Protein AF-0000000075192921 (afdb_homodimer)

Organism: Armillaria gallica (NCBI:txid47427)

Radius of gyration: 33.71 Å; Cα contacts (8 Å, |Δi|>4): 2613; chains: 2; bounding box: 68×102×92 Å

Foldseek 3Di:
DLPLAPFCVVQQHDDDDPPDDQVVQVVVLVVQCQVCLLVLNLVSNLVQADQQAKEFEQCQQFHHTFIATGSVRSSLSSNVTSVPFNKADKAWDPVQWDWDDPDPGDIWTKTKIWIHTPQWFTWMKMWTWGAHNVGHIGTRFMYIGTDATHPQGFCDDVNDDPDDCVPVVVVVLVCLLVCPPHFFQEEEEAQALLRLLLQLLLVSRVGRYEYEAQAQAQLVLQVQAAQLDKALQFQLLFQFPPGGDDPVAGRIGGSNNVSVVSRVVSVVSSGNYQYNKHWQAWAADPVQWIWIWMAHNVRDIDIHIHNFYEYACAAQNLAADDDDFACPVLAQFAEAESSPDYALVVQPPFEEEEEADAASSLSRLVRNLVRPHRYAYEHADAFAEFASVQLVCLVCPQARDDVHDRLLVSLNVVSRQFQSSLLSVLLVSLVVRCVVCVVLVVLCVVLVHHHACADVNSHDPLNCQAPVIRYYHDPPSSVCSSVCSHHYDYPFDWNHADHFFTAGPVGDTDGGNYYYYPPGHDANLNNVCSHHNDVVSVQFDHATHADPSGDGAQALDHRRRRNYHYHYDHSNCSRNSSNSSSSSSSCVVVVNDPDGDDPD/DLPLAPFCVVQQHDDDDPPDDQVVQVVVLVVQCQVCLLVLNLVSNLVQADQQAKEFEQCQQFHHTFIATGSVRSSLSSNVTSVPFNKADKAWDPVQWDWDDPDPGHIWTKTKIWIHTPQWFTWMKMWTWGAHNVGHIGTRFMYIGTDATHPQGFCDDVNDDPDDCVPVVVVVLVCLLVCPPHFFQEEEEAQALLRLLLQLLLVSRVGRYEYEAQAQAQLVLQVQAAQLDKALQFQLLFQFPPGGDDPVAGRIGGSNNVSVVSRVVSVVSSGNYQYNKHWQAWAADPVQWIWIWMAHNVRDIDIHIHNFYEYACAAQNLAADDDDAACPVLAQFAEAESSRHYALVVQPPFEEEEEADAASSLSRLVRNLVRPHRYAYEHADAFAEFASVQLVCLVCPQARDDVHDRLLVSLNVVSRQFQSSLQSVLLVSLVVRCVVCVVLVVLCVVLVHHHACADVNSHDPLNCQAPVIRYYHDPPSSVCSSVCSHHYDYPFDWNHAHHFFTATPVGDTDGGNYYYYPPGHDANLNNVCSHHNDVVSVQFDHATHADPSGDGAQALDHRRRRNYHYHYDHSNCSRNSSNSSSSSSSCVVVVNDPDGDDPD

Secondary structure (DSSP, 8-state):
-GGGS--HHHHT-----TT--HHHHHHHHHHHHHHHHHHT-HHHHHHTEEEEEEEEEESSSSSSEEEEESHHHHHHHHHHHHHHHTEEEEEEEEEEEEEEEEETTEEEEEEEEEEEETTTEEEEEEEEEEE-TTS-EEEEEEEEEEEEETT---S-GGGS--S--TT-HHHHHHHHHHT-SS--SEEEE--SHHHHHHHHHHHHTT--EEEE-SSSSTTHHHHTS-TT-B--S-HHHHPPSSSPPPTTS-SS-BHHHHHHHHHHHHHHTT--EE-SEEEEEEEE-TTS-EEEEEEETTS-EEEEEESEEEE---GGGG-B-----TTTTT--SEEEEGGG---GGGGTT-EEEEE--SHHHHHHHHHHHHTT-EEEEE--S-EEEEEIIIIIHHHHTTTSSTT-S-HHHHHHHHHTS-HHHHHHHHHHHHHHHHHHTHHHHHHHHHHT--EE-BGGGSBHHHHHHHHS-SEEEESSHHHHHHTTSSEEE-SS-EEEE-SSEEEETTS-EEE-SEEEE---B--THHHHHHHH-HHHHHHS---SSB-TTSPBSSSSS-SSSTTEEE----HHHHHHHHHHHHHHHHHHHTT---------/-TTSS--HHHHT-----TT--HHHHHHHHHHHHHHHHHHT-HHHHHHTEEEEEEEEEESSSSSSEEEEESHHHHHHHHHHHHHHHTEEEEEEEEEEEEEEEEETTEEEEEEEEEEEETTTEEEEEEEEEEE-TTS-EEEEEEEEEEEEETT---S-GGGS--S--TT-HHHHHHHHHHT-SS--SEEEE--SHHHHHHHHHHHHTT--EEEE-SSSSTTHHHHTS-TT-B--S-HHHHPPSSSPPPTTS-SS-BHHHHHHHHHHHHHHTT--EE-SEEEEEEEE-TTS-EEEEEEETTS-EEEEEESEEEE---GGGG-B-----TTTTT--SEEEEGGG---GGGGTT-EEEEE--SHHHHHHHHHHHHTT-EEEEE--S-EEEEEIIIIIHHHHTTTSSTT-S-HHHHHHHHHTS-HHHHHHHHHHHHHHHHHHTHHHHHHHHHHT--EE-BGGGSBHHHHHHHHS-SEEEESSHHHHHHTTSSEEE-SS-EEEE-SSEEEETTS-EEE-SEEEE---B--THHHHHHHH-HHHHHHS---SSB-TTSPBSSSSS-SSSTTEEE----HHHHHHHHHHHHHHHHHHHTT---------

Nearest PDB structures (foldseek):
  8acs-assembly1_C  TM=9.371E-01  e=1.574E-65  Janthinobacterium svalbardensis
  8acs-assembly2_D  TM=9.385E-01  e=3.284E-65  Janthinobacterium svalbardensis
  8acs-assembly2_B  TM=9.359E-01  e=7.380E-64  Janthinobacterium svalbardensis
  4c5o-assembly1_C  TM=8.126E-01  e=4.572E-20  Stenotrophomonas maltophilia
  4usq-assembly1_F-2  TM=7.714E-01  e=2.318E-20  Cellvibrio sp. BR

Sequence (1200 aa):
MSSILPTLPKLGVKSLPPDLDAKRIAYGWFTSFSQHVEAGNVDGVLSLLTDDAYWRDLLVLTWDFRTFSGVPSIKQFLADRLQQCKLQSFKIRDEYLGLQCPYPDVAWIQFLFDFEAGDTSNASGVVRLVPQANGTWKGHCILTNLESLKGFPEKTGPLRDPEPSHGLWTEERRREAAFEDSDPTVLIVGGGQSGLVTAVRLKALGISCLVVEKHPRVGDNWRTRYEALCLHDPVWYDHLPFIPFPSTWPVYTPAKKLANWLEGYADAMEVNIWTSSTVLSALPDADNKWTVKVQRSSGEERVFKVNHVVLATGYAGGTGNVPHYPGMDKFRGQILHSLEHGKAEDHIGKKVVVIGSCTSAHDICVDYYNHGVDVTMFQRSSTCVVSTKHGIKTMMEGLYEENGPPTDVADIINASFPNLLMEGIGFRQMLKIKELDKGILDGLKARGFRTNLGYKDAGVLLLAWANAGGYYLDVGASQMIIDGKIKLKNDSQIDRFTETGLLFENGSELTADVVLFATGLGDIRNGVVSLCGDDVGQRCGRVWGMDEEGEINGIWREPGIRGLWPVMGNLALCRFYSKHLAMQIKLIEEGLFTGRYSHAMSSILPTLPKLGVKSLPPDLDAKRIAYGWFTSFSQHVEAGNVDGVLSLLTDDAYWRDLLVLTWDFRTFSGVPSIKQFLADRLQQCKLQSFKIRDEYLGLQCPYPDVAWIQFLFDFEAGDTSNASGVVRLVPQANGTWKGHCILTNLESLKGFPEKTGPLRDPEPSHGLWTEERRREAAFEDSDPTVLIVGGGQSGLVTAVRLKALGISCLVVEKHPRVGDNWRTRYEALCLHDPVWYDHLPFIPFPSTWPVYTPAKKLANWLEGYADAMEVNIWTSSTVLSALPDADNKWTVKVQRSSGEERVFKVNHVVLATGYAGGTGNVPHYPGMDKFRGQILHSLEHGKAEDHIGKKVVVIGSCTSAHDICVDYYNHGVDVTMFQRSSTCVVSTKHGIKTMMEGLYEENGPPTDVADIINASFPNLLMEGIGFRQMLKIKELDKGILDGLKARGFRTNLGYKDAGVLLLAWANAGGYYLDVGASQMIIDGKIKLKNDSQIDRFTETGLLFENGSELTADVVLFATGLGDIRNGVVSLCGDDVGQRCGRVWGMDEEGEINGIWREPGIRGLWPVMGNLALCRFYSKHLAMQIKLIEEGLFTGRYSHA

pLDDT: mean 94.62, std 6.3, range [40.34, 98.81]

Solvent-accessible surface area (backbone atoms only — not comparable to full-atom values): 61068 Å² total; per-residue (Å²): 115,79,76,58,49,79,27,29,72,82,39,57,37,91,76,78,66,91,81,64,55,50,66,60,54,50,51,54,52,48,52,54,42,52,52,20,47,56,68,45,34,54,67,58,42,52,69,44,35,41,70,77,16,36,44,34,31,40,44,62,75,34,55,40,78,47,45,32,66,22,47,69,51,40,48,54,53,38,68,71,30,40,63,76,37,46,44,44,78,74,44,76,41,70,89,61,49,40,72,43,60,92,42,98,53,30,54,33,39,33,34,37,31,36,31,29,36,56,84,44,32,35,30,36,34,36,40,30,29,30,67,36,59,88,70,48,68,26,35,39,31,35,23,39,36,57,70,47,38,52,97,52,56,60,38,35,59,91,51,25,48,78,61,68,54,71,41,44,53,66,62,52,52,53,50,63,53,58,44,78,89,49,63,41,47,28,40,27,41,21,48,46,72,42,24,47,46,33,47,45,39,24,45,33,56,70,43,51,50,38,28,36,14,58,47,78,45,62,24,40,85,40,50,61,40,38,55,34,45,48,46,78,61,46,44,59,49,45,38,47,78,68,48,57,71,37,46,58,48,41,31,24,45,41,29,54,60,49,12,55,44,46,34,35,47,40,58,71,63,62,56,29,61,44,50,29,16,41,76,65,33,43,36,73,49,96,83,53,31,29,45,32,35,33,34,40,74,88,64,55,70,48,79,38,63,22,52,30,39,34,42,19,48,52,70,12,51,72,38,70,32,72,86,86,54,52,41,56,88,55,33,70,45,47,79,40,42,52,87,71,38,50,56,48,77,81,40,57,86,35,35,34,34,33,39,25,62,27,51,66,26,42,42,50,47,45,39,22,44,77,63,66,21,50,44,31,36,30,36,85,65,63,22,22,71,38,38,44,85,51,31,49,44,62,73,28,58,84,31,49,41,90,89,31,57,59,61,72,55,31,50,53,59,55,65,40,52,50,56,65,49,42,42,30,55,22,30,54,51,36,56,53,32,49,62,74,41,34,69,60,54,50,37,28,46,74,65,64,52,56,67,49,50,42,43,94,42,15,17,60,69,55,17,40,49,52,62,72,48,62,34,26,70,37,84,58,50,61,58,34,40,47,71,54,66,42,34,79,45,61,90,58,55,80,54,28,36,34,55,54,26,40,33,28,67,80,68,52,73,46,77,30,45,29,41,33,34,33,56,57,56,41,60,48,59,52,37,44,24,70,34,38,31,63,70,51,38,68,51,36,55,61,69,55,23,56,46,97,56,39,38,66,24,33,51,55,36,63,33,68,42,80,43,39,29,38,37,65,70,56,52,43,55,29,43,62,42,22,53,55,32,32,49,53,52,50,30,50,78,68,71,66,59,85,64,61,70,66,88,126,113,78,74,59,48,80,26,30,71,83,40,57,35,90,76,77,66,91,81,63,54,48,66,61,53,50,51,54,52,48,53,53,42,51,52,20,47,56,69,45,33,54,68,59,43,53,70,44,35,41,68,78,17,36,43,35,31,42,44,61,75,34,56,40,79,46,45,33,66,21,46,69,50,39,48,54,54,39,67,70,31,40,63,78,37,46,44,43,76,75,44,74,42,67,91,61,48,40,73,44,62,93,41,97,52,32,53,31,37,33,33,37,29,36,32,30,36,57,84,45,33,34,31,35,33,37,39,32,29,30,67,37,59,87,71,49,70,26,34,39,33,35,23,38,35,58,70,47,38,50,94,52,57,62,40,36,59,91,52,25,50,76,62,68,55,72,42,45,54,66,61,53,51,51,50,62,52,59,44,77,88,50,65,40,48,28,40,26,41,21,49,46,72,42,24,47,47,33,47,45,39,24,46,34,56,71,41,50,50,38,28,37,14,57,48,78,46,62,22,41,86,41,51,61,39,38,54,32,45,48,45,80,62,46,44,61,49,46,39,46,78,69,50,58,72,37,48,58,47,42,32,24,45,41,29,53,61,50,12,53,44,47,35,34,46,40,58,72,64,62,56,28,63,44,50,29,16,41,76,66,33,44,37,73,50,95,83,53,32,30,45,33,35,35,33,40,73,87,64,54,71,49,78,38,64,22,52,30,39,33,42,19,47,50,69,14,51,70,36,69,31,72,85,86,54,52,42,57,89,54,32,70,48,47,79,40,42,52,86,70,39,51,56,47,77,82,42,58,87,35,36,34,35,32,39,24,60,27,50,67,27,41,44,52,49,47,40,22,42,77,62,67,22,48,43,32,36,30,38,85,66,62,21,21,70,37,38,41,83,51,31,49,44,62,74,28,58,85,32,49,40,89,88,29,57,59,60,73,56,32,51,52,58,57,65,40,51,51,54,65,51,40,43,28,55,23,30,53,50,35,57,53,32,50,62,74,42,35,69,59,54,51,37,29,46,73,66,64,50,56,65,49,49,43,43,94,42,16,17,61,69,56,17,38,49,52,61,71,48,63,34,26,72,37,85,58,50,59,58,35,40,48,70,54,68,40,34,78,45,62,90,56,56,80,55,29,36,34,54,56,26,38,33,28,68,81,67,52,72,47,76,29,43,30,41,34,33,35,56,56,55,42,61,49,60,53,37,45,23,69,34,38,32,63,70,52,37,69,52,36,56,62,68,55,23,57,45,98,55,38,37,66,24,32,52,56,36,63,32,69,42,80,44,41,29,38,35,64,70,57,52,44,53,29,41,62,42,23,52,54,31,32,50,53,52,50,30,50,76,69,70,66,60,85,65,62,70,66,89,127

InterPro domains:
  IPR020946 Flavin monooxygenase-like [PF00743] (243-521)
  IPR032710 NTF2-like domain superfamily [SSF54427] (30-143)
  IPR036188 FAD/NAD(P)-binding domain superfamily [G3DSA:3.50.50.60] (174-415)
  IPR036188 FAD/NAD(P)-binding domain superfamily [SSF51905] (183-389)
  IPR036188 FAD/NAD(P)-binding domain superfamily [SSF51905] (319-567)
  IPR050982 Auxin biosynthesis and cation transport [PTHR43539] (185-521)

Structure (mmCIF, N/CA/C/O backbone):
data_AF-0000000075192921-model_v1
#
loop_
_entity.id
_entity.type
_entity.pdbx_description
1 polymer 'FAD/NAD(P)-binding domain-containing protein'
#
loop_
_atom_site.group_PDB
_atom_site.id
_atom_site.type_symbol
_atom_site.label_atom_id
_atom_site.label_alt_id
_atom_site.label_comp_id
_atom_site.label_asym_id
_atom_site.label_entity_id
_atom_site.label_seq_id
_atom_site.pdbx_PDB_ins_code
_atom_site.Cartn_x
_atom_site.Cartn_y
_atom_site.Cartn_z
_atom_site.occupancy
_atom_site.B_iso_or_equiv
_atom_site.auth_seq_id
_atom_site.auth_comp_id
_atom_site.auth_asym_id
_atom_site.auth_atom_id
_atom_site.pdbx_PDB_model_num
ATOM 1 N N . MET A 1 1 ? 8.758 29.641 30.016 1 40.34 1 MET A N 1
ATOM 2 C CA . MET A 1 1 ? 7.516 28.938 29.703 1 40.34 1 MET A CA 1
ATOM 3 C C . MET A 1 1 ? 7.531 27.516 30.25 1 40.34 1 MET A C 1
ATOM 5 O O . MET A 1 1 ? 7.008 26.594 29.625 1 40.34 1 MET A O 1
ATOM 9 N N . SER A 1 2 ? 8.469 27.359 31.266 1 47.12 2 SER A N 1
ATOM 10 C CA . SER A 1 2 ? 8.773 26.188 32.062 1 47.12 2 SER A CA 1
ATOM 11 C C . SER A 1 2 ? 7.508 25.562 32.656 1 47.12 2 SER A C 1
ATOM 13 O O . SER A 1 2 ? 7.445 24.359 32.875 1 47.12 2 SER A O 1
ATOM 15 N N . SER A 1 3 ? 6.367 26.344 32.438 1 62.28 3 SER A N 1
ATOM 16 C CA . SER A 1 3 ? 5.285 26.031 33.375 1 62.28 3 SER A CA 1
ATOM 17 C C . SER A 1 3 ? 4.227 25.156 32.719 1 62.28 3 SER A C 1
ATOM 19 O O . SER A 1 3 ? 3.301 24.688 33.375 1 62.28 3 SER A O 1
ATOM 21 N N . ILE A 1 4 ? 4.48 24.797 31.547 1 83.81 4 ILE A N 1
ATOM 22 C CA . ILE A 1 4 ? 3.367 24.109 30.891 1 83.81 4 ILE A CA 1
ATOM 23 C C . ILE A 1 4 ? 3.488 22.609 31.094 1 83.81 4 ILE A C 1
ATOM 25 O O . ILE A 1 4 ? 2.492 21.938 31.359 1 83.81 4 ILE A O 1
ATOM 29 N N . LEU A 1 5 ? 4.762 22.125 31.328 1 93.25 5 LEU A N 1
ATOM 30 C CA . LEU A 1 5 ? 5 20.688 31.422 1 93.25 5 LEU A CA 1
ATOM 31 C C . LEU A 1 5 ? 5.031 20.25 32.875 1 93.25 5 LEU A C 1
ATOM 33 O O . LEU A 1 5 ? 5.395 21.031 33.781 1 93.25 5 LEU A O 1
ATOM 37 N N . PRO A 1 6 ? 4.637 19.078 33.094 1 95.44 6 PRO A N 1
ATOM 38 C CA . PRO A 1 6 ? 4.727 18.531 34.438 1 95.44 6 PRO A CA 1
ATOM 39 C C . PRO A 1 6 ? 6.141 18.078 34.812 1 95.44 6 PRO A C 1
ATOM 41 O O . PRO A 1 6 ? 6.395 16.891 34.969 1 95.44 6 PRO A O 1
ATOM 44 N N . THR A 1 7 ? 7 19.031 35.094 1 95.94 7 THR A N 1
ATOM 45 C CA . THR A 1 7 ? 8.398 18.719 35.375 1 95.94 7 THR A CA 1
ATOM 46 C C . THR A 1 7 ? 8.539 18.156 36.781 1 95.94 7 THR A C 1
ATOM 48 O O . THR A 1 7 ? 7.707 18.406 37.656 1 95.94 7 THR A O 1
ATOM 51 N N . LEU A 1 8 ? 9.602 17.406 37 1 96.56 8 LEU A N 1
ATOM 52 C CA . LEU A 1 8 ? 9.836 16.75 38.281 1 96.56 8 LEU A CA 1
ATOM 53 C C . LEU A 1 8 ? 9.922 17.766 39.406 1 96.56 8 LEU A C 1
ATOM 55 O O . LEU A 1 8 ? 9.297 17.594 40.469 1 96.56 8 LEU A O 1
ATOM 59 N N . PRO A 1 9 ? 10.617 18.859 39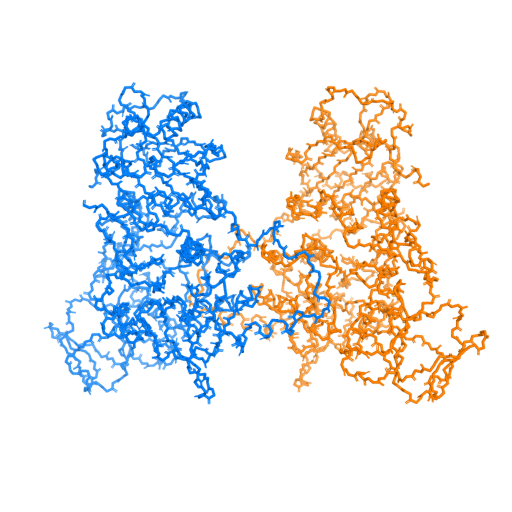.188 1 95.31 9 PRO A N 1
ATOM 60 C CA . PRO A 1 9 ? 10.633 19.875 40.25 1 95.31 9 PRO A CA 1
ATOM 61 C C . PRO A 1 9 ? 9.25 20.453 40.531 1 95.31 9 PRO A C 1
ATOM 63 O O . PRO A 1 9 ? 8.883 20.641 41.719 1 95.31 9 PRO A O 1
ATOM 66 N N . LYS A 1 10 ? 8.492 20.734 39.5 1 94.94 10 LYS A N 1
ATOM 67 C CA . LYS A 1 10 ? 7.137 21.25 39.656 1 94.94 10 LYS A CA 1
ATOM 68 C C . LYS A 1 10 ? 6.266 20.266 40.438 1 94.94 10 LYS A C 1
ATOM 70 O O . LYS A 1 10 ? 5.395 20.672 41.219 1 94.94 10 LYS A O 1
ATOM 75 N N . LEU A 1 11 ? 6.57 18.984 40.312 1 95.75 11 LEU A N 1
ATOM 76 C CA . LEU A 1 11 ? 5.781 17.922 40.938 1 95.75 11 LEU A CA 1
ATOM 77 C C . LEU A 1 11 ? 6.316 17.578 42.312 1 95.75 11 LEU A C 1
ATOM 79 O O . LEU A 1 11 ? 5.738 16.75 43.031 1 95.75 11 LEU A O 1
ATOM 83 N N . GLY A 1 12 ? 7.438 18.141 42.625 1 95.62 12 GLY A N 1
ATOM 84 C CA . GLY A 1 12 ? 8.055 17.875 43.938 1 95.62 12 GLY A CA 1
ATOM 85 C C . GLY A 1 12 ? 8.758 16.531 44 1 95.62 12 GLY A C 1
ATOM 86 O O . GLY A 1 12 ? 8.867 15.93 45.062 1 95.62 12 GLY A O 1
ATOM 87 N N . VAL A 1 13 ? 9.172 16.047 42.875 1 96 13 VAL A N 1
ATOM 88 C CA . VAL A 1 13 ? 9.812 14.742 42.781 1 96 13 VAL A CA 1
ATOM 89 C C . VAL A 1 13 ? 11.305 14.922 42.5 1 96 13 VAL A C 1
ATOM 91 O O . VAL A 1 13 ? 11.695 15.547 41.531 1 96 13 VAL A O 1
ATOM 94 N N . LYS A 1 14 ? 12.172 14.336 43.312 1 92.69 14 LYS A N 1
ATOM 95 C CA . LYS A 1 14 ? 13.617 14.508 43.188 1 92.69 14 LYS A CA 1
ATOM 96 C C . LYS A 1 14 ? 14.211 13.523 42.188 1 92.69 14 LYS A C 1
ATOM 98 O O . LYS A 1 14 ? 15.062 13.891 41.375 1 92.69 14 LYS A O 1
ATOM 103 N N . SER A 1 15 ? 13.812 12.266 42.344 1 91.88 15 SER A N 1
ATOM 104 C CA . SER A 1 15 ? 14.297 11.234 41.406 1 91.88 15 SER A CA 1
ATOM 105 C C . SER A 1 15 ? 13.328 10.062 41.344 1 91.88 15 SER A C 1
ATOM 107 O O . SER A 1 15 ? 12.516 9.867 42.281 1 91.88 15 SER A O 1
ATOM 109 N N . LEU A 1 16 ? 13.406 9.352 40.281 1 94.44 16 LEU A N 1
ATOM 110 C CA . LEU A 1 16 ? 12.602 8.141 40.125 1 94.44 16 LEU A CA 1
ATOM 111 C C . LEU A 1 16 ? 13.328 6.934 40.719 1 94.44 16 LEU A C 1
ATOM 113 O O . LEU A 1 16 ? 14.555 6.824 40.594 1 94.44 16 LEU A O 1
ATOM 117 N N . PRO A 1 17 ? 12.625 6.059 41.25 1 91.12 17 PRO A N 1
ATOM 118 C CA . PRO A 1 17 ? 13.273 4.836 41.75 1 91.12 17 PRO A CA 1
ATOM 119 C C . PRO A 1 17 ? 13.883 4.004 40.625 1 91.12 17 PRO A C 1
ATOM 121 O O . PRO A 1 17 ? 13.273 3.861 39.562 1 91.12 17 PRO A O 1
ATOM 124 N N . PRO A 1 18 ? 15.125 3.514 40.781 1 88.56 18 PRO A N 1
ATOM 125 C CA . PRO A 1 18 ? 15.789 2.729 39.75 1 88.56 18 PRO A CA 1
ATOM 126 C C . PRO A 1 18 ? 15.031 1.453 39.406 1 88.56 18 PRO A C 1
ATOM 128 O O . PRO A 1 18 ? 15.133 0.964 38.281 1 88.56 18 PRO A O 1
ATOM 131 N N . ASP A 1 19 ? 14.305 0.9 40.312 1 89.94 19 ASP A N 1
ATOM 132 C CA . ASP A 1 19 ? 13.594 -0.354 40.094 1 89.94 19 ASP A CA 1
ATOM 133 C C . ASP A 1 19 ? 12.109 -0.109 39.844 1 89.94 19 ASP A C 1
ATOM 135 O O . ASP A 1 19 ? 11.273 -0.949 40.188 1 89.94 19 ASP A O 1
ATOM 139 N N . LEU A 1 20 ? 11.914 1.026 39.312 1 93 20 LEU A N 1
ATOM 140 C CA . LEU A 1 20 ? 10.523 1.394 39.062 1 93 20 LEU A CA 1
ATOM 141 C C . LEU A 1 20 ? 9.859 0.386 38.125 1 93 20 LEU A C 1
ATOM 143 O O . LEU A 1 20 ? 10.406 0.035 37.094 1 93 20 LEU A O 1
ATOM 147 N N . ASP A 1 21 ? 8.727 -0.182 38.5 1 96.75 21 ASP A N 1
ATOM 148 C CA . ASP A 1 21 ? 7.93 -1.101 37.688 1 96.75 21 ASP A CA 1
ATOM 149 C C . ASP A 1 21 ? 6.766 -0.375 37.031 1 96.75 21 ASP A C 1
ATOM 151 O O . ASP A 1 21 ? 5.648 -0.366 37.562 1 96.75 21 ASP A O 1
ATOM 155 N N . ALA A 1 22 ? 7.016 0.151 35.844 1 97.5 22 ALA A N 1
ATOM 156 C CA . ALA A 1 22 ? 6.047 0.957 35.094 1 97.5 22 ALA A CA 1
ATOM 157 C C . ALA A 1 22 ? 4.766 0.168 34.844 1 97.5 22 ALA A C 1
ATOM 159 O O . ALA A 1 22 ? 3.666 0.724 34.875 1 97.5 22 ALA A O 1
ATOM 160 N N . LYS A 1 23 ? 4.891 -1.107 34.5 1 97.56 23 LYS A N 1
ATOM 161 C CA . LYS A 1 23 ? 3.732 -1.946 34.188 1 97.56 23 LYS A CA 1
ATOM 162 C C . LYS A 1 23 ? 2.826 -2.084 35.406 1 97.56 23 LYS A C 1
ATOM 164 O O . LYS A 1 23 ? 1.604 -1.955 35.312 1 97.56 23 LYS A O 1
ATOM 169 N N . ARG A 1 24 ? 3.42 -2.342 36.531 1 97.69 24 ARG A N 1
ATOM 170 C CA . ARG A 1 24 ? 2.646 -2.473 37.75 1 97.69 24 ARG A CA 1
ATOM 171 C C . ARG A 1 24 ? 1.915 -1.174 38.094 1 97.69 24 ARG A C 1
ATOM 173 O O . ARG A 1 24 ? 0.74 -1.194 38.469 1 97.69 24 ARG A O 1
ATOM 180 N N . ILE A 1 25 ? 2.617 -0.066 38 1 98.25 25 ILE A N 1
ATOM 181 C CA . ILE A 1 25 ? 2.037 1.241 38.281 1 98.25 25 ILE A CA 1
ATOM 182 C C . ILE A 1 25 ? 0.874 1.509 37.344 1 98.25 25 ILE A C 1
ATOM 184 O O . ILE A 1 25 ? -0.211 1.907 37.781 1 98.25 25 ILE A O 1
ATOM 188 N N . ALA A 1 26 ? 1.106 1.283 36.062 1 98.62 26 ALA A N 1
ATOM 189 C CA . ALA A 1 26 ? 0.102 1.532 35.031 1 98.62 26 ALA A CA 1
ATOM 190 C C . ALA A 1 26 ? -1.149 0.692 35.281 1 98.62 26 ALA A C 1
ATOM 192 O O . ALA A 1 26 ? -2.27 1.205 35.219 1 98.62 26 ALA A O 1
ATOM 193 N N . TYR A 1 27 ? -0.982 -0.565 35.562 1 98.44 27 TYR A N 1
ATOM 194 C CA . TYR A 1 27 ? -2.119 -1.457 35.781 1 98.44 27 TYR A CA 1
ATOM 195 C C . TYR A 1 27 ? -2.891 -1.079 37.031 1 98.44 27 TYR A C 1
ATOM 197 O O . TYR A 1 27 ? -4.121 -1.176 37.062 1 98.44 27 TYR A O 1
ATOM 205 N N . GLY A 1 28 ? -2.143 -0.756 38.062 1 98.44 28 GLY A N 1
ATOM 206 C CA . GLY A 1 28 ? -2.811 -0.3 39.25 1 98.44 28 GLY A CA 1
ATOM 207 C C . GLY A 1 28 ? -3.686 0.918 39.031 1 98.44 28 GLY A C 1
ATOM 208 O O . GLY A 1 28 ? -4.855 0.93 39.438 1 98.44 28 GLY A O 1
ATOM 209 N N . TRP A 1 29 ? -3.092 1.922 38.438 1 98.69 29 TRP A N 1
ATOM 210 C CA . TRP A 1 29 ? -3.836 3.135 38.125 1 98.69 29 TRP A CA 1
ATOM 211 C C . TRP A 1 29 ? -5.023 2.822 37.219 1 98.69 29 TRP A C 1
ATOM 213 O O . TRP A 1 29 ? -6.133 3.312 37.438 1 98.69 29 TRP A O 1
ATOM 223 N N . PHE A 1 30 ? -4.801 2.02 36.188 1 98.69 30 PHE A N 1
ATOM 224 C CA . PHE A 1 30 ? -5.793 1.71 35.188 1 98.69 30 PHE A CA 1
ATOM 225 C C . PHE A 1 30 ? -6.965 0.939 35.781 1 98.69 30 PHE A C 1
ATOM 227 O O . PHE A 1 30 ? -8.117 1.142 35.375 1 98.69 30 PHE A O 1
ATOM 234 N N . THR A 1 31 ? -6.676 0.046 36.688 1 98.44 31 THR A N 1
ATOM 235 C CA . THR A 1 31 ? -7.727 -0.695 37.375 1 98.44 31 THR A CA 1
ATOM 236 C C . THR A 1 31 ? -8.648 0.254 38.125 1 98.44 31 THR A C 1
ATOM 238 O O . THR A 1 31 ? -9.875 0.152 38.031 1 98.44 31 THR A O 1
ATOM 241 N N . SER A 1 32 ? -8.055 1.172 38.844 1 98.62 32 SER A N 1
ATOM 242 C CA . SER A 1 32 ? -8.852 2.16 39.562 1 98.62 32 SER A CA 1
ATOM 243 C C . SER A 1 32 ? -9.633 3.047 38.594 1 98.62 32 SER A C 1
ATOM 245 O O . SER A 1 32 ? -10.82 3.318 38.812 1 98.62 32 SER A O 1
ATOM 247 N N . PHE A 1 33 ? -8.961 3.49 37.594 1 98.75 33 PHE A N 1
ATOM 248 C CA . PHE A 1 33 ? -9.57 4.359 36.594 1 98.75 33 PHE A CA 1
ATOM 249 C C . PHE A 1 33 ? -10.781 3.688 35.969 1 98.75 33 PHE A C 1
ATOM 251 O O . PHE A 1 33 ? -11.867 4.273 35.906 1 98.75 33 PHE A O 1
ATOM 258 N N . SER A 1 34 ? -10.609 2.422 35.5 1 98.56 34 SER A N 1
ATOM 259 C CA . SER A 1 34 ? -11.688 1.696 34.812 1 98.56 34 SER A CA 1
ATOM 260 C C . SER A 1 34 ? -12.867 1.473 35.75 1 98.56 34 SER A C 1
ATOM 262 O O . SER A 1 34 ? -14.023 1.599 35.344 1 98.56 34 SER A O 1
ATOM 264 N N . GLN A 1 35 ? -12.555 1.168 37 1 98.06 35 GLN A N 1
ATOM 265 C CA . GLN A 1 35 ? -13.602 0.944 38 1 98.06 35 GLN A CA 1
ATOM 266 C C . GLN A 1 35 ? -14.414 2.215 38.219 1 98.06 35 GLN A C 1
ATOM 268 O O . GLN A 1 35 ? -15.648 2.178 38.25 1 98.06 35 GLN A O 1
ATOM 273 N N . HIS A 1 36 ? -13.711 3.322 38.438 1 98.5 36 HIS A N 1
ATOM 274 C CA . HIS A 1 36 ? -14.398 4.59 38.688 1 98.5 36 HIS A CA 1
ATOM 275 C C . HIS A 1 36 ? -15.211 5.023 37.469 1 98.5 36 HIS A C 1
ATOM 277 O O . HIS A 1 36 ? -16.344 5.504 37.594 1 98.5 36 HIS A O 1
ATOM 283 N N . VAL A 1 37 ? -14.656 4.891 36.312 1 98.19 37 VAL A N 1
ATOM 284 C CA . VAL A 1 37 ? -15.328 5.309 35.062 1 98.19 37 VAL A CA 1
ATOM 285 C C . VAL A 1 37 ? -16.578 4.465 34.844 1 98.19 37 VAL A C 1
ATOM 287 O O . VAL A 1 37 ? -17.656 4.992 34.531 1 98.19 37 VAL A O 1
ATOM 290 N N . GLU A 1 38 ? -16.469 3.154 35.031 1 97.12 38 GLU A N 1
ATOM 291 C CA . GLU A 1 38 ? -17.609 2.252 34.812 1 97.12 38 GLU A CA 1
ATOM 292 C C . GLU A 1 38 ? -18.703 2.512 35.844 1 97.12 38 GLU A C 1
ATOM 294 O O . GLU A 1 38 ? -19.891 2.373 35.531 1 97.12 38 GLU A O 1
ATOM 299 N N . ALA A 1 39 ? -18.281 2.898 37.031 1 96.69 39 ALA A N 1
ATOM 300 C CA . ALA A 1 39 ? -19.234 3.16 38.094 1 96.69 39 ALA A CA 1
ATOM 301 C C . ALA A 1 39 ? -19.828 4.562 38 1 96.69 39 ALA A C 1
ATOM 303 O O . ALA A 1 39 ? -20.75 4.918 38.719 1 96.69 39 ALA A O 1
ATOM 304 N N . GLY A 1 40 ? -19.328 5.348 37.125 1 96.5 40 GLY A N 1
ATOM 305 C CA . GLY A 1 40 ? -19.75 6.734 37 1 96.5 40 GLY A CA 1
ATOM 306 C C . GLY A 1 40 ? -19.281 7.594 38.188 1 96.5 40 GLY A C 1
ATOM 307 O O . GLY A 1 40 ? -19.922 8.602 38.5 1 96.5 40 GLY A O 1
ATOM 308 N N . ASN A 1 41 ? -18.234 7.199 38.812 1 98 41 ASN A N 1
ATOM 309 C CA . ASN A 1 41 ? -17.688 7.895 39.969 1 98 41 ASN A CA 1
ATOM 310 C C . ASN A 1 41 ? -16.75 9.023 39.562 1 98 41 ASN A C 1
ATOM 312 O O . ASN A 1 41 ? -15.531 8.844 39.531 1 98 41 ASN A O 1
ATOM 316 N N . VAL A 1 42 ? -17.297 10.195 39.406 1 98.44 42 VAL A N 1
ATOM 317 C CA . VAL A 1 42 ? -16.547 11.344 38.875 1 98.44 42 VAL A CA 1
ATOM 318 C C . VAL A 1 42 ? -15.43 11.703 39.844 1 98.44 42 VAL A C 1
ATOM 320 O O . VAL A 1 42 ? -14.281 11.906 39.438 1 98.44 42 VAL A O 1
ATOM 323 N N . ASP A 1 43 ? -15.742 11.781 41.094 1 98.31 43 ASP A N 1
ATOM 324 C CA . ASP A 1 43 ? -14.742 12.156 42.094 1 98.31 43 ASP A CA 1
ATOM 325 C C . ASP A 1 43 ? -13.609 11.133 42.125 1 98.31 43 ASP A C 1
ATOM 327 O O . ASP A 1 43 ? -12.445 11.492 42.344 1 98.31 43 ASP A O 1
ATOM 331 N N . GLY A 1 44 ? -14.008 9.93 42.062 1 98.56 44 GLY A N 1
ATOM 332 C CA . GLY A 1 44 ? -12.992 8.891 41.969 1 98.56 44 GLY A CA 1
ATOM 333 C C . GLY A 1 44 ? -12.039 9.062 40.812 1 98.56 44 GLY A C 1
ATOM 334 O O . GLY A 1 44 ? -10.82 8.922 40.969 1 98.56 44 GLY A O 1
ATOM 335 N N . VAL A 1 45 ? -12.594 9.328 39.625 1 98.75 45 VAL A N 1
ATOM 336 C CA . VAL A 1 45 ? -11.766 9.555 38.438 1 98.75 45 VAL A CA 1
ATOM 337 C C . VAL A 1 45 ? -10.844 10.75 38.688 1 98.75 45 VAL A C 1
ATOM 339 O O . VAL A 1 45 ? -9.648 10.68 38.375 1 98.75 45 VAL A O 1
ATOM 342 N N . LEU A 1 46 ? -11.398 11.828 39.219 1 98.56 46 LEU A N 1
ATOM 343 C CA . LEU A 1 46 ? -10.641 13.055 39.438 1 98.56 46 LEU A CA 1
ATOM 344 C C . LEU A 1 46 ? -9.516 12.828 40.438 1 98.56 46 LEU A C 1
ATOM 346 O O . LEU A 1 46 ? -8.453 13.453 40.344 1 98.56 46 LEU A O 1
ATOM 350 N N . SER A 1 47 ? -9.781 11.961 41.375 1 98.38 47 SER A N 1
ATOM 351 C CA . SER A 1 47 ? -8.766 11.68 42.406 1 98.38 47 SER A CA 1
ATOM 352 C C . SER A 1 47 ? -7.523 11.055 41.781 1 98.38 47 SER A C 1
ATOM 354 O O . SER A 1 47 ? -6.449 11.07 42.375 1 98.38 47 SER A O 1
ATOM 356 N N . LEU A 1 48 ? -7.637 10.516 40.625 1 98.69 48 LEU A N 1
ATOM 357 C CA . LEU A 1 48 ? -6.543 9.836 39.938 1 98.69 48 LEU A CA 1
ATOM 358 C C . LEU A 1 48 ? -5.785 10.797 39.031 1 98.69 48 LEU A C 1
ATOM 360 O O . LEU A 1 48 ? -4.805 10.414 38.375 1 98.69 48 LEU A O 1
ATOM 364 N N . LEU A 1 49 ? -6.168 12.055 38.906 1 98.62 49 LEU A N 1
ATOM 365 C CA . LEU A 1 49 ? -5.598 13.023 37.969 1 98.62 49 LEU A CA 1
ATOM 366 C C . LEU A 1 49 ? -4.844 14.117 38.75 1 98.62 49 LEU A C 1
ATOM 368 O O . LEU A 1 49 ? -5.129 14.383 39.906 1 98.62 49 LEU A O 1
ATOM 372 N N . THR A 1 50 ? -3.869 14.703 38.062 1 97.62 50 THR A N 1
ATOM 373 C CA . THR A 1 50 ? -3.246 15.906 38.594 1 97.62 50 THR A CA 1
ATOM 374 C C . THR A 1 50 ? -4.207 17.094 38.531 1 97.62 50 THR A C 1
ATOM 376 O O . THR A 1 50 ? -5.184 17.062 37.781 1 97.62 50 THR A O 1
ATOM 379 N N . ASP A 1 51 ? -3.916 18.125 39.219 1 95.75 51 ASP A N 1
ATOM 380 C CA . ASP A 1 51 ? -4.785 19.312 39.281 1 95.75 51 ASP A CA 1
ATOM 381 C C . ASP A 1 51 ? -4.828 20 37.906 1 95.75 51 ASP A C 1
ATOM 383 O O . ASP A 1 51 ? -5.852 20.578 37.531 1 95.75 51 ASP A O 1
ATOM 387 N N . ASP A 1 52 ? -3.766 19.969 37.219 1 95.5 52 ASP A N 1
ATOM 388 C CA . ASP A 1 52 ? -3.668 20.641 35.906 1 95.5 52 ASP A CA 1
ATOM 389 C C . ASP A 1 52 ? -3.744 19.641 34.75 1 95.5 52 ASP A C 1
ATOM 391 O O . ASP A 1 52 ? -3.098 19.812 33.719 1 95.5 52 ASP A O 1
ATOM 395 N N . ALA A 1 53 ? -4.445 18.578 34.969 1 97.25 53 ALA A N 1
ATOM 396 C CA . ALA A 1 53 ? -4.566 17.516 33.969 1 97.25 53 ALA A CA 1
ATOM 397 C C . ALA A 1 53 ? -5.301 18.016 32.75 1 97.25 53 ALA A C 1
ATOM 399 O O . ALA A 1 53 ? -6.004 19.031 32.781 1 97.25 53 ALA A O 1
ATOM 400 N N . TYR A 1 54 ? -5.047 17.344 31.594 1 97.88 54 TYR A N 1
ATOM 401 C CA . TYR A 1 54 ? -5.77 17.531 30.344 1 97.88 54 TYR A CA 1
ATOM 402 C C . TYR A 1 54 ? -6.59 16.281 30 1 97.88 54 TYR A C 1
ATOM 404 O O . TYR A 1 54 ? -6.125 15.156 30.172 1 97.88 54 TYR A O 1
ATOM 412 N N . TRP A 1 55 ? -7.809 16.5 29.609 1 98.44 55 TRP A N 1
ATOM 413 C CA . TRP A 1 55 ? -8.617 15.461 28.969 1 98.44 55 TRP A CA 1
ATOM 414 C C . TRP A 1 55 ? -9.039 15.883 27.562 1 98.44 55 TRP A C 1
ATOM 416 O O . TRP A 1 55 ? -9.828 16.812 27.406 1 98.44 55 TRP A O 1
ATOM 426 N N . ARG A 1 56 ? -8.492 15.281 26.562 1 98.31 56 ARG A N 1
ATOM 427 C CA . ARG A 1 56 ? -8.859 15.531 25.172 1 98.31 56 ARG A CA 1
ATOM 428 C C . ARG A 1 56 ? -9.789 14.445 24.656 1 98.31 56 ARG A C 1
ATOM 430 O O . ARG A 1 56 ? -9.477 13.258 24.734 1 98.31 56 ARG A O 1
ATOM 437 N N . ASP A 1 57 ? -10.922 14.844 24.203 1 98.44 57 ASP A N 1
ATOM 438 C CA . ASP A 1 57 ? -11.93 13.906 23.719 1 98.44 57 ASP A CA 1
ATOM 439 C C . ASP A 1 57 ? -12.18 14.102 22.219 1 98.44 57 ASP A C 1
ATOM 441 O O . ASP A 1 57 ? -12.5 15.203 21.781 1 98.44 57 ASP A O 1
ATOM 445 N N . LEU A 1 58 ? -11.984 13.062 21.5 1 98.25 58 LEU A N 1
ATOM 446 C CA . LEU A 1 58 ? -12.242 13.07 20.062 1 98.25 58 LEU A CA 1
ATOM 447 C C . LEU A 1 58 ? -13.445 12.195 19.734 1 98.25 58 LEU A C 1
ATOM 449 O O . LEU A 1 58 ? -13.281 11.055 19.297 1 98.25 58 LEU A O 1
ATOM 453 N N . LEU A 1 59 ? -14.609 12.719 19.953 1 97.56 59 LEU A N 1
ATOM 454 C CA . LEU A 1 59 ? -15.898 12.25 19.453 1 97.56 59 LEU A CA 1
ATOM 455 C C . LEU A 1 59 ? -16.422 11.086 20.297 1 97.56 59 LEU A C 1
ATOM 457 O O . LEU A 1 59 ? -17.312 10.352 19.875 1 97.56 59 LEU A O 1
ATOM 461 N N . VAL A 1 60 ? -15.914 10.852 21.484 1 97.88 60 VAL A N 1
ATOM 462 C CA . VAL A 1 60 ? -16.391 9.711 22.266 1 97.88 60 VAL A CA 1
ATOM 463 C C . VAL A 1 60 ? -17.453 10.18 23.25 1 97.88 60 VAL A C 1
ATOM 465 O O . VAL A 1 60 ? -18.609 9.719 23.219 1 97.88 60 VAL A O 1
ATOM 468 N N . LEU A 1 61 ? -17.062 11.133 24.094 1 97.25 61 LEU A N 1
ATOM 469 C CA . LEU A 1 61 ? -17.969 11.562 25.141 1 97.25 61 LEU A CA 1
ATOM 470 C C . LEU A 1 61 ? -18.688 12.844 24.734 1 97.25 61 LEU A C 1
ATOM 472 O O . LEU A 1 61 ? -19.797 13.125 25.203 1 97.25 61 LEU A O 1
ATOM 476 N N . THR A 1 62 ? -18.078 13.578 23.797 1 96.75 62 THR A N 1
ATOM 477 C CA . THR A 1 62 ? -18.594 14.922 23.516 1 96.75 62 THR A CA 1
ATOM 478 C C . THR A 1 62 ? -19.188 15 22.125 1 96.75 62 THR A C 1
ATOM 480 O O . THR A 1 62 ? -19.891 15.961 21.797 1 96.75 62 THR A O 1
ATOM 483 N N . TRP A 1 63 ? -18.828 13.984 21.203 1 95.56 63 TRP A N 1
ATOM 484 C CA . TRP A 1 63 ? -19.188 14.008 19.797 1 95.56 63 TRP A CA 1
ATOM 485 C C . TRP A 1 63 ? -18.688 15.273 19.125 1 95.56 63 TRP A C 1
ATOM 487 O O . TRP A 1 63 ? -19.344 15.828 18.234 1 95.56 63 TRP A O 1
ATOM 497 N N . ASP A 1 64 ? -17.594 15.797 19.641 1 96.12 64 ASP A N 1
ATOM 498 C CA . ASP A 1 64 ? -16.844 16.938 19.109 1 96.12 64 ASP A CA 1
ATOM 499 C C . ASP A 1 64 ? -15.359 16.797 19.391 1 96.12 64 ASP A C 1
ATOM 501 O O . ASP A 1 64 ? -14.914 15.773 19.938 1 96.12 64 ASP A O 1
ATOM 505 N N . PHE A 1 65 ? -14.586 17.75 18.953 1 97 65 PHE A N 1
ATOM 506 C CA . PHE A 1 65 ? -13.172 17.828 19.297 1 97 65 PHE A CA 1
ATOM 507 C C . PHE A 1 65 ? -12.945 18.812 20.438 1 97 65 PHE A C 1
ATOM 509 O O . PHE A 1 65 ? -12.953 20.016 20.219 1 97 65 PHE A O 1
ATOM 516 N N . ARG A 1 66 ? -12.703 18.25 21.656 1 97 66 ARG A N 1
ATOM 517 C CA . ARG A 1 66 ? -12.617 19.078 22.844 1 97 66 ARG A CA 1
ATOM 518 C C . ARG A 1 66 ? -11.391 18.719 23.672 1 97 66 ARG A C 1
ATOM 520 O O . ARG A 1 66 ? -11 17.562 23.75 1 97 66 ARG A O 1
ATOM 527 N N . THR A 1 67 ? -10.836 19.719 24.219 1 97.62 67 THR A N 1
ATOM 528 C CA . THR A 1 67 ? -9.789 19.531 25.219 1 97.62 67 THR A CA 1
ATOM 529 C C . THR A 1 67 ? -10.133 20.281 26.516 1 97.62 67 THR A C 1
ATOM 531 O O . THR A 1 67 ? -10.273 21.5 26.516 1 97.62 67 THR A O 1
ATOM 534 N N . PHE A 1 68 ? -10.289 19.562 27.562 1 97.5 68 PHE A N 1
ATOM 535 C CA . PHE A 1 68 ? -10.555 20.141 28.859 1 97.5 68 PHE A CA 1
ATOM 536 C C . PHE A 1 68 ? -9.266 20.234 29.688 1 97.5 68 PHE A C 1
ATOM 538 O O . PHE A 1 68 ? -8.547 19.25 29.828 1 97.5 68 PHE A O 1
ATOM 545 N N . SER A 1 69 ? -9.016 21.406 30.188 1 95.81 69 SER A N 1
ATOM 546 C CA . SER A 1 69 ? -7.797 21.641 30.953 1 95.81 69 SER A CA 1
ATOM 547 C C . SER A 1 69 ? -8.102 21.969 32.406 1 95.81 69 SER A C 1
ATOM 549 O O . SER A 1 69 ? -8.859 22.906 32.688 1 95.81 69 SER A O 1
ATOM 551 N N . GLY A 1 70 ? -7.578 21.203 33.281 1 95.5 70 GLY A N 1
ATOM 552 C CA . GLY A 1 70 ? -7.758 21.438 34.688 1 95.5 70 GLY A CA 1
ATOM 553 C C . GLY A 1 70 ? -8.938 20.672 35.281 1 95.5 70 GLY A C 1
ATOM 554 O O . GLY A 1 70 ? -9.945 20.469 34.594 1 95.5 70 GLY A O 1
ATOM 555 N N . VAL A 1 71 ? -8.836 20.328 36.531 1 95.75 71 VAL A N 1
ATOM 556 C CA . VAL A 1 71 ? -9.797 19.469 37.219 1 95.75 71 VAL A CA 1
ATOM 557 C C . VAL A 1 71 ? -11.18 20.125 37.188 1 95.75 71 VAL A C 1
ATOM 559 O O . VAL A 1 71 ? -12.188 19.453 36.969 1 95.75 71 VAL A O 1
ATOM 562 N N . PRO A 1 72 ? -11.258 21.438 37.312 1 96 72 PRO A N 1
ATOM 563 C CA . PRO A 1 72 ? -12.594 22.031 37.312 1 96 72 PRO A CA 1
ATOM 564 C C . PRO A 1 72 ? -13.336 21.797 36 1 96 72 PRO A C 1
ATOM 566 O O . PRO A 1 72 ? -14.5 21.391 36 1 96 72 PRO A O 1
ATOM 569 N N . SER A 1 73 ? -12.672 22.078 34.938 1 96.12 73 SER A N 1
ATOM 570 C CA . SER A 1 73 ? -13.297 21.875 33.625 1 96.12 73 SER A CA 1
ATOM 571 C C . SER A 1 73 ? -13.57 20.391 33.375 1 96.12 73 SER A C 1
ATOM 573 O O . SER A 1 73 ? -14.602 20.047 32.812 1 96.12 73 SER A O 1
ATOM 575 N N . ILE A 1 74 ? -12.695 19.531 33.844 1 98.06 74 ILE A N 1
ATOM 576 C CA . ILE A 1 74 ? -12.852 18.094 33.656 1 98.06 74 ILE A CA 1
ATOM 577 C C . ILE A 1 74 ? -14.008 17.578 34.5 1 98.06 74 ILE A C 1
ATOM 579 O O . ILE A 1 74 ? -14.781 16.719 34.062 1 98.06 74 ILE A O 1
ATOM 583 N N . LYS A 1 75 ? -14.07 18.078 35.656 1 98.12 75 LYS A N 1
ATOM 584 C CA . LYS A 1 75 ? -15.148 17.688 36.562 1 98.12 75 LYS A CA 1
ATOM 585 C C . LYS A 1 75 ? -16.516 17.953 35.938 1 98.12 75 LYS A C 1
ATOM 587 O O . LYS A 1 75 ? -17.375 17.078 35.938 1 98.12 75 LYS A O 1
ATOM 592 N N . GLN A 1 76 ? -16.672 19.141 35.469 1 97.44 76 GLN A N 1
ATOM 593 C CA . GLN A 1 76 ? -17.953 19.5 34.875 1 97.44 76 GLN A CA 1
ATOM 594 C C . GLN A 1 76 ? -18.266 18.625 33.656 1 97.44 76 GLN A C 1
ATOM 596 O O . GLN A 1 76 ? -19.391 18.125 33.5 1 97.44 76 GLN A O 1
ATOM 601 N N . PHE A 1 77 ? -17.297 18.484 32.781 1 95.88 77 PHE A N 1
ATOM 602 C CA . PHE A 1 77 ? -17.406 17.656 31.594 1 95.88 77 PHE A CA 1
ATOM 603 C C . PHE A 1 77 ? -17.797 16.234 31.953 1 95.88 77 PHE A C 1
ATOM 605 O O . PHE A 1 77 ? -18.734 15.672 31.375 1 95.88 77 PHE A O 1
ATOM 612 N N . LEU A 1 78 ? -17.156 15.602 32.969 1 97.88 78 LEU A N 1
ATOM 613 C CA . LEU A 1 78 ? -17.422 14.219 33.375 1 97.88 78 LEU A CA 1
ATOM 614 C C . LEU A 1 78 ? -18.75 14.102 34.094 1 97.88 78 LEU A C 1
ATOM 616 O O . LEU A 1 78 ? -19.469 13.109 33.906 1 97.88 78 LEU A O 1
ATOM 620 N N . ALA A 1 79 ? -19.047 15.078 34.875 1 97.56 79 ALA A N 1
ATOM 621 C CA . ALA A 1 79 ? -20.344 15.055 35.531 1 97.56 79 ALA A CA 1
ATOM 622 C C . ALA A 1 79 ? -21.484 15.023 34.531 1 97.56 79 ALA A C 1
ATOM 624 O O . ALA A 1 79 ? -22.516 14.383 34.781 1 97.56 79 ALA A O 1
ATOM 625 N N . ASP A 1 80 ? -21.266 15.719 33.5 1 96.69 80 ASP A N 1
ATOM 626 C CA . ASP A 1 80 ? -22.312 15.844 32.5 1 96.69 80 ASP A CA 1
ATOM 627 C C . ASP A 1 80 ? -22.391 14.578 31.641 1 96.69 80 ASP A C 1
ATOM 629 O O . ASP A 1 80 ? -23.484 14.219 31.172 1 96.69 80 ASP A O 1
ATOM 633 N N . ARG A 1 81 ? -21.297 13.875 31.422 1 96.5 81 ARG A N 1
ATOM 634 C CA . ARG A 1 81 ? -21.281 12.961 30.281 1 96.5 81 ARG A CA 1
ATOM 635 C C . ARG A 1 81 ? -20.953 11.539 30.719 1 96.5 81 ARG A C 1
ATOM 637 O O . ARG A 1 81 ? -21.344 10.57 30.062 1 96.5 81 ARG A O 1
ATOM 644 N N . LEU A 1 82 ? -20.25 11.344 31.797 1 96.94 82 LEU A N 1
ATOM 645 C CA . LEU A 1 82 ? -19.625 10.07 32.156 1 96.94 82 LEU A CA 1
ATOM 646 C C . LEU A 1 82 ? -20.688 8.977 32.281 1 96.94 82 LEU A C 1
ATOM 648 O O . LEU A 1 82 ? -20.547 7.895 31.719 1 96.94 82 LEU A O 1
ATOM 652 N N . GLN A 1 83 ? -21.703 9.273 33.062 1 94.69 83 GLN A N 1
ATOM 653 C CA . GLN A 1 83 ? -22.75 8.281 33.312 1 94.69 83 GLN A CA 1
ATOM 654 C C . GLN A 1 83 ? -23.5 7.934 32.031 1 94.69 83 GLN A C 1
ATOM 656 O O . GLN A 1 83 ? -23.828 6.77 31.781 1 94.69 83 GLN A O 1
ATOM 661 N N . GLN A 1 84 ? -23.719 8.883 31.266 1 93.25 84 GLN A N 1
ATOM 662 C CA . GLN A 1 84 ? -24.531 8.719 30.062 1 93.25 84 GLN A CA 1
ATOM 663 C C . GLN A 1 84 ? -23.781 7.922 29 1 93.25 84 GLN A C 1
ATOM 665 O O . GLN A 1 84 ? -24.391 7.203 28.203 1 93.25 84 GLN A O 1
ATOM 670 N N . CYS A 1 85 ? -22.531 8.008 28.922 1 95.44 85 CYS A N 1
ATOM 671 C CA . CYS A 1 85 ? -21.734 7.438 27.828 1 95.44 85 CYS A CA 1
ATOM 672 C C . CYS A 1 85 ? -21.469 5.957 28.062 1 95.44 85 CYS A C 1
ATOM 674 O O . CYS A 1 85 ? -21.141 5.223 27.141 1 95.44 85 CYS A O 1
ATOM 676 N N . LYS A 1 86 ? -21.578 5.465 29.297 1 96.06 86 LYS A N 1
ATOM 677 C CA . LYS A 1 86 ? -21.5 4.051 29.641 1 96.06 86 LYS A CA 1
ATOM 678 C C . LYS A 1 86 ? -20.219 3.426 29.109 1 96.06 86 LYS A C 1
ATOM 680 O O . LYS A 1 86 ? -20.266 2.465 28.344 1 96.06 86 LYS A O 1
ATOM 685 N N . LEU A 1 87 ? -19.078 3.857 29.531 1 98.06 87 LEU A N 1
ATOM 686 C CA . LEU A 1 87 ? -17.781 3.336 29.125 1 98.06 87 LEU A CA 1
ATOM 687 C C . LEU A 1 87 ? -17.516 1.973 29.766 1 98.06 87 LEU A C 1
ATOM 689 O O . LEU A 1 87 ? -17.828 1.758 30.938 1 98.06 87 LEU A O 1
ATOM 693 N N . GLN A 1 88 ? -17 1.001 28.953 1 97.69 88 GLN A N 1
ATOM 694 C CA . GLN A 1 88 ? -16.797 -0.36 29.438 1 97.69 88 GLN A CA 1
ATOM 695 C C . GLN A 1 88 ? -15.742 -1.082 28.609 1 97.69 88 GLN A C 1
ATOM 697 O O . GLN A 1 88 ? -15.188 -0.511 27.672 1 97.69 88 GLN A O 1
ATOM 702 N N . SER A 1 89 ? -15.328 -2.389 29 1 97.81 89 SER A N 1
ATOM 703 C CA . SER A 1 89 ? -14.469 -3.305 28.266 1 97.81 89 SER A CA 1
ATOM 704 C C . SER A 1 89 ? -13.062 -2.738 28.109 1 97.81 89 SER A C 1
ATOM 706 O O . SER A 1 89 ? -12.5 -2.738 27.016 1 97.81 89 SER A O 1
ATOM 708 N N . PHE A 1 90 ? -12.57 -2.271 29.219 1 98.31 90 PHE A N 1
ATOM 709 C CA . PHE A 1 90 ? -11.266 -1.619 29.219 1 98.31 90 PHE A CA 1
ATOM 710 C C . PHE A 1 90 ? -10.141 -2.646 29.109 1 98.31 90 PHE A C 1
ATOM 712 O O . PHE A 1 90 ? -10.164 -3.67 29.797 1 98.31 90 PHE A O 1
ATOM 719 N N . LYS A 1 91 ? -9.195 -2.434 28.203 1 98.12 91 LYS A N 1
ATOM 720 C CA . LYS A 1 91 ? -8.039 -3.316 28.047 1 98.12 91 LYS A CA 1
ATOM 721 C C . LYS A 1 91 ? -6.793 -2.527 27.672 1 98.12 91 LYS A C 1
ATOM 723 O O . LYS A 1 91 ? -6.801 -1.767 26.688 1 98.12 91 LYS A O 1
ATOM 728 N N . ILE A 1 92 ? -5.691 -2.713 28.375 1 98 92 ILE A N 1
ATOM 729 C CA . ILE A 1 92 ? -4.43 -2.039 28.109 1 98 92 ILE A CA 1
ATOM 730 C C . ILE A 1 92 ? -3.746 -2.697 26.906 1 98 92 ILE A C 1
ATOM 732 O O . ILE A 1 92 ? -3.787 -3.922 26.75 1 98 92 ILE A O 1
ATOM 736 N N . ARG A 1 93 ? -3.166 -1.873 26.031 1 96.69 93 ARG A N 1
ATOM 737 C CA . ARG A 1 93 ? -2.23 -2.367 25.031 1 96.69 93 ARG A CA 1
ATOM 738 C C . ARG A 1 93 ? -0.818 -2.467 25.594 1 96.69 93 ARG A C 1
ATOM 740 O O . ARG A 1 93 ? -0.092 -1.472 25.641 1 96.69 93 ARG A O 1
ATOM 747 N N . ASP A 1 94 ? -0.32 -3.586 25.797 1 96.25 94 ASP A N 1
ATOM 748 C CA . ASP A 1 94 ? 0.946 -3.799 26.5 1 96.25 94 ASP A CA 1
ATOM 749 C C . ASP A 1 94 ? 2.127 -3.352 25.641 1 96.25 94 ASP A C 1
ATOM 751 O O . ASP A 1 94 ? 3.152 -2.912 26.156 1 96.25 94 ASP A O 1
ATOM 755 N N . GLU A 1 95 ? 1.954 -3.459 24.422 1 92.94 95 GLU A N 1
ATOM 756 C CA . GLU A 1 95 ? 3.043 -3.223 23.469 1 92.94 95 GLU A CA 1
ATOM 757 C C . GLU A 1 95 ? 3.561 -1.791 23.578 1 92.94 95 GLU A C 1
ATOM 759 O O . GLU A 1 95 ? 4.727 -1.524 23.281 1 92.94 95 GLU A O 1
ATOM 764 N N . TYR A 1 96 ? 2.783 -0.811 24 1 92.5 96 TYR A N 1
ATOM 765 C CA . TYR A 1 96 ? 3.182 0.593 23.969 1 92.5 96 TYR A CA 1
ATOM 766 C C . TYR A 1 96 ? 3.25 1.16 25.391 1 92.5 96 TYR A C 1
ATOM 768 O O . TYR A 1 96 ? 3.271 2.379 25.562 1 92.5 96 TYR A O 1
ATOM 776 N N . LEU A 1 97 ? 3.264 0.27 26.359 1 97.62 97 LEU A N 1
ATOM 777 C CA . LEU A 1 97 ? 3.344 0.673 27.766 1 97.62 97 LEU A CA 1
ATOM 778 C C . LEU A 1 97 ? 4.797 0.813 28.203 1 97.62 97 LEU A C 1
ATOM 780 O O . LEU A 1 97 ? 5.605 -0.092 27.984 1 97.62 97 LEU A O 1
ATOM 784 N N . GLY A 1 98 ? 5.078 2.008 28.781 1 96.69 98 GLY A N 1
ATOM 785 C CA . GLY A 1 98 ? 6.426 2.111 29.328 1 96.69 98 GLY A CA 1
ATOM 786 C C . GLY A 1 98 ? 6.73 3.477 29.906 1 96.69 98 GLY A C 1
ATOM 787 O O . GLY A 1 98 ? 5.961 4.422 29.719 1 96.69 98 GLY A O 1
ATOM 788 N N . LEU A 1 99 ? 7.812 3.486 30.641 1 97.81 99 LEU A N 1
ATOM 789 C CA . LEU A 1 99 ? 8.359 4.734 31.156 1 97.81 99 LEU A CA 1
ATOM 790 C C . LEU A 1 99 ? 9.094 5.504 30.062 1 97.81 99 LEU A C 1
ATOM 792 O O . LEU A 1 99 ? 9.875 4.93 29.312 1 97.81 99 LEU A O 1
ATOM 796 N N . GLN A 1 100 ? 8.758 6.723 29.938 1 96.19 100 GLN A N 1
ATOM 797 C CA . GLN A 1 100 ? 9.43 7.617 29.016 1 96.19 100 GLN A CA 1
ATOM 798 C C . GLN A 1 100 ? 10.016 8.828 29.734 1 96.19 100 GLN A C 1
ATOM 800 O O . GLN A 1 100 ? 9.398 9.367 30.656 1 96.19 100 GLN A O 1
ATOM 805 N N . CYS A 1 101 ? 11.156 9.156 29.406 1 95.62 101 CYS A N 1
ATOM 806 C CA . CYS A 1 101 ? 11.844 10.336 29.906 1 95.62 101 CYS A CA 1
ATOM 807 C C . CYS A 1 101 ? 12.289 11.242 28.766 1 95.62 101 CYS A C 1
ATOM 809 O O . CYS A 1 101 ? 13.477 11.359 28.484 1 95.62 101 CYS A O 1
ATOM 811 N N . PRO A 1 102 ? 11.367 11.969 28.172 1 92.69 102 PRO A N 1
ATOM 812 C CA . PRO A 1 102 ? 11.695 12.773 27 1 92.69 102 PRO A CA 1
ATOM 813 C C . PRO A 1 102 ? 12.719 13.867 27.297 1 92.69 102 PRO A C 1
ATOM 815 O O . PRO A 1 102 ? 13.438 14.305 26.391 1 92.69 102 PRO A O 1
ATOM 818 N N . TYR A 1 103 ? 12.742 14.367 28.484 1 92.94 103 TYR A N 1
ATOM 819 C CA . TYR A 1 103 ? 13.711 15.336 28.984 1 92.94 103 TYR A CA 1
ATOM 820 C C . TYR A 1 103 ? 14.211 14.945 30.359 1 92.94 103 TYR A C 1
ATOM 822 O O . TYR A 1 103 ? 13.57 14.164 31.062 1 92.94 103 TYR A O 1
ATOM 830 N N . PRO A 1 104 ? 15.297 15.516 30.75 1 93.25 104 PRO A N 1
ATOM 831 C CA . PRO A 1 104 ? 15.867 15.117 32.062 1 93.25 104 PRO A CA 1
ATOM 832 C C . PRO A 1 104 ? 14.922 15.383 33.219 1 93.25 104 PRO A C 1
ATOM 834 O O . PRO A 1 104 ? 14.961 14.672 34.219 1 93.25 104 PRO A O 1
ATOM 837 N N . ASP A 1 105 ? 14.109 16.375 33.062 1 95.44 105 ASP A N 1
ATOM 838 C CA . ASP A 1 105 ? 13.25 16.75 34.188 1 95.44 105 ASP A CA 1
ATOM 839 C C . ASP A 1 105 ? 11.805 16.359 33.906 1 95.44 105 ASP A C 1
ATOM 841 O O . ASP A 1 105 ? 10.891 16.844 34.594 1 95.44 105 ASP A O 1
ATOM 845 N N . VAL A 1 106 ? 11.562 15.609 32.938 1 95.75 106 VAL A N 1
ATOM 846 C CA . VAL A 1 106 ? 10.203 15.164 32.625 1 95.75 106 VAL A CA 1
ATOM 847 C C . VAL A 1 106 ? 10.164 13.648 32.5 1 95.75 106 VAL A C 1
ATOM 849 O O . VAL A 1 106 ? 10.992 13.055 31.812 1 95.75 106 VAL A O 1
ATOM 852 N N . ALA A 1 107 ? 9.266 13.016 33.188 1 96.88 107 ALA A N 1
ATOM 853 C CA . ALA A 1 107 ? 9.062 11.57 33.125 1 96.88 107 ALA A CA 1
ATOM 854 C C . ALA A 1 107 ? 7.578 11.227 33.219 1 96.88 107 ALA A C 1
ATOM 856 O O . ALA A 1 107 ? 6.836 11.836 34 1 96.88 107 ALA A O 1
ATOM 857 N N . TRP A 1 108 ? 7.188 10.328 32.375 1 98 108 TRP A N 1
ATOM 858 C CA . TRP A 1 108 ? 5.82 9.828 32.5 1 98 108 TRP A CA 1
ATOM 859 C C . TRP A 1 108 ? 5.723 8.383 32.031 1 98 108 TRP A C 1
ATOM 861 O O . TRP A 1 108 ? 6.605 7.891 31.328 1 98 108 TRP A O 1
ATOM 871 N N . ILE A 1 109 ? 4.777 7.66 32.531 1 98.56 109 ILE A N 1
ATOM 872 C CA . ILE A 1 109 ? 4.391 6.344 32.031 1 98.56 109 ILE A CA 1
ATOM 873 C C . ILE A 1 109 ? 3.244 6.484 31.047 1 98.56 109 ILE A C 1
ATOM 875 O O . ILE A 1 109 ? 2.182 7.016 31.375 1 98.56 109 ILE A O 1
ATOM 879 N N . GLN A 1 110 ? 3.51 6.109 29.859 1 98.5 110 GLN A N 1
ATOM 880 C CA . GLN A 1 110 ? 2.506 6.199 28.797 1 98.5 110 GLN A CA 1
ATOM 881 C C . GLN A 1 110 ? 1.981 4.816 28.422 1 98.5 110 GLN A C 1
ATOM 883 O O . GLN A 1 110 ? 2.754 3.861 28.312 1 98.5 110 GLN A O 1
ATOM 888 N N . PHE A 1 111 ? 0.721 4.676 28.203 1 98.56 111 PHE A N 1
ATOM 889 C CA . PHE A 1 111 ? 0.159 3.459 27.625 1 98.56 111 PHE A CA 1
ATOM 890 C C . PHE A 1 111 ? -1.125 3.768 26.859 1 98.56 111 PHE A C 1
ATOM 892 O O . PHE A 1 111 ? -1.741 4.812 27.078 1 98.56 111 PHE A O 1
ATOM 899 N N . LEU A 1 112 ? -1.43 2.951 25.922 1 98.69 112 LEU A N 1
ATOM 900 C CA . LEU A 1 112 ? -2.684 2.975 25.172 1 98.69 112 LEU A CA 1
ATOM 901 C C . LEU A 1 112 ? -3.666 1.948 25.734 1 98.69 112 LEU A C 1
ATOM 903 O O . LEU A 1 112 ? -3.256 0.969 26.359 1 98.69 112 LEU A O 1
ATOM 907 N N . PHE A 1 113 ? -4.926 2.168 25.562 1 98.56 113 PHE A N 1
ATOM 908 C CA . PHE A 1 113 ? -5.938 1.201 25.984 1 98.56 113 PHE A CA 1
ATOM 909 C C . PHE A 1 113 ? -7.148 1.251 25.062 1 98.56 113 PHE A C 1
ATOM 911 O O . PHE A 1 113 ? -7.344 2.232 24.344 1 98.56 113 PHE A O 1
ATOM 918 N N . ASP A 1 114 ? -7.871 0.218 25 1 98.44 114 ASP A N 1
ATOM 919 C CA . ASP A 1 114 ? -9.117 0.105 24.25 1 98.44 114 ASP A CA 1
ATOM 920 C C . ASP A 1 114 ? -10.32 0.086 25.188 1 98.44 114 ASP A C 1
ATOM 922 O O . ASP A 1 114 ? -10.219 -0.355 26.328 1 98.44 114 ASP A O 1
ATOM 926 N N . PHE A 1 115 ? -11.406 0.583 24.75 1 98.5 115 PHE A N 1
ATOM 927 C CA . PHE A 1 115 ? -12.664 0.523 25.5 1 98.5 115 PHE A CA 1
ATOM 928 C C . PHE A 1 115 ? -13.852 0.72 24.562 1 98.5 115 PHE A C 1
ATOM 930 O O . PHE A 1 115 ? -13.68 0.854 23.344 1 98.5 115 PHE A O 1
ATOM 937 N N . GLU A 1 116 ? -15.016 0.602 25.109 1 98.38 116 GLU A N 1
ATOM 938 C CA . GLU A 1 116 ? -16.281 0.811 24.391 1 98.38 116 GLU A CA 1
ATOM 939 C C . GLU A 1 116 ? -17.125 1.891 25.078 1 98.38 116 GLU A C 1
ATOM 941 O O . GLU A 1 116 ? -17.016 2.096 26.281 1 98.38 116 GLU A O 1
ATOM 946 N N . ALA A 1 117 ? -17.812 2.615 24.328 1 97.62 117 ALA A N 1
ATOM 947 C CA . ALA A 1 117 ? -18.75 3.605 24.844 1 97.62 117 ALA A CA 1
ATOM 948 C C . ALA A 1 117 ? -20.172 3.336 24.344 1 97.62 117 ALA A C 1
ATOM 950 O O . ALA A 1 117 ? -20.453 3.523 23.156 1 97.62 117 ALA A O 1
ATOM 951 N N . GLY A 1 118 ? -20.984 2.91 25.234 1 95.19 118 GLY A N 1
ATOM 952 C CA . GLY A 1 118 ? -22.344 2.57 24.859 1 95.19 118 GLY A CA 1
ATOM 953 C C . GLY A 1 118 ? -22.422 1.499 23.797 1 95.19 118 GLY A C 1
ATOM 954 O O . GLY A 1 118 ? -21.594 0.588 23.75 1 95.19 118 GLY A O 1
ATOM 955 N N . ASP A 1 119 ? -23.469 1.611 22.969 1 93.06 119 ASP A N 1
ATOM 956 C CA . ASP A 1 119 ? -23.719 0.603 21.953 1 93.06 119 ASP A CA 1
ATOM 957 C C . ASP A 1 119 ? -23.281 1.099 20.578 1 93.06 119 ASP A C 1
ATOM 959 O O . ASP A 1 119 ? -23.531 0.443 19.562 1 93.06 119 ASP A O 1
ATOM 963 N N . THR A 1 120 ? -22.5 2.145 20.594 1 93.75 120 THR A N 1
ATOM 964 C CA . THR A 1 120 ? -22.266 2.764 19.297 1 93.75 120 THR A CA 1
ATOM 965 C C . THR A 1 120 ? -20.766 2.855 18.984 1 93.75 120 THR A C 1
ATOM 967 O O . THR A 1 120 ? -20.359 2.947 17.828 1 93.75 120 THR A O 1
ATOM 970 N N . SER A 1 121 ? -19.953 2.771 20.109 1 97.12 121 SER A N 1
ATOM 971 C CA . SER A 1 121 ? -18.594 3.266 19.859 1 97.12 121 SER A CA 1
ATOM 972 C C . SER A 1 121 ? -17.547 2.268 20.344 1 97.12 121 SER A C 1
ATOM 974 O O . SER A 1 121 ? -17.609 1.779 21.469 1 97.12 121 SER A O 1
ATOM 976 N N . ASN A 1 122 ? -16.625 1.86 19.516 1 98.25 122 ASN A N 1
ATOM 977 C CA . ASN A 1 122 ? -15.312 1.352 19.906 1 98.25 122 ASN A CA 1
ATOM 978 C C . ASN A 1 122 ? -14.281 2.469 19.984 1 98.25 122 ASN A C 1
ATOM 980 O O . ASN A 1 122 ? -14.203 3.309 19.078 1 98.25 122 ASN A O 1
ATOM 984 N N . ALA A 1 123 ? -13.547 2.49 21.047 1 98.56 123 ALA A N 1
ATOM 985 C CA . ALA A 1 123 ? -12.68 3.643 21.266 1 98.56 123 ALA A CA 1
ATOM 986 C C . ALA A 1 123 ? -11.305 3.207 21.781 1 98.56 123 ALA A C 1
ATOM 988 O O . ALA A 1 123 ? -11.125 2.059 22.188 1 98.56 123 ALA A O 1
ATOM 989 N N . SER A 1 124 ? -10.359 4.074 21.578 1 98.5 124 SER A N 1
ATOM 990 C CA . SER A 1 124 ? -9.031 3.936 22.172 1 98.5 124 SER A CA 1
ATOM 991 C C . SER A 1 124 ? -8.695 5.133 23.062 1 98.5 124 SER A C 1
ATOM 993 O O . SER A 1 124 ? -9.367 6.164 23 1 98.5 124 SER A O 1
ATOM 995 N N . GLY A 1 125 ? -7.727 4.922 23.891 1 98.38 125 GLY A N 1
ATOM 996 C CA . GLY A 1 125 ? -7.238 5.992 24.734 1 98.38 125 GLY A CA 1
ATOM 997 C C . GLY A 1 125 ? -5.738 5.949 24.953 1 98.38 125 GLY A C 1
ATOM 998 O O . GLY A 1 125 ? -5.09 4.953 24.625 1 98.38 125 GLY A O 1
ATOM 999 N N . VAL A 1 126 ? -5.203 7.051 25.328 1 98.75 126 VAL A N 1
ATOM 1000 C CA . VAL A 1 126 ? -3.812 7.184 25.766 1 98.75 126 VAL A CA 1
ATOM 1001 C C . VAL A 1 126 ? -3.754 7.918 27.094 1 98.75 126 VAL A C 1
ATOM 1003 O O . VAL A 1 126 ? -4.496 8.883 27.312 1 98.75 126 VAL A O 1
ATOM 1006 N N . VAL A 1 127 ? -2.93 7.473 27.953 1 98.44 127 VAL A N 1
ATOM 1007 C CA . VAL A 1 127 ? -2.744 8.148 29.234 1 98.44 127 VAL A CA 1
ATOM 1008 C C . VAL A 1 127 ? -1.254 8.344 29.5 1 98.44 127 VAL A C 1
ATOM 1010 O O . VAL A 1 127 ? -0.433 7.512 29.109 1 98.44 127 VAL A O 1
ATOM 1013 N N . ARG A 1 128 ? -0.993 9.422 30.078 1 98.56 128 ARG A N 1
ATOM 1014 C CA . ARG A 1 128 ? 0.339 9.68 30.625 1 98.56 128 ARG A CA 1
ATOM 1015 C C . ARG A 1 128 ? 0.282 9.938 32.125 1 98.56 128 ARG A C 1
ATOM 1017 O O . ARG A 1 128 ? -0.308 10.93 32.562 1 98.56 128 ARG A O 1
ATOM 1024 N N . LEU A 1 129 ? 0.903 9.062 32.875 1 98.75 129 LEU A N 1
ATOM 1025 C CA . LEU A 1 129 ? 1.001 9.18 34.344 1 98.75 129 LEU A CA 1
ATOM 1026 C C . LEU A 1 129 ? 2.297 9.875 34.75 1 98.75 129 LEU A C 1
ATOM 1028 O O . LEU A 1 129 ? 3.361 9.578 34.188 1 98.75 129 LEU A O 1
ATOM 1032 N N . VAL A 1 130 ? 2.164 10.773 35.656 1 98.5 130 VAL A N 1
ATOM 1033 C CA . VAL A 1 130 ? 3.352 11.469 36.156 1 98.5 130 VAL A CA 1
ATOM 1034 C C . VAL A 1 130 ? 3.543 11.18 37.625 1 98.5 130 VAL A C 1
ATOM 1036 O O . VAL A 1 130 ? 2.57 10.961 38.375 1 98.5 130 VAL A O 1
ATOM 1039 N N . PRO A 1 131 ? 4.762 11.156 38.062 1 97.88 131 PRO A N 1
ATOM 1040 C CA . PRO A 1 131 ? 5.023 10.867 39.469 1 97.88 131 PRO A CA 1
ATOM 1041 C C . PRO A 1 131 ? 4.621 12.016 40.406 1 97.88 131 PRO A C 1
ATOM 1043 O O . PRO A 1 131 ? 4.684 13.188 40 1 97.88 131 PRO A O 1
ATOM 1046 N N . GLN A 1 132 ? 4.172 11.633 41.562 1 97.25 132 GLN A N 1
ATOM 1047 C CA . GLN A 1 132 ? 3.846 12.602 42.625 1 97.25 132 GLN A CA 1
ATOM 1048 C C . GLN A 1 132 ? 4.875 12.562 43.75 1 97.25 132 GLN A C 1
ATOM 1050 O O . GLN A 1 132 ? 5.613 11.586 43.875 1 97.25 132 GLN A O 1
ATOM 1055 N N . ALA A 1 133 ? 4.832 13.609 44.531 1 95.69 133 ALA A N 1
ATOM 1056 C CA . ALA A 1 133 ? 5.797 13.742 45.594 1 95.69 133 ALA A CA 1
ATOM 1057 C C . ALA A 1 133 ? 5.676 12.594 46.594 1 95.69 133 ALA A C 1
ATOM 1059 O O . ALA A 1 133 ? 6.672 12.164 47.188 1 95.69 133 ALA A O 1
ATOM 1060 N N . ASN A 1 134 ? 4.555 12.023 46.781 1 94.94 134 ASN A N 1
ATOM 1061 C CA . ASN A 1 134 ? 4.316 10.969 47.75 1 94.94 134 ASN A CA 1
ATOM 1062 C C . ASN A 1 134 ? 4.594 9.586 47.156 1 94.94 134 ASN A C 1
ATOM 1064 O O . ASN A 1 134 ? 4.309 8.57 47.812 1 94.94 134 ASN A O 1
ATOM 1068 N N . GLY A 1 135 ? 5.023 9.539 45.938 1 93.06 135 GLY A N 1
ATOM 1069 C CA . GLY A 1 135 ? 5.41 8.273 45.344 1 93.06 135 GLY A CA 1
ATOM 1070 C C . GLY A 1 135 ? 4.328 7.676 44.469 1 93.06 135 GLY A C 1
ATOM 1071 O O . GLY A 1 135 ? 4.59 6.75 43.688 1 93.06 135 GLY A O 1
ATOM 1072 N N . THR A 1 136 ? 3.18 8.219 44.562 1 95.81 136 THR A N 1
ATOM 1073 C CA . THR A 1 136 ? 2.1 7.738 43.688 1 95.81 136 THR A CA 1
ATOM 1074 C C . THR A 1 136 ? 2.205 8.352 42.312 1 95.81 136 THR A C 1
ATOM 1076 O O . THR A 1 136 ? 3.105 9.148 42.031 1 95.81 136 THR A O 1
ATOM 1079 N N . TRP A 1 137 ? 1.443 7.887 41.438 1 98.25 137 TRP A N 1
ATOM 1080 C CA . TRP A 1 137 ? 1.384 8.398 40.062 1 98.25 137 TRP A CA 1
ATOM 1081 C C . TRP A 1 137 ? -0.039 8.805 39.688 1 98.25 137 TRP A C 1
ATOM 1083 O O . TRP A 1 137 ? -1.002 8.141 40.062 1 98.25 137 TRP A O 1
ATOM 1093 N N . LYS A 1 138 ? -0.182 9.938 39 1 98.56 138 LYS A N 1
ATOM 1094 C CA . LYS A 1 138 ? -1.488 10.453 38.594 1 98.56 138 LYS A CA 1
ATOM 1095 C C . LYS A 1 138 ? -1.521 10.766 37.094 1 98.56 138 LYS A C 1
ATOM 1097 O O . LYS A 1 138 ? -0.479 11.016 36.469 1 98.56 138 LYS A O 1
ATOM 1102 N N . GLY A 1 139 ? -2.699 10.664 36.562 1 98.62 139 GLY A N 1
ATOM 1103 C CA . GLY A 1 139 ? -2.869 11 35.156 1 98.62 139 GLY A CA 1
ATOM 1104 C C . GLY A 1 139 ? -2.781 12.484 34.906 1 98.62 139 GLY A C 1
ATOM 1105 O O . GLY A 1 139 ? -3.461 13.281 35.531 1 98.62 139 GLY A O 1
ATOM 1106 N N . HIS A 1 140 ? -1.903 12.852 33.938 1 98.12 140 HIS A N 1
ATOM 1107 C CA . HIS A 1 140 ? -1.753 14.25 33.531 1 98.12 140 HIS A CA 1
ATOM 1108 C C . HIS A 1 140 ? -2.439 14.523 32.219 1 98.12 140 HIS A C 1
ATOM 1110 O O . HIS A 1 140 ? -2.941 15.625 31.984 1 98.12 140 HIS A O 1
ATOM 1116 N N . CYS A 1 141 ? -2.438 13.555 31.328 1 97.75 141 CYS A N 1
ATOM 1117 C CA . CYS A 1 141 ? -3.082 13.672 30.031 1 97.75 141 CYS A CA 1
ATOM 1118 C C . CYS A 1 141 ? -3.869 12.406 29.688 1 97.75 141 CYS A C 1
ATOM 1120 O O . CYS A 1 141 ? -3.348 11.297 29.812 1 97.75 141 CYS A O 1
ATOM 1122 N N . ILE A 1 142 ? -5.066 12.602 29.297 1 98.44 142 ILE A N 1
ATOM 1123 C CA . ILE A 1 142 ? -5.918 11.5 28.859 1 98.44 142 ILE A CA 1
ATOM 1124 C C . ILE A 1 142 ? -6.523 11.836 27.5 1 98.44 142 ILE A C 1
ATOM 1126 O O . ILE A 1 142 ? -7.035 12.938 27.297 1 98.44 142 ILE A O 1
ATOM 1130 N N . LEU A 1 143 ? -6.422 10.945 26.594 1 98.75 143 LEU A N 1
ATOM 1131 C CA . LEU A 1 143 ? -7.113 11.031 25.312 1 98.75 143 LEU A CA 1
ATOM 1132 C C . LEU A 1 143 ? -8.211 9.977 25.203 1 98.75 143 LEU A C 1
ATOM 1134 O O . LEU A 1 143 ? -7.988 8.812 25.562 1 98.75 143 LEU A O 1
ATOM 1138 N N . THR A 1 144 ? -9.375 10.273 24.859 1 98.75 144 THR A N 1
ATOM 1139 C CA . THR A 1 144 ? -10.406 9.359 24.375 1 98.75 144 THR A CA 1
ATOM 1140 C C . THR A 1 144 ? -10.672 9.57 22.891 1 98.75 144 THR A C 1
ATOM 1142 O O . THR A 1 144 ? -10.961 10.688 22.453 1 98.75 144 THR A O 1
ATOM 1145 N N . ASN A 1 145 ? -10.508 8.586 22.125 1 98.75 145 ASN A N 1
ATOM 1146 C CA . ASN A 1 145 ? -10.523 8.664 20.672 1 98.75 145 ASN A CA 1
ATOM 1147 C C . ASN A 1 145 ? -11.492 7.648 20.062 1 98.75 145 ASN A C 1
ATOM 1149 O O . ASN A 1 145 ? -11.367 6.445 20.312 1 98.75 145 ASN A O 1
ATOM 1153 N N . LEU A 1 146 ? -12.414 8.148 19.297 1 98.44 146 LEU A N 1
ATOM 1154 C CA . LEU A 1 146 ? -13.328 7.246 18.594 1 98.44 146 LEU A CA 1
ATOM 1155 C C . LEU A 1 146 ? -1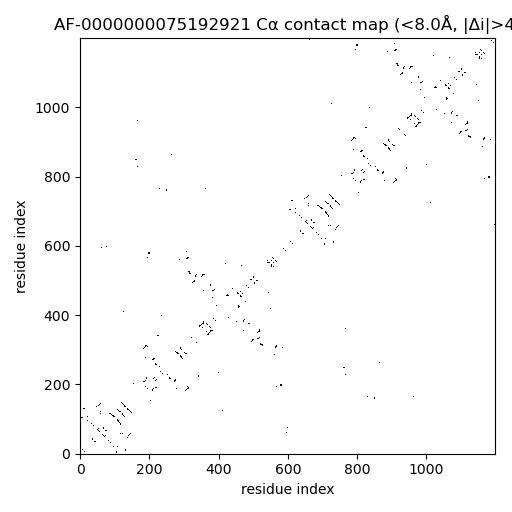2.594 6.48 17.484 1 98.44 146 LEU A C 1
ATOM 1157 O O . LEU A 1 146 ? -11.969 7.086 16.609 1 98.44 146 LEU A O 1
ATOM 1161 N N . GLU A 1 147 ? -12.68 5.148 17.5 1 97.88 147 GLU A N 1
ATOM 1162 C CA . GLU A 1 147 ? -11.953 4.309 16.562 1 97.88 147 GLU A CA 1
ATOM 1163 C C . GLU A 1 147 ? -12.883 3.771 15.477 1 97.88 147 GLU A C 1
ATOM 1165 O O . GLU A 1 147 ? -12.484 3.664 14.312 1 97.88 147 GLU A O 1
ATOM 1170 N N . SER A 1 148 ? -14.055 3.359 15.828 1 97.94 148 SER A N 1
ATOM 1171 C CA . SER A 1 148 ? -15.008 2.779 14.891 1 97.94 148 SER A CA 1
ATOM 1172 C C . SER A 1 148 ? -16.422 2.762 15.477 1 97.94 148 SER A C 1
ATOM 1174 O O . SER A 1 148 ? -16.594 2.969 16.688 1 97.94 148 SER A O 1
ATOM 1176 N N . LEU A 1 149 ? -17.375 2.602 14.648 1 98 149 LEU A N 1
ATOM 1177 C CA . LEU A 1 149 ? -18.781 2.543 15.047 1 98 149 LEU A CA 1
ATOM 1178 C C . LEU A 1 149 ? -19.266 1.099 15.125 1 98 149 LEU A C 1
ATOM 1180 O O . LEU A 1 149 ? -19.141 0.346 14.156 1 98 149 LEU A O 1
ATOM 1184 N N . LYS A 1 150 ? -19.812 0.821 16.328 1 96.12 150 LYS A N 1
ATOM 1185 C CA . LYS A 1 150 ? -20.391 -0.506 16.484 1 96.12 150 LYS A CA 1
ATOM 1186 C C . LYS A 1 150 ? -21.578 -0.7 15.539 1 96.12 150 LYS A C 1
ATOM 1188 O O . LYS A 1 150 ? -22.438 0.175 15.43 1 96.12 150 LYS A O 1
ATOM 1193 N N . GLY A 1 151 ? -21.625 -1.748 14.836 1 95.94 151 GLY A N 1
ATOM 1194 C CA . GLY A 1 151 ? -22.703 -2.031 13.914 1 95.94 151 GLY A CA 1
ATOM 1195 C C . GLY A 1 151 ? -22.484 -1.447 12.531 1 95.94 151 GLY A C 1
ATOM 1196 O O . GLY A 1 151 ? -23.141 -1.833 11.57 1 95.94 151 GLY A O 1
ATOM 1197 N N . PHE A 1 152 ? -21.562 -0.559 12.445 1 97.19 152 PHE A N 1
ATOM 1198 C CA . PHE A 1 152 ? -21.266 0.083 11.164 1 97.19 152 PHE A CA 1
ATOM 1199 C C . PHE A 1 152 ? -19.766 0.145 10.93 1 97.19 152 PHE A C 1
ATOM 1201 O O . PHE A 1 152 ? -19.203 1.226 10.727 1 97.19 152 PHE A O 1
ATOM 1208 N N . PRO A 1 153 ? -19.141 -0.968 10.898 1 96.12 153 PRO A N 1
ATOM 1209 C CA . PRO A 1 153 ? -17.703 -0.977 10.68 1 96.12 153 PRO A CA 1
ATOM 1210 C C . PRO A 1 153 ? -17.312 -0.582 9.258 1 96.12 153 PRO A C 1
ATOM 1212 O O . PRO A 1 153 ? -18.125 -0.734 8.328 1 96.12 153 PRO A O 1
ATOM 1215 N N . GLU A 1 154 ? -16.125 0.056 9.094 1 96.88 154 GLU A N 1
ATOM 1216 C CA . GLU A 1 154 ? -15.578 0.183 7.746 1 96.88 154 GLU A CA 1
ATOM 1217 C C . GLU A 1 154 ? -15.477 -1.178 7.062 1 96.88 154 GLU A C 1
ATOM 1219 O O . GLU A 1 154 ? -15.109 -2.17 7.695 1 96.88 154 GLU A O 1
ATOM 1224 N N . LYS A 1 155 ? -15.844 -1.238 5.816 1 96.75 155 LYS A N 1
ATOM 1225 C CA . LYS A 1 155 ? -15.758 -2.475 5.047 1 96.75 155 LYS A CA 1
ATOM 1226 C C . LYS A 1 155 ? -14.328 -2.75 4.605 1 96.75 155 LYS A C 1
ATOM 1228 O O . LYS A 1 155 ? -13.977 -2.537 3.439 1 96.75 155 LYS A O 1
ATOM 1233 N N . THR A 1 156 ? -13.523 -3.291 5.441 1 95.25 156 THR A N 1
ATOM 1234 C CA . THR A 1 156 ? -12.117 -3.586 5.199 1 95.25 156 THR A CA 1
ATOM 1235 C C . THR A 1 156 ? -11.711 -4.887 5.887 1 95.25 156 THR A C 1
ATOM 1237 O O . THR A 1 156 ? -12.414 -5.367 6.781 1 95.25 156 THR A O 1
ATOM 1240 N N . GLY A 1 157 ? -10.625 -5.512 5.457 1 94.62 157 GLY A N 1
ATOM 1241 C CA . GLY A 1 157 ? -10.133 -6.742 6.062 1 94.62 157 GLY A CA 1
ATOM 1242 C C . GLY A 1 157 ? -11.117 -7.895 5.949 1 94.62 157 GLY A C 1
ATOM 1243 O O . GLY A 1 157 ? -11.555 -8.234 4.848 1 94.62 157 GLY A O 1
ATOM 1244 N N . PRO A 1 158 ? -11.602 -8.367 7.117 1 94.88 158 PRO A N 1
ATOM 1245 C CA . PRO A 1 158 ? -12.539 -9.492 7.082 1 94.88 158 PRO A CA 1
ATOM 1246 C C . PRO A 1 158 ? -13.867 -9.141 6.426 1 94.88 158 PRO A C 1
ATOM 1248 O O . PRO A 1 158 ? -14.664 -10.031 6.117 1 94.88 158 PRO A O 1
ATOM 1251 N N . LEU A 1 159 ? -14.086 -7.844 6.234 1 95.94 159 LEU A N 1
ATOM 1252 C CA . LEU A 1 159 ? -15.367 -7.391 5.707 1 95.94 159 LEU A CA 1
ATOM 1253 C C . LEU A 1 159 ? -15.242 -7.012 4.234 1 95.94 159 LEU A C 1
ATOM 1255 O O . LEU A 1 159 ? -16.125 -6.355 3.686 1 95.94 159 LEU A O 1
ATOM 1259 N N . ARG A 1 160 ? -14.18 -7.492 3.615 1 94.75 160 ARG A N 1
ATOM 1260 C CA . ARG A 1 160 ? -14.023 -7.332 2.174 1 94.75 160 ARG A CA 1
ATOM 1261 C C . ARG A 1 160 ? -15.195 -7.961 1.425 1 94.75 160 ARG A C 1
ATOM 1263 O O . ARG A 1 160 ? -15.82 -8.898 1.921 1 94.75 160 ARG A O 1
ATOM 1270 N N . ASP A 1 161 ? -15.375 -7.43 0.157 1 94.25 161 ASP A N 1
ATOM 1271 C CA . ASP A 1 161 ? -16.328 -8.102 -0.713 1 94.25 161 ASP A CA 1
ATOM 1272 C C . ASP A 1 161 ? -15.875 -9.523 -1.044 1 94.25 161 ASP A C 1
ATOM 1274 O O . ASP A 1 161 ? -14.852 -9.711 -1.707 1 94.25 161 ASP A O 1
ATOM 1278 N N . PRO A 1 162 ? -16.609 -10.531 -0.615 1 92.25 162 PRO A N 1
ATOM 1279 C CA . PRO A 1 162 ? -16.156 -11.914 -0.771 1 92.25 162 PRO A CA 1
ATOM 1280 C C . PRO A 1 162 ? -16.531 -12.516 -2.123 1 92.25 162 PRO A C 1
ATOM 1282 O O . PRO A 1 162 ? -16.094 -13.617 -2.461 1 92.25 162 PRO A O 1
ATOM 1285 N N . GLU A 1 163 ? -17.312 -11.836 -2.955 1 89.06 163 GLU A N 1
ATOM 1286 C CA . GLU A 1 163 ? -17.906 -12.453 -4.145 1 89.06 163 GLU A CA 1
ATOM 1287 C C . GLU A 1 163 ? -17.141 -12.062 -5.402 1 89.06 163 GLU A C 1
ATOM 1289 O O . GLU A 1 163 ? -16.781 -10.891 -5.586 1 89.06 163 GLU A O 1
ATOM 1294 N N . PRO A 1 164 ? -16.922 -13.008 -6.227 1 88.12 164 PRO A N 1
ATOM 1295 C CA . PRO A 1 164 ? -16.375 -12.656 -7.535 1 88.12 164 PRO A CA 1
ATOM 1296 C C . PRO A 1 164 ? -17.344 -11.852 -8.391 1 88.12 164 PRO A C 1
ATOM 1298 O O . PRO A 1 164 ? -18.562 -12 -8.258 1 88.12 164 PRO A O 1
ATOM 1301 N N . SER A 1 165 ? -16.922 -10.953 -9.289 1 83.06 165 SER A N 1
ATOM 1302 C CA . SER A 1 165 ? -17.766 -10.016 -10.016 1 83.06 165 SER A CA 1
ATOM 1303 C C . SER A 1 165 ? -18.422 -10.68 -11.219 1 83.06 165 SER A C 1
ATOM 1305 O O . SER A 1 165 ? -19.469 -10.227 -11.695 1 83.06 165 SER A O 1
ATOM 1307 N N . HIS A 1 166 ? -17.953 -11.719 -11.875 1 79.38 166 HIS A N 1
ATOM 1308 C CA . HIS A 1 166 ? -18.484 -12.43 -13.031 1 79.38 166 HIS A CA 1
ATOM 1309 C C . HIS A 1 166 ? -18.703 -11.484 -14.211 1 79.38 166 HIS A C 1
ATOM 1311 O O . HIS A 1 166 ? -19.75 -11.539 -14.859 1 79.38 166 HIS A O 1
ATOM 1317 N N . GLY A 1 167 ? -17.859 -10.445 -14.312 1 81.5 167 GLY A N 1
ATOM 1318 C CA . GLY A 1 167 ? -17.891 -9.523 -15.438 1 81.5 167 GLY A CA 1
ATOM 1319 C C . GLY A 1 167 ? -18.781 -8.32 -15.195 1 81.5 167 GLY A C 1
ATOM 1320 O O . GLY A 1 167 ? -18.953 -7.473 -16.078 1 81.5 167 GLY A O 1
ATOM 1321 N N . LEU A 1 168 ? -19.297 -8.172 -14.078 1 85.69 168 LEU A N 1
ATOM 1322 C CA . LEU A 1 168 ? -20.266 -7.121 -13.797 1 85.69 168 LEU A CA 1
ATOM 1323 C C . LEU A 1 168 ? -19.578 -5.859 -13.297 1 85.69 168 LEU A C 1
ATOM 1325 O O . LEU A 1 168 ? -20.172 -4.781 -13.297 1 85.69 168 LEU A O 1
ATOM 1329 N N . TRP A 1 169 ? -18.344 -5.953 -12.93 1 89.81 169 TRP A N 1
ATOM 1330 C CA . TRP A 1 169 ? -17.641 -4.891 -12.211 1 89.81 169 TRP A CA 1
ATOM 1331 C C . TRP A 1 169 ? -17.609 -3.611 -13.039 1 89.81 169 TRP A C 1
ATOM 1333 O O . TRP A 1 169 ? -17.875 -2.523 -12.523 1 89.81 169 TRP A O 1
ATOM 1343 N N . THR A 1 170 ? -17.312 -3.662 -14.305 1 91 170 THR A N 1
ATOM 1344 C CA . THR A 1 170 ? -17.125 -2.482 -15.141 1 91 170 THR A CA 1
ATOM 1345 C C . THR A 1 170 ? -18.406 -1.669 -15.234 1 91 170 THR A C 1
ATOM 1347 O O . THR A 1 170 ? -18.406 -0.455 -15.016 1 91 170 THR A O 1
ATOM 1350 N N . GLU A 1 171 ? -19.484 -2.371 -15.547 1 89 171 GLU A N 1
ATOM 1351 C CA . GLU A 1 171 ? -20.766 -1.681 -15.695 1 89 171 GLU A CA 1
ATOM 1352 C C . GLU A 1 171 ? -21.266 -1.161 -14.352 1 89 171 GLU A C 1
ATOM 1354 O O . GLU A 1 171 ? -21.828 -0.062 -14.273 1 89 171 GLU A O 1
ATOM 1359 N N . GLU A 1 172 ? -21.078 -1.942 -13.352 1 90.19 172 GLU A N 1
ATOM 1360 C CA . GLU A 1 172 ? -21.469 -1.504 -12.016 1 90.19 172 GLU A CA 1
ATOM 1361 C C . GLU A 1 172 ? -20.688 -0.265 -11.594 1 90.19 172 GLU A C 1
ATOM 1363 O O . GLU A 1 172 ? -21.266 0.674 -11.031 1 90.19 172 GLU A O 1
ATOM 1368 N N . ARG A 1 173 ? -19.375 -0.217 -11.852 1 93.31 173 ARG A N 1
ATOM 1369 C CA . ARG A 1 173 ? -18.516 0.913 -11.531 1 93.31 173 ARG A CA 1
ATOM 1370 C C . ARG A 1 173 ? -18.938 2.164 -12.289 1 93.31 173 ARG A C 1
ATOM 1372 O O . ARG A 1 173 ? -19 3.256 -11.727 1 93.31 173 ARG A O 1
ATOM 1379 N N . ARG A 1 174 ? -19.234 2.02 -13.562 1 93.38 174 ARG A N 1
ATOM 1380 C CA . ARG A 1 174 ? -19.656 3.135 -14.398 1 93.38 174 ARG A CA 1
ATOM 1381 C C . ARG A 1 174 ? -20.953 3.746 -13.867 1 93.38 174 ARG A C 1
ATOM 1383 O O . ARG A 1 174 ? -21.062 4.969 -13.734 1 93.38 174 ARG A O 1
ATOM 1390 N N . ARG A 1 175 ? -21.891 2.939 -13.539 1 93.38 175 ARG A N 1
ATOM 1391 C CA . ARG A 1 175 ? -23.188 3.402 -13.055 1 93.38 175 ARG A CA 1
ATOM 1392 C C . ARG A 1 175 ? -23.047 4.098 -11.703 1 93.38 175 ARG A C 1
ATOM 1394 O O . ARG A 1 175 ? -23.672 5.141 -11.469 1 93.38 175 ARG A O 1
ATOM 1401 N N . GLU A 1 176 ? -22.266 3.516 -10.891 1 94.25 176 GLU A N 1
ATOM 1402 C CA . GLU A 1 176 ? -22.047 4.109 -9.57 1 94.25 176 GLU A CA 1
ATOM 1403 C C . GLU A 1 176 ? -21.453 5.508 -9.695 1 94.25 176 GLU A C 1
ATOM 1405 O O . GLU A 1 176 ? -21.891 6.438 -9.016 1 94.25 176 GLU A O 1
ATOM 1410 N N . ALA A 1 177 ? -20.5 5.715 -10.523 1 95.56 177 ALA A N 1
ATOM 1411 C CA . ALA A 1 177 ? -19.766 6.973 -10.664 1 95.56 177 ALA A CA 1
ATOM 1412 C C . ALA A 1 177 ? -20.625 8.031 -11.352 1 95.56 177 ALA A C 1
ATOM 1414 O O . ALA A 1 177 ? -20.438 9.227 -11.125 1 95.56 177 ALA A O 1
ATOM 1415 N N . ALA A 1 178 ? -21.562 7.562 -12.117 1 94.38 178 ALA A N 1
ATOM 1416 C CA . ALA A 1 178 ? -22.328 8.492 -12.938 1 94.38 178 ALA A CA 1
ATOM 1417 C C . ALA A 1 178 ? -23.469 9.117 -12.148 1 94.38 178 ALA A C 1
ATOM 1419 O O . ALA A 1 178 ? -24 10.164 -12.539 1 94.38 178 ALA A O 1
ATOM 1420 N N . PHE A 1 179 ? -23.828 8.492 -11.008 1 94.38 179 PHE A N 1
ATOM 1421 C CA . PHE A 1 179 ? -25 8.914 -10.25 1 94.38 179 PHE A CA 1
ATOM 1422 C C . PHE A 1 179 ? -26.141 9.305 -11.18 1 94.38 179 PHE A C 1
ATOM 1424 O O . PHE A 1 179 ? -26.766 10.359 -11.008 1 94.38 179 PHE A O 1
ATOM 1431 N N . GLU A 1 180 ? -26.375 8.484 -12.062 1 83.88 180 GLU A N 1
ATOM 1432 C CA . GLU A 1 180 ? -27.406 8.766 -13.07 1 83.88 180 GLU A CA 1
ATOM 1433 C C . GLU A 1 180 ? -28.797 8.711 -12.461 1 83.88 180 GLU A C 1
ATOM 1435 O O . GLU A 1 180 ? -29.703 9.453 -12.867 1 83.88 180 GLU A O 1
ATOM 1440 N N . ASP A 1 181 ? -29 7.848 -11.516 1 85.25 181 ASP A N 1
ATOM 1441 C CA . ASP A 1 181 ? -30.359 7.57 -11.07 1 85.25 181 ASP A CA 1
ATOM 1442 C C . ASP A 1 181 ? -30.578 8.039 -9.633 1 85.25 181 ASP A C 1
ATOM 1444 O O . ASP A 1 181 ? -31.641 7.828 -9.062 1 85.25 181 ASP A O 1
ATOM 1448 N N . SER A 1 182 ? -29.547 8.5 -9.016 1 92.5 182 SER A N 1
ATOM 1449 C CA . SER A 1 182 ? -29.672 8.914 -7.621 1 92.5 182 SER A CA 1
ATOM 1450 C C . SER A 1 182 ? -28.672 10.016 -7.273 1 92.5 182 SER A C 1
ATOM 1452 O O . SER A 1 182 ? -27.688 10.203 -7.977 1 92.5 182 SER A O 1
ATOM 1454 N N . ASP A 1 183 ? -29.078 10.781 -6.273 1 97.12 183 ASP A N 1
ATOM 1455 C CA . ASP A 1 183 ? -28.156 11.766 -5.723 1 97.12 183 ASP A CA 1
ATOM 1456 C C . ASP A 1 183 ? -27.281 11.148 -4.633 1 97.12 183 ASP A C 1
ATOM 1458 O O . ASP A 1 183 ? -27.719 10.234 -3.926 1 97.12 183 ASP A O 1
ATOM 1462 N N . PRO A 1 184 ? -26.078 11.562 -4.602 1 98.19 184 PRO A N 1
ATOM 1463 C CA . PRO A 1 184 ? -25.25 11.078 -3.498 1 98.19 184 PRO A CA 1
ATOM 1464 C C . PRO A 1 184 ? -25.703 11.609 -2.141 1 98.19 184 PRO A C 1
ATOM 1466 O O . PRO A 1 184 ? -26.344 12.656 -2.068 1 98.19 184 PRO A O 1
ATOM 1469 N N . THR A 1 185 ? -25.359 10.883 -1.106 1 98.44 185 THR A N 1
ATOM 1470 C CA . THR A 1 185 ? -25.609 11.352 0.251 1 98.44 185 THR A CA 1
ATOM 1471 C C . THR A 1 185 ? -24.719 12.555 0.575 1 98.44 185 THR A C 1
ATOM 1473 O O . THR A 1 185 ? -25.156 13.484 1.256 1 98.44 185 THR A O 1
ATOM 1476 N N . VAL A 1 186 ? -23.484 12.547 0.116 1 98.81 186 VAL A N 1
ATOM 1477 C CA . VAL A 1 186 ? -22.5 13.586 0.39 1 98.81 186 VAL A CA 1
ATOM 1478 C C . VAL A 1 186 ? -21.922 14.109 -0.924 1 98.81 186 VAL A C 1
ATOM 1480 O O . VAL A 1 186 ? -21.516 13.328 -1.791 1 98.81 186 VAL A O 1
ATOM 1483 N N . LEU A 1 187 ? -21.922 15.359 -1.131 1 98.75 187 LEU A N 1
ATOM 1484 C CA . LEU A 1 187 ? -21.172 15.977 -2.227 1 98.75 187 LEU A CA 1
ATOM 1485 C C . LEU A 1 187 ? -19.906 16.656 -1.712 1 98.75 187 LEU A C 1
ATOM 1487 O O . LEU A 1 187 ? -19.953 17.453 -0.777 1 98.75 187 LEU A O 1
ATOM 1491 N N . ILE A 1 188 ? -18.797 16.328 -2.227 1 98.69 188 ILE A N 1
ATOM 1492 C CA . ILE A 1 188 ? -17.5 16.859 -1.841 1 98.69 188 ILE A CA 1
ATOM 1493 C C . ILE A 1 188 ? -17 17.828 -2.912 1 98.69 188 ILE A C 1
ATOM 1495 O O . ILE A 1 188 ? -16.875 17.453 -4.082 1 98.69 188 ILE A O 1
ATOM 1499 N N . VAL A 1 189 ? -16.719 19.031 -2.533 1 97.31 189 VAL A N 1
ATOM 1500 C CA . VAL A 1 189 ? -16.188 20.031 -3.447 1 97.31 189 VAL A CA 1
ATOM 1501 C C . VAL A 1 189 ? -14.664 20.047 -3.383 1 97.31 189 VAL A C 1
ATOM 1503 O O . VAL A 1 189 ? -14.078 20.531 -2.41 1 97.31 189 VAL A O 1
ATOM 1506 N N . GLY A 1 190 ? -14.039 19.578 -4.441 1 96.81 190 GLY A N 1
ATOM 1507 C CA . GLY A 1 190 ? -12.586 19.5 -4.484 1 96.81 190 GLY A CA 1
ATOM 1508 C C . GLY A 1 190 ? -12.062 18.078 -4.426 1 96.81 190 GLY A C 1
ATOM 1509 O O . GLY A 1 190 ? -12.438 17.312 -3.541 1 96.81 190 GLY A O 1
ATOM 1510 N N . GLY A 1 191 ? -11.211 17.766 -5.398 1 97.62 191 GLY A N 1
ATOM 1511 C CA . GLY A 1 191 ? -10.656 16.438 -5.5 1 97.62 191 GLY A CA 1
ATOM 1512 C C . GLY A 1 191 ? -9.188 16.359 -5.141 1 97.62 191 GLY A C 1
ATOM 1513 O O . GLY A 1 191 ? -8.453 15.523 -5.664 1 97.62 191 GLY A O 1
ATOM 1514 N N . GLY A 1 192 ? -8.648 17.312 -4.273 1 96.81 192 GLY A N 1
ATOM 1515 C CA . GLY A 1 192 ? -7.32 17.188 -3.699 1 96.81 192 GLY A CA 1
ATOM 1516 C C . GLY A 1 192 ? -7.234 16.125 -2.627 1 96.81 192 GLY A C 1
ATOM 1517 O O . GLY A 1 192 ? -8.164 15.32 -2.457 1 96.81 192 GLY A O 1
ATOM 1518 N N . GLN A 1 193 ? -6.152 16.078 -1.869 1 96.94 193 GLN A N 1
ATOM 1519 C CA . GLN A 1 193 ? -5.926 15 -0.902 1 96.94 193 GLN A CA 1
ATOM 1520 C C . GLN A 1 193 ? -7.043 14.953 0.137 1 96.94 193 GLN A C 1
ATOM 1522 O O . GLN A 1 193 ? -7.48 13.875 0.538 1 96.94 193 GLN A O 1
ATOM 1527 N N . SER A 1 194 ? -7.535 16.125 0.585 1 97.12 194 SER A N 1
ATOM 1528 C CA . SER A 1 194 ? -8.57 16.172 1.611 1 97.12 194 SER A CA 1
ATOM 1529 C C . SER A 1 194 ? -9.875 15.57 1.1 1 97.12 194 SER A C 1
ATOM 1531 O O . SER A 1 194 ? -10.539 14.812 1.811 1 97.12 194 SER A O 1
ATOM 1533 N N . GLY A 1 195 ? -10.242 15.992 -0.099 1 98.31 195 GLY A N 1
ATOM 1534 C CA . GLY A 1 195 ? -11.461 15.453 -0.685 1 98.31 195 GLY A CA 1
ATOM 1535 C C . GLY A 1 195 ? -11.375 13.969 -0.969 1 98.31 195 GLY A C 1
ATOM 1536 O O . GLY A 1 195 ? -12.32 13.219 -0.683 1 98.31 195 GLY A O 1
ATOM 1537 N N . LEU A 1 196 ? -10.297 13.531 -1.521 1 98.62 196 LEU A N 1
ATOM 1538 C CA . LEU A 1 196 ? -10.125 12.133 -1.89 1 98.62 196 LEU A CA 1
ATOM 1539 C C . LEU A 1 196 ? -10.172 11.234 -0.658 1 98.62 196 LEU A C 1
ATOM 1541 O O . LEU A 1 196 ? -10.875 10.219 -0.652 1 98.62 196 LEU A O 1
ATOM 1545 N N . VAL A 1 197 ? -9.438 11.602 0.409 1 98.44 197 VAL A N 1
ATOM 1546 C CA . VAL A 1 197 ? -9.359 10.742 1.585 1 98.44 197 VAL A CA 1
ATOM 1547 C C . VAL A 1 197 ? -10.711 10.719 2.297 1 98.44 197 VAL A C 1
ATOM 1549 O O . VAL A 1 197 ? -11.102 9.695 2.865 1 98.44 197 VAL A O 1
ATOM 1552 N N . THR A 1 198 ? -11.414 11.852 2.283 1 98.69 198 THR A N 1
ATOM 1553 C CA . THR A 1 198 ? -12.766 11.883 2.834 1 98.69 198 THR A CA 1
ATOM 1554 C C . THR A 1 198 ? -13.68 10.922 2.072 1 98.69 198 THR A C 1
ATOM 1556 O O . THR A 1 198 ? -14.414 10.141 2.682 1 98.69 198 THR A O 1
ATOM 1559 N N . ALA A 1 199 ? -13.586 10.977 0.769 1 98.81 199 ALA A N 1
ATOM 1560 C CA . ALA A 1 199 ? -14.414 10.125 -0.075 1 98.81 199 ALA A CA 1
ATOM 1561 C C . ALA A 1 199 ? -14.141 8.648 0.213 1 98.81 199 ALA A C 1
ATOM 1563 O O . ALA A 1 199 ? -15.078 7.848 0.307 1 98.81 199 ALA A O 1
ATOM 1564 N N . VAL A 1 200 ? -12.922 8.305 0.336 1 98.5 200 VAL A N 1
ATOM 1565 C CA . VAL A 1 200 ? -12.523 6.914 0.543 1 98.5 200 VAL A CA 1
ATOM 1566 C C . VAL A 1 200 ? -13.055 6.422 1.887 1 98.5 200 VAL A C 1
ATOM 1568 O O . VAL A 1 200 ? -13.523 5.285 1.996 1 98.5 200 VAL A O 1
ATOM 1571 N N . ARG A 1 201 ? -12.992 7.266 2.906 1 98.5 201 ARG A N 1
ATOM 1572 C CA . ARG A 1 201 ? -13.492 6.91 4.23 1 98.5 201 ARG A CA 1
ATOM 1573 C C . ARG A 1 201 ? -15.008 6.754 4.219 1 98.5 201 ARG A C 1
ATOM 1575 O O . ARG A 1 201 ? -15.547 5.824 4.82 1 98.5 201 ARG A O 1
ATOM 1582 N N . LEU A 1 202 ? -15.664 7.668 3.576 1 98.75 202 LEU A N 1
ATOM 1583 C CA . LEU A 1 202 ? -17.109 7.574 3.463 1 98.75 202 LEU A CA 1
ATOM 1584 C C . LEU A 1 202 ? -17.516 6.293 2.74 1 98.75 202 LEU A C 1
ATOM 1586 O O . LEU A 1 202 ? -18.438 5.59 3.182 1 98.75 202 LEU A O 1
ATOM 1590 N N . LYS A 1 203 ? -16.844 6.012 1.662 1 98 203 LYS A N 1
ATOM 1591 C CA . LYS A 1 203 ? -17.141 4.801 0.902 1 98 203 LYS A CA 1
ATOM 1592 C C . LYS A 1 203 ? -16.938 3.553 1.761 1 98 203 LYS A C 1
ATOM 1594 O O . LYS A 1 203 ? -17.75 2.621 1.7 1 98 203 LYS A O 1
ATOM 1599 N N . ALA A 1 204 ? -15.938 3.482 2.537 1 97.94 204 ALA A N 1
ATOM 1600 C CA . ALA A 1 204 ? -15.648 2.346 3.41 1 97.94 204 ALA A CA 1
ATOM 1601 C C . ALA A 1 204 ? -16.766 2.143 4.43 1 97.94 204 ALA A C 1
ATOM 1603 O O . ALA A 1 204 ? -16.953 1.037 4.941 1 97.94 204 ALA A O 1
ATOM 1604 N N . LEU A 1 205 ? -17.5 3.209 4.738 1 98.19 205 LEU A N 1
ATOM 1605 C CA . LEU A 1 205 ? -18.609 3.131 5.688 1 98.19 205 LEU A CA 1
ATOM 1606 C C . LEU A 1 205 ? -19.938 2.934 4.965 1 98.19 205 LEU A C 1
ATOM 1608 O O . LEU A 1 205 ? -21 2.959 5.59 1 98.19 205 LEU A O 1
ATOM 1612 N N . GLY A 1 206 ? -19.891 2.836 3.623 1 97.25 206 GLY A N 1
ATOM 1613 C CA . GLY A 1 206 ? -21.078 2.578 2.834 1 97.25 206 GLY A CA 1
ATOM 1614 C C . GLY A 1 206 ? -21.906 3.826 2.561 1 97.25 206 GLY A C 1
ATOM 1615 O O . GLY A 1 206 ? -23.094 3.744 2.299 1 97.25 206 GLY A O 1
ATOM 1616 N N . ILE A 1 207 ? -21.266 5.004 2.652 1 98.38 207 ILE A N 1
ATOM 1617 C CA . ILE A 1 207 ? -21.953 6.258 2.373 1 98.38 207 ILE A CA 1
ATOM 1618 C C . ILE A 1 207 ? -21.672 6.699 0.939 1 98.38 207 ILE A C 1
ATOM 1620 O O . ILE A 1 207 ? -20.5 6.828 0.547 1 98.38 207 ILE A O 1
ATOM 1624 N N . SER A 1 208 ? -22.688 6.895 0.163 1 98.06 208 SER A N 1
ATOM 1625 C CA . SER A 1 208 ? -22.516 7.332 -1.218 1 98.06 208 SER A CA 1
ATOM 1626 C C . SER A 1 208 ? -22.047 8.781 -1.284 1 98.06 208 SER A C 1
ATOM 1628 O O . SER A 1 208 ? -22.594 9.648 -0.601 1 98.06 208 SER A O 1
ATOM 1630 N N . CYS A 1 209 ? -21 9.031 -2.057 1 98.5 209 CYS A N 1
ATOM 1631 C CA . CYS A 1 209 ? -20.5 10.398 -2.188 1 98.5 209 CYS A CA 1
ATOM 1632 C C . CYS A 1 209 ? -19.953 10.648 -3.588 1 98.5 209 CYS A C 1
ATOM 1634 O O . CYS A 1 209 ? -19.547 9.711 -4.277 1 98.5 209 CYS A O 1
ATOM 1636 N N . LEU A 1 210 ? -20 11.859 -4.027 1 98.69 210 LEU A N 1
ATOM 1637 C CA . LEU A 1 210 ? -19.453 12.328 -5.297 1 98.69 210 LEU A CA 1
ATOM 1638 C C . LEU A 1 210 ? -18.469 13.461 -5.082 1 98.69 210 LEU A C 1
ATOM 1640 O O . LEU A 1 210 ? -18.781 14.453 -4.414 1 98.69 210 LEU A O 1
ATOM 1644 N N . VAL A 1 211 ? -17.281 13.305 -5.551 1 98.81 211 VAL A N 1
ATOM 1645 C CA . VAL A 1 211 ? -16.297 14.375 -5.562 1 98.81 211 VAL A CA 1
ATOM 1646 C C . VAL A 1 211 ? -16.391 15.164 -6.863 1 98.81 211 VAL A C 1
ATOM 1648 O O . VAL A 1 211 ? -16.406 14.578 -7.953 1 98.81 211 VAL A O 1
ATOM 1651 N N . VAL A 1 212 ? -16.484 16.422 -6.77 1 98.5 212 VAL A N 1
ATOM 1652 C CA . VAL A 1 212 ? -16.469 17.297 -7.941 1 98.5 212 VAL A CA 1
ATOM 1653 C C . VAL A 1 212 ? -15.148 18.062 -7.984 1 98.5 212 VAL A C 1
ATOM 1655 O O . VAL A 1 212 ? -14.812 18.781 -7.047 1 98.5 212 VAL A O 1
ATOM 1658 N N . GLU A 1 213 ? -14.383 17.891 -9.008 1 97.94 213 GLU A N 1
ATOM 1659 C CA . GLU A 1 213 ? -13.055 18.469 -9.18 1 97.94 213 GLU A CA 1
ATOM 1660 C C . GLU A 1 213 ? -12.984 19.312 -10.453 1 97.94 213 GLU A C 1
ATOM 1662 O O . GLU A 1 213 ? -13.273 18.812 -11.547 1 97.94 213 GLU A O 1
ATOM 1667 N N . LYS A 1 214 ? -12.555 20.5 -10.297 1 95.88 214 LYS A N 1
ATOM 1668 C CA . LYS A 1 214 ? -12.578 21.422 -11.43 1 95.88 214 LYS A CA 1
ATOM 1669 C C . LYS A 1 214 ? -11.461 21.109 -12.414 1 95.88 214 LYS A C 1
ATOM 1671 O O . LYS A 1 214 ? -11.586 21.375 -13.609 1 95.88 214 LYS A O 1
ATOM 1676 N N . HIS A 1 215 ? -10.352 20.578 -11.961 1 96.44 215 HIS A N 1
ATOM 1677 C CA . HIS A 1 215 ? -9.219 20.266 -12.82 1 96.44 215 HIS A CA 1
ATOM 1678 C C . HIS A 1 215 ? -9.523 19.078 -13.734 1 96.44 215 HIS A C 1
ATOM 1680 O O . HIS A 1 215 ? -10.367 18.25 -13.406 1 96.44 215 HIS A O 1
ATOM 1686 N N . PRO A 1 216 ? -8.828 18.938 -14.836 1 97.31 216 PRO A N 1
ATOM 1687 C CA . PRO A 1 216 ? -9.07 17.844 -15.781 1 97.31 216 PRO A CA 1
ATOM 1688 C C . PRO A 1 216 ? -8.672 16.484 -15.227 1 97.31 216 PRO A C 1
ATOM 1690 O O . PRO A 1 216 ? -9.25 15.453 -15.609 1 97.31 216 PRO A O 1
ATOM 1693 N N . ARG A 1 217 ? -7.688 16.453 -14.406 1 97.38 217 ARG A N 1
ATOM 1694 C CA . ARG A 1 217 ? -7.215 15.18 -13.867 1 97.38 217 ARG A CA 1
ATOM 1695 C C . ARG A 1 217 ? -7.07 15.25 -12.352 1 97.38 217 ARG A C 1
ATOM 1697 O O . ARG A 1 217 ? -6.742 16.297 -11.797 1 97.38 217 ARG A O 1
ATOM 1704 N N . VAL A 1 218 ? -7.336 14.109 -11.727 1 98.12 218 VAL A N 1
ATOM 1705 C CA . VAL A 1 218 ? -7.016 13.992 -10.305 1 98.12 218 VAL A CA 1
ATOM 1706 C C . VAL A 1 218 ? -5.523 14.242 -10.086 1 98.12 218 VAL A C 1
ATOM 1708 O O . VAL A 1 218 ? -4.688 13.734 -10.836 1 98.12 218 VAL A O 1
ATOM 1711 N N . GLY A 1 219 ? -5.168 15 -9.109 1 97.38 219 GLY A N 1
ATOM 1712 C CA . GLY A 1 219 ? -3.773 15.297 -8.828 1 97.38 219 GLY A CA 1
ATOM 1713 C C . GLY A 1 219 ? -3.311 16.609 -9.438 1 97.38 219 GLY A C 1
ATOM 1714 O O . GLY A 1 219 ? -2.258 17.141 -9.07 1 97.38 219 GLY A O 1
ATOM 1715 N N . ASP A 1 220 ? -4.078 17.234 -10.289 1 96.25 220 ASP A N 1
ATOM 1716 C CA . ASP A 1 220 ? -3.66 18.438 -11 1 96.25 220 ASP A CA 1
ATOM 1717 C C . ASP A 1 220 ? -3.477 19.609 -10.031 1 96.25 220 ASP A C 1
ATOM 1719 O O . ASP A 1 220 ? -2.715 20.531 -10.305 1 96.25 220 ASP A O 1
ATOM 1723 N N . ASN A 1 221 ? -4.152 19.594 -8.914 1 92.81 221 ASN A N 1
ATOM 1724 C CA . ASN A 1 221 ? -3.932 20.656 -7.922 1 92.81 221 ASN A CA 1
ATOM 1725 C C . ASN A 1 221 ? -2.502 20.625 -7.391 1 92.81 221 ASN A C 1
ATOM 1727 O O . ASN A 1 221 ? -2.02 21.625 -6.852 1 92.81 221 ASN A O 1
ATOM 1731 N N . TRP A 1 222 ? -1.78 19.547 -7.555 1 94.38 222 TRP A N 1
ATOM 1732 C CA . TRP A 1 222 ? -0.361 19.438 -7.234 1 94.38 222 TRP A CA 1
ATOM 1733 C C . TRP A 1 222 ? 0.495 19.594 -8.484 1 94.38 222 TRP A C 1
ATOM 1735 O O . TRP A 1 222 ? 1.522 20.266 -8.469 1 94.38 222 TRP A O 1
ATOM 1745 N N . ARG A 1 223 ? 0.048 19 -9.57 1 93.38 223 ARG A N 1
ATOM 1746 C CA . ARG A 1 223 ? 0.804 18.922 -10.812 1 93.38 223 ARG A CA 1
ATOM 1747 C C . ARG A 1 223 ? 1.043 20.312 -11.398 1 93.38 223 ARG A C 1
ATOM 1749 O O . ARG A 1 223 ? 2.074 20.547 -12.023 1 93.38 223 ARG A O 1
ATOM 1756 N N . THR A 1 224 ? 0.111 21.203 -11.148 1 91.25 224 THR A N 1
ATOM 1757 C CA . THR A 1 224 ? 0.147 22.5 -11.836 1 91.25 224 THR A CA 1
ATOM 1758 C C . THR A 1 224 ? 0.794 23.562 -10.953 1 91.25 224 THR A C 1
ATOM 1760 O O . THR A 1 224 ? 0.906 24.719 -11.352 1 91.25 224 THR A O 1
ATOM 1763 N N . ARG A 1 225 ? 1.193 23.188 -9.758 1 90.19 225 ARG A N 1
ATOM 1764 C CA . ARG A 1 225 ? 1.943 24.109 -8.914 1 90.19 225 ARG A CA 1
ATOM 1765 C C . ARG A 1 225 ? 3.357 24.328 -9.445 1 90.19 225 ARG A C 1
ATOM 1767 O O . ARG A 1 225 ? 3.746 23.703 -10.438 1 90.19 225 ARG A O 1
ATOM 1774 N N . TYR A 1 226 ? 4.066 25.297 -8.797 1 89.25 226 TYR A N 1
ATOM 1775 C CA . TYR A 1 226 ? 5.402 25.609 -9.281 1 89.25 226 TYR A CA 1
ATOM 1776 C C . TYR A 1 226 ? 6.297 24.375 -9.281 1 89.25 226 TYR A C 1
ATOM 1778 O O . TYR A 1 226 ? 6.184 23.531 -8.398 1 89.25 226 TYR A O 1
ATOM 1786 N N . GLU A 1 227 ? 7.129 24.219 -10.203 1 86.56 227 GLU A N 1
ATOM 1787 C CA . GLU A 1 227 ? 7.906 23.031 -10.523 1 86.56 227 GLU A CA 1
ATOM 1788 C C . GLU A 1 227 ? 8.781 22.609 -9.352 1 86.56 227 GLU A C 1
ATOM 1790 O O . GLU A 1 227 ? 8.984 21.422 -9.109 1 86.56 227 GLU A O 1
ATOM 1795 N N . ALA A 1 228 ? 9.242 23.5 -8.57 1 87.31 228 ALA A N 1
ATOM 1796 C CA . ALA A 1 228 ? 10.203 23.234 -7.5 1 87.31 228 ALA A CA 1
ATOM 1797 C C . ALA A 1 228 ? 9.5 22.656 -6.273 1 87.31 228 ALA A C 1
ATOM 1799 O O . ALA A 1 228 ? 10.156 22.234 -5.32 1 87.31 228 ALA A O 1
ATOM 1800 N N . LEU A 1 229 ? 8.242 22.609 -6.363 1 90 229 LEU A N 1
ATOM 1801 C CA . LEU A 1 229 ? 7.504 22.203 -5.176 1 90 229 LEU A CA 1
ATOM 1802 C C . LEU A 1 229 ? 7.812 20.75 -4.812 1 90 229 LEU A C 1
ATOM 1804 O O . LEU A 1 229 ? 7.699 19.859 -5.652 1 90 229 LEU A O 1
ATOM 1808 N N . CYS A 1 230 ? 8.266 20.5 -3.6 1 93.19 230 CYS A N 1
ATOM 1809 C CA . CYS A 1 230 ? 8.547 19.219 -2.947 1 93.19 230 CYS A CA 1
ATOM 1810 C C . CYS A 1 230 ? 8.086 19.25 -1.494 1 93.19 230 CYS A C 1
ATOM 1812 O O . CYS A 1 230 ? 8.297 20.234 -0.785 1 93.19 230 CYS A O 1
ATOM 1814 N N . LEU A 1 231 ? 7.441 18.219 -1.075 1 93.38 231 LEU A N 1
ATOM 1815 C CA . LEU A 1 231 ? 6.996 18.188 0.314 1 93.38 231 LEU A CA 1
ATOM 1816 C C . LEU A 1 231 ? 8.188 18.203 1.267 1 93.38 231 LEU A C 1
ATOM 1818 O O . LEU A 1 231 ? 9.203 17.547 1.008 1 93.38 231 LEU A O 1
ATOM 1822 N N . HIS A 1 232 ? 7.949 18.953 2.322 1 91.69 232 HIS A N 1
ATOM 1823 C CA . HIS A 1 232 ? 9 19.031 3.328 1 91.69 232 HIS A CA 1
ATOM 1824 C C . HIS A 1 232 ? 8.727 18.078 4.492 1 91.69 232 HIS A C 1
ATOM 1826 O O . HIS A 1 232 ? 9.609 17.812 5.305 1 91.69 232 HIS A O 1
ATOM 1832 N N . ASP A 1 233 ? 7.496 17.562 4.578 1 92.81 233 ASP A N 1
ATOM 1833 C CA . ASP A 1 233 ? 7.168 16.5 5.527 1 92.81 233 ASP A CA 1
ATOM 1834 C C . ASP A 1 233 ? 7.719 15.148 5.059 1 92.81 233 ASP A C 1
ATOM 1836 O O . ASP A 1 233 ? 7.605 14.805 3.881 1 92.81 233 ASP A O 1
ATOM 1840 N N . PRO A 1 234 ? 8.336 14.445 6.004 1 95.56 234 PRO A N 1
ATOM 1841 C CA . PRO A 1 234 ? 8.883 13.156 5.594 1 95.56 234 PRO A CA 1
ATOM 1842 C C . PRO A 1 234 ? 7.801 12.117 5.309 1 95.56 234 PRO A C 1
ATOM 1844 O O . PRO A 1 234 ? 6.699 12.203 5.859 1 95.56 234 PRO A O 1
ATOM 1847 N N . VAL A 1 235 ? 8.102 11.117 4.535 1 97.12 235 VAL A N 1
ATOM 1848 C CA . VAL A 1 235 ? 7.168 10.141 3.988 1 97.12 235 VAL A CA 1
ATOM 1849 C C . VAL A 1 235 ? 6.418 9.445 5.121 1 97.12 235 VAL A C 1
ATOM 1851 O O . VAL A 1 235 ? 5.238 9.117 4.984 1 97.12 235 VAL A O 1
ATOM 1854 N N . TRP A 1 236 ? 7.023 9.211 6.293 1 97.31 236 TRP A N 1
ATOM 1855 C CA . TRP A 1 236 ? 6.426 8.461 7.398 1 97.31 236 TRP A CA 1
ATOM 1856 C C . TRP A 1 236 ? 5.238 9.219 7.98 1 97.31 236 TRP A C 1
ATOM 1858 O O . TRP A 1 236 ? 4.359 8.617 8.602 1 97.31 236 TRP A O 1
ATOM 1868 N N . TYR A 1 237 ? 5.219 10.492 7.742 1 97.25 237 TYR A N 1
ATOM 1869 C CA . TYR A 1 237 ? 4.16 11.375 8.211 1 97.25 237 TYR A CA 1
ATOM 1870 C C . TYR A 1 237 ? 3.064 11.523 7.16 1 97.25 237 TYR A C 1
ATOM 1872 O O . TYR A 1 237 ? 1.958 11.977 7.465 1 97.25 237 TYR A O 1
ATOM 1880 N N . ASP A 1 238 ? 3.277 10.992 5.938 1 97.69 238 ASP A N 1
ATOM 1881 C CA . ASP A 1 238 ? 2.48 11.422 4.789 1 97.69 238 ASP A CA 1
ATOM 1882 C C . ASP A 1 238 ? 1.631 10.266 4.254 1 97.69 238 ASP A C 1
ATOM 1884 O O . ASP A 1 238 ? 0.886 10.438 3.287 1 97.69 238 ASP A O 1
ATOM 1888 N N . HIS A 1 239 ? 1.651 9.102 4.844 1 97.69 239 HIS A N 1
ATOM 1889 C CA . HIS A 1 239 ? 0.915 7.965 4.297 1 97.69 239 HIS A CA 1
ATOM 1890 C C . HIS A 1 239 ? -0.572 8.281 4.172 1 97.69 239 HIS A C 1
ATOM 1892 O O . HIS A 1 239 ? -1.12 9.039 4.973 1 97.69 239 HIS A O 1
ATOM 1898 N N . LEU A 1 240 ? -1.254 7.707 3.205 1 97.62 240 LEU A N 1
ATOM 1899 C CA . LEU A 1 240 ? -2.689 7.879 3.016 1 97.62 240 LEU A CA 1
ATOM 1900 C C . LEU A 1 240 ? -3.459 6.695 3.594 1 97.62 240 LEU A C 1
ATOM 1902 O O . LEU A 1 240 ? -2.883 5.633 3.836 1 97.62 240 LEU A O 1
ATOM 1906 N N . PRO A 1 241 ? -4.73 6.898 3.807 1 97.31 241 PRO A N 1
ATOM 1907 C CA . PRO A 1 241 ? -5.527 5.785 4.324 1 97.31 241 PRO A CA 1
ATOM 1908 C C . PRO A 1 241 ? -5.555 4.586 3.379 1 97.31 241 PRO A C 1
ATOM 1910 O O . PRO A 1 241 ? -5.664 4.758 2.162 1 97.31 241 PRO A O 1
ATOM 1913 N N . PHE A 1 242 ? -5.352 3.408 3.883 1 96.81 242 PHE A N 1
ATOM 1914 C CA . PHE A 1 242 ? -5.574 2.111 3.254 1 96.81 242 PHE A CA 1
ATOM 1915 C C . PHE A 1 242 ? -4.43 1.763 2.314 1 96.81 242 PHE A C 1
ATOM 1917 O O . PHE A 1 242 ? -4.211 0.59 2 1 96.81 242 PHE A O 1
ATOM 1924 N N . ILE A 1 243 ? -3.691 2.701 1.757 1 96.44 243 ILE A N 1
ATOM 1925 C CA . ILE A 1 243 ? -2.539 2.432 0.906 1 96.44 243 ILE A CA 1
ATOM 1926 C C . ILE A 1 243 ? -1.375 3.332 1.312 1 96.44 243 ILE A C 1
ATOM 1928 O O . ILE A 1 243 ? -1.293 4.484 0.881 1 96.44 243 ILE A O 1
ATOM 1932 N N . PRO A 1 244 ? -0.462 2.859 2.053 1 96.44 244 PRO A N 1
ATOM 1933 C CA . PRO A 1 244 ? 0.726 3.662 2.352 1 96.44 244 PRO A CA 1
ATOM 1934 C C . PRO A 1 244 ? 1.653 3.814 1.148 1 96.44 244 PRO A C 1
ATOM 1936 O O . PRO A 1 244 ? 1.565 3.037 0.195 1 96.44 244 PRO A O 1
ATOM 1939 N N . PHE A 1 245 ? 2.477 4.828 1.166 1 97.88 245 PHE A N 1
ATOM 1940 C CA . PHE A 1 245 ? 3.543 4.906 0.174 1 97.88 245 PHE A CA 1
ATOM 1941 C C . PHE A 1 245 ? 4.465 3.695 0.271 1 97.88 245 PHE A C 1
ATOM 1943 O O . PHE A 1 245 ? 4.691 3.17 1.362 1 97.88 245 PHE A O 1
ATOM 1950 N N . PRO A 1 246 ? 4.957 3.227 -0.873 1 97.31 246 PRO A N 1
ATOM 1951 C CA . PRO A 1 246 ? 5.828 2.053 -0.824 1 97.31 246 PRO A CA 1
ATOM 1952 C C . PRO A 1 246 ? 7.145 2.326 -0.101 1 97.31 246 PRO A C 1
ATOM 1954 O O . PRO A 1 246 ? 7.539 3.484 0.055 1 97.31 246 PRO A O 1
ATOM 1957 N N . SER A 1 247 ? 7.809 1.29 0.322 1 96.44 247 SER A N 1
ATOM 1958 C CA . SER A 1 247 ? 9.031 1.398 1.107 1 96.44 247 SER A CA 1
ATOM 1959 C C . SER A 1 247 ? 10.18 1.957 0.271 1 96.44 247 SER A C 1
ATOM 1961 O O . SER A 1 247 ? 11.219 2.336 0.81 1 96.44 247 SER A O 1
ATOM 1963 N N . THR A 1 248 ? 10 2.033 -1.043 1 97.31 248 THR A N 1
ATOM 1964 C CA . THR A 1 248 ? 11.008 2.584 -1.938 1 97.31 248 THR A CA 1
ATOM 1965 C C . THR A 1 248 ? 10.781 4.078 -2.156 1 97.31 248 THR A C 1
ATOM 1967 O O . THR A 1 248 ? 11.57 4.738 -2.834 1 97.31 248 THR A O 1
ATOM 1970 N N . TRP A 1 249 ? 9.695 4.652 -1.655 1 97.69 249 TRP A N 1
ATOM 1971 C CA . TRP A 1 249 ? 9.312 6.047 -1.852 1 97.69 249 TRP A CA 1
ATOM 1972 C C . TRP A 1 249 ? 10.344 6.988 -1.23 1 97.69 249 TRP A C 1
ATOM 1974 O O . TRP A 1 249 ? 10.883 6.707 -0.157 1 97.69 249 TRP A O 1
ATOM 1984 N N . PRO A 1 250 ? 10.656 8.117 -1.857 1 96.88 250 PRO A N 1
ATOM 1985 C CA . PRO A 1 250 ? 11.625 9.047 -1.259 1 96.88 250 PRO A CA 1
ATOM 1986 C C . PRO A 1 250 ? 11.125 9.656 0.051 1 96.88 250 PRO A C 1
ATOM 1988 O O . PRO A 1 250 ? 9.914 9.688 0.301 1 96.88 250 PRO A O 1
ATOM 1991 N N . VAL A 1 251 ? 12.039 10.133 0.847 1 96.25 251 VAL A N 1
ATOM 1992 C CA . VAL A 1 251 ? 11.695 10.727 2.135 1 96.25 251 VAL A CA 1
ATOM 1993 C C . VAL A 1 251 ? 10.836 11.969 1.916 1 96.25 251 VAL A C 1
ATOM 1995 O O . VAL A 1 251 ? 9.859 12.188 2.633 1 96.25 251 VAL A O 1
ATOM 1998 N N . TYR A 1 252 ? 11.227 12.773 0.958 1 95.81 252 TYR A N 1
ATOM 1999 C CA . TYR A 1 252 ? 10.492 13.984 0.601 1 95.81 252 TYR A CA 1
ATOM 2000 C C . TYR A 1 252 ? 9.891 13.867 -0.797 1 95.81 252 TYR A C 1
ATOM 2002 O O . TYR A 1 252 ? 10.617 13.656 -1.772 1 95.81 252 TYR A O 1
ATOM 2010 N N . THR A 1 253 ? 8.641 13.984 -0.951 1 97.06 253 THR A N 1
ATOM 2011 C CA . THR A 1 253 ? 7.883 13.625 -2.145 1 97.06 253 THR A CA 1
ATOM 2012 C C . THR A 1 253 ? 7.824 14.789 -3.123 1 97.06 253 THR A C 1
ATOM 2014 O O . THR A 1 253 ? 7.273 15.852 -2.805 1 97.06 253 THR A O 1
ATOM 2017 N N . PRO A 1 254 ? 8.258 14.656 -4.312 1 96.25 254 PRO A N 1
ATOM 2018 C CA . PRO A 1 254 ? 8.008 15.688 -5.328 1 96.25 254 PRO A CA 1
ATOM 2019 C C . PRO A 1 254 ? 6.516 15.875 -5.617 1 96.25 254 PRO A C 1
ATOM 2021 O O . PRO A 1 254 ? 5.762 14.898 -5.648 1 96.25 254 PRO A O 1
ATOM 2024 N N . ALA A 1 255 ? 6.164 17.078 -5.852 1 95.38 255 ALA A N 1
ATOM 2025 C CA . ALA A 1 255 ? 4.754 17.422 -6.031 1 95.38 255 ALA A CA 1
ATOM 2026 C C . ALA A 1 255 ? 4.145 16.625 -7.188 1 95.38 255 ALA A C 1
ATOM 2028 O O . ALA A 1 255 ? 3.029 16.125 -7.078 1 95.38 255 ALA A O 1
ATOM 2029 N N . LYS A 1 256 ? 4.805 16.547 -8.305 1 95.94 256 LYS A N 1
ATOM 2030 C CA . LYS A 1 256 ? 4.254 15.859 -9.469 1 95.94 256 LYS A CA 1
ATOM 2031 C C . LYS A 1 256 ? 4.176 14.359 -9.227 1 95.94 256 LYS A C 1
ATOM 2033 O O . LYS A 1 256 ? 3.266 13.688 -9.727 1 95.94 256 LYS A O 1
ATOM 2038 N N . LYS A 1 257 ? 5.148 13.789 -8.523 1 97.19 257 LYS A N 1
ATOM 2039 C CA . LYS A 1 257 ? 5.062 12.383 -8.133 1 97.19 257 LYS A CA 1
ATOM 2040 C C . LYS A 1 257 ? 3.844 12.133 -7.25 1 97.19 257 LYS A C 1
ATOM 2042 O O . LYS A 1 257 ? 3.148 11.125 -7.414 1 97.19 257 LYS A O 1
ATOM 2047 N N . LEU A 1 258 ? 3.625 13.023 -6.316 1 97.88 258 LEU A N 1
ATOM 2048 C CA . LEU A 1 258 ? 2.436 12.938 -5.473 1 97.88 258 LEU A CA 1
ATOM 2049 C C . LEU A 1 258 ? 1.167 13 -6.316 1 97.88 258 LEU A C 1
ATOM 2051 O O . LEU A 1 258 ? 0.216 12.25 -6.07 1 97.88 258 LEU A O 1
ATOM 2055 N N . ALA A 1 259 ? 1.146 13.922 -7.246 1 97.88 259 ALA A N 1
ATOM 2056 C CA . ALA A 1 259 ? -0.012 14.078 -8.125 1 97.88 259 ALA A CA 1
ATOM 2057 C C . ALA A 1 259 ? -0.365 12.766 -8.812 1 97.88 259 ALA A C 1
ATOM 2059 O O . ALA A 1 259 ? -1.527 12.352 -8.82 1 97.88 259 ALA A O 1
ATOM 2060 N N . ASN A 1 260 ? 0.643 12.109 -9.375 1 97.88 260 ASN A N 1
ATOM 2061 C CA . ASN A 1 260 ? 0.429 10.82 -10.016 1 97.88 260 ASN A CA 1
ATOM 2062 C C . ASN A 1 260 ? -0.083 9.773 -9.031 1 97.88 260 ASN A C 1
ATOM 2064 O O . ASN A 1 260 ? -0.959 8.977 -9.359 1 97.88 260 ASN A O 1
ATOM 2068 N N . TRP A 1 261 ? 0.501 9.758 -7.852 1 98.31 261 TRP A N 1
ATOM 2069 C CA . TRP A 1 261 ? 0.078 8.828 -6.805 1 98.31 261 TRP A CA 1
ATOM 2070 C C . TRP A 1 261 ? -1.401 9.016 -6.484 1 98.31 261 TRP A C 1
ATOM 2072 O O . TRP A 1 261 ? -2.145 8.039 -6.371 1 98.31 261 TRP A O 1
ATOM 2082 N N . LEU A 1 262 ? -1.834 10.273 -6.352 1 98.62 262 LEU A N 1
ATOM 2083 C CA . LEU A 1 262 ? -3.219 10.57 -6 1 98.62 262 LEU A CA 1
ATOM 2084 C C . LEU A 1 262 ? -4.172 10.086 -7.09 1 98.62 262 LEU A C 1
ATOM 2086 O O . LEU A 1 262 ? -5.281 9.641 -6.797 1 98.62 262 LEU A O 1
ATOM 2090 N N . GLU A 1 263 ? -3.764 10.242 -8.297 1 98.25 263 GLU A N 1
ATOM 2091 C CA . GLU A 1 263 ? -4.578 9.758 -9.414 1 98.25 263 GLU A CA 1
ATOM 2092 C C . GLU A 1 263 ? -4.773 8.25 -9.344 1 98.25 263 GLU A C 1
ATOM 2094 O O . GLU A 1 263 ? -5.898 7.754 -9.469 1 98.25 263 GLU A O 1
ATOM 2099 N N . GLY A 1 264 ? -3.723 7.473 -9.172 1 97.94 264 GLY A N 1
ATOM 2100 C CA . GLY A 1 264 ? -3.826 6.035 -8.992 1 97.94 264 GLY A CA 1
ATOM 2101 C C . GLY A 1 264 ? -4.621 5.645 -7.762 1 97.94 264 GLY A C 1
ATOM 2102 O O . GLY A 1 264 ? -5.395 4.68 -7.797 1 97.94 264 GLY A O 1
ATOM 2103 N N . TYR A 1 265 ? -4.375 6.406 -6.684 1 98.38 265 TYR A N 1
ATOM 2104 C CA . TYR A 1 265 ? -5.07 6.184 -5.422 1 98.38 265 TYR A CA 1
ATOM 2105 C C . TYR A 1 265 ? -6.582 6.305 -5.602 1 98.38 265 TYR A C 1
ATOM 2107 O O . TYR A 1 265 ? -7.336 5.441 -5.148 1 98.38 265 TYR A O 1
ATOM 2115 N N . ALA A 1 266 ? -7.023 7.383 -6.242 1 98.56 266 ALA A N 1
ATOM 2116 C CA . ALA A 1 266 ? -8.445 7.617 -6.477 1 98.56 266 ALA A CA 1
ATOM 2117 C C . ALA A 1 266 ? -9.07 6.469 -7.262 1 98.56 266 ALA A C 1
ATOM 2119 O O . ALA A 1 266 ? -10.18 6.027 -6.957 1 98.56 266 ALA A O 1
ATOM 2120 N N . ASP A 1 267 ? -8.375 6 -8.219 1 97.75 267 ASP A N 1
ATOM 2121 C CA . ASP A 1 267 ? -8.867 4.902 -9.047 1 97.75 267 ASP A CA 1
ATOM 2122 C C . ASP A 1 267 ? -8.922 3.602 -8.25 1 97.75 267 ASP A C 1
ATOM 2124 O O . ASP A 1 267 ? -9.945 2.914 -8.242 1 97.75 267 ASP A O 1
ATOM 2128 N N . ALA A 1 268 ? -7.867 3.264 -7.574 1 97.69 268 ALA A N 1
ATOM 2129 C CA . ALA A 1 268 ? -7.77 2.029 -6.797 1 97.69 268 ALA A CA 1
ATOM 2130 C C . ALA A 1 268 ? -8.859 1.964 -5.734 1 97.69 268 ALA A C 1
ATOM 2132 O O . ALA A 1 268 ? -9.406 0.893 -5.461 1 97.69 268 ALA A O 1
ATOM 2133 N N . MET A 1 269 ? -9.148 3.111 -5.16 1 98.06 269 MET A N 1
ATOM 2134 C CA . MET A 1 269 ? -10.117 3.166 -4.07 1 98.06 269 MET A CA 1
ATOM 2135 C C . MET A 1 269 ? -11.531 3.381 -4.605 1 98.06 269 MET A C 1
ATOM 2137 O O . MET A 1 269 ? -12.484 3.48 -3.834 1 98.06 269 MET A O 1
ATOM 2141 N N . GLU A 1 270 ? -11.648 3.496 -5.926 1 97.5 270 GLU A N 1
ATOM 2142 C CA . GLU A 1 270 ? -12.93 3.609 -6.629 1 97.5 270 GLU A CA 1
ATOM 2143 C C . GLU A 1 270 ? -13.703 4.84 -6.172 1 97.5 270 GLU A C 1
ATOM 2145 O O . GLU A 1 270 ? -14.898 4.754 -5.883 1 97.5 270 GLU A O 1
ATOM 2150 N N . VAL A 1 271 ? -13.008 5.961 -6.047 1 98.25 271 VAL A N 1
ATOM 2151 C CA . VAL A 1 271 ? -13.641 7.234 -5.727 1 98.25 271 VAL A CA 1
ATOM 2152 C C . VAL A 1 271 ? -14.555 7.66 -6.875 1 98.25 271 VAL A C 1
ATOM 2154 O O . VAL A 1 271 ? -14.156 7.621 -8.039 1 98.25 271 VAL A O 1
ATOM 2157 N N . ASN A 1 272 ? -15.812 7.945 -6.586 1 98.5 272 ASN A N 1
ATOM 2158 C CA . ASN A 1 272 ? -16.672 8.602 -7.566 1 98.5 272 ASN A CA 1
ATOM 2159 C C . ASN A 1 272 ? -16.297 10.07 -7.746 1 98.5 272 ASN A C 1
ATOM 2161 O O . ASN A 1 272 ? -16.562 10.891 -6.867 1 98.5 272 ASN A O 1
ATOM 2165 N N . ILE A 1 273 ? -15.711 10.422 -8.883 1 98.5 273 ILE A N 1
ATOM 2166 C CA . ILE A 1 273 ? -15.195 11.773 -9.055 1 98.5 273 ILE A CA 1
ATOM 2167 C C . ILE A 1 273 ? -15.5 12.273 -10.461 1 98.5 273 ILE A C 1
ATOM 2169 O O . ILE A 1 273 ? -15.273 11.562 -11.445 1 98.5 273 ILE A O 1
ATOM 2173 N N . TRP A 1 274 ? -16.141 13.375 -10.547 1 98.12 274 TRP A N 1
ATOM 2174 C CA . TRP A 1 274 ? -16.312 14.102 -11.805 1 98.12 274 TRP A CA 1
ATOM 2175 C C . TRP A 1 274 ? -15.25 15.172 -11.961 1 98.12 274 TRP A C 1
ATOM 2177 O O . TRP A 1 274 ? -15.289 16.203 -11.281 1 98.12 274 TRP A O 1
ATOM 2187 N N . THR A 1 275 ? -14.289 14.938 -12.836 1 97.94 275 THR A N 1
ATOM 2188 C CA . THR A 1 275 ? -13.273 15.938 -13.141 1 97.94 275 THR A CA 1
ATOM 2189 C C . THR A 1 275 ? -13.805 16.938 -14.172 1 97.94 275 THR A C 1
ATOM 2191 O O . THR A 1 275 ? -14.922 16.797 -14.664 1 97.94 275 THR A O 1
ATOM 2194 N N . SER A 1 276 ? -13.016 18 -14.383 1 98 276 SER A N 1
ATOM 2195 C CA . SER A 1 276 ? -13.422 19.047 -15.312 1 98 276 SER A CA 1
ATOM 2196 C C . SER A 1 276 ? -14.852 19.5 -15.031 1 98 276 SER A C 1
ATOM 2198 O O . SER A 1 276 ? -15.648 19.672 -15.961 1 98 276 SER A O 1
ATOM 2200 N N . SER A 1 277 ? -15.195 19.562 -13.805 1 98 277 SER A N 1
ATOM 2201 C CA . SER A 1 277 ? -16.516 19.969 -13.32 1 98 277 SER A CA 1
ATOM 2202 C C . SER A 1 277 ? -16.391 20.984 -12.188 1 98 277 SER A C 1
ATOM 2204 O O . SER A 1 277 ? -15.477 20.906 -11.367 1 98 277 SER A O 1
ATOM 2206 N N . THR A 1 278 ? -17.344 21.922 -12.141 1 97.12 278 THR A N 1
ATOM 2207 C CA . THR A 1 278 ? -17.266 23 -11.172 1 97.12 278 THR A CA 1
ATOM 2208 C C . THR A 1 278 ? -18.562 23.125 -10.391 1 97.12 278 THR A C 1
ATOM 2210 O O . THR A 1 278 ? -19.656 23.109 -10.969 1 97.12 278 THR A O 1
ATOM 2213 N N . VAL A 1 279 ? -18.484 23.156 -9.117 1 97.31 279 VAL A N 1
ATOM 2214 C CA . VAL A 1 279 ? -19.656 23.484 -8.289 1 97.31 279 VAL A CA 1
ATOM 2215 C C . VAL A 1 279 ? -19.922 24.984 -8.352 1 97.31 279 VAL A C 1
ATOM 2217 O O . VAL A 1 279 ? -19.078 25.797 -7.973 1 97.31 279 VAL A O 1
ATOM 2220 N N . LEU A 1 280 ? -21.094 25.266 -8.742 1 96.75 280 LEU A N 1
ATOM 2221 C CA . LEU A 1 280 ? -21.453 26.672 -8.914 1 96.75 280 LEU A CA 1
ATOM 2222 C C . LEU A 1 280 ? -22.031 27.25 -7.633 1 96.75 280 LEU A C 1
ATOM 2224 O O . LEU A 1 280 ? -21.844 28.422 -7.332 1 96.75 280 LEU A O 1
ATOM 2228 N N . SER A 1 281 ? -22.766 26.438 -6.961 1 96.56 281 SER A N 1
ATOM 2229 C CA . SER A 1 281 ? -23.375 26.875 -5.703 1 96.56 281 SER A CA 1
ATOM 2230 C C . SER A 1 281 ? -23.781 25.672 -4.855 1 96.56 281 SER A C 1
ATOM 2232 O O . SER A 1 281 ? -24.047 24.594 -5.383 1 96.56 281 SER A O 1
ATOM 2234 N N . ALA A 1 282 ? -23.797 25.844 -3.6 1 96.81 282 ALA A N 1
ATOM 2235 C CA . ALA A 1 282 ? -24.297 24.906 -2.596 1 96.81 282 ALA A CA 1
ATOM 2236 C C . ALA A 1 282 ? -25.094 25.625 -1.521 1 96.81 282 ALA A C 1
ATOM 2238 O O . ALA A 1 282 ? -24.531 26.219 -0.607 1 96.81 282 ALA A O 1
ATOM 2239 N N . LEU A 1 283 ? -26.406 25.469 -1.576 1 95.81 283 LEU A N 1
ATOM 2240 C CA . LEU A 1 283 ? -27.281 26.266 -0.708 1 95.81 283 LEU A CA 1
ATOM 2241 C C . LEU A 1 283 ? -28.125 25.344 0.175 1 95.81 283 LEU A C 1
ATOM 2243 O O . LEU A 1 283 ? -28.703 24.375 -0.305 1 95.81 283 LEU A O 1
ATOM 2247 N N . PRO A 1 284 ? -28.109 25.672 1.423 1 94.19 284 PRO A N 1
ATOM 2248 C CA . PRO A 1 284 ? -28.984 24.891 2.307 1 94.19 284 PRO A CA 1
ATOM 2249 C C . PRO A 1 284 ? -30.469 25.266 2.154 1 94.19 284 PRO A C 1
ATOM 2251 O O . PRO A 1 284 ? -30.781 26.391 1.755 1 94.19 284 PRO A O 1
ATOM 2254 N N . ASP A 1 285 ? -31.266 24.281 2.418 1 89.19 285 ASP A N 1
ATOM 2255 C CA . ASP A 1 285 ? -32.688 24.578 2.41 1 89.19 285 ASP A CA 1
ATOM 2256 C C . ASP A 1 285 ? -33.281 24.5 3.82 1 89.19 285 ASP A C 1
ATOM 2258 O O . ASP A 1 285 ? -32.531 24.438 4.801 1 89.19 285 ASP A O 1
ATOM 2262 N N . ALA A 1 286 ? -34.594 24.578 3.881 1 84.94 286 ALA A N 1
ATOM 2263 C CA . ALA A 1 286 ? -35.281 24.672 5.172 1 84.94 286 ALA A CA 1
ATOM 2264 C C . ALA A 1 286 ? -35.219 23.359 5.934 1 84.94 286 ALA A C 1
ATOM 2266 O O . ALA A 1 286 ? -35.344 23.328 7.16 1 84.94 286 ALA A O 1
ATOM 2267 N N . ASP A 1 287 ? -35.031 22.234 5.281 1 85.5 287 ASP A N 1
ATOM 2268 C CA . ASP A 1 287 ? -35 20.922 5.906 1 85.5 287 ASP A CA 1
ATOM 2269 C C . ASP A 1 287 ? -33.562 20.453 6.148 1 85.5 287 ASP A C 1
ATOM 2271 O O . ASP A 1 287 ? -33.281 19.266 6.285 1 85.5 287 ASP A O 1
ATOM 2275 N N . ASN A 1 288 ? -32.625 21.391 6.145 1 82.69 288 ASN A N 1
ATOM 2276 C CA . ASN A 1 288 ? -31.203 21.125 6.383 1 82.69 288 ASN A CA 1
ATOM 2277 C C . ASN A 1 288 ? -30.609 20.234 5.289 1 82.69 288 ASN A C 1
ATOM 2279 O O . ASN A 1 288 ? -29.75 19.406 5.562 1 82.69 288 ASN A O 1
ATOM 2283 N N . LYS A 1 289 ? -31.234 20.219 4.156 1 94 289 LYS A N 1
ATOM 2284 C CA . LYS A 1 289 ? -30.672 19.625 2.947 1 94 289 LYS A CA 1
ATOM 2285 C C . LYS A 1 289 ? -30 20.688 2.08 1 94 289 LYS A C 1
ATOM 2287 O O . LYS A 1 289 ? -30.156 21.891 2.33 1 94 289 LYS A O 1
ATOM 2292 N N . TRP A 1 290 ? -29.172 20.203 1.171 1 97.56 290 TRP A N 1
ATOM 2293 C CA . TRP A 1 290 ? -28.391 21.125 0.356 1 97.56 290 TRP A CA 1
ATOM 2294 C C . TRP A 1 290 ? -28.719 20.953 -1.124 1 97.56 290 TRP A C 1
ATOM 2296 O O . TRP A 1 290 ? -28.828 19.828 -1.619 1 97.56 290 TRP A O 1
ATOM 2306 N N . THR A 1 291 ? -28.969 22.016 -1.794 1 97.56 291 THR A N 1
ATOM 2307 C CA . THR A 1 291 ? -29.047 22.047 -3.25 1 97.56 291 THR A CA 1
ATOM 2308 C C . THR A 1 291 ? -27.719 22.484 -3.855 1 97.56 291 THR A C 1
ATOM 2310 O O . THR A 1 291 ? -27.25 23.609 -3.627 1 97.56 291 THR A O 1
ATOM 2313 N N . VAL A 1 292 ? -27.078 21.609 -4.578 1 97.88 292 VAL A N 1
ATOM 2314 C CA . VAL A 1 292 ? -25.766 21.875 -5.145 1 97.88 292 VAL A CA 1
ATOM 2315 C C . VAL A 1 292 ? -25.844 21.859 -6.668 1 97.88 292 VAL A C 1
ATOM 2317 O O . VAL A 1 292 ? -26.297 20.891 -7.27 1 97.88 292 VAL A O 1
ATOM 2320 N N . LYS A 1 293 ? -25.484 22.891 -7.258 1 97.88 293 LYS A N 1
ATOM 2321 C CA . LYS A 1 293 ? -25.453 23 -8.711 1 97.88 293 LYS A CA 1
ATOM 2322 C C . LYS A 1 293 ? -24.047 22.734 -9.25 1 97.88 293 LYS A C 1
ATOM 2324 O O . LYS A 1 293 ? -23.078 23.391 -8.828 1 97.88 293 LYS A O 1
ATOM 2329 N N . VAL A 1 294 ? -23.875 21.781 -10.156 1 97.75 294 VAL A N 1
ATOM 2330 C CA . VAL A 1 294 ? -22.594 21.391 -10.734 1 97.75 294 VAL A CA 1
ATOM 2331 C C . VAL A 1 294 ? -22.625 21.625 -12.25 1 97.75 294 VAL A C 1
ATOM 2333 O O . VAL A 1 294 ? -23.609 21.297 -12.914 1 97.75 294 VAL A O 1
ATOM 2336 N N . GLN A 1 295 ? -21.594 22.219 -12.734 1 98 295 GLN A N 1
ATOM 2337 C CA . GLN A 1 295 ? -21.438 22.375 -14.172 1 98 295 GLN A CA 1
ATOM 2338 C C . GLN A 1 295 ? -20.297 21.5 -14.695 1 98 295 GLN A C 1
ATOM 2340 O O . GLN A 1 295 ? -19.172 21.594 -14.219 1 98 295 GLN A O 1
ATOM 2345 N N . ARG A 1 296 ? -20.562 20.656 -15.672 1 95.69 296 ARG A N 1
ATOM 2346 C CA . ARG A 1 296 ? -19.562 19.797 -16.297 1 95.69 296 ARG A CA 1
ATOM 2347 C C . ARG A 1 296 ? -18.812 20.547 -17.406 1 95.69 296 ARG A C 1
ATOM 2349 O O . ARG A 1 296 ? -19.203 21.641 -17.797 1 95.69 296 ARG A O 1
ATOM 2356 N N . SER A 1 297 ? -17.781 19.953 -17.859 1 93.12 297 SER A N 1
ATOM 2357 C CA . SER A 1 297 ? -16.969 20.594 -18.906 1 93.12 297 SER A CA 1
ATOM 2358 C C . SER A 1 297 ? -17.781 20.797 -20.172 1 93.12 297 SER A C 1
ATOM 2360 O O . SER A 1 297 ? -17.516 21.719 -20.938 1 93.12 297 SER A O 1
ATOM 2362 N N . SER A 1 298 ? -18.781 19.969 -20.422 1 92.62 298 SER A N 1
ATOM 2363 C CA . SER A 1 298 ? -19.656 20.062 -21.594 1 92.62 298 SER A CA 1
ATOM 2364 C C . SER A 1 298 ? -20.547 21.297 -21.516 1 92.62 298 SER A C 1
ATOM 2366 O O . SER A 1 298 ? -21.141 21.703 -22.516 1 92.62 298 SER A O 1
ATOM 2368 N N . GLY A 1 299 ? -20.656 21.922 -20.344 1 93.62 299 GLY A N 1
ATOM 2369 C CA . GLY A 1 299 ? -21.594 23 -20.094 1 93.62 299 GLY A CA 1
ATOM 2370 C C . GLY A 1 299 ? -22.891 22.547 -19.453 1 93.62 299 GLY A C 1
ATOM 2371 O O . GLY A 1 299 ? -23.656 23.359 -18.953 1 93.62 299 GLY A O 1
ATOM 2372 N N . GLU A 1 300 ? -23.062 21.234 -19.484 1 94.5 300 GLU A N 1
ATOM 2373 C CA . GLU A 1 300 ? -24.25 20.656 -18.875 1 94.5 300 GLU A CA 1
ATOM 2374 C C . GLU A 1 300 ? -24.281 20.906 -17.359 1 94.5 300 GLU A C 1
ATOM 2376 O O . GLU A 1 300 ? -23.25 20.797 -16.703 1 94.5 300 GLU A O 1
ATOM 2381 N N . GLU A 1 301 ? -25.375 21.344 -16.859 1 96.06 301 GLU A N 1
ATOM 2382 C CA . GLU A 1 301 ? -25.562 21.562 -15.422 1 96.06 301 GLU A CA 1
ATOM 2383 C C . GLU A 1 301 ? -26.406 20.469 -14.797 1 96.06 301 GLU A C 1
ATOM 2385 O O . GLU A 1 301 ? -27.375 20 -15.406 1 96.06 301 GLU A O 1
ATOM 2390 N N . ARG A 1 302 ? -26.047 20.016 -13.695 1 95.88 302 ARG A N 1
ATOM 2391 C CA . ARG A 1 302 ? -26.812 19.078 -12.883 1 95.88 302 ARG A CA 1
ATOM 2392 C C . ARG A 1 302 ? -27.031 19.625 -11.477 1 95.88 302 ARG A C 1
ATOM 2394 O O . ARG A 1 302 ? -26.125 20.203 -10.883 1 95.88 302 ARG A O 1
ATOM 2401 N N . VAL A 1 303 ? -28.234 19.562 -10.977 1 96.56 303 VAL A N 1
ATOM 2402 C CA . VAL A 1 303 ? -28.578 20 -9.625 1 96.56 303 VAL A CA 1
ATOM 2403 C C . VAL A 1 303 ? -28.75 18.781 -8.727 1 96.56 303 VAL A C 1
ATOM 2405 O O . VAL A 1 303 ? -29.516 17.859 -9.047 1 96.56 303 VAL A O 1
ATOM 2408 N N . PHE A 1 304 ? -28.031 18.766 -7.695 1 97.12 304 PHE A N 1
ATOM 2409 C CA . PHE A 1 304 ? -28.109 17.672 -6.719 1 97.12 304 PHE A CA 1
ATOM 2410 C C . PHE A 1 304 ? -28.812 18.141 -5.449 1 97.12 304 PHE A C 1
ATOM 2412 O O . PHE A 1 304 ? -28.672 19.297 -5.047 1 97.12 304 PHE A O 1
ATOM 2419 N N . LYS A 1 305 ? -29.594 17.297 -4.867 1 97.12 305 LYS A N 1
ATOM 2420 C CA . LYS A 1 305 ? -30.078 17.438 -3.496 1 97.12 305 LYS A CA 1
ATOM 2421 C C . LYS A 1 305 ? -29.391 16.438 -2.564 1 97.12 305 LYS A C 1
ATOM 2423 O O . LYS A 1 305 ? -29.562 15.234 -2.711 1 97.12 305 LYS A O 1
ATOM 2428 N N . VAL A 1 306 ? -28.625 16.953 -1.651 1 98.19 306 VAL A N 1
ATOM 2429 C CA . VAL A 1 306 ? -27.812 16.062 -0.839 1 98.19 306 VAL A CA 1
ATOM 2430 C C . VAL A 1 306 ? -28 16.391 0.64 1 98.19 306 VAL A C 1
ATOM 2432 O O . VAL A 1 306 ? -28.516 17.453 0.985 1 98.19 306 VAL A O 1
ATOM 2435 N N . ASN A 1 307 ? -27.609 15.5 1.515 1 98 307 ASN A N 1
ATOM 2436 C CA . ASN A 1 307 ? -27.688 15.711 2.957 1 98 307 ASN A CA 1
ATOM 2437 C C . ASN A 1 307 ? -26.484 16.484 3.488 1 98 307 ASN A C 1
ATOM 2439 O O . ASN A 1 307 ? -26.594 17.203 4.477 1 98 307 ASN A O 1
ATOM 2443 N N . HIS A 1 308 ? -25.297 16.281 2.898 1 98.25 308 HIS A N 1
ATOM 2444 C CA . HIS A 1 308 ? -24.047 16.844 3.395 1 98.25 308 HIS A CA 1
ATOM 2445 C C . HIS A 1 308 ? -23.234 17.469 2.264 1 98.25 308 HIS A C 1
ATOM 2447 O O . HIS A 1 308 ? -23.219 16.938 1.146 1 98.25 308 HIS A O 1
ATOM 2453 N N . VAL A 1 309 ? -22.562 18.531 2.551 1 97.62 309 VAL A N 1
ATOM 2454 C CA . VAL A 1 309 ? -21.594 19.156 1.659 1 97.62 309 VAL A CA 1
ATOM 2455 C C . VAL A 1 309 ? -20.234 19.25 2.354 1 97.62 309 VAL A C 1
ATOM 2457 O O . VAL A 1 309 ? -20.125 19.844 3.428 1 97.62 309 VAL A O 1
ATOM 2460 N N . VAL A 1 310 ? -19.25 18.625 1.817 1 97.62 310 VAL A N 1
ATOM 2461 C CA . VAL A 1 310 ? -17.875 18.734 2.299 1 97.62 310 VAL A CA 1
ATOM 2462 C C . VAL A 1 310 ? -17.109 19.734 1.438 1 97.62 310 VAL A C 1
ATOM 2464 O O . VAL A 1 310 ? -17.047 19.578 0.214 1 97.62 310 VAL A O 1
ATOM 2467 N N . LEU A 1 311 ? -16.578 20.719 2.053 1 95.5 311 LEU A N 1
ATOM 2468 C CA . LEU A 1 311 ? -15.773 21.703 1.35 1 95.5 311 LEU A CA 1
ATOM 2469 C C . LEU A 1 311 ? -14.289 21.375 1.479 1 95.5 311 LEU A C 1
ATOM 2471 O O . LEU A 1 311 ? -13.656 21.719 2.484 1 95.5 311 LEU A O 1
ATOM 2475 N N . ALA A 1 312 ? -13.742 20.812 0.469 1 95.19 312 ALA A N 1
ATOM 2476 C CA . ALA A 1 312 ? -12.328 20.469 0.378 1 95.19 312 ALA A CA 1
ATOM 2477 C C . ALA A 1 312 ? -11.609 21.328 -0.656 1 95.19 312 ALA A C 1
ATOM 2479 O O . ALA A 1 312 ? -10.938 20.812 -1.547 1 95.19 312 ALA A O 1
ATOM 2480 N N . THR A 1 313 ? -11.656 22.562 -0.546 1 90.81 313 THR A N 1
ATOM 2481 C CA . THR A 1 313 ? -11.188 23.5 -1.558 1 90.81 313 THR A CA 1
ATOM 2482 C C . THR A 1 313 ? -9.828 24.078 -1.172 1 90.81 313 THR A C 1
ATOM 2484 O O . THR A 1 313 ? -9.312 24.969 -1.846 1 90.81 313 THR A O 1
ATOM 2487 N N . GLY A 1 314 ? -9.242 23.5 -0.165 1 83.62 314 GLY A N 1
ATOM 2488 C CA . GLY A 1 314 ? -7.945 23.984 0.27 1 83.62 314 GLY A CA 1
ATOM 2489 C C . GLY A 1 314 ? -8.016 25.312 0.99 1 83.62 314 GLY A C 1
ATOM 2490 O O . GLY A 1 314 ? -9.109 25.828 1.26 1 83.62 314 GLY A O 1
ATOM 2491 N N . TYR A 1 315 ? -6.773 25.766 1.211 1 70.5 315 TYR A N 1
ATOM 2492 C CA . TYR A 1 315 ? -6.715 27.047 1.91 1 70.5 315 TYR A CA 1
ATOM 2493 C C . TYR A 1 315 ? -7.215 28.172 1.022 1 70.5 315 TYR A C 1
ATOM 2495 O O . TYR A 1 315 ? -6.793 28.297 -0.13 1 70.5 315 TYR A O 1
ATOM 2503 N N . ALA A 1 316 ? -8.156 28.984 1.357 1 59 316 ALA A N 1
ATOM 2504 C CA . ALA A 1 316 ? -8.734 30.203 0.827 1 59 316 ALA A CA 1
ATOM 2505 C C . ALA A 1 316 ? -9.352 29.984 -0.55 1 59 316 ALA A C 1
ATOM 2507 O O . ALA A 1 316 ? -9.281 30.844 -1.423 1 59 316 ALA A O 1
ATOM 2508 N N . GLY A 1 317 ? -9.805 28.703 -0.814 1 57.66 317 GLY A N 1
ATOM 2509 C CA . GLY A 1 317 ? -10.484 28.453 -2.076 1 57.66 317 GLY A CA 1
ATOM 2510 C C . GLY A 1 317 ? -9.562 28.562 -3.277 1 57.66 317 GLY A C 1
ATOM 2511 O O . GLY A 1 317 ? -10.031 28.734 -4.406 1 57.66 317 GLY A O 1
ATOM 2512 N N . GLY A 1 318 ? -8.281 28.625 -2.979 1 63.31 318 GLY A N 1
ATOM 2513 C CA . GLY A 1 318 ? -7.312 28.672 -4.059 1 63.31 318 GLY A CA 1
ATOM 2514 C C . GLY A 1 318 ? -6.996 30.094 -4.512 1 63.31 318 GLY A C 1
ATOM 2515 O O . GLY A 1 318 ? -6.422 30.297 -5.586 1 63.31 318 GLY A O 1
ATOM 2516 N N . THR A 1 319 ? -7.43 31.062 -3.693 1 73 319 THR A N 1
ATOM 2517 C CA . THR A 1 319 ? -7.125 32.438 -4.086 1 73 319 THR A CA 1
ATOM 2518 C C . THR A 1 319 ? -5.895 32.938 -3.338 1 73 319 THR A C 1
ATOM 2520 O O . THR A 1 319 ? -5.797 32.812 -2.119 1 73 319 THR A O 1
ATOM 2523 N N . GLY A 1 320 ? -5.07 33.531 -4.121 1 80.94 320 GLY A N 1
ATOM 2524 C CA . GLY A 1 320 ? -3.855 34.062 -3.539 1 80.94 320 GLY A CA 1
ATOM 2525 C C . GLY A 1 320 ? -4.078 35.406 -2.828 1 80.94 320 GLY A C 1
ATOM 2526 O O . GLY A 1 320 ? -4.953 36.188 -3.213 1 80.94 320 GLY A O 1
ATOM 2527 N N . ASN A 1 321 ? -3.422 35.562 -1.732 1 84.31 321 ASN A N 1
ATOM 2528 C CA . ASN A 1 321 ? -3.381 36.875 -1.078 1 84.31 321 ASN A CA 1
ATOM 2529 C C . ASN A 1 321 ? -2.436 37.844 -1.797 1 84.31 321 ASN A C 1
ATOM 2531 O O . ASN A 1 321 ? -1.229 37.594 -1.865 1 84.31 321 ASN A O 1
ATOM 2535 N N . VAL A 1 322 ? -2.986 38.875 -2.363 1 90.75 322 VAL A N 1
ATOM 2536 C CA . VAL A 1 322 ? -2.168 39.875 -3.047 1 90.75 322 VAL A CA 1
ATOM 2537 C C . VAL A 1 322 ? -2.377 41.25 -2.402 1 90.75 322 VAL A C 1
ATOM 2539 O O . VAL A 1 322 ? -3.326 41.969 -2.738 1 90.75 322 VAL A O 1
ATOM 2542 N N . PRO A 1 323 ? -1.483 41.594 -1.578 1 91.88 323 PRO A N 1
ATOM 2543 C CA . PRO A 1 323 ? -1.592 42.938 -1.021 1 91.88 323 PRO A CA 1
ATOM 2544 C C . PRO A 1 323 ? -1.584 44.031 -2.096 1 91.88 323 PRO A C 1
ATOM 2546 O O . PRO A 1 323 ? -0.954 43.875 -3.143 1 91.88 323 PRO A O 1
ATOM 2549 N N . HIS A 1 324 ? -2.252 45.062 -1.771 1 94.75 324 HIS A N 1
ATOM 2550 C CA . HIS A 1 324 ? -2.307 46.188 -2.701 1 94.75 324 HIS A CA 1
ATOM 2551 C C . HIS A 1 324 ? -1.314 47.281 -2.309 1 94.75 324 HIS A C 1
ATOM 2553 O O . HIS A 1 324 ? -1.267 47.688 -1.147 1 94.75 324 HIS A O 1
ATOM 2559 N N . TYR A 1 325 ? -0.542 47.688 -3.234 1 96.75 325 TYR A N 1
ATOM 2560 C CA . TYR A 1 325 ? 0.383 48.781 -3.082 1 96.75 325 TYR A CA 1
ATOM 2561 C C . TYR A 1 325 ? 0.086 49.875 -4.102 1 96.75 325 TYR A C 1
ATOM 2563 O O . TYR A 1 325 ? -0.295 49.594 -5.238 1 96.75 325 TYR A O 1
ATOM 2571 N N . PRO A 1 326 ? 0.338 51.094 -3.713 1 97.38 326 PRO A N 1
ATOM 2572 C CA . PRO A 1 326 ? 0.211 52.156 -4.711 1 97.38 326 PRO A CA 1
ATOM 2573 C C . PRO A 1 326 ? 1.138 51.938 -5.906 1 97.38 326 PRO A C 1
ATOM 2575 O O . PRO A 1 326 ? 2.281 51.531 -5.742 1 97.38 326 PRO A O 1
ATOM 2578 N N . GLY A 1 327 ? 0.596 52.281 -7.094 1 97.69 327 GLY A N 1
ATOM 2579 C CA . GLY A 1 327 ? 1.428 52.281 -8.289 1 97.69 327 GLY A CA 1
ATOM 2580 C C . GLY A 1 327 ? 1.465 50.938 -8.992 1 97.69 327 GLY A C 1
ATOM 2581 O O . GLY A 1 327 ? 2.078 50.812 -10.055 1 97.69 327 GLY A O 1
ATOM 2582 N N . MET A 1 328 ? 0.815 49.906 -8.477 1 97.62 328 MET A N 1
ATOM 2583 C CA . MET A 1 328 ? 0.783 48.594 -9.094 1 97.62 328 MET A CA 1
ATOM 2584 C C . MET A 1 328 ? 0.234 48.688 -10.516 1 97.62 328 MET A C 1
ATOM 2586 O O . MET A 1 328 ? 0.666 47.938 -11.391 1 97.62 328 MET A O 1
ATOM 2590 N N . ASP A 1 329 ? -0.699 49.531 -10.773 1 96.44 329 ASP A N 1
ATOM 2591 C CA . ASP A 1 329 ? -1.33 49.719 -12.078 1 96.44 329 ASP A CA 1
ATOM 2592 C C . ASP A 1 329 ? -0.368 50.344 -13.078 1 96.44 329 ASP A C 1
ATOM 2594 O O . ASP A 1 329 ? -0.578 50.281 -14.289 1 96.44 329 ASP A O 1
ATOM 2598 N N . LYS A 1 330 ? 0.672 51 -12.594 1 96.81 330 LYS A N 1
ATOM 2599 C CA . LYS A 1 330 ? 1.641 51.688 -13.445 1 96.81 330 LYS A CA 1
ATOM 2600 C C . LYS A 1 330 ? 2.832 50.781 -13.758 1 96.81 330 LYS A C 1
ATOM 2602 O O . LYS A 1 330 ? 3.602 51.062 -14.68 1 96.81 330 LYS A O 1
ATOM 2607 N N . PHE A 1 331 ? 2.977 49.781 -12.992 1 98 331 PHE A N 1
ATOM 2608 C CA . PHE A 1 331 ? 4.109 48.875 -13.164 1 98 331 PHE A CA 1
ATOM 2609 C C . PHE A 1 331 ? 4.086 48.219 -14.547 1 98 331 PHE A C 1
ATOM 2611 O O . PHE A 1 331 ? 3.064 47.688 -14.969 1 98 331 PHE A O 1
ATOM 2618 N N . ARG A 1 332 ? 5.184 48.281 -15.289 1 97.69 332 ARG A N 1
ATOM 2619 C CA . ARG A 1 332 ? 5.238 47.812 -16.672 1 97.69 332 ARG A CA 1
ATOM 2620 C C . ARG A 1 332 ? 5.559 46.312 -16.719 1 97.69 332 ARG A C 1
ATOM 2622 O O . ARG A 1 332 ? 5.371 45.656 -17.766 1 97.69 332 ARG A O 1
ATOM 2629 N N . GLY A 1 333 ? 6.074 45.781 -15.625 1 97.5 333 GLY A N 1
ATOM 2630 C CA . GLY A 1 333 ? 6.422 44.375 -15.594 1 97.5 333 GLY A CA 1
ATOM 2631 C C . GLY A 1 333 ? 5.242 43.469 -15.289 1 97.5 333 GLY A C 1
ATOM 2632 O O . GLY A 1 333 ? 4.086 43.875 -15.43 1 97.5 333 GLY A O 1
ATOM 2633 N N . GLN A 1 334 ? 5.547 42.25 -15.008 1 97.56 334 GLN A N 1
ATOM 2634 C CA . GLN A 1 334 ? 4.531 41.25 -14.695 1 97.56 334 GLN A CA 1
ATOM 2635 C C . GLN A 1 334 ? 4.324 41.125 -13.188 1 97.56 334 GLN A C 1
ATOM 2637 O O . GLN A 1 334 ? 5.289 41.156 -12.414 1 97.56 334 GLN A O 1
ATOM 2642 N N . ILE A 1 335 ? 3.123 41.125 -12.758 1 97.25 335 ILE A N 1
ATOM 2643 C CA . ILE A 1 335 ? 2.756 40.844 -11.375 1 97.25 335 ILE A CA 1
ATOM 2644 C C . ILE A 1 335 ? 2.086 39.469 -11.281 1 97.25 335 ILE A C 1
ATOM 2646 O O . ILE A 1 335 ? 1.081 39.219 -11.945 1 97.25 335 ILE A O 1
ATOM 2650 N N . LEU A 1 336 ? 2.717 38.562 -10.406 1 95.69 336 LEU A N 1
ATOM 2651 C CA . LEU A 1 336 ? 2.213 37.219 -10.281 1 95.69 336 LEU A CA 1
ATOM 2652 C C . LEU A 1 336 ? 2.07 36.812 -8.82 1 95.69 336 LEU A C 1
ATOM 2654 O O . LEU A 1 336 ? 2.828 37.281 -7.965 1 95.69 336 LEU A O 1
ATOM 2658 N N . HIS A 1 337 ? 1.044 36.031 -8.578 1 94.44 337 HIS A N 1
ATOM 2659 C CA . HIS A 1 337 ? 1.038 35.25 -7.336 1 94.44 337 HIS A CA 1
ATOM 2660 C C . HIS A 1 337 ? 1.688 33.875 -7.535 1 94.44 337 HIS A C 1
ATOM 2662 O O . HIS A 1 337 ? 1.72 33.344 -8.656 1 94.44 337 HIS A O 1
ATOM 2668 N N . SER A 1 338 ? 2.158 33.344 -6.426 1 92.62 338 SER A N 1
ATOM 2669 C CA . 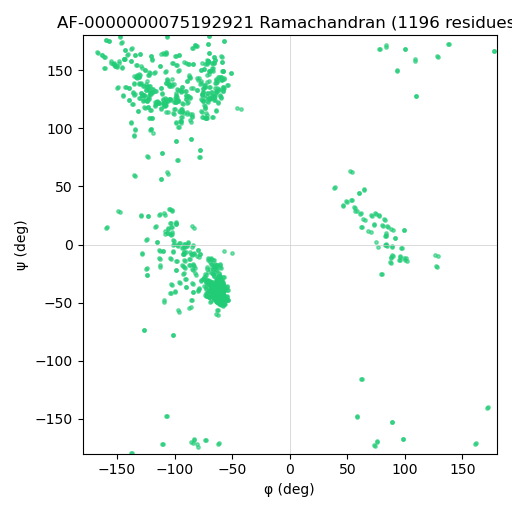SER A 1 338 ? 2.844 32.062 -6.496 1 92.62 338 SER A CA 1
ATOM 2670 C C . SER A 1 338 ? 1.951 30.984 -7.121 1 92.62 338 SER A C 1
ATOM 2672 O O . SER A 1 338 ? 2.441 30.062 -7.777 1 92.62 338 SER A O 1
ATOM 2674 N N . LEU A 1 339 ? 0.659 31.078 -7.012 1 88.5 339 LEU A N 1
ATOM 2675 C CA . LEU A 1 339 ? -0.301 30.141 -7.578 1 88.5 339 LEU A CA 1
ATOM 2676 C C . LEU A 1 339 ? -0.309 30.219 -9.102 1 88.5 339 LEU A C 1
ATOM 2678 O O . LEU A 1 339 ? -0.774 29.281 -9.766 1 88.5 339 LEU A O 1
ATOM 2682 N N . GLU A 1 340 ? 0.249 31.297 -9.602 1 91.12 340 GLU A N 1
ATOM 2683 C CA . GLU A 1 340 ? 0.241 31.531 -11.047 1 91.12 340 GLU A CA 1
ATOM 2684 C C . GLU A 1 340 ? 1.606 31.234 -11.656 1 91.12 340 GLU A C 1
ATOM 2686 O O . GLU A 1 340 ? 1.755 31.234 -12.883 1 91.12 340 GLU A O 1
ATOM 2691 N N . HIS A 1 341 ? 2.529 31.078 -10.781 1 92.25 341 HIS A N 1
ATOM 2692 C CA . HIS A 1 341 ? 3.889 30.844 -11.258 1 92.25 341 HIS A CA 1
ATOM 2693 C C . HIS A 1 341 ? 4.098 29.391 -11.648 1 92.25 341 HIS A C 1
ATOM 2695 O O . HIS A 1 341 ? 3.727 28.484 -10.898 1 92.25 341 HIS A O 1
ATOM 2701 N N . GLY A 1 342 ? 4.672 29.156 -12.789 1 89.19 342 GLY A N 1
ATOM 2702 C CA . GLY A 1 342 ? 4.945 27.812 -13.258 1 89.19 342 GLY A CA 1
ATOM 2703 C C . GLY A 1 342 ? 6.395 27.406 -13.078 1 89.19 342 GLY A C 1
ATOM 2704 O O . GLY A 1 342 ? 6.742 26.766 -12.078 1 89.19 342 GLY A O 1
ATOM 2705 N N . LYS A 1 343 ? 7.312 27.875 -13.961 1 89.56 343 LYS A N 1
ATOM 2706 C CA . LYS A 1 343 ? 8.711 27.469 -13.93 1 89.56 343 LYS A CA 1
ATOM 2707 C C . LYS A 1 343 ? 9.641 28.672 -14.039 1 89.56 343 LYS A C 1
ATOM 2709 O O . LYS A 1 343 ? 9.289 29.688 -14.656 1 89.56 343 LYS A O 1
ATOM 2714 N N . ALA A 1 344 ? 10.734 28.484 -13.539 1 92.88 344 ALA A N 1
ATOM 2715 C CA . ALA A 1 344 ? 11.742 29.547 -13.531 1 92.88 344 ALA A CA 1
ATOM 2716 C C . ALA A 1 344 ? 12.148 29.922 -14.953 1 92.88 344 ALA A C 1
ATOM 2718 O O . ALA A 1 344 ? 12.445 31.094 -15.234 1 92.88 344 ALA A O 1
ATOM 2719 N N . GLU A 1 345 ? 12.102 28.984 -15.82 1 92.81 345 GLU A N 1
ATOM 2720 C CA . GLU A 1 345 ? 12.578 29.172 -17.188 1 92.81 345 GLU A CA 1
ATOM 2721 C C . GLU A 1 345 ? 11.719 30.188 -17.922 1 92.81 345 GLU A C 1
ATOM 2723 O O . GLU A 1 345 ? 12.156 30.766 -18.938 1 92.81 345 GLU A O 1
ATOM 2728 N N . ASP A 1 346 ? 10.602 30.453 -17.438 1 94 346 ASP A N 1
ATOM 2729 C CA . ASP A 1 346 ? 9.711 31.438 -18.047 1 94 346 ASP A CA 1
ATOM 2730 C C . ASP A 1 346 ? 10.234 32.844 -17.875 1 94 346 ASP A C 1
ATOM 2732 O O . ASP A 1 346 ? 9.766 33.781 -18.531 1 94 346 ASP A O 1
ATOM 2736 N N . HIS A 1 347 ? 11.25 33.062 -17.016 1 97.12 347 HIS A N 1
ATOM 2737 C CA . HIS A 1 347 ? 11.695 34.406 -16.672 1 97.12 347 HIS A CA 1
ATOM 2738 C C . HIS A 1 347 ? 13.211 34.531 -16.844 1 97.12 347 HIS A C 1
ATOM 2740 O O . HIS A 1 347 ? 13.844 35.312 -16.125 1 97.12 347 HIS A O 1
ATOM 2746 N N . ILE A 1 348 ? 13.742 33.688 -17.688 1 96.5 348 ILE A N 1
ATOM 2747 C CA . ILE A 1 348 ? 15.172 33.781 -17.969 1 96.5 348 ILE A CA 1
ATOM 2748 C C . ILE A 1 348 ? 15.508 35.188 -18.484 1 96.5 348 ILE A C 1
ATOM 2750 O O . ILE A 1 348 ? 14.805 35.719 -19.359 1 96.5 348 ILE A O 1
ATOM 2754 N N . GLY A 1 349 ? 16.547 35.75 -17.984 1 96.69 349 GLY A N 1
ATOM 2755 C CA . GLY A 1 349 ? 16.984 37.062 -18.406 1 96.69 349 GLY A CA 1
ATOM 2756 C C . GLY A 1 349 ? 16.266 38.188 -17.719 1 96.69 349 GLY A C 1
ATOM 2757 O O . GLY A 1 349 ? 16.547 39.375 -17.969 1 96.69 349 GLY A O 1
ATOM 2758 N N . LYS A 1 350 ? 15.352 37.906 -16.859 1 97.62 350 LYS A N 1
ATOM 2759 C CA . LYS A 1 350 ? 14.547 38.906 -16.172 1 97.62 350 LYS A CA 1
ATOM 2760 C C . LYS A 1 350 ? 15.039 39.125 -14.742 1 97.62 350 LYS A C 1
ATOM 2762 O O . LYS A 1 350 ? 15.742 38.281 -14.188 1 97.62 350 LYS A O 1
ATOM 2767 N N . LYS A 1 351 ? 14.719 40.312 -14.211 1 98.25 351 LYS A N 1
ATOM 2768 C CA . LYS A 1 351 ? 14.867 40.594 -12.789 1 98.25 351 LYS A CA 1
ATOM 2769 C C . LYS A 1 351 ? 13.562 40.312 -12.039 1 98.25 351 LYS A C 1
ATOM 2771 O O . LYS A 1 351 ? 12.531 40.938 -12.328 1 98.25 351 LYS A O 1
ATOM 2776 N N . VAL A 1 352 ? 13.664 39.438 -11.078 1 98.56 352 VAL A N 1
ATOM 2777 C CA . VAL A 1 352 ? 12.453 39 -10.375 1 98.56 352 VAL A CA 1
ATOM 2778 C C . VAL A 1 352 ? 12.555 39.406 -8.906 1 98.56 352 VAL A C 1
ATOM 2780 O O . VAL A 1 352 ? 13.586 39.188 -8.266 1 98.56 352 VAL A O 1
ATOM 2783 N N . VAL A 1 353 ? 11.539 40 -8.359 1 98.69 353 VAL A N 1
ATOM 2784 C CA . VAL A 1 353 ? 11.398 40.25 -6.926 1 98.69 353 VAL A CA 1
ATOM 2785 C C . VAL A 1 353 ? 10.297 39.344 -6.359 1 98.69 353 VAL A C 1
ATOM 2787 O O . VAL A 1 353 ? 9.156 39.375 -6.84 1 98.69 353 VAL A O 1
ATOM 2790 N N . VAL A 1 354 ? 10.641 38.531 -5.41 1 98.5 354 VAL A N 1
ATOM 2791 C CA . VAL A 1 354 ? 9.68 37.688 -4.73 1 98.5 354 VAL A CA 1
ATOM 2792 C C . VAL A 1 354 ? 9.297 38.312 -3.387 1 98.5 354 VAL A C 1
ATOM 2794 O O . VAL A 1 354 ? 10.141 38.469 -2.504 1 98.5 354 VAL A O 1
ATOM 2797 N N . ILE A 1 355 ? 8.055 38.656 -3.248 1 98.31 355 ILE A N 1
ATOM 2798 C CA . ILE A 1 355 ? 7.562 39.25 -2.012 1 98.31 355 ILE A CA 1
ATOM 2799 C C . ILE A 1 355 ? 7.098 38.156 -1.058 1 98.31 355 ILE A C 1
ATOM 2801 O O . ILE A 1 355 ? 6.07 37.5 -1.293 1 98.31 355 ILE A O 1
ATOM 2805 N N . GLY A 1 356 ? 7.758 37.969 0.021 1 97.06 356 GLY A N 1
ATOM 2806 C CA . GLY A 1 356 ? 7.555 36.906 0.98 1 97.06 356 GLY A CA 1
ATOM 2807 C C . GLY A 1 356 ? 8.836 36.156 1.326 1 97.06 356 GLY A C 1
ATOM 2808 O O . GLY A 1 356 ? 9.828 36.25 0.605 1 97.06 356 GLY A O 1
ATOM 2809 N N . SER A 1 357 ? 8.797 35.469 2.41 1 97.62 357 SER A N 1
ATOM 2810 C CA . SER A 1 357 ? 10.031 34.812 2.834 1 97.62 357 SER A CA 1
ATOM 2811 C C . SER A 1 357 ? 9.742 33.5 3.564 1 97.62 357 SER A C 1
ATOM 2813 O O . SER A 1 357 ? 10.484 33.125 4.469 1 97.62 357 SER A O 1
ATOM 2815 N N . CYS A 1 358 ? 8.648 32.844 3.262 1 95.81 358 CYS A N 1
ATOM 2816 C CA . CYS A 1 358 ? 8.336 31.531 3.82 1 95.81 358 CYS A CA 1
ATOM 2817 C C . CYS A 1 358 ? 8.523 30.438 2.775 1 95.81 358 CYS A C 1
ATOM 2819 O O . CYS A 1 358 ? 9.406 30.531 1.927 1 95.81 358 CYS A O 1
ATOM 2821 N N . THR A 1 359 ? 7.789 29.391 2.785 1 93.5 359 THR A N 1
ATOM 2822 C CA . THR A 1 359 ? 8.055 28.188 2.018 1 93.5 359 THR A CA 1
ATOM 2823 C C . THR A 1 359 ? 8.039 28.469 0.521 1 93.5 359 THR A C 1
ATOM 2825 O O . THR A 1 359 ? 9.016 28.188 -0.183 1 93.5 359 THR A O 1
ATOM 2828 N N . SER A 1 360 ? 6.98 29 -0.025 1 93.88 360 SER A N 1
ATOM 2829 C CA . SER A 1 360 ? 6.863 29.234 -1.462 1 93.88 360 SER A CA 1
ATOM 2830 C C . SER A 1 360 ? 7.941 30.188 -1.959 1 93.88 360 SER A C 1
ATOM 2832 O O . SER A 1 360 ? 8.508 29.984 -3.035 1 93.88 360 SER A O 1
ATOM 2834 N N . ALA A 1 361 ? 8.203 31.234 -1.168 1 96.38 361 ALA A N 1
ATOM 2835 C CA . ALA A 1 361 ? 9.219 32.219 -1.557 1 96.38 361 ALA A CA 1
ATOM 2836 C C . ALA A 1 361 ? 10.586 31.547 -1.688 1 96.38 361 ALA A C 1
ATOM 2838 O O . ALA A 1 361 ? 11.297 31.766 -2.678 1 96.38 361 ALA A O 1
ATOM 2839 N N . HIS A 1 362 ? 10.922 30.797 -0.706 1 96.06 362 HIS A N 1
ATOM 2840 C CA . HIS A 1 362 ? 12.219 30.109 -0.729 1 96.06 362 HIS A CA 1
ATOM 2841 C C . HIS A 1 362 ? 12.32 29.156 -1.912 1 96.06 362 HIS A C 1
ATOM 2843 O O . HIS A 1 362 ? 13.312 29.172 -2.637 1 96.06 362 HIS A O 1
ATOM 2849 N N . ASP A 1 363 ? 11.336 28.359 -2.086 1 94.12 363 ASP A N 1
ATOM 2850 C CA . ASP A 1 363 ? 11.336 27.375 -3.164 1 94.12 363 ASP A CA 1
ATOM 2851 C C . ASP A 1 363 ? 11.492 28.047 -4.523 1 94.12 363 ASP A C 1
ATOM 2853 O O . ASP A 1 363 ? 12.305 27.625 -5.348 1 94.12 363 ASP A O 1
ATOM 2857 N N . ILE A 1 364 ? 10.734 29.062 -4.715 1 95.44 364 ILE A N 1
ATOM 2858 C CA . ILE A 1 364 ? 10.695 29.734 -6.008 1 95.44 364 ILE A CA 1
ATOM 2859 C C . ILE A 1 364 ? 12.008 30.484 -6.242 1 95.44 364 ILE A C 1
ATOM 2861 O O . ILE A 1 364 ? 12.547 30.469 -7.352 1 95.44 364 ILE A O 1
ATOM 2865 N N . CYS A 1 365 ? 12.547 31.094 -5.215 1 96.62 365 CYS A N 1
ATOM 2866 C CA . CYS A 1 365 ? 13.828 31.781 -5.34 1 96.62 365 CYS A CA 1
ATOM 2867 C C . CYS A 1 365 ? 14.938 30.812 -5.719 1 96.62 365 CYS A C 1
ATOM 2869 O O . CYS A 1 365 ? 15.789 31.125 -6.551 1 96.62 365 CYS A O 1
ATOM 2871 N N . VAL A 1 366 ? 14.922 29.656 -5.102 1 94.56 366 VAL A N 1
ATOM 2872 C CA . VAL A 1 366 ? 15.914 28.641 -5.418 1 94.56 366 VAL A CA 1
ATOM 2873 C C . VAL A 1 366 ? 15.789 28.234 -6.887 1 94.56 366 VAL A C 1
ATOM 2875 O O . VAL A 1 366 ? 16.797 28.125 -7.594 1 94.56 366 VAL A O 1
ATOM 2878 N N . ASP A 1 367 ? 14.594 27.984 -7.266 1 93.31 367 ASP A N 1
ATOM 2879 C CA . ASP A 1 367 ? 14.336 27.594 -8.648 1 93.31 367 ASP A CA 1
ATOM 2880 C C . ASP A 1 367 ? 14.844 28.656 -9.625 1 93.31 367 ASP A C 1
ATOM 2882 O O . ASP A 1 367 ? 15.508 28.344 -10.609 1 93.31 367 ASP A O 1
ATOM 2886 N N . TYR A 1 368 ? 14.578 29.906 -9.344 1 95.69 368 TYR A N 1
ATOM 2887 C CA . TYR A 1 368 ? 15.023 31.031 -10.164 1 95.69 368 TYR A CA 1
ATOM 2888 C C . TYR A 1 368 ? 16.547 31.078 -10.227 1 95.69 368 TYR A C 1
ATOM 2890 O O . TYR A 1 368 ? 17.125 31.125 -11.312 1 95.69 368 TYR A O 1
ATOM 2898 N N . TYR A 1 369 ? 17.141 31.016 -9.109 1 95.56 369 TYR A N 1
ATOM 2899 C CA . TYR A 1 369 ? 18.594 31.094 -9.07 1 95.56 369 TYR A CA 1
ATOM 2900 C C . TYR A 1 369 ? 19.219 29.953 -9.875 1 95.56 369 TYR A C 1
ATOM 2902 O O . TYR A 1 369 ? 20.141 30.188 -10.672 1 95.56 369 TYR A O 1
ATOM 2910 N N . ASN A 1 370 ? 18.75 28.766 -9.633 1 91.75 370 ASN A N 1
ATOM 2911 C CA . ASN A 1 370 ? 19.312 27.578 -10.281 1 91.75 370 ASN A CA 1
ATOM 2912 C C . ASN A 1 370 ? 19.188 27.672 -11.797 1 91.75 370 ASN A C 1
ATOM 2914 O O . ASN A 1 370 ? 19.906 26.969 -12.523 1 91.75 370 ASN A O 1
ATOM 2918 N N . HIS A 1 371 ? 18.312 28.5 -12.258 1 93.06 371 HIS A N 1
ATOM 2919 C CA . HIS A 1 371 ? 18.125 28.625 -13.695 1 93.06 371 HIS A CA 1
ATOM 2920 C C . HIS A 1 371 ? 18.719 29.938 -14.211 1 93.06 371 HIS A C 1
ATOM 2922 O O . HIS A 1 371 ? 18.422 30.359 -15.336 1 93.06 371 HIS A O 1
ATOM 2928 N N . GLY A 1 372 ? 19.438 30.609 -13.383 1 94.81 372 GLY A N 1
ATOM 2929 C CA . GLY A 1 372 ? 20.203 31.766 -13.805 1 94.81 372 GLY A CA 1
ATOM 2930 C C . GLY A 1 372 ? 19.391 33.062 -13.805 1 94.81 372 GLY A C 1
ATOM 2931 O O . GLY A 1 372 ? 19.797 34.062 -14.398 1 94.81 372 GLY A O 1
ATOM 2932 N N . VAL A 1 373 ? 18.25 33.062 -13.164 1 96.81 373 VAL A N 1
ATOM 2933 C CA . VAL A 1 373 ? 17.406 34.219 -13.078 1 96.81 373 VAL A CA 1
ATOM 2934 C C . VAL A 1 373 ? 17.875 35.125 -11.938 1 96.81 373 VAL A C 1
ATOM 2936 O O . VAL A 1 373 ? 18.219 34.625 -10.859 1 96.81 373 VAL A O 1
ATOM 2939 N N . ASP A 1 374 ? 17.953 36.438 -12.203 1 97.38 374 ASP A N 1
ATOM 2940 C CA . ASP A 1 374 ? 18.281 37.406 -11.164 1 97.38 374 ASP A CA 1
ATOM 2941 C C . ASP A 1 374 ? 17.109 37.594 -10.203 1 97.38 374 ASP A C 1
ATOM 2943 O O . ASP A 1 374 ? 16.109 38.25 -10.547 1 97.38 374 ASP A O 1
ATOM 2947 N N . VAL A 1 375 ? 17.234 37.094 -8.953 1 98.19 375 VAL A N 1
ATOM 2948 C CA . VAL A 1 375 ? 16.094 37.062 -8.055 1 98.19 375 VAL A CA 1
ATOM 2949 C C . VAL A 1 375 ? 16.453 37.75 -6.738 1 98.19 375 VAL A C 1
ATOM 2951 O O . VAL A 1 375 ? 17.562 37.594 -6.23 1 98.19 375 VAL A O 1
ATOM 2954 N N . THR A 1 376 ? 15.547 38.562 -6.246 1 98.62 376 THR A N 1
ATOM 2955 C CA . THR A 1 376 ? 15.625 39.188 -4.934 1 98.62 376 THR A CA 1
ATOM 2956 C C . THR A 1 376 ? 14.406 38.844 -4.082 1 98.62 376 THR A C 1
ATOM 2958 O O . THR A 1 376 ? 13.266 39.031 -4.508 1 98.62 376 THR A O 1
ATOM 2961 N N . MET A 1 377 ? 14.703 38.312 -2.924 1 98.62 377 MET A N 1
ATOM 2962 C CA . MET A 1 377 ? 13.648 38.031 -1.948 1 98.62 377 MET A CA 1
ATOM 2963 C C . MET A 1 377 ? 13.375 39.281 -1.096 1 98.62 377 MET A C 1
ATOM 2965 O O . MET A 1 377 ? 14.305 39.875 -0.546 1 98.62 377 MET A O 1
ATOM 2969 N N . PHE A 1 378 ? 12.18 39.656 -1.06 1 98.5 378 PHE A N 1
ATOM 2970 C CA . PHE A 1 378 ? 11.781 40.75 -0.149 1 98.5 378 PHE A CA 1
ATOM 2971 C C . PHE A 1 378 ? 11.109 40.156 1.095 1 98.5 378 PHE A C 1
ATOM 2973 O O . PHE A 1 378 ? 10.016 39.594 1.012 1 98.5 378 PHE A O 1
ATOM 2980 N N . GLN A 1 379 ? 11.734 40.281 2.209 1 98.25 379 GLN A N 1
ATOM 2981 C CA . GLN A 1 379 ? 11.211 39.812 3.484 1 98.25 379 GLN A CA 1
ATOM 2982 C C . GLN A 1 379 ? 10.469 40.906 4.223 1 98.25 379 GLN A C 1
ATOM 2984 O O . GLN A 1 379 ? 11.07 41.875 4.676 1 98.25 379 GLN A O 1
ATOM 2989 N N . ARG A 1 380 ? 9.219 40.688 4.375 1 94.69 380 ARG A N 1
ATOM 2990 C CA . ARG A 1 380 ? 8.375 41.688 5.027 1 94.69 380 ARG A CA 1
ATOM 2991 C C . ARG A 1 380 ? 8.422 41.562 6.543 1 94.69 380 ARG A C 1
ATOM 2993 O O . ARG A 1 380 ? 8.383 42.562 7.27 1 94.69 380 ARG A O 1
ATOM 3000 N N . SER A 1 381 ? 8.406 40.312 7.043 1 94.19 381 SER A N 1
ATOM 3001 C CA . SER A 1 381 ? 8.43 39.969 8.469 1 94.19 381 SER A CA 1
ATOM 3002 C C . SER A 1 381 ? 9.367 38.812 8.75 1 94.19 381 SER A C 1
ATOM 3004 O O . SER A 1 381 ? 9.898 38.188 7.82 1 94.19 381 SER A O 1
ATOM 3006 N N . SER A 1 382 ? 9.625 38.594 10.039 1 96.62 382 SER A N 1
ATOM 3007 C CA . SER A 1 382 ? 10.523 37.5 10.406 1 96.62 382 SER A CA 1
ATOM 3008 C C . SER A 1 382 ? 9.914 36.125 10.078 1 96.62 382 SER A C 1
ATOM 3010 O O . SER A 1 382 ? 8.688 36 9.945 1 96.62 382 SER A O 1
ATOM 3012 N N . THR A 1 383 ? 10.711 35.188 9.828 1 97.44 383 THR A N 1
ATOM 3013 C CA . THR A 1 383 ? 10.32 33.812 9.445 1 97.44 383 THR A CA 1
ATOM 3014 C C . THR A 1 383 ? 10.891 32.781 10.414 1 97.44 383 THR A C 1
ATOM 3016 O O . THR A 1 383 ? 12.047 32.906 10.836 1 97.44 383 THR A O 1
ATOM 3019 N N . CYS A 1 384 ? 10.078 31.859 10.859 1 97.5 384 CYS A N 1
ATOM 3020 C CA . CYS A 1 384 ? 10.609 30.719 11.617 1 97.5 384 CYS A CA 1
ATOM 3021 C C . CYS A 1 384 ? 11.297 29.719 10.695 1 97.5 384 CYS A C 1
ATOM 3023 O O . CYS A 1 384 ? 10.633 29.031 9.914 1 97.5 384 CYS A O 1
ATOM 3025 N N . VAL A 1 385 ? 12.609 29.625 10.773 1 97.5 385 VAL A N 1
ATOM 3026 C CA . VAL A 1 385 ? 13.367 28.75 9.891 1 97.5 385 VAL A CA 1
ATOM 3027 C C . VAL A 1 385 ? 13.906 27.547 10.68 1 97.5 385 VAL A C 1
ATOM 3029 O O . VAL A 1 385 ? 14.602 27.734 11.688 1 97.5 385 VAL A O 1
ATOM 3032 N N . VAL A 1 386 ? 13.547 26.422 10.273 1 96.56 386 VAL A N 1
ATOM 3033 C CA . VAL A 1 386 ? 14.102 25.172 10.82 1 96.56 386 VAL A CA 1
ATOM 3034 C C . VAL A 1 386 ? 14.531 24.25 9.68 1 96.56 386 VAL A C 1
ATOM 3036 O O . VAL A 1 386 ? 13.852 24.156 8.656 1 96.56 386 VAL A O 1
ATOM 3039 N N . SER A 1 387 ? 15.719 23.594 9.844 1 95.5 387 SER A N 1
ATOM 3040 C CA . SER A 1 387 ? 16.172 22.703 8.781 1 95.5 387 SER A CA 1
ATOM 3041 C C . SER A 1 387 ? 15.406 21.375 8.82 1 95.5 387 SER A C 1
ATOM 3043 O O . SER A 1 387 ? 14.984 20.922 9.891 1 95.5 387 SER A O 1
ATOM 3045 N N . THR A 1 388 ? 15.203 20.703 7.684 1 92.75 388 THR A N 1
ATOM 3046 C CA . THR A 1 388 ? 14.625 19.375 7.668 1 92.75 388 THR A CA 1
ATOM 3047 C C . THR A 1 388 ? 15.578 18.359 8.312 1 92.75 388 THR A C 1
ATOM 3049 O O . THR A 1 388 ? 15.141 17.453 9.023 1 92.75 388 THR A O 1
ATOM 3052 N N . LYS A 1 389 ? 16.844 18.516 8.141 1 91.31 389 LYS A N 1
ATOM 3053 C CA . LYS A 1 389 ? 17.875 17.641 8.648 1 91.31 389 LYS A CA 1
ATOM 3054 C C . LYS A 1 389 ? 17.828 17.547 10.172 1 91.31 389 LYS A C 1
ATOM 3056 O O . LYS A 1 389 ? 17.938 16.453 10.742 1 91.31 389 LYS A O 1
ATOM 3061 N N . HIS A 1 390 ? 17.656 18.719 10.789 1 94.5 390 HIS A N 1
ATOM 3062 C CA . HIS A 1 390 ? 17.703 18.75 12.25 1 94.5 390 HIS A CA 1
ATOM 3063 C C . HIS A 1 390 ? 16.312 19 12.828 1 94.5 390 HIS A C 1
ATOM 3065 O O . HIS A 1 390 ? 15.898 18.328 13.773 1 94.5 390 HIS A O 1
ATOM 3071 N N . GLY A 1 391 ? 15.664 20.031 12.281 1 94.06 391 GLY A N 1
ATOM 3072 C CA . GLY A 1 391 ? 14.383 20.438 12.828 1 94.06 391 GLY A CA 1
ATOM 3073 C C . GLY A 1 391 ? 13.312 19.359 12.711 1 94.06 391 GLY A C 1
ATOM 3074 O O . GLY A 1 391 ? 12.781 18.906 13.727 1 94.06 391 GLY A O 1
ATOM 3075 N N . ILE A 1 392 ? 13.008 18.953 11.484 1 92.06 392 ILE A N 1
ATOM 3076 C CA . ILE A 1 392 ? 11.969 17.953 11.266 1 92.06 392 ILE A CA 1
ATOM 3077 C C . ILE A 1 392 ? 12.344 16.641 11.961 1 92.06 392 ILE A C 1
ATOM 3079 O O . ILE A 1 392 ? 11.492 16 12.57 1 92.06 392 ILE A O 1
ATOM 3083 N N . LYS A 1 393 ? 13.578 16.281 11.859 1 92.62 393 LYS A N 1
ATOM 3084 C CA . LYS A 1 393 ? 14.055 15.07 12.523 1 92.62 393 LYS A CA 1
ATOM 3085 C C . LYS A 1 393 ? 13.781 15.125 14.031 1 92.62 393 LYS A C 1
ATOM 3087 O O . LYS A 1 393 ? 13.297 14.156 14.617 1 92.62 393 LYS A O 1
ATOM 3092 N N . THR A 1 394 ? 14.078 16.281 14.609 1 94.88 394 THR A N 1
ATOM 3093 C CA . THR A 1 394 ? 13.883 16.469 16.047 1 94.88 394 THR A CA 1
ATOM 3094 C C . THR A 1 394 ? 12.398 16.406 16.391 1 94.88 394 THR A C 1
ATOM 3096 O O . THR A 1 394 ? 12.016 15.789 17.391 1 94.88 394 THR A O 1
ATOM 3099 N N . MET A 1 395 ? 11.617 16.984 15.602 1 93.69 395 MET A N 1
ATOM 3100 C CA . MET A 1 395 ? 10.195 17.094 15.891 1 93.69 395 MET A CA 1
ATOM 3101 C C . MET A 1 395 ? 9.492 15.75 15.672 1 93.69 395 MET A C 1
ATOM 3103 O O . MET A 1 395 ? 8.508 15.445 16.344 1 93.69 395 MET A O 1
ATOM 3107 N N . MET A 1 396 ? 10.031 14.906 14.773 1 94.25 396 MET A N 1
ATOM 3108 C CA . MET A 1 396 ? 9.359 13.664 14.398 1 94.25 396 MET A CA 1
ATOM 3109 C C . MET A 1 396 ? 9.977 12.469 15.102 1 94.25 396 MET A C 1
ATOM 3111 O O . MET A 1 396 ? 9.414 11.375 15.086 1 94.25 396 MET A O 1
ATOM 3115 N N . GLU A 1 397 ? 11.031 12.711 15.773 1 92.56 397 GLU A N 1
ATOM 3116 C CA . GLU A 1 397 ? 11.82 11.633 16.359 1 92.56 397 GLU A CA 1
ATOM 3117 C C . GLU A 1 397 ? 10.969 10.781 17.312 1 92.56 397 GLU A C 1
ATOM 3119 O O . GLU A 1 397 ? 10.219 11.32 18.125 1 92.56 397 GLU A O 1
ATOM 3124 N N . GLY A 1 398 ? 11.062 9.484 17.156 1 93 398 GLY A N 1
ATOM 3125 C CA . GLY A 1 398 ? 10.398 8.539 18.047 1 93 398 GLY A CA 1
ATOM 3126 C C . GLY A 1 398 ? 8.984 8.203 17.609 1 93 398 GLY A C 1
ATOM 3127 O O . GLY A 1 398 ? 8.383 7.25 18.109 1 93 398 GLY A O 1
ATOM 3128 N N . LEU A 1 399 ? 8.461 8.938 16.656 1 95.44 399 LEU A N 1
ATOM 3129 C CA . LEU A 1 399 ? 7.066 8.742 16.266 1 95.44 399 LEU A CA 1
ATOM 3130 C C . LEU A 1 399 ? 6.945 8.516 14.766 1 95.44 399 LEU A C 1
ATOM 3132 O O . LEU A 1 399 ? 6.812 7.375 14.32 1 95.44 399 LEU A O 1
ATOM 3136 N N . TYR A 1 400 ? 7.113 9.586 13.969 1 96.81 400 TYR A N 1
ATOM 3137 C CA . TYR A 1 400 ? 7.023 9.477 12.516 1 96.81 400 TYR A CA 1
ATOM 3138 C C . TYR A 1 400 ? 8.406 9.352 11.891 1 96.81 400 TYR A C 1
ATOM 3140 O O . TYR A 1 400 ? 8.891 10.289 11.258 1 96.81 400 TYR A O 1
ATOM 3148 N N . GLU A 1 401 ? 9.07 8.336 11.977 1 95.31 401 GLU A N 1
ATOM 3149 C CA . GLU A 1 401 ? 10.391 8.031 11.445 1 95.31 401 GLU A CA 1
ATOM 3150 C C . GLU A 1 401 ? 10.492 6.562 11.031 1 95.31 401 GLU A C 1
ATOM 3152 O O . GLU A 1 401 ? 9.57 5.781 11.266 1 95.31 401 GLU A O 1
ATOM 3157 N N . GLU A 1 402 ? 11.688 6.359 10.43 1 93.56 402 GLU A N 1
ATOM 3158 C CA . GLU A 1 402 ? 11.914 4.973 10.039 1 93.56 402 GLU A CA 1
ATOM 3159 C C . GLU A 1 402 ? 11.938 4.051 11.258 1 93.56 402 GLU A C 1
ATOM 3161 O O . GLU A 1 402 ? 12.641 4.32 12.227 1 93.56 402 GLU A O 1
ATOM 3166 N N . ASN A 1 403 ? 11.086 3.014 11.367 1 89.25 403 ASN A N 1
ATOM 3167 C CA . ASN A 1 403 ? 10.992 2.037 12.445 1 89.25 403 ASN A CA 1
ATOM 3168 C C . ASN A 1 403 ? 10.148 2.555 13.602 1 89.25 403 ASN A C 1
ATOM 3170 O O . ASN A 1 403 ? 10.195 2.012 14.703 1 89.25 403 ASN A O 1
ATOM 3174 N N . GLY A 1 404 ? 9.641 3.779 13.453 1 94.44 404 GLY A N 1
ATOM 3175 C CA . GLY A 1 404 ? 8.648 4.215 14.43 1 94.44 404 GLY A CA 1
ATOM 3176 C C . GLY A 1 404 ? 7.449 3.291 14.508 1 94.44 404 GLY A C 1
ATOM 3177 O O . GLY A 1 404 ? 7.406 2.258 13.836 1 94.44 404 GLY A O 1
ATOM 3178 N N . PRO A 1 405 ? 6.602 3.582 15.414 1 95.69 405 PRO A N 1
ATOM 3179 C CA . PRO A 1 405 ? 5.387 2.768 15.484 1 95.69 405 PRO A CA 1
ATOM 3180 C C . PRO A 1 405 ? 4.574 2.818 14.195 1 95.69 405 PRO A C 1
ATOM 3182 O O . PRO A 1 405 ? 4.793 3.695 13.352 1 95.69 405 PRO A O 1
ATOM 3185 N N . PRO A 1 406 ? 3.676 1.849 14.023 1 95.38 406 PRO A N 1
ATOM 3186 C CA . PRO A 1 406 ? 2.748 1.958 12.891 1 95.38 406 PRO A CA 1
ATOM 3187 C C . PRO A 1 406 ? 2.047 3.312 12.836 1 95.38 406 PRO A C 1
ATOM 3189 O O . PRO A 1 406 ? 1.745 3.9 13.875 1 95.38 406 PRO A O 1
ATOM 3192 N N . THR A 1 407 ? 1.771 3.754 11.641 1 96.75 407 THR A N 1
ATOM 3193 C CA . THR A 1 407 ? 1.285 5.105 11.398 1 96.75 407 THR A CA 1
ATOM 3194 C C . THR A 1 407 ? 0.012 5.379 12.195 1 96.75 407 THR A C 1
ATOM 3196 O O . THR A 1 407 ? -0.168 6.473 12.734 1 96.75 407 THR A O 1
ATOM 3199 N N . ASP A 1 408 ? -0.865 4.387 12.281 1 95.94 408 ASP A N 1
ATOM 3200 C CA . ASP A 1 408 ? -2.119 4.578 13.008 1 95.94 408 ASP A CA 1
ATOM 3201 C C . ASP A 1 408 ? -1.869 4.777 14.5 1 95.94 408 ASP A C 1
ATOM 3203 O O . ASP A 1 408 ? -2.553 5.57 15.148 1 95.94 408 ASP A O 1
ATOM 3207 N N . VAL A 1 409 ? -0.877 4.109 15.047 1 97.31 409 VAL A N 1
ATOM 3208 C CA . VAL A 1 409 ? -0.504 4.258 16.453 1 97.31 409 VAL A CA 1
ATOM 3209 C C . VAL A 1 409 ? 0.17 5.609 16.656 1 97.31 409 VAL A C 1
ATOM 3211 O O . VAL A 1 409 ? -0.114 6.305 17.641 1 97.31 409 VAL A O 1
ATOM 3214 N N . ALA A 1 410 ? 1.037 5.949 15.695 1 97.75 410 ALA A N 1
ATOM 3215 C CA . ALA A 1 410 ? 1.691 7.254 15.766 1 97.75 410 ALA A CA 1
ATOM 3216 C C . ALA A 1 410 ? 0.665 8.383 15.781 1 97.75 410 ALA A C 1
ATOM 3218 O O . ALA A 1 410 ? 0.813 9.352 16.531 1 97.75 410 ALA A O 1
ATOM 3219 N N . ASP A 1 411 ? -0.354 8.25 15.008 1 97.81 411 ASP A N 1
ATOM 3220 C CA . ASP A 1 411 ? -1.408 9.258 14.93 1 97.81 411 ASP A CA 1
ATOM 3221 C C . ASP A 1 411 ? -2.109 9.422 16.281 1 97.81 411 ASP A C 1
ATOM 3223 O O . ASP A 1 411 ? -2.369 10.539 16.719 1 97.81 411 ASP A O 1
ATOM 3227 N N . ILE A 1 412 ? -2.42 8.305 16.922 1 98.12 412 ILE A N 1
ATOM 3228 C CA . ILE A 1 412 ? -3.127 8.32 18.203 1 98.12 412 ILE A CA 1
ATOM 3229 C C . ILE A 1 412 ? -2.238 8.938 19.281 1 98.12 412 ILE A C 1
ATOM 3231 O O . ILE A 1 412 ? -2.697 9.766 20.062 1 98.12 412 ILE A O 1
ATOM 3235 N N . ILE A 1 413 ? -1 8.555 19.266 1 97.81 413 ILE A N 1
ATOM 3236 C CA . ILE A 1 413 ? -0.058 9.094 20.234 1 97.81 413 ILE A CA 1
ATOM 3237 C C . ILE A 1 413 ? 0.105 10.594 20.016 1 97.81 413 ILE A C 1
ATOM 3239 O O . ILE A 1 413 ? 0.078 11.375 20.984 1 97.81 413 ILE A O 1
ATOM 3243 N N . ASN A 1 414 ? 0.242 10.953 18.766 1 96.88 414 ASN A N 1
ATOM 3244 C CA . ASN A 1 414 ? 0.348 12.367 18.453 1 96.88 414 ASN A CA 1
ATOM 3245 C C . ASN A 1 414 ? -0.889 13.141 18.906 1 96.88 414 ASN A C 1
ATOM 3247 O O . ASN A 1 414 ? -0.775 14.219 19.484 1 96.88 414 ASN A O 1
ATOM 3251 N N . ALA A 1 415 ? -2.027 12.602 18.641 1 97.12 415 ALA A N 1
ATOM 3252 C CA . ALA A 1 415 ? -3.289 13.234 19.016 1 97.12 415 ALA A CA 1
ATOM 3253 C C . ALA A 1 415 ? -3.426 13.352 20.531 1 97.12 415 ALA A C 1
ATOM 3255 O O . ALA A 1 415 ? -4.168 14.195 21.031 1 97.12 415 ALA A O 1
ATOM 3256 N N . SER A 1 416 ? -2.73 12.555 21.281 1 98 416 SER A N 1
ATOM 3257 C CA . SER A 1 416 ? -2.855 12.5 22.734 1 98 416 SER A CA 1
ATOM 3258 C C . SER A 1 416 ? -2.123 13.664 23.391 1 98 416 SER A C 1
ATOM 3260 O O . SER A 1 416 ? -2.254 13.883 24.594 1 98 416 SER A O 1
ATOM 3262 N N . PHE A 1 417 ? -1.39 14.406 22.641 1 96.19 417 PHE A N 1
ATOM 3263 C CA . PHE A 1 417 ? -0.754 15.625 23.125 1 96.19 417 PHE A CA 1
ATOM 3264 C C . PHE A 1 417 ? -1.613 16.844 22.828 1 96.19 417 PHE A C 1
ATOM 3266 O O . PHE A 1 417 ? -1.598 17.359 21.703 1 96.19 417 PHE A O 1
ATOM 3273 N N . PRO A 1 418 ? -2.258 17.344 23.859 1 95.5 418 PRO A N 1
ATOM 3274 C CA . PRO A 1 418 ? -3 18.578 23.609 1 95.5 418 PRO A CA 1
ATOM 3275 C C . PRO A 1 418 ? -2.104 19.703 23.109 1 95.5 418 PRO A C 1
ATOM 3277 O O . PRO A 1 418 ? -0.974 19.859 23.578 1 95.5 418 PRO A O 1
ATOM 3280 N N . ASN A 1 419 ? -2.604 20.5 22.188 1 92.88 419 ASN A N 1
ATOM 3281 C CA . ASN A 1 419 ? -1.802 21.547 21.562 1 92.88 419 ASN A CA 1
ATOM 3282 C C . ASN A 1 419 ? -1.265 22.531 22.609 1 92.88 419 ASN A C 1
ATOM 3284 O O . ASN A 1 419 ? -0.154 23.047 22.469 1 92.88 419 ASN A O 1
ATOM 3288 N N . LEU A 1 420 ? -2.035 22.766 23.641 1 91.31 420 LEU A N 1
ATOM 3289 C CA . LEU A 1 420 ? -1.586 23.688 24.688 1 91.31 420 LEU A CA 1
ATOM 3290 C C . LEU A 1 420 ? -0.404 23.094 25.438 1 91.31 420 LEU A C 1
ATOM 3292 O O . LEU A 1 420 ? 0.511 23.812 25.844 1 91.31 420 LEU A O 1
ATOM 3296 N N . LEU A 1 421 ? -0.452 21.828 25.656 1 91.62 421 LEU A N 1
ATOM 3297 C CA . LEU A 1 421 ? 0.678 21.141 26.266 1 91.62 421 LEU A CA 1
ATOM 3298 C C . LEU A 1 421 ? 1.875 21.125 25.328 1 91.62 421 LEU A C 1
ATOM 3300 O O . LEU A 1 421 ? 3.023 21.219 25.766 1 91.62 421 LEU A O 1
ATOM 3304 N N . MET A 1 422 ? 1.604 21.031 24.094 1 92.88 422 MET A N 1
ATOM 3305 C CA . MET A 1 422 ? 2.646 20.938 23.078 1 92.88 422 MET A CA 1
ATOM 3306 C C . MET A 1 422 ? 3.459 22.234 23.016 1 92.88 422 MET A C 1
ATOM 3308 O O . MET A 1 422 ? 4.594 22.234 22.547 1 92.88 422 MET A O 1
ATOM 3312 N N . GLU A 1 423 ? 2.885 23.297 23.531 1 92.56 423 GLU A N 1
ATOM 3313 C CA . GLU A 1 423 ? 3.654 24.531 23.609 1 92.56 423 GLU A CA 1
ATOM 3314 C C . GLU A 1 423 ? 4.938 24.344 24.422 1 92.56 423 GLU A C 1
ATOM 3316 O O . GLU A 1 423 ? 5.996 24.844 24.047 1 92.56 423 GLU A O 1
ATOM 3321 N N . GLY A 1 424 ? 4.816 23.609 25.531 1 93 424 GLY A N 1
ATOM 3322 C CA . GLY A 1 424 ? 5.98 23.328 26.359 1 93 424 GLY A CA 1
ATOM 3323 C C . GLY A 1 424 ? 7 22.438 25.688 1 93 424 GLY A C 1
ATOM 3324 O O . GLY A 1 424 ? 8.203 22.672 25.781 1 93 424 GLY A O 1
ATOM 3325 N N . ILE A 1 425 ? 6.547 21.422 25.062 1 93.31 425 ILE A N 1
ATOM 3326 C CA . ILE A 1 425 ? 7.41 20.5 24.344 1 93.31 425 ILE A CA 1
ATOM 3327 C C . ILE A 1 425 ? 8.07 21.219 23.172 1 93.31 425 ILE A C 1
ATOM 3329 O O . ILE A 1 425 ? 9.281 21.078 22.953 1 93.31 425 ILE A O 1
ATOM 3333 N N . GLY A 1 426 ? 7.254 22 22.469 1 94.44 426 GLY A N 1
ATOM 3334 C CA . GLY A 1 426 ? 7.75 22.734 21.312 1 94.44 426 GLY A CA 1
ATOM 3335 C C . GLY A 1 426 ? 8.859 23.703 21.672 1 94.44 426 GLY A C 1
ATOM 3336 O O . GLY A 1 426 ? 9.828 23.844 20.922 1 94.44 426 GLY A O 1
ATOM 3337 N N . PHE A 1 427 ? 8.688 24.375 22.781 1 94.88 427 PHE A N 1
ATOM 3338 C CA . PHE A 1 427 ? 9.711 25.312 23.219 1 94.88 427 PHE A CA 1
ATOM 3339 C C . PHE A 1 427 ? 11.047 24.594 23.406 1 94.88 427 PHE A C 1
ATOM 3341 O O . PHE A 1 427 ? 12.086 25.078 22.938 1 94.88 427 PHE A O 1
ATOM 3348 N N . ARG A 1 428 ? 11.031 23.469 24.031 1 94.38 428 ARG A N 1
ATOM 3349 C CA . ARG A 1 428 ? 12.258 22.719 24.281 1 94.38 428 ARG A CA 1
ATOM 3350 C C . ARG A 1 428 ? 12.844 22.188 22.984 1 94.38 428 ARG A C 1
ATOM 3352 O O . ARG A 1 428 ? 14.07 22.156 22.828 1 94.38 428 ARG A O 1
ATOM 3359 N N . GLN A 1 429 ? 12.008 21.703 22.156 1 94.69 429 GLN A N 1
ATOM 3360 C CA . GLN A 1 429 ? 12.469 21.234 20.844 1 94.69 429 GLN A CA 1
ATOM 3361 C C . GLN A 1 429 ? 13.148 22.359 20.078 1 94.69 429 GLN A C 1
ATOM 3363 O O . GLN A 1 429 ? 14.188 22.141 19.438 1 94.69 429 GLN A O 1
ATOM 3368 N N . MET A 1 430 ? 12.539 23.516 20.172 1 95.44 430 MET A N 1
ATOM 3369 C CA . MET A 1 430 ? 13.086 24.641 19.438 1 95.44 430 MET A CA 1
ATOM 3370 C C . MET A 1 430 ? 14.453 25.047 19.984 1 95.44 430 MET A C 1
ATOM 3372 O O . MET A 1 430 ? 15.328 25.469 19.219 1 95.44 430 MET A O 1
ATOM 3376 N N . LEU A 1 431 ? 14.617 24.969 21.281 1 95.06 431 LEU A N 1
ATOM 3377 C CA . LEU A 1 431 ? 15.93 25.234 21.859 1 95.06 431 LEU A CA 1
ATOM 3378 C C . LEU A 1 431 ? 16.984 24.281 21.312 1 95.06 431 LEU A C 1
ATOM 3380 O O . LEU A 1 431 ? 18.094 24.703 20.984 1 95.06 431 LEU A O 1
ATOM 3384 N N . LYS A 1 432 ? 16.625 23.078 21.25 1 96.06 432 LYS A N 1
ATOM 3385 C CA . LYS A 1 432 ? 17.531 22.062 20.688 1 96.06 432 LYS A CA 1
ATOM 3386 C C . LYS A 1 432 ? 17.812 22.344 19.219 1 96.06 432 LYS A C 1
ATOM 3388 O O . LYS A 1 432 ? 18.969 22.281 18.781 1 96.06 432 LYS A O 1
ATOM 3393 N N . ILE A 1 433 ? 16.812 22.656 18.469 1 97.12 433 ILE A N 1
ATOM 3394 C CA . ILE A 1 433 ? 16.938 22.906 17.047 1 97.12 433 ILE A CA 1
ATOM 3395 C C . ILE A 1 433 ? 17.797 24.141 16.797 1 97.12 433 ILE A C 1
ATOM 3397 O O . ILE A 1 433 ? 18.609 24.156 15.867 1 97.12 433 ILE A O 1
ATOM 3401 N N . LYS A 1 434 ? 17.562 25.141 17.578 1 96.75 434 LYS A N 1
ATOM 3402 C CA . LYS A 1 434 ? 18.344 26.375 17.469 1 96.75 434 LYS A CA 1
ATOM 3403 C C . LYS A 1 434 ? 19.844 26.094 17.562 1 96.75 434 LYS A C 1
ATOM 3405 O O . LYS A 1 434 ? 20.641 26.688 16.844 1 96.75 434 LYS A O 1
ATOM 3410 N N . GLU A 1 435 ? 20.172 25.172 18.453 1 97.69 435 GLU A N 1
ATOM 3411 C CA . GLU A 1 435 ? 21.578 24.797 18.609 1 97.69 435 GLU A CA 1
ATOM 3412 C C . GLU A 1 435 ? 22.078 23.984 17.422 1 97.69 435 GLU A C 1
ATOM 3414 O O . GLU A 1 435 ? 23.203 24.172 16.953 1 97.69 435 GLU A O 1
ATOM 3419 N N . LEU A 1 436 ? 21.297 23.078 17.016 1 97.62 436 LEU A N 1
ATOM 3420 C CA . LEU A 1 436 ? 21.672 22.203 15.906 1 97.62 436 LEU A CA 1
ATOM 3421 C C . LEU A 1 436 ? 21.781 22.984 14.602 1 97.62 436 LEU A C 1
ATOM 3423 O O . LEU A 1 436 ? 22.625 22.672 13.758 1 97.62 436 LEU A O 1
ATOM 3427 N N . ASP A 1 437 ? 20.922 23.984 14.438 1 97.75 437 ASP A N 1
ATOM 3428 C CA . ASP A 1 437 ? 20.875 24.797 13.219 1 97.75 437 ASP A CA 1
ATOM 3429 C C . ASP A 1 437 ? 21.625 26.109 13.391 1 97.75 437 ASP A C 1
ATOM 3431 O O . ASP A 1 437 ? 21.406 27.062 12.648 1 97.75 437 ASP A O 1
ATOM 3435 N N . LYS A 1 438 ? 22.484 26.188 14.367 1 97.56 438 LYS A N 1
ATOM 3436 C CA . LYS A 1 438 ? 23.172 27.422 14.719 1 97.56 438 LYS A CA 1
ATOM 3437 C C . LYS A 1 438 ? 23.891 28.016 13.508 1 97.56 438 LYS A C 1
ATOM 3439 O O . LYS A 1 438 ? 23.844 29.219 13.281 1 97.56 438 LYS A O 1
ATOM 3444 N N . GLY A 1 439 ? 24.578 27.141 12.773 1 97.19 439 GLY A N 1
ATOM 3445 C CA . GLY A 1 439 ? 25.297 27.609 11.594 1 97.19 439 GLY A CA 1
ATOM 3446 C C . GLY A 1 439 ? 24.406 28.328 10.602 1 97.19 439 GLY A C 1
ATOM 3447 O O . GLY A 1 439 ? 24.766 29.422 10.133 1 97.19 439 GLY A O 1
ATOM 3448 N N . ILE A 1 440 ? 23.297 27.828 10.336 1 96.88 440 ILE A N 1
ATOM 3449 C CA . ILE A 1 440 ? 22.359 28.391 9.375 1 96.88 440 ILE A CA 1
ATOM 3450 C C . ILE A 1 440 ? 21.734 29.656 9.953 1 96.88 440 ILE A C 1
ATOM 3452 O O . ILE A 1 440 ? 21.609 30.672 9.25 1 96.88 440 ILE A O 1
ATOM 3456 N N . LEU A 1 441 ? 21.328 29.656 11.195 1 97.81 441 LEU A N 1
ATOM 3457 C CA . LEU A 1 441 ? 20.656 30.797 11.82 1 97.81 441 LEU A CA 1
ATOM 3458 C C . LEU A 1 441 ? 21.609 31.969 11.961 1 97.81 441 LEU A C 1
ATOM 3460 O O . LEU A 1 441 ? 21.234 33.125 11.688 1 97.81 441 LEU A O 1
ATOM 3464 N N . ASP A 1 442 ? 22.812 31.672 12.32 1 98.19 442 ASP A N 1
ATOM 3465 C CA . ASP A 1 442 ? 23.812 32.719 12.422 1 98.19 442 ASP A CA 1
ATOM 3466 C C . ASP A 1 442 ? 24.141 33.312 11.047 1 98.19 442 ASP A C 1
ATOM 3468 O O . ASP A 1 442 ? 24.344 34.5 10.906 1 98.19 442 ASP A O 1
ATOM 3472 N N . GLY A 1 443 ? 24.25 32.375 10.156 1 98.44 443 GLY A N 1
ATOM 3473 C CA . GLY A 1 443 ? 24.5 32.844 8.797 1 98.44 443 GLY A CA 1
ATOM 3474 C C . GLY A 1 443 ? 23.406 33.75 8.266 1 98.44 443 GLY A C 1
ATOM 3475 O O . GLY A 1 443 ? 23.688 34.781 7.641 1 98.44 443 GLY A O 1
ATOM 3476 N N . LEU A 1 444 ? 22.203 33.406 8.461 1 98.5 444 LEU A N 1
ATOM 3477 C CA . LEU A 1 444 ? 21.062 34.219 8.039 1 98.5 444 LEU A CA 1
ATOM 3478 C C . LEU A 1 444 ? 21.078 35.562 8.742 1 98.5 444 LEU A C 1
ATOM 3480 O O . LEU A 1 444 ? 20.875 36.594 8.102 1 98.5 444 LEU A O 1
ATOM 3484 N N . LYS A 1 445 ? 21.312 35.5 10.016 1 97.81 445 LYS A N 1
ATOM 3485 C CA . LYS A 1 445 ? 21.406 36.75 10.789 1 97.81 445 LYS A CA 1
ATOM 3486 C C . LYS A 1 445 ? 22.5 37.656 10.25 1 97.81 445 LYS A C 1
ATOM 3488 O O . LYS A 1 445 ? 22.297 38.875 10.141 1 97.81 445 LYS A O 1
ATOM 3493 N N . ALA A 1 446 ? 23.594 37.094 9.945 1 98.12 446 ALA A N 1
ATOM 3494 C CA . ALA A 1 446 ? 24.719 37.844 9.43 1 98.12 446 ALA A CA 1
ATOM 3495 C C . ALA A 1 446 ? 24.359 38.531 8.109 1 98.12 446 ALA A C 1
ATOM 3497 O O . ALA A 1 446 ? 24.844 39.625 7.816 1 98.12 446 ALA A O 1
ATOM 3498 N N . ARG A 1 447 ? 23.516 37.906 7.371 1 97.62 447 ARG A N 1
ATOM 3499 C CA . ARG A 1 447 ? 23.094 38.438 6.082 1 97.62 447 ARG A CA 1
ATOM 3500 C C . ARG A 1 447 ? 21.938 39.438 6.254 1 97.62 447 ARG A C 1
ATOM 3502 O O . ARG A 1 447 ? 21.547 40.094 5.297 1 97.62 447 ARG A O 1
ATOM 3509 N N . GLY A 1 448 ? 21.438 39.5 7.434 1 97.5 448 GLY A N 1
ATOM 3510 C CA . GLY A 1 448 ? 20.359 40.438 7.723 1 97.5 448 GLY A CA 1
ATOM 3511 C C . GLY A 1 448 ? 18.984 39.781 7.648 1 97.5 448 GLY A C 1
ATOM 3512 O O . GLY A 1 448 ? 17.969 40.469 7.836 1 97.5 448 GLY A O 1
ATOM 3513 N N . PHE A 1 449 ? 18.891 38.562 7.301 1 98.44 449 PHE A N 1
ATOM 3514 C CA . PHE A 1 449 ? 17.609 37.844 7.27 1 98.44 449 PHE A CA 1
ATOM 3515 C C . PHE A 1 449 ? 17.031 37.719 8.672 1 98.44 449 PHE A C 1
ATOM 3517 O O . PHE A 1 449 ? 17.719 37.281 9.594 1 98.44 449 PHE A O 1
ATOM 3524 N N . ARG A 1 450 ? 15.797 38.094 8.922 1 98.12 450 ARG A N 1
ATOM 3525 C CA . ARG A 1 450 ? 15.164 38.094 10.234 1 98.12 450 ARG A CA 1
ATOM 3526 C C . ARG A 1 450 ? 14.469 36.75 10.508 1 98.12 450 ARG A C 1
ATOM 3528 O O . ARG A 1 450 ? 13.641 36.312 9.711 1 98.12 450 ARG A O 1
ATOM 3535 N N . THR A 1 451 ? 14.828 36.156 11.586 1 97.94 451 THR A N 1
ATOM 3536 C CA . THR A 1 451 ? 14.234 34.875 11.961 1 97.94 451 THR A CA 1
ATOM 3537 C C . THR A 1 451 ? 13.516 34.969 13.305 1 97.94 451 THR A C 1
ATOM 3539 O O . THR A 1 451 ? 13.68 35.969 14.023 1 97.94 451 THR A O 1
ATOM 3542 N N . ASN A 1 452 ? 12.602 34.094 13.602 1 96.69 452 ASN A N 1
ATOM 3543 C CA . ASN A 1 452 ? 11.953 33.938 14.898 1 96.69 452 ASN A CA 1
ATOM 3544 C C . ASN A 1 452 ? 11.828 32.469 15.297 1 96.69 452 ASN A C 1
ATOM 3546 O O . ASN A 1 452 ? 12.289 31.594 14.578 1 96.69 452 ASN A O 1
ATOM 3550 N N . LEU A 1 453 ? 11.219 32.281 16.469 1 95.38 453 LEU A N 1
ATOM 3551 C CA . LEU A 1 453 ? 11.18 30.922 17 1 95.38 453 LEU A CA 1
ATOM 3552 C C . LEU A 1 453 ? 9.789 30.312 16.859 1 95.38 453 LEU A C 1
ATOM 3554 O O . LEU A 1 453 ? 9.477 29.312 17.5 1 95.38 453 LEU A O 1
ATOM 3558 N N . GLY A 1 454 ? 8.969 30.953 16.078 1 95 454 GLY A N 1
ATOM 3559 C CA . GLY A 1 454 ? 7.66 30.406 15.781 1 95 454 GLY A CA 1
ATOM 3560 C C . GLY A 1 454 ? 6.598 30.828 16.781 1 95 454 GLY A C 1
ATOM 3561 O O . GLY A 1 454 ? 6.656 31.938 17.328 1 95 454 GLY A O 1
ATOM 3562 N N . TYR A 1 455 ? 5.605 30 16.938 1 93.69 455 TYR A N 1
ATOM 3563 C CA . TYR A 1 455 ? 4.453 30.312 17.766 1 93.69 455 TYR A CA 1
ATOM 3564 C C . TYR A 1 455 ? 4.852 30.391 19.234 1 93.69 455 TYR A C 1
ATOM 3566 O O . TYR A 1 455 ? 5.086 29.359 19.875 1 93.69 455 TYR A O 1
ATOM 3574 N N . LYS A 1 456 ? 4.859 31.5 19.828 1 92.38 456 LYS A N 1
ATOM 3575 C CA . LYS A 1 456 ? 5.262 31.719 21.219 1 92.38 456 LYS A CA 1
ATOM 3576 C C . LYS A 1 456 ? 6.566 31 21.531 1 92.38 456 LYS A C 1
ATOM 3578 O O . LYS A 1 456 ? 6.688 30.344 22.562 1 92.38 456 LYS A O 1
ATOM 3583 N N . ASP A 1 457 ? 7.434 30.922 20.531 1 93.75 457 ASP A N 1
ATOM 3584 C CA . ASP A 1 457 ? 8.773 30.328 20.609 1 93.75 457 ASP A CA 1
ATOM 3585 C C . ASP A 1 457 ? 8.703 28.812 20.688 1 93.75 457 ASP A C 1
ATOM 3587 O O . ASP A 1 457 ? 9.656 28.156 21.125 1 93.75 457 ASP A O 1
ATOM 3591 N N . ALA A 1 458 ? 7.512 28.281 20.312 1 93.12 458 ALA A N 1
ATOM 3592 C CA . ALA A 1 458 ? 7.301 26.844 20.422 1 93.12 458 ALA A CA 1
ATOM 3593 C C . ALA A 1 458 ? 7.406 26.172 19.062 1 93.12 458 ALA A C 1
ATOM 3595 O O . ALA A 1 458 ? 7.039 25 18.906 1 93.12 458 ALA A O 1
ATOM 3596 N N . GLY A 1 459 ? 7.805 26.906 18.156 1 92.5 459 GLY A N 1
ATOM 3597 C CA . GLY A 1 459 ? 8.266 26.266 16.922 1 92.5 459 GLY A CA 1
ATOM 3598 C C . GLY A 1 459 ? 7.219 26.25 15.828 1 92.5 459 GLY A C 1
ATOM 3599 O O . GLY A 1 459 ? 6.223 26.984 15.906 1 92.5 459 GLY A O 1
ATOM 3600 N N . VAL A 1 460 ? 7.453 25.469 14.773 1 92.75 460 VAL A N 1
ATOM 3601 C CA . VAL A 1 460 ? 6.789 25.469 13.469 1 92.75 460 VAL A CA 1
ATOM 3602 C C . VAL A 1 460 ? 5.449 24.75 13.57 1 92.75 460 VAL A C 1
ATOM 3604 O O . VAL A 1 460 ? 4.461 25.156 12.961 1 92.75 460 VAL A O 1
ATOM 3607 N N . LEU A 1 461 ? 5.355 23.703 14.328 1 88.75 461 LEU A N 1
ATOM 3608 C CA . LEU A 1 461 ? 4.16 22.859 14.336 1 88.75 461 LEU A CA 1
ATOM 3609 C C . LEU A 1 461 ? 2.955 23.641 14.852 1 88.75 461 LEU A C 1
ATOM 3611 O O . LEU A 1 461 ? 1.898 23.641 14.219 1 88.75 461 LEU A O 1
ATOM 3615 N N . LEU A 1 462 ? 3.141 24.297 15.953 1 90.44 462 LEU A N 1
ATOM 3616 C CA . LEU A 1 462 ? 2.043 25.078 16.516 1 90.44 462 LEU A CA 1
ATOM 3617 C C . LEU A 1 462 ? 1.765 26.312 15.664 1 90.44 462 LEU A C 1
ATOM 3619 O O . LEU A 1 462 ? 0.62 26.766 15.57 1 90.44 462 LEU A O 1
ATOM 3623 N N . LEU A 1 463 ? 2.807 26.781 15.062 1 91.75 463 LEU A N 1
ATOM 3624 C CA . LEU A 1 463 ? 2.641 27.891 14.125 1 91.75 463 LEU A CA 1
ATOM 3625 C C . LEU A 1 463 ? 1.763 27.484 12.945 1 91.75 463 LEU A C 1
ATOM 3627 O O . LEU A 1 463 ? 0.949 28.281 12.477 1 91.75 463 LEU A O 1
ATOM 3631 N N . ALA A 1 464 ? 1.91 26.312 12.508 1 89.5 464 ALA A N 1
ATOM 3632 C CA . ALA A 1 464 ? 1.093 25.781 11.422 1 89.5 464 ALA A CA 1
ATOM 3633 C C . ALA A 1 464 ? -0.38 25.734 11.812 1 89.5 464 ALA A C 1
ATOM 3635 O O . ALA A 1 464 ? -1.259 26.031 11 1 89.5 464 ALA A O 1
ATOM 3636 N N . TRP A 1 465 ? -0.673 25.391 13.039 1 90.06 465 TRP A N 1
ATOM 3637 C CA . TRP A 1 465 ? -2.049 25.312 13.523 1 90.06 465 TRP A CA 1
ATOM 3638 C C . TRP A 1 465 ? -2.631 26.703 13.734 1 90.06 465 TRP A C 1
ATOM 3640 O O . TRP A 1 465 ? -3.809 26.938 13.461 1 90.06 465 TRP A O 1
ATOM 3650 N N . ALA A 1 466 ? -1.761 27.5 14.148 1 88.31 466 ALA A N 1
ATOM 3651 C CA . ALA A 1 466 ? -2.227 28.844 14.508 1 88.31 466 ALA A CA 1
ATOM 3652 C C . ALA A 1 466 ? -2.418 29.703 13.273 1 88.31 466 ALA A C 1
ATOM 3654 O O . ALA A 1 466 ? -3.389 30.469 13.18 1 88.31 466 ALA A O 1
ATOM 3655 N N . ASN A 1 467 ? -1.464 29.547 12.305 1 84.25 467 ASN A N 1
ATOM 3656 C CA . ASN A 1 467 ? -1.416 30.562 11.25 1 84.25 467 ASN A CA 1
ATOM 3657 C C . ASN A 1 467 ? -1.436 29.922 9.867 1 84.25 467 ASN A C 1
ATOM 3659 O O . ASN A 1 467 ? -1.548 30.625 8.859 1 84.25 467 ASN A O 1
ATOM 3663 N N . ALA A 1 468 ? -1.327 28.672 9.742 1 80.81 468 ALA A N 1
ATOM 3664 C CA . ALA A 1 468 ? -1.212 27.969 8.461 1 80.81 468 ALA A CA 1
ATOM 3665 C C . ALA A 1 468 ? -0.064 28.547 7.629 1 80.81 468 ALA A C 1
ATOM 3667 O O . ALA A 1 468 ? -0.231 28.828 6.441 1 80.81 468 ALA A O 1
ATOM 3668 N N . GLY A 1 469 ? 1.043 28.891 8.32 1 86.06 469 GLY A N 1
ATOM 3669 C CA . GLY A 1 469 ? 2.199 29.469 7.66 1 86.06 469 GLY A CA 1
ATOM 3670 C C . GLY A 1 469 ? 3.131 30.203 8.617 1 86.06 469 GLY A C 1
ATOM 3671 O O . GLY A 1 469 ? 3.051 30.016 9.828 1 86.06 469 GLY A O 1
ATOM 3672 N N . GLY A 1 470 ? 4.094 30.891 7.988 1 91.25 470 GLY A N 1
ATOM 3673 C CA . GLY A 1 470 ? 5.012 31.703 8.773 1 91.25 470 GLY A CA 1
ATOM 3674 C C . GLY A 1 470 ? 6.34 31.016 9.023 1 91.25 470 GLY A C 1
ATOM 3675 O O . GLY A 1 470 ? 7.16 31.5 9.805 1 91.25 470 GLY A O 1
ATOM 3676 N N . TYR A 1 471 ? 6.527 29.969 8.305 1 95.56 471 TYR A N 1
ATOM 3677 C CA . TYR A 1 471 ? 7.742 29.203 8.57 1 95.56 471 TYR A CA 1
ATOM 3678 C C . TYR A 1 471 ? 8.352 28.672 7.27 1 95.56 471 TYR A C 1
ATOM 3680 O O . TYR A 1 471 ? 7.715 28.75 6.215 1 95.56 471 TYR A O 1
ATOM 3688 N N . TYR A 1 472 ? 9.523 28.297 7.332 1 96.19 472 TYR A N 1
ATOM 3689 C CA . TYR A 1 472 ? 10.234 27.625 6.246 1 96.19 472 TYR A CA 1
ATOM 3690 C C . TYR A 1 472 ? 11.039 26.438 6.77 1 96.19 472 TYR A C 1
ATOM 3692 O O . TYR A 1 472 ? 11.883 26.594 7.652 1 96.19 472 TYR A O 1
ATOM 3700 N N . LEU A 1 473 ? 10.742 25.297 6.27 1 95.31 473 LEU A N 1
ATOM 3701 C CA . LEU A 1 473 ? 11.555 24.109 6.488 1 95.31 473 LEU A CA 1
ATOM 3702 C C . LEU A 1 473 ? 12.695 24.031 5.473 1 95.31 473 LEU A C 1
ATOM 3704 O O . LEU A 1 473 ? 12.477 23.641 4.324 1 95.31 473 LEU A O 1
ATOM 3708 N N . ASP A 1 474 ? 13.82 24.312 5.945 1 95.31 474 ASP A N 1
ATOM 3709 C CA . ASP A 1 474 ? 14.945 24.562 5.055 1 95.31 474 ASP A CA 1
ATOM 3710 C C . ASP A 1 474 ? 15.484 23.25 4.469 1 95.31 474 ASP A C 1
ATOM 3712 O O . ASP A 1 474 ? 15.836 22.328 5.211 1 95.31 474 ASP A O 1
ATOM 3716 N N . VAL A 1 475 ? 15.586 23.281 3.199 1 91.94 475 VAL A N 1
ATOM 3717 C CA . VAL A 1 475 ? 16.172 22.156 2.467 1 91.94 475 VAL A CA 1
ATOM 3718 C C . VAL A 1 475 ? 17.344 22.641 1.628 1 91.94 475 VAL A C 1
ATOM 3720 O O . VAL A 1 475 ? 17.656 22.062 0.583 1 91.94 475 VAL A O 1
ATOM 3723 N N . GLY A 1 476 ? 17.953 23.75 2.025 1 90.88 476 GLY A N 1
ATOM 3724 C CA . GLY A 1 476 ? 19.141 24.203 1.332 1 90.88 476 GLY A CA 1
ATOM 3725 C C . GLY A 1 476 ? 19.047 25.656 0.885 1 90.88 476 GLY A C 1
ATOM 3726 O O . GLY A 1 476 ? 20.078 26.297 0.645 1 90.88 476 GLY A O 1
ATOM 3727 N N . ALA A 1 477 ? 17.859 26.25 0.793 1 94 477 ALA A N 1
ATOM 3728 C CA . ALA A 1 477 ? 17.656 27.609 0.315 1 94 477 ALA A CA 1
ATOM 3729 C C . ALA A 1 477 ? 18.328 28.625 1.243 1 94 477 ALA A C 1
ATOM 3731 O O . ALA A 1 477 ? 18.812 29.672 0.792 1 94 477 ALA A O 1
ATOM 3732 N N . SER A 1 478 ? 18.344 28.391 2.543 1 96.5 478 SER A N 1
ATOM 3733 C CA . SER A 1 478 ? 18.938 29.312 3.516 1 96.5 478 SER A CA 1
ATOM 3734 C C . SER A 1 478 ? 20.406 29.531 3.232 1 96.5 478 SER A C 1
ATOM 3736 O O . SER A 1 478 ? 20.906 30.672 3.328 1 96.5 478 SER A O 1
ATOM 3738 N N . GLN A 1 479 ? 21.078 28.453 2.887 1 96.19 479 GLN A N 1
ATOM 3739 C CA . GLN A 1 479 ? 22.5 28.594 2.559 1 96.19 479 GLN A CA 1
ATOM 3740 C C . GLN A 1 479 ? 22.703 29.484 1.333 1 96.19 479 GLN A C 1
ATOM 3742 O O . GLN A 1 479 ? 23.688 30.203 1.24 1 96.19 479 GLN A O 1
ATOM 3747 N N . MET A 1 480 ? 21.781 29.422 0.429 1 96.5 480 MET A N 1
ATOM 3748 C CA . MET A 1 480 ? 21.859 30.25 -0.77 1 96.5 480 MET A CA 1
ATOM 3749 C C . MET A 1 480 ? 21.688 31.719 -0.423 1 96.5 480 MET A C 1
ATOM 3751 O O . MET A 1 480 ? 22.312 32.594 -1.048 1 96.5 480 MET A O 1
ATOM 3755 N N . ILE A 1 481 ? 20.859 32.031 0.523 1 98 481 ILE A N 1
ATOM 3756 C CA . ILE A 1 481 ? 20.719 33.406 1.019 1 98 481 ILE A CA 1
ATOM 3757 C C . ILE A 1 481 ? 22 33.844 1.708 1 98 481 ILE A C 1
ATOM 3759 O O . ILE A 1 481 ? 22.5 34.938 1.456 1 98 481 ILE A O 1
ATOM 3763 N N . ILE A 1 482 ? 22.562 32.969 2.535 1 98.06 482 ILE A N 1
ATOM 3764 C CA . ILE A 1 482 ? 23.781 33.219 3.285 1 98.06 482 ILE A CA 1
ATOM 3765 C C . ILE A 1 482 ? 24.938 33.531 2.318 1 98.06 482 ILE A C 1
ATOM 3767 O O . ILE A 1 482 ? 25.719 34.438 2.547 1 98.06 482 ILE A O 1
ATOM 3771 N N . ASP A 1 483 ? 24.938 32.812 1.246 1 97.75 483 ASP A N 1
ATOM 3772 C CA . ASP A 1 483 ? 26.016 32.906 0.263 1 97.75 483 ASP A CA 1
ATOM 3773 C C . ASP A 1 483 ? 25.797 34.125 -0.639 1 97.75 483 ASP A C 1
ATOM 3775 O O . ASP A 1 483 ? 26.672 34.469 -1.446 1 97.75 483 ASP A O 1
ATOM 3779 N N . GLY A 1 484 ? 24.719 34.719 -0.554 1 97 484 GLY A N 1
ATOM 3780 C CA . GLY A 1 484 ? 24.422 35.875 -1.363 1 97 484 GLY A CA 1
ATOM 3781 C C . GLY A 1 484 ? 23.906 35.531 -2.75 1 97 484 GLY A C 1
ATOM 3782 O O . GLY A 1 484 ? 23.766 36.406 -3.602 1 97 484 GLY A O 1
ATOM 3783 N N . LYS A 1 485 ? 23.641 34.25 -2.949 1 96.75 485 LYS A N 1
ATOM 3784 C CA . LYS A 1 485 ? 23.109 33.812 -4.227 1 96.75 485 LYS A CA 1
ATOM 3785 C C . LYS A 1 485 ? 21.672 34.312 -4.426 1 96.75 485 LYS A C 1
ATOM 3787 O O . LYS A 1 485 ? 21.328 34.781 -5.508 1 96.75 485 LYS A O 1
ATOM 3792 N N . ILE A 1 486 ? 20.859 34.188 -3.42 1 97.31 486 ILE A N 1
ATOM 3793 C CA . ILE A 1 486 ? 19.547 34.812 -3.361 1 97.31 486 ILE A CA 1
ATOM 3794 C C . ILE A 1 486 ? 19.672 36.188 -2.668 1 97.31 486 ILE A C 1
ATOM 3796 O O . ILE A 1 486 ? 20.047 36.25 -1.493 1 97.31 486 ILE A O 1
ATOM 3800 N N . LYS A 1 487 ? 19.438 37.188 -3.424 1 98.06 487 LYS A N 1
ATOM 3801 C CA . LYS A 1 487 ? 19.531 38.531 -2.854 1 98.06 487 LYS A CA 1
ATOM 3802 C C . LYS A 1 487 ? 18.391 38.781 -1.858 1 98.06 487 LYS A C 1
ATOM 3804 O O . LYS A 1 487 ? 17.312 38.219 -1.983 1 98.06 487 LYS A O 1
ATOM 3809 N N . LEU A 1 488 ? 18.719 39.625 -0.854 1 98.31 488 LEU A N 1
ATOM 3810 C CA . LEU A 1 488 ? 17.766 39.906 0.219 1 98.31 488 LEU A CA 1
ATOM 3811 C C . LEU A 1 488 ? 17.484 41.406 0.363 1 98.31 488 LEU A C 1
ATOM 3813 O O . LEU A 1 488 ? 18.422 42.188 0.377 1 98.31 488 LEU A O 1
ATOM 3817 N N . LYS A 1 489 ? 16.281 41.75 0.282 1 98.25 489 LYS A N 1
ATOM 3818 C CA . LYS A 1 489 ? 15.805 43.094 0.614 1 98.25 489 LYS A CA 1
ATOM 3819 C C . LYS A 1 489 ? 14.836 43.062 1.793 1 98.25 489 LYS A C 1
ATOM 3821 O O . LYS A 1 489 ? 13.828 42.344 1.752 1 98.25 489 LYS A O 1
ATOM 3826 N N . ASN A 1 490 ? 15.164 43.75 2.936 1 97.44 490 ASN A N 1
ATOM 3827 C CA . ASN A 1 490 ? 14.258 43.719 4.074 1 97.44 490 ASN A CA 1
ATOM 3828 C C . ASN A 1 490 ? 14.5 44.906 5.016 1 97.44 490 ASN A C 1
ATOM 3830 O O . ASN A 1 490 ? 14.109 44.875 6.184 1 97.44 490 ASN A O 1
ATOM 3834 N N . ASP A 1 491 ? 15.172 45.844 4.578 1 95.75 491 ASP A N 1
ATOM 3835 C CA . ASP A 1 491 ? 15.57 46.969 5.422 1 95.75 491 ASP A CA 1
ATOM 3836 C C . ASP A 1 491 ? 14.5 48.062 5.438 1 95.75 491 ASP A C 1
ATOM 3838 O O . ASP A 1 491 ? 14.586 49 6.211 1 95.75 491 ASP A O 1
ATOM 3842 N N . SER A 1 492 ? 13.547 48 4.555 1 96.81 492 SER A N 1
ATOM 3843 C CA . SER A 1 492 ? 12.461 48.969 4.473 1 96.81 492 SER A CA 1
ATOM 3844 C C . SER A 1 492 ? 11.203 48.344 3.867 1 96.81 492 SER A C 1
ATOM 3846 O O . SER A 1 492 ? 11.281 47.344 3.162 1 96.81 492 SER A O 1
ATOM 3848 N N . GLN A 1 493 ? 10.086 48.938 4.191 1 97.06 493 GLN A N 1
ATOM 3849 C CA . GLN A 1 493 ? 8.828 48.469 3.605 1 97.06 493 GLN A CA 1
ATOM 3850 C C . GLN A 1 493 ? 8.602 49.094 2.232 1 97.06 493 GLN A C 1
ATOM 3852 O O . GLN A 1 493 ? 9.172 50.156 1.921 1 97.06 493 GLN A O 1
ATOM 3857 N N . ILE A 1 494 ? 7.832 48.406 1.452 1 97.75 494 ILE A N 1
ATOM 3858 C CA . ILE A 1 494 ? 7.492 48.938 0.135 1 97.75 494 ILE A CA 1
ATOM 3859 C C . ILE A 1 494 ? 6.602 50.188 0.284 1 97.75 494 ILE A C 1
ATOM 3861 O O . ILE A 1 494 ? 5.578 50.125 0.971 1 97.75 494 ILE A O 1
ATOM 3865 N N . ASP A 1 495 ? 6.977 51.188 -0.332 1 97.75 495 ASP A N 1
ATOM 3866 C CA . ASP A 1 495 ? 6.156 52.406 -0.379 1 97.75 495 ASP A CA 1
ATOM 3867 C C . ASP A 1 495 ? 5.172 52.344 -1.544 1 97.75 495 ASP A C 1
ATOM 3869 O O . ASP A 1 495 ? 3.969 52.531 -1.354 1 97.75 495 ASP A O 1
ATOM 3873 N N . ARG A 1 496 ? 5.707 52.125 -2.711 1 98.19 496 ARG A N 1
ATOM 3874 C CA . ARG A 1 496 ? 4.871 52.031 -3.902 1 98.19 496 ARG A CA 1
ATOM 3875 C C . ARG A 1 496 ? 5.613 51.312 -5.031 1 98.19 496 ARG A C 1
ATOM 3877 O O . ARG A 1 496 ? 6.84 51.188 -4.996 1 98.19 496 ARG A O 1
ATOM 3884 N N . PHE A 1 497 ? 4.809 50.844 -5.996 1 98.38 497 PHE A N 1
ATOM 3885 C CA . PHE A 1 497 ? 5.371 50.375 -7.254 1 98.38 497 PHE A CA 1
ATOM 3886 C C . PHE A 1 497 ? 5.715 51.531 -8.172 1 98.38 497 PHE A C 1
ATOM 3888 O O . PHE A 1 497 ? 5.047 52.562 -8.156 1 98.38 497 PHE A O 1
ATOM 3895 N N . THR A 1 498 ? 6.797 51.406 -8.898 1 98.19 498 THR A N 1
ATOM 3896 C CA . THR A 1 498 ? 7.125 52.312 -9.984 1 98.19 498 THR A CA 1
ATOM 3897 C C . THR A 1 498 ? 6.922 51.656 -11.336 1 98.19 498 THR A C 1
ATOM 3899 O O . THR A 1 498 ? 6.516 50.5 -11.406 1 98.19 498 THR A O 1
ATOM 3902 N N . GLU A 1 499 ? 7.184 52.406 -12.391 1 98.12 499 GLU A N 1
ATOM 3903 C CA . GLU A 1 499 ? 7.023 51.812 -13.727 1 98.12 499 GLU A CA 1
ATOM 3904 C C . GLU A 1 499 ? 8 50.688 -13.961 1 98.12 499 GLU A C 1
ATOM 3906 O O . GLU A 1 499 ? 7.707 49.75 -14.719 1 98.12 499 GLU A O 1
ATOM 3911 N N . THR A 1 500 ? 9.109 50.75 -13.211 1 98.19 500 THR A N 1
ATOM 3912 C CA . THR A 1 500 ? 10.164 49.812 -13.547 1 98.19 500 THR A CA 1
ATOM 3913 C C . THR A 1 500 ? 10.562 48.969 -12.328 1 98.19 500 THR A C 1
ATOM 3915 O O . THR A 1 500 ? 11.562 48.25 -12.367 1 98.19 500 THR A O 1
ATOM 3918 N N . GLY A 1 501 ? 9.836 49.188 -11.227 1 98.19 501 GLY A N 1
ATOM 3919 C CA . GLY A 1 501 ? 10.195 48.375 -10.055 1 98.19 501 GLY A CA 1
ATOM 3920 C C . GLY A 1 501 ? 9.461 48.812 -8.797 1 98.19 501 GLY A C 1
ATOM 3921 O O . GLY A 1 501 ? 8.242 49 -8.82 1 98.19 501 GLY A O 1
ATOM 3922 N N . LEU A 1 502 ? 10.234 48.812 -7.648 1 98.5 502 LEU A N 1
ATOM 3923 C CA . LEU A 1 502 ? 9.68 49.125 -6.336 1 98.5 502 LEU A CA 1
ATOM 3924 C C . LEU A 1 502 ? 10.438 50.281 -5.668 1 98.5 502 LEU A C 1
ATOM 3926 O O . LEU A 1 502 ? 11.664 50.344 -5.758 1 98.5 502 LEU A O 1
ATOM 3930 N N . LEU A 1 503 ? 9.672 51.125 -5.133 1 98.56 503 LEU A N 1
ATOM 3931 C CA . LEU A 1 503 ? 10.219 52.156 -4.266 1 98.56 503 LEU A CA 1
ATOM 3932 C C . LEU A 1 503 ? 9.922 51.875 -2.801 1 98.56 503 LEU A C 1
ATOM 3934 O O . LEU A 1 503 ? 8.797 51.5 -2.455 1 98.56 503 LEU A O 1
ATOM 3938 N N . PHE A 1 504 ? 10.906 52.094 -1.966 1 98.12 504 PHE A N 1
ATOM 3939 C CA . PHE A 1 504 ? 10.766 51.781 -0.55 1 98.12 504 PHE A CA 1
ATOM 3940 C C . PHE A 1 504 ? 10.641 53.062 0.278 1 98.12 504 PHE A C 1
ATOM 3942 O O . PHE A 1 504 ? 10.969 54.156 -0.194 1 98.12 504 PHE A O 1
ATOM 3949 N N . GLU A 1 505 ? 10.219 52.906 1.487 1 98 505 GLU A N 1
ATOM 3950 C CA . GLU A 1 505 ? 9.961 54.031 2.369 1 98 505 GLU A CA 1
ATOM 3951 C C . GLU A 1 505 ? 11.242 54.812 2.662 1 98 505 GLU A C 1
ATOM 3953 O O . GLU A 1 505 ? 11.211 56.031 2.85 1 98 505 GLU A O 1
ATOM 3958 N N . ASN A 1 506 ? 12.344 54.125 2.666 1 97.75 506 ASN A N 1
ATOM 3959 C CA . ASN A 1 506 ? 13.617 54.781 2.973 1 97.75 506 ASN A CA 1
ATOM 3960 C C . ASN A 1 506 ? 14.227 55.438 1.735 1 97.75 506 ASN A C 1
ATOM 3962 O O . ASN A 1 506 ? 15.367 55.906 1.77 1 97.75 506 ASN A O 1
ATOM 3966 N N . GLY A 1 507 ? 13.609 55.312 0.632 1 97.44 507 GLY A N 1
ATOM 3967 C CA . GLY A 1 507 ? 14.039 55.969 -0.579 1 97.44 507 GLY A CA 1
ATOM 3968 C C . GLY A 1 507 ? 14.789 55.062 -1.536 1 97.44 507 GLY A C 1
ATOM 3969 O O . GLY A 1 507 ? 14.984 55.406 -2.703 1 97.44 507 GLY A O 1
ATOM 3970 N N . SER A 1 508 ? 15.133 53.969 -1.084 1 97.31 508 SER A N 1
ATOM 3971 C CA . SER A 1 508 ? 15.828 53.031 -1.968 1 97.31 508 SER A CA 1
ATOM 3972 C C . SER A 1 508 ? 14.883 52.438 -2.998 1 97.31 508 SER A C 1
ATOM 3974 O O . SER A 1 508 ? 13.672 52.406 -2.787 1 97.31 508 SER A O 1
ATOM 3976 N N . GLU A 1 509 ? 15.453 52 -4.133 1 97.69 509 GLU A N 1
ATOM 3977 C CA . GLU A 1 509 ? 14.68 51.406 -5.219 1 97.69 509 GLU A CA 1
ATOM 3978 C C . GLU A 1 509 ? 15.211 50.031 -5.602 1 97.69 509 GLU A C 1
ATOM 3980 O O . GLU A 1 509 ? 16.391 49.719 -5.391 1 97.69 509 GLU A O 1
ATOM 3985 N N . LEU A 1 510 ? 14.359 49.25 -6.051 1 97.88 510 LEU A N 1
ATOM 3986 C CA . LEU A 1 510 ? 14.695 47.906 -6.59 1 97.88 510 LEU A CA 1
ATOM 3987 C C . LEU A 1 510 ? 14.031 47.688 -7.941 1 97.88 510 LEU A C 1
ATOM 3989 O O . LEU A 1 510 ? 12.805 47.688 -8.039 1 97.88 510 LEU A O 1
ATOM 3993 N N . THR A 1 511 ? 14.859 47.562 -9 1 97.94 511 THR A N 1
ATOM 3994 C CA . THR A 1 511 ? 14.328 47.312 -10.336 1 97.94 511 THR A CA 1
ATOM 3995 C C . THR A 1 511 ? 13.797 45.875 -10.438 1 97.94 511 THR A C 1
ATOM 3997 O O . THR A 1 511 ? 14.398 44.969 -9.906 1 97.94 511 THR A O 1
ATOM 4000 N N . ALA A 1 512 ? 12.664 45.75 -11.117 1 98.44 512 ALA A N 1
ATOM 4001 C CA . ALA A 1 512 ? 12.047 44.438 -11.273 1 98.44 512 ALA A CA 1
ATOM 4002 C C . ALA A 1 512 ? 11.289 44.344 -12.594 1 98.44 512 ALA A C 1
ATOM 4004 O O . ALA A 1 512 ? 10.617 45.281 -13.008 1 98.44 512 ALA A O 1
ATOM 4005 N N . ASP A 1 513 ? 11.469 43.219 -13.289 1 98.38 513 ASP A N 1
ATOM 4006 C CA . ASP A 1 513 ? 10.656 42.875 -14.461 1 98.38 513 ASP A CA 1
ATOM 4007 C C . ASP A 1 513 ? 9.43 42.062 -14.062 1 98.38 513 ASP A C 1
ATOM 4009 O O . ASP A 1 513 ? 8.422 42.062 -14.773 1 98.38 513 ASP A O 1
ATOM 4013 N N . VAL A 1 514 ? 9.562 41.344 -13.047 1 98.5 514 VAL A N 1
ATOM 4014 C CA . VAL A 1 514 ? 8.508 40.5 -12.5 1 98.5 514 VAL A CA 1
ATOM 4015 C C . VAL A 1 514 ? 8.445 40.656 -10.984 1 98.5 514 VAL A C 1
ATOM 4017 O O . VAL A 1 514 ? 9.477 40.625 -10.305 1 98.5 514 VAL A O 1
ATOM 4020 N N . VAL A 1 515 ? 7.324 40.906 -10.477 1 98.56 515 VAL A N 1
ATOM 4021 C CA . VAL A 1 515 ? 7.07 40.875 -9.039 1 98.56 515 VAL A CA 1
ATOM 4022 C C . VAL A 1 515 ? 6.148 39.719 -8.703 1 98.56 515 VAL A C 1
ATOM 4024 O O . VAL A 1 515 ? 5.023 39.625 -9.203 1 98.56 515 VAL A O 1
ATOM 4027 N N . LEU A 1 516 ? 6.676 38.781 -7.922 1 97.75 516 LEU A N 1
ATOM 4028 C CA . LEU A 1 516 ? 5.945 37.594 -7.559 1 97.75 516 LEU A CA 1
ATOM 4029 C C . LEU A 1 516 ? 5.539 37.625 -6.09 1 97.75 516 LEU A C 1
ATOM 4031 O O . LEU A 1 516 ? 6.398 37.656 -5.207 1 97.75 516 LEU A O 1
ATOM 4035 N N . PHE A 1 517 ? 4.246 37.562 -5.883 1 97.12 517 PHE A N 1
ATOM 4036 C CA . PHE A 1 517 ? 3.725 37.562 -4.52 1 97.12 517 PHE A CA 1
ATOM 4037 C C . PHE A 1 517 ? 3.688 36.156 -3.961 1 97.12 517 PHE A C 1
ATOM 4039 O O . PHE A 1 517 ? 2.967 35.281 -4.477 1 97.12 517 PHE A O 1
ATOM 4046 N N . ALA A 1 518 ? 4.496 35.875 -3 1 95.31 518 ALA A N 1
ATOM 4047 C CA . ALA A 1 518 ? 4.438 34.688 -2.148 1 95.31 518 ALA A CA 1
ATOM 4048 C C . ALA A 1 518 ? 3.91 35.031 -0.76 1 95.31 518 ALA A C 1
ATOM 4050 O O . ALA A 1 518 ? 4.59 34.812 0.244 1 95.31 518 ALA A O 1
ATOM 4051 N N . THR A 1 519 ? 2.686 35.531 -0.77 1 92.44 519 THR A N 1
ATOM 4052 C CA . THR A 1 519 ? 2.119 36.188 0.403 1 92.44 519 THR A CA 1
ATOM 4053 C C . THR A 1 519 ? 0.971 35.375 0.982 1 92.44 519 THR A C 1
ATOM 4055 O O . THR A 1 519 ? 0.08 35.906 1.638 1 92.44 519 THR A O 1
ATOM 4058 N N . GLY A 1 520 ? 1.057 34.062 0.712 1 86.5 520 GLY A N 1
ATOM 4059 C CA . GLY A 1 520 ? 0.08 33.156 1.313 1 86.5 520 GLY A CA 1
ATOM 4060 C C . GLY A 1 520 ? -1.277 33.219 0.637 1 86.5 520 GLY A C 1
ATOM 4061 O O . GLY A 1 520 ? -1.388 33.656 -0.508 1 86.5 520 GLY A O 1
ATOM 4062 N N . LEU A 1 521 ? -2.215 32.562 1.336 1 80.75 521 LEU A N 1
ATOM 4063 C CA . LEU A 1 521 ? -3.562 32.438 0.789 1 80.75 521 LEU A CA 1
ATOM 4064 C C . LEU A 1 521 ? -4.559 33.25 1.6 1 80.75 521 LEU A C 1
ATOM 4066 O O . LEU A 1 521 ? -4.23 33.75 2.68 1 80.75 521 LEU A O 1
ATOM 4070 N N . GLY A 1 522 ? -5.719 33.5 1.077 1 74.25 522 GLY A N 1
ATOM 4071 C CA . GLY A 1 522 ? -6.738 34.281 1.736 1 74.25 522 GLY A CA 1
ATOM 4072 C C . GLY A 1 522 ? -7.52 33.531 2.779 1 74.25 522 GLY A C 1
ATOM 4073 O O . GLY A 1 522 ? -7.129 32.406 3.166 1 74.25 522 GLY A O 1
ATOM 4074 N N . ASP A 1 523 ? -8.539 34.219 3.295 1 72.88 523 ASP A N 1
ATOM 4075 C CA . ASP A 1 523 ? -9.414 33.625 4.309 1 72.88 523 ASP A CA 1
ATOM 4076 C C . ASP A 1 523 ? -10.242 32.469 3.727 1 72.88 523 ASP A C 1
ATOM 4078 O O . ASP A 1 523 ? -10.828 32.625 2.652 1 72.88 523 ASP A O 1
ATOM 4082 N N . ILE A 1 524 ? -10.172 31.344 4.402 1 74.75 524 ILE A N 1
ATOM 4083 C CA . ILE A 1 524 ? -10.906 30.156 3.986 1 74.75 524 ILE A CA 1
ATOM 4084 C C . ILE A 1 524 ? -12.391 30.484 3.838 1 74.75 524 ILE A C 1
ATOM 4086 O O . ILE A 1 524 ? -13.078 29.89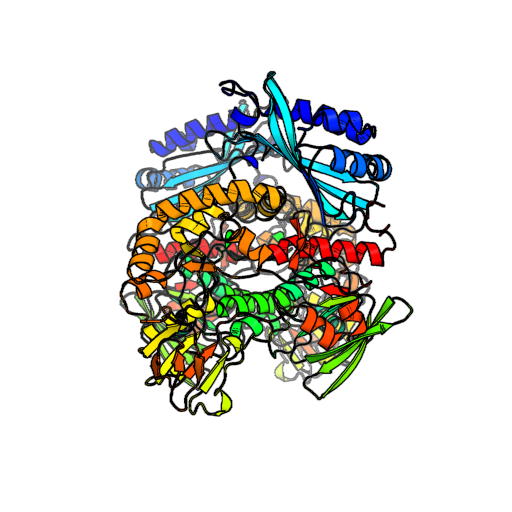1 3.004 1 74.75 524 ILE A O 1
ATOM 4090 N N . ARG A 1 525 ? -13.07 31.359 4.641 1 77.56 525 ARG A N 1
ATOM 4091 C CA . ARG A 1 525 ? -14.484 31.703 4.633 1 77.56 525 ARG A CA 1
ATOM 4092 C C . ARG A 1 525 ? -14.898 32.312 3.293 1 77.56 525 ARG A C 1
ATOM 4094 O O . ARG A 1 525 ? -16.078 32.281 2.943 1 77.56 525 ARG A O 1
ATOM 4101 N N . ASN A 1 526 ? -13.773 32.719 2.607 1 77.19 526 ASN A N 1
ATOM 4102 C CA . ASN A 1 526 ? -14.094 33.281 1.295 1 77.19 526 ASN A CA 1
ATOM 4103 C C . ASN A 1 526 ? -14.648 32.219 0.357 1 77.19 526 ASN A C 1
ATOM 4105 O O . ASN A 1 526 ? -15.57 32.469 -0.415 1 77.19 526 ASN A O 1
ATOM 4109 N N . GLY A 1 527 ? -14.094 31.078 0.454 1 77.81 527 GLY A N 1
ATOM 4110 C CA . GLY A 1 527 ? -14.594 29.969 -0.342 1 77.81 527 GLY A CA 1
ATOM 4111 C C . GLY A 1 527 ? -16 29.531 0.043 1 77.81 527 GLY A C 1
ATOM 4112 O O . GLY A 1 527 ? -16.828 29.234 -0.825 1 77.81 527 GLY A O 1
ATOM 4113 N N . VAL A 1 528 ? -16.281 29.562 1.297 1 84.38 528 VAL A N 1
ATOM 4114 C CA . VAL A 1 528 ? -17.609 29.219 1.794 1 84.38 528 VAL A CA 1
ATOM 4115 C C . VAL A 1 528 ? -18.625 30.234 1.286 1 84.38 528 VAL A C 1
ATOM 4117 O O . VAL A 1 528 ? -19.688 29.844 0.778 1 84.38 528 VAL A O 1
ATOM 4120 N N . VAL A 1 529 ? -18.219 31.469 1.434 1 86.81 529 VAL A N 1
ATOM 4121 C CA . VAL A 1 529 ? -19.141 32.531 1.061 1 86.81 529 VAL A CA 1
ATOM 4122 C C . VAL A 1 529 ? -19.422 32.469 -0.441 1 86.81 529 VAL A C 1
ATOM 4124 O O . VAL A 1 529 ? -20.562 32.625 -0.875 1 86.81 529 VAL A O 1
ATOM 4127 N N . SER A 1 530 ? -18.391 32.281 -1.13 1 87.5 530 SER A N 1
ATOM 4128 C CA . SER A 1 530 ? -18.516 32.25 -2.582 1 87.5 530 SER A CA 1
ATOM 4129 C C . SER A 1 530 ? -19.438 31.141 -3.039 1 87.5 530 SER A C 1
ATOM 4131 O O . SER A 1 530 ? -20.219 31.312 -3.967 1 87.5 530 SER A O 1
ATOM 4133 N N . LEU A 1 531 ? -19.391 30.031 -2.379 1 91.81 531 LEU A N 1
ATOM 4134 C CA . LEU A 1 531 ? -20.125 28.844 -2.822 1 91.81 531 LEU A CA 1
ATOM 4135 C C . LEU A 1 531 ? -21.469 28.75 -2.115 1 91.81 531 LEU A C 1
ATOM 4137 O O . LEU A 1 531 ? -22.438 28.25 -2.691 1 91.81 531 LEU A O 1
ATOM 4141 N N . CYS A 1 532 ? -21.547 29.203 -0.874 1 93.31 532 CYS A N 1
ATOM 4142 C CA . CYS A 1 532 ? -22.719 28.906 -0.056 1 93.31 532 CYS A CA 1
ATOM 4143 C C . CYS A 1 532 ? -23.5 30.172 0.252 1 93.31 532 CYS A C 1
ATOM 4145 O O . CYS A 1 532 ? -24.594 30.109 0.805 1 93.31 532 CYS A O 1
ATOM 4147 N N . GLY A 1 533 ? -22.938 31.281 -0.03 1 91.38 533 GLY A N 1
ATOM 4148 C CA . GLY A 1 533 ? -23.656 32.531 0.166 1 91.38 533 GLY A CA 1
ATOM 4149 C C . GLY A 1 533 ? -23.266 33.25 1.447 1 91.38 533 GLY A C 1
ATOM 4150 O O . GLY A 1 533 ? -22.672 32.625 2.344 1 91.38 533 GLY A O 1
ATOM 4151 N N . ASP A 1 534 ? -23.672 34.438 1.559 1 90.25 534 ASP A N 1
ATOM 4152 C CA . ASP A 1 534 ? -23.297 35.312 2.656 1 90.25 534 ASP A CA 1
ATOM 4153 C C . ASP A 1 534 ? -23.906 34.844 3.975 1 90.25 534 ASP A C 1
ATOM 4155 O O . ASP A 1 534 ? -23.266 34.938 5.023 1 90.25 534 ASP A O 1
ATOM 4159 N N . ASP A 1 535 ? -25.094 34.438 3.896 1 89.31 535 ASP A N 1
ATOM 4160 C CA . ASP A 1 535 ? -25.766 34 5.113 1 89.31 535 ASP A CA 1
ATOM 4161 C C . ASP A 1 535 ? -25.016 32.844 5.77 1 89.31 535 ASP A C 1
ATOM 4163 O O . ASP A 1 535 ? -24.781 32.844 6.98 1 89.31 535 ASP A O 1
ATOM 4167 N N . VAL A 1 536 ? -24.672 31.922 4.977 1 90.88 536 VAL A N 1
ATOM 4168 C CA . VAL A 1 536 ? -23.922 30.766 5.473 1 90.88 536 VAL A CA 1
ATOM 4169 C C . VAL A 1 536 ? -22.562 31.234 5.992 1 90.88 536 VAL A C 1
ATOM 4171 O O . VAL A 1 536 ? -22.094 30.766 7.039 1 90.88 536 VAL A O 1
ATOM 4174 N N . GLY A 1 537 ? -21.906 32.125 5.23 1 88.06 537 GLY A N 1
ATOM 4175 C CA . GLY A 1 537 ? -20.625 32.656 5.664 1 88.06 537 GLY A CA 1
ATOM 4176 C C . GLY A 1 537 ? -20.703 33.312 7.035 1 88.06 537 GLY A C 1
ATOM 4177 O O . GLY A 1 537 ? -19.781 33.188 7.84 1 88.06 537 GLY A O 1
ATOM 4178 N N . GLN A 1 538 ? -21.734 33.969 7.324 1 87.44 538 GLN A N 1
ATOM 4179 C CA . GLN A 1 538 ? -21.906 34.656 8.594 1 87.44 538 GLN A CA 1
ATOM 4180 C C . GLN A 1 538 ? -22.156 33.688 9.734 1 87.44 538 GLN A C 1
ATOM 4182 O O . GLN A 1 538 ? -21.719 33.906 10.867 1 87.44 538 GLN A O 1
ATOM 4187 N N . ARG A 1 539 ? -22.75 32.688 9.391 1 88.56 539 ARG A N 1
ATOM 4188 C CA . ARG A 1 539 ? -23.078 31.703 10.414 1 88.56 539 ARG A CA 1
ATOM 4189 C C . ARG A 1 539 ? -21.906 30.75 10.664 1 88.56 539 ARG A C 1
ATOM 4191 O O . ARG A 1 539 ? -21.844 30.109 11.703 1 88.56 539 ARG A O 1
ATOM 4198 N N . CYS A 1 540 ? -21.156 30.766 9.672 1 87.88 540 CYS A N 1
ATOM 4199 C CA . CYS A 1 540 ? -19.984 29.906 9.781 1 87.88 540 CYS A CA 1
ATOM 4200 C C . CYS A 1 540 ? -18.953 30.5 10.742 1 87.88 540 CYS A C 1
ATOM 4202 O O . CYS A 1 540 ? -18.562 31.656 10.602 1 87.88 540 CYS A O 1
ATOM 4204 N N . GLY A 1 541 ? -18.641 29.859 11.82 1 83.06 541 GLY A N 1
ATOM 4205 C CA . GLY A 1 541 ? -17.609 30.297 12.734 1 83.06 541 GLY A CA 1
ATOM 4206 C C . GLY A 1 541 ? -16.234 30.328 12.109 1 83.06 541 GLY A C 1
ATOM 4207 O O . GLY A 1 541 ? -16.094 30.219 10.891 1 83.06 541 GLY A O 1
ATOM 4208 N N . ARG A 1 542 ? -15.25 30.547 12.883 1 86.44 542 ARG A N 1
ATOM 4209 C CA . ARG A 1 542 ? -13.859 30.578 12.422 1 86.44 542 ARG A CA 1
ATOM 4210 C C . ARG A 1 542 ? -13.43 29.203 11.898 1 86.44 542 ARG A C 1
ATOM 4212 O O . ARG A 1 542 ? -13.812 28.172 12.445 1 86.44 542 ARG A O 1
ATOM 4219 N N . VAL A 1 543 ? -12.719 29.328 10.836 1 88.62 543 VAL A N 1
ATOM 4220 C CA . VAL A 1 543 ? -12.148 28.125 10.258 1 88.62 543 VAL A CA 1
ATOM 4221 C C . VAL A 1 543 ? -10.625 28.188 10.305 1 88.62 543 VAL A C 1
ATOM 4223 O O . VAL A 1 543 ? -10.031 29.156 9.805 1 88.62 543 VAL A O 1
ATOM 4226 N N . TRP A 1 544 ? -10.031 27.234 10.961 1 89.62 544 TRP A N 1
ATOM 4227 C CA . TRP A 1 544 ? -8.594 27.141 11.195 1 89.62 544 TRP A CA 1
ATOM 4228 C C . TRP A 1 544 ? -8.156 28.078 12.312 1 89.62 544 TRP A C 1
ATOM 4230 O O . TRP A 1 544 ? -8.922 28.938 12.75 1 89.62 544 TRP A O 1
ATOM 4240 N N . GLY A 1 545 ? -6.961 27.859 12.719 1 90.62 545 GLY A N 1
ATOM 4241 C CA . GLY A 1 545 ? -6.52 28.484 13.953 1 90.62 545 GLY A CA 1
ATOM 4242 C C . GLY A 1 545 ? -6.922 27.719 15.195 1 90.62 545 GLY A C 1
ATOM 4243 O O . GLY A 1 545 ? -7.727 26.781 15.117 1 90.62 545 GLY A O 1
ATOM 4244 N N . MET A 1 546 ? -6.445 28.094 16.297 1 92.31 546 MET A N 1
ATOM 4245 C CA . MET A 1 546 ? -6.723 27.344 17.531 1 92.31 546 MET A CA 1
ATOM 4246 C C . MET A 1 546 ? -7.746 28.078 18.391 1 92.31 546 MET A C 1
ATOM 4248 O O . MET A 1 546 ? -7.699 29.312 18.5 1 92.31 546 MET A O 1
ATOM 4252 N N . ASP A 1 547 ? -8.641 27.422 18.906 1 92.5 547 ASP A N 1
ATOM 4253 C CA . ASP A 1 547 ? -9.602 28 19.828 1 92.5 547 ASP A CA 1
ATOM 4254 C C . ASP A 1 547 ? -9.047 28.031 21.25 1 92.5 547 ASP A C 1
ATOM 4256 O O . ASP A 1 547 ? -7.848 27.812 21.469 1 92.5 547 ASP A O 1
ATOM 4260 N N . GLU A 1 548 ? -9.914 28.359 22.156 1 92.31 548 GLU A N 1
ATOM 4261 C CA . GLU A 1 548 ? -9.469 28.547 23.531 1 92.31 548 GLU A CA 1
ATOM 4262 C C . GLU A 1 548 ? -9.016 27.234 24.156 1 92.31 548 GLU A C 1
ATOM 4264 O O . GLU A 1 548 ? -8.188 27.219 25.062 1 92.31 548 GLU A O 1
ATOM 4269 N N . GLU A 1 549 ? -9.516 26.109 23.641 1 94.56 549 GLU A N 1
ATOM 4270 C CA . GLU A 1 549 ? -9.148 24.781 24.156 1 94.56 549 GLU A CA 1
ATOM 4271 C C . GLU A 1 549 ? -7.953 24.219 23.391 1 94.56 549 GLU A C 1
ATOM 4273 O O . GLU A 1 549 ? -7.488 23.109 23.688 1 94.56 549 GLU A O 1
ATOM 4278 N N . GLY A 1 550 ? -7.473 24.984 22.453 1 93.75 550 GLY A N 1
ATOM 4279 C CA . GLY A 1 550 ? -6.324 24.562 21.672 1 93.75 550 GLY A CA 1
ATOM 4280 C C . GLY A 1 550 ? -6.695 23.656 20.516 1 93.75 550 GLY A C 1
ATOM 4281 O O . GLY A 1 550 ? -5.824 23.047 19.891 1 93.75 550 GLY A O 1
ATOM 4282 N N . GLU A 1 551 ? -7.945 23.484 20.281 1 95.25 551 GLU A N 1
ATOM 4283 C CA . GLU A 1 551 ? -8.398 22.688 19.141 1 95.25 551 GLU A CA 1
ATOM 4284 C C . GLU A 1 551 ? -8.516 23.547 17.875 1 95.25 551 GLU A C 1
ATOM 4286 O O . GLU A 1 551 ? -8.703 24.766 17.969 1 95.25 551 GLU A O 1
ATOM 4291 N N . ILE A 1 552 ? -8.414 22.938 16.703 1 93.19 552 ILE A N 1
ATOM 4292 C CA . ILE A 1 552 ? -8.508 23.672 15.438 1 93.19 552 ILE A CA 1
ATOM 4293 C C . ILE A 1 552 ? -9.961 24.062 15.172 1 93.19 552 ILE A C 1
ATOM 4295 O O . ILE A 1 552 ? -10.867 23.234 15.305 1 93.19 552 ILE A O 1
ATOM 4299 N N . ASN A 1 553 ? -10.156 25.219 14.75 1 92.62 553 ASN A N 1
ATOM 4300 C CA . ASN A 1 553 ? -11.492 25.766 14.523 1 92.62 553 ASN A CA 1
ATOM 4301 C C . ASN A 1 553 ? -12.125 25.219 13.25 1 92.62 553 ASN A C 1
ATOM 4303 O O . ASN A 1 553 ? -11.516 25.281 12.18 1 92.62 553 ASN A O 1
ATOM 4307 N N . GLY A 1 554 ? -13.258 24.672 13.391 1 91.38 554 GLY A N 1
ATOM 4308 C CA . GLY A 1 554 ? -14.234 24.578 12.312 1 91.38 554 GLY A CA 1
ATOM 4309 C C . GLY A 1 554 ? -13.891 23.531 11.273 1 91.38 554 GLY A C 1
ATOM 4310 O O . GLY A 1 554 ? -14.586 23.391 10.273 1 91.38 554 GLY A O 1
ATOM 4311 N N . ILE A 1 555 ? -12.844 22.781 11.398 1 92.75 555 ILE A N 1
ATOM 4312 C CA . ILE A 1 555 ? -12.461 21.812 10.383 1 92.75 555 ILE A CA 1
ATOM 4313 C C . ILE A 1 555 ? -12.781 20.406 10.867 1 92.75 555 ILE A C 1
ATOM 4315 O O . ILE A 1 555 ? -12.68 20.109 12.062 1 92.75 555 ILE A O 1
ATOM 4319 N N . TRP A 1 556 ? -13.289 19.516 9.914 1 96.44 556 TRP A N 1
ATOM 4320 C CA . TRP A 1 556 ? -13.695 18.125 10.117 1 96.44 556 TRP A CA 1
ATOM 4321 C C . TRP A 1 556 ? -14.867 18.031 11.094 1 96.44 556 TRP A C 1
ATOM 4323 O O . TRP A 1 556 ? -15.094 17 11.711 1 96.44 556 TRP A O 1
ATOM 4333 N N . ARG A 1 557 ? -15.508 19.094 11.352 1 94.88 557 ARG A N 1
ATOM 4334 C CA . ARG A 1 557 ? -16.734 19.203 12.125 1 94.88 557 ARG A CA 1
ATOM 4335 C C . ARG A 1 557 ? -17.656 20.281 11.539 1 94.88 557 ARG A C 1
ATOM 4337 O O . ARG A 1 557 ? -17.234 21.047 10.68 1 94.88 557 ARG A O 1
ATOM 4344 N N . GLU A 1 558 ? -18.891 20.312 11.984 1 93.06 558 GLU A N 1
ATOM 4345 C CA . GLU A 1 558 ? -19.812 21.359 11.555 1 93.06 558 GLU A CA 1
ATOM 4346 C C . GLU A 1 558 ? -19.438 22.703 12.156 1 93.06 558 GLU A C 1
ATOM 4348 O O . GLU A 1 558 ? -19.359 22.844 13.383 1 93.06 558 GLU A O 1
ATOM 4353 N N . PRO A 1 559 ? -19.203 23.703 11.297 1 90.56 559 PRO A N 1
ATOM 4354 C CA . PRO A 1 559 ? -18.781 25.016 11.812 1 90.56 559 PRO A CA 1
ATOM 4355 C C . PRO A 1 559 ? -19.953 25.875 12.266 1 90.56 559 PRO A C 1
ATOM 4357 O O . PRO A 1 559 ? -19.812 27.094 12.398 1 90.56 559 PRO A O 1
ATOM 4360 N N . GLY A 1 560 ? -21.109 25.328 12.43 1 87.69 560 GLY A N 1
ATOM 4361 C CA . GLY A 1 560 ? -22.281 26.078 12.852 1 87.69 560 GLY A CA 1
ATOM 4362 C C . GLY A 1 560 ? -23.484 25.844 11.945 1 87.69 560 GLY A C 1
ATOM 4363 O O . GLY A 1 560 ? -24.578 26.312 12.242 1 87.69 560 GLY A O 1
ATOM 4364 N N . ILE A 1 561 ? -23.234 25.219 10.906 1 90.5 561 ILE A N 1
ATOM 4365 C CA . ILE A 1 561 ? -24.281 24.922 9.945 1 90.5 561 ILE A CA 1
ATOM 4366 C C . ILE A 1 561 ? -24.391 23.406 9.75 1 90.5 561 ILE A C 1
ATOM 4368 O O . ILE A 1 561 ? -23.406 22.75 9.383 1 90.5 561 ILE A O 1
ATOM 4372 N N . ARG A 1 562 ? -25.594 22.938 9.859 1 92.44 562 ARG A N 1
ATOM 4373 C CA . ARG A 1 562 ? -25.797 21.484 9.75 1 92.44 562 ARG A CA 1
ATOM 4374 C C . ARG A 1 562 ? -25.516 21.016 8.336 1 92.44 562 ARG A C 1
ATOM 4376 O O . ARG A 1 562 ? -25.953 21.641 7.359 1 92.44 562 ARG A O 1
ATOM 4383 N N . GLY A 1 563 ? -24.703 19.953 8.25 1 95.38 563 GLY A N 1
ATOM 4384 C CA . GLY A 1 563 ? -24.469 19.312 6.965 1 95.38 563 GLY A CA 1
ATOM 4385 C C . GLY A 1 563 ? -23.297 19.906 6.207 1 95.38 563 GLY A C 1
ATOM 4386 O O . GLY A 1 563 ? -22.906 19.391 5.16 1 95.38 563 GLY A O 1
ATOM 4387 N N . LEU A 1 564 ? -22.75 21.016 6.652 1 95.38 564 LEU A N 1
ATOM 4388 C CA . LEU A 1 564 ? -21.562 21.594 6.051 1 95.38 564 LEU A CA 1
ATOM 4389 C C . LEU A 1 564 ? -20.297 21.141 6.773 1 95.38 564 LEU A C 1
ATOM 4391 O O . LEU A 1 564 ? -20.219 21.219 8 1 95.38 564 LEU A O 1
ATOM 4395 N N . TRP A 1 565 ? -19.328 20.703 6.012 1 96.19 565 TRP A N 1
ATOM 4396 C CA . TRP A 1 565 ? -18.109 20.156 6.613 1 96.19 565 TRP A CA 1
ATOM 4397 C C . TRP A 1 565 ? -16.875 20.688 5.91 1 96.19 565 TRP A C 1
ATOM 4399 O O . TRP A 1 565 ? -16.406 20.109 4.93 1 96.19 565 TRP A O 1
ATOM 4409 N N . PRO A 1 566 ? -16.234 21.766 6.383 1 94.56 566 PRO A N 1
ATOM 4410 C CA . PRO A 1 566 ? -14.945 22.156 5.828 1 94.56 566 PRO A CA 1
ATOM 4411 C C . PRO A 1 566 ? -13.82 21.188 6.191 1 94.56 566 PRO A C 1
ATOM 4413 O O . PRO A 1 566 ? -13.758 20.719 7.324 1 94.56 566 PRO A O 1
ATOM 4416 N N . VAL A 1 567 ? -13 20.859 5.199 1 95.44 567 VAL A N 1
ATOM 4417 C CA . VAL A 1 567 ? -11.852 20 5.449 1 95.44 567 VAL A CA 1
ATOM 4418 C C . VAL A 1 567 ? -10.617 20.562 4.746 1 95.44 567 VAL A C 1
ATOM 4420 O O . VAL A 1 567 ? -10.719 21.109 3.648 1 95.44 567 VAL A O 1
ATOM 4423 N N . MET A 1 568 ? -9.492 20.516 5.434 1 91.88 568 MET A N 1
ATOM 4424 C CA . MET A 1 568 ? -8.203 20.938 4.891 1 91.88 568 MET A CA 1
ATOM 4425 C C . MET A 1 568 ? -7.059 20.484 5.789 1 91.88 568 MET A C 1
ATOM 4427 O O . MET A 1 568 ? -7.281 20.109 6.941 1 91.88 568 MET A O 1
ATOM 4431 N N . GLY A 1 569 ? -5.859 20.562 5.23 1 91.94 569 GLY A N 1
ATOM 4432 C CA . GLY A 1 569 ? -4.68 20.203 5.996 1 91.94 569 GLY A CA 1
ATOM 4433 C C . GLY A 1 569 ? -3.682 19.375 5.207 1 91.94 569 GLY A C 1
ATOM 4434 O O . GLY A 1 569 ? -3.943 19.016 4.059 1 91.94 569 GLY A O 1
ATOM 4435 N N . ASN A 1 570 ? -2.547 19.188 5.879 1 93.94 570 ASN A N 1
ATOM 4436 C CA . ASN A 1 570 ? -1.537 18.344 5.238 1 93.94 570 ASN A CA 1
ATOM 4437 C C . ASN A 1 570 ? -1.967 16.891 5.203 1 93.94 570 ASN A C 1
ATOM 4439 O O . ASN A 1 570 ? -3.066 16.547 5.641 1 93.94 570 ASN A O 1
ATOM 4443 N N . LEU A 1 571 ? -1.189 16 4.652 1 97 571 LEU A N 1
ATOM 4444 C CA . LEU A 1 571 ? -1.569 14.617 4.418 1 97 571 LEU A CA 1
ATOM 4445 C C . LEU A 1 571 ? -1.855 13.898 5.73 1 97 571 LEU A C 1
ATOM 4447 O O . LEU A 1 571 ? -2.811 13.125 5.828 1 97 571 LEU A O 1
ATOM 4451 N N . ALA A 1 572 ? -1.082 14.172 6.785 1 96.88 572 ALA A N 1
ATOM 4452 C CA . ALA A 1 572 ? -1.251 13.508 8.078 1 96.88 572 ALA A CA 1
ATOM 4453 C C . ALA A 1 572 ? -2.592 13.867 8.711 1 96.88 572 ALA A C 1
ATOM 4455 O O . ALA A 1 572 ? -3.307 13 9.211 1 96.88 572 ALA A O 1
ATOM 4456 N N . LEU A 1 573 ? -2.939 15.156 8.703 1 95.88 573 LEU A N 1
ATOM 4457 C CA . LEU A 1 573 ? -4.215 15.602 9.25 1 95.88 573 LEU A CA 1
ATOM 4458 C C . LEU A 1 573 ? -5.383 14.984 8.492 1 95.88 573 LEU A C 1
ATOM 4460 O O . LEU A 1 573 ? -6.352 14.531 9.094 1 95.88 573 LEU A O 1
ATOM 4464 N N . CYS A 1 574 ? -5.227 15.031 7.176 1 96.81 574 CYS A N 1
ATOM 4465 C CA . CYS A 1 574 ? -6.289 14.477 6.344 1 96.81 574 CYS A CA 1
ATOM 4466 C C . CYS A 1 574 ? -6.508 13 6.66 1 96.81 574 CYS A C 1
ATOM 4468 O O . CYS A 1 574 ? -7.648 12.547 6.762 1 96.81 574 CYS A O 1
ATOM 4470 N N . ARG A 1 575 ? -5.418 12.281 6.805 1 97.56 575 ARG A N 1
ATOM 4471 C CA . ARG A 1 575 ? -5.512 10.859 7.109 1 97.56 575 ARG A CA 1
ATOM 4472 C C . ARG A 1 575 ? -6.238 10.625 8.43 1 97.56 575 ARG A C 1
ATOM 4474 O O . ARG A 1 575 ? -7.188 9.844 8.5 1 97.56 575 ARG A O 1
ATOM 4481 N N . PHE A 1 576 ? -5.844 11.281 9.469 1 97.88 576 PHE A N 1
ATOM 4482 C CA . PHE A 1 576 ? -6.34 11.039 10.82 1 97.88 576 PHE A CA 1
ATOM 4483 C C . PHE A 1 576 ? -7.785 11.492 10.961 1 97.88 576 PHE A C 1
ATOM 4485 O O . PHE A 1 576 ? -8.641 10.734 11.406 1 97.88 576 PHE A O 1
ATOM 4492 N N . TYR A 1 577 ? -8.148 12.68 10.469 1 98.19 577 TYR A N 1
ATOM 4493 C CA . TYR A 1 577 ? -9.422 13.297 10.797 1 98.19 577 TYR A CA 1
ATOM 4494 C C . TYR A 1 577 ? -10.5 12.906 9.789 1 98.19 577 TYR A C 1
ATOM 4496 O O . TYR A 1 577 ? -11.695 13.062 10.055 1 98.19 577 TYR A O 1
ATOM 4504 N N . SER A 1 578 ? -10.102 12.445 8.586 1 98.25 578 SER A N 1
ATOM 4505 C CA . SER A 1 578 ? -11.109 11.977 7.645 1 98.25 578 SER A CA 1
ATOM 4506 C C . SER A 1 578 ? -11.922 10.82 8.227 1 98.25 578 SER A C 1
ATOM 4508 O O . SER A 1 578 ? -13.117 10.695 7.961 1 98.25 578 SER A O 1
ATOM 4510 N N . LYS A 1 579 ? -11.305 9.969 9.016 1 97.75 579 LYS A N 1
ATOM 4511 C CA . LYS A 1 579 ? -12.008 8.883 9.695 1 97.75 579 LYS A CA 1
ATOM 4512 C C . LYS A 1 579 ? -13.055 9.422 10.664 1 97.75 579 LYS A C 1
ATOM 4514 O O . LYS A 1 579 ? -14.188 8.938 10.695 1 97.75 579 LYS A O 1
ATOM 4519 N N . HIS A 1 580 ? -12.664 10.414 11.398 1 98.5 580 HIS A N 1
ATOM 4520 C CA . HIS A 1 580 ? -13.555 11.047 12.359 1 98.5 580 HIS A CA 1
ATOM 4521 C C . HIS A 1 580 ? -14.734 11.719 11.664 1 98.5 580 HIS A C 1
ATOM 4523 O O . HIS A 1 580 ? -15.875 11.602 12.109 1 98.5 580 HIS A O 1
ATOM 4529 N N . LEU A 1 581 ? -14.383 12.445 10.602 1 98.38 581 LEU A N 1
ATOM 4530 C CA . LEU A 1 581 ? -15.438 13.109 9.836 1 98.38 581 LEU A CA 1
ATOM 4531 C C . LEU A 1 581 ? -16.438 12.102 9.289 1 98.38 581 LEU A C 1
ATOM 4533 O O . LEU A 1 581 ? -17.656 12.281 9.438 1 98.38 581 LEU A O 1
ATOM 4537 N N . ALA A 1 582 ? -15.969 11.055 8.68 1 98.69 582 ALA A N 1
ATOM 4538 C CA . ALA A 1 582 ? -16.828 10.047 8.07 1 98.69 582 ALA A CA 1
ATOM 4539 C C . ALA A 1 582 ? -17.734 9.398 9.117 1 98.69 582 ALA A C 1
ATOM 4541 O O . ALA A 1 582 ? -18.922 9.148 8.852 1 98.69 582 ALA A O 1
ATOM 4542 N N . MET A 1 583 ? -17.234 9.141 10.289 1 98.5 583 MET A N 1
ATOM 4543 C CA . MET A 1 583 ? -18.016 8.508 11.344 1 98.5 583 MET A CA 1
ATOM 4544 C C . MET A 1 583 ? -19.109 9.453 11.844 1 98.5 583 MET A C 1
ATOM 4546 O O . MET A 1 583 ? -20.219 9.016 12.164 1 98.5 583 MET A O 1
ATOM 4550 N N . GLN A 1 584 ? -18.797 10.766 11.938 1 98.12 584 GLN A N 1
ATOM 4551 C CA . GLN A 1 584 ? -19.844 11.734 12.297 1 98.12 584 GLN A CA 1
ATOM 4552 C C . GLN A 1 584 ? -20.984 11.688 11.297 1 98.12 584 GLN A C 1
ATOM 4554 O O . GLN A 1 584 ? -22.156 11.609 11.688 1 98.12 584 GLN A O 1
ATOM 4559 N N . ILE A 1 585 ? -20.656 11.719 10.031 1 98.5 585 ILE A N 1
ATOM 4560 C CA . ILE A 1 585 ? -21.672 11.719 8.977 1 98.5 585 ILE A CA 1
ATOM 4561 C C . ILE A 1 585 ? -22.469 10.414 9.031 1 98.5 585 ILE A C 1
ATOM 4563 O O . ILE A 1 585 ? -23.688 10.43 8.922 1 98.5 585 ILE A O 1
ATOM 4567 N N . LYS A 1 586 ? -21.781 9.281 9.203 1 98.5 586 LYS A N 1
ATOM 4568 C CA . LYS A 1 586 ? -22.469 7.992 9.289 1 98.5 586 LYS A CA 1
ATOM 4569 C C . LYS A 1 586 ? -23.453 7.973 10.453 1 98.5 586 LYS A C 1
ATOM 4571 O O . LYS A 1 586 ? -24.594 7.496 10.297 1 98.5 586 LYS A O 1
ATOM 4576 N N . LEU A 1 587 ? -23.078 8.477 11.602 1 97.19 587 LEU A N 1
ATOM 4577 C CA . LEU A 1 587 ? -23.938 8.516 12.773 1 97.19 587 LEU A CA 1
ATOM 4578 C C . LEU A 1 587 ? -25.188 9.359 12.5 1 97.19 587 LEU A C 1
ATOM 4580 O O . LEU A 1 587 ? -26.297 8.984 12.906 1 97.19 587 LEU A O 1
ATOM 4584 N N . ILE A 1 588 ? -24.969 10.469 11.867 1 96.75 588 ILE A N 1
ATOM 4585 C CA . ILE A 1 588 ? -26.078 11.352 11.531 1 96.75 588 ILE A CA 1
ATOM 4586 C C . ILE A 1 588 ? -27.047 10.641 10.578 1 96.75 588 ILE A C 1
ATOM 4588 O O . ILE A 1 588 ? -28.25 10.633 10.797 1 96.75 588 ILE A O 1
ATOM 4592 N N . GLU A 1 589 ? -26.531 9.969 9.539 1 97.38 589 GLU A N 1
ATOM 4593 C CA . GLU A 1 589 ? -27.328 9.281 8.531 1 97.38 589 GLU A CA 1
ATOM 4594 C C . GLU A 1 589 ? -28.094 8.109 9.141 1 97.38 589 GLU A C 1
ATOM 4596 O O . GLU A 1 589 ? -29.203 7.785 8.695 1 97.38 589 GLU A O 1
ATOM 4601 N N . GLU A 1 590 ? -27.547 7.535 10.25 1 97.06 590 GLU A N 1
ATOM 4602 C CA . GLU A 1 590 ? -28.188 6.387 10.875 1 97.06 590 GLU A CA 1
ATOM 4603 C C . GLU A 1 590 ? -29.125 6.828 12 1 97.06 590 GLU A C 1
ATOM 4605 O O . GLU A 1 590 ? -29.75 5.992 12.656 1 97.06 590 GLU A O 1
ATOM 4610 N N . GLY A 1 591 ? -29.172 8.117 12.273 1 95.06 591 GLY A N 1
ATOM 4611 C CA . GLY A 1 591 ? -30.031 8.648 13.312 1 95.06 591 GLY A CA 1
ATOM 4612 C C . GLY A 1 591 ? -29.531 8.383 14.719 1 95.06 591 GLY A C 1
ATOM 4613 O O . GLY A 1 591 ? -30.297 8.328 15.672 1 95.06 591 GLY A O 1
ATOM 4614 N N . LEU A 1 592 ? -28.203 8.227 14.836 1 94.25 592 LEU A N 1
ATOM 4615 C CA . LEU A 1 592 ? -27.625 7.844 16.125 1 94.25 592 LEU A CA 1
ATOM 4616 C C . LEU A 1 592 ? -26.844 9 16.734 1 94.25 592 LEU A C 1
ATOM 4618 O O . LEU A 1 592 ? -26.359 8.898 17.859 1 94.25 592 LEU A O 1
ATOM 4622 N N . PHE A 1 593 ? -26.719 10.086 15.984 1 92.94 593 PHE A N 1
ATOM 4623 C CA . PHE A 1 593 ? -26.031 11.266 16.5 1 92.94 593 PHE A CA 1
ATOM 4624 C C . PHE A 1 593 ? -26.875 11.992 17.531 1 92.94 593 PHE A C 1
ATOM 4626 O O . PHE A 1 593 ? -27.984 12.438 17.219 1 92.94 593 PHE A O 1
ATOM 4633 N N . THR A 1 594 ? -26.422 12.133 18.75 1 88.56 594 THR A N 1
ATOM 4634 C CA . THR A 1 594 ? -27.25 12.641 19.844 1 88.56 594 THR A CA 1
ATOM 4635 C C . THR A 1 594 ? -26.938 14.109 20.109 1 88.56 594 THR A C 1
ATOM 4637 O O . THR A 1 594 ? -27.469 14.703 21.047 1 88.56 594 THR A O 1
ATOM 4640 N N . GLY A 1 595 ? -26.062 14.68 19.391 1 90.81 595 GLY A N 1
ATOM 4641 C CA . GLY A 1 595 ? -25.75 16.078 19.578 1 90.81 595 GLY A CA 1
ATOM 4642 C C . GLY A 1 595 ? -24.391 16.312 20.203 1 90.81 595 GLY A C 1
ATOM 4643 O O . GLY A 1 595 ? -23.844 15.422 20.844 1 90.81 595 GLY A O 1
ATOM 4644 N N . ARG A 1 596 ? -23.844 17.469 20.047 1 94.31 596 ARG A N 1
ATOM 4645 C CA . ARG A 1 596 ? -22.516 17.844 20.547 1 94.31 596 ARG A CA 1
ATOM 4646 C C . ARG A 1 596 ? -22.625 18.406 21.969 1 94.31 596 ARG A C 1
ATOM 4648 O O . ARG A 1 596 ? -23.562 19.141 22.281 1 94.31 596 ARG A O 1
ATOM 4655 N N . TYR A 1 597 ? -21.672 18.031 22.75 1 94 597 TYR A N 1
ATOM 4656 C CA . TYR A 1 597 ? -21.609 18.547 24.109 1 94 597 TYR A CA 1
ATOM 4657 C C . TYR A 1 597 ? -21.188 20.016 24.109 1 94 597 TYR A C 1
ATOM 4659 O O . TYR A 1 597 ? -20.172 20.375 23.531 1 94 597 TYR A O 1
ATOM 4667 N N . SER A 1 598 ? -22.047 20.953 24.469 1 83.44 598 SER A N 1
ATOM 4668 C CA . SER A 1 598 ? -21.766 22.375 24.672 1 83.44 598 SER A CA 1
ATOM 4669 C C . SER A 1 598 ? -22.047 22.812 26.094 1 83.44 598 SER A C 1
ATOM 4671 O O . SER A 1 598 ? -22.984 22.312 26.734 1 83.44 598 SER A O 1
ATOM 4673 N N . HIS A 1 599 ? -20.984 22.844 26.984 1 66.88 599 HIS A N 1
ATOM 4674 C CA . HIS A 1 599 ? -21.281 23.25 28.359 1 66.88 599 HIS A CA 1
ATOM 4675 C C . HIS A 1 599 ? -22.234 24.438 28.375 1 66.88 599 HIS A C 1
ATOM 4677 O O . HIS A 1 599 ? -22.047 25.391 27.625 1 66.88 599 HIS A O 1
ATOM 4683 N N . ALA A 1 600 ? -23.469 24.266 28.938 1 43.91 600 ALA A N 1
ATOM 4684 C CA . ALA A 1 600 ? -24.328 25.406 29.266 1 43.91 600 ALA A CA 1
ATOM 4685 C C . ALA A 1 600 ? -23.609 26.406 30.141 1 43.91 600 ALA A C 1
ATOM 4687 O O . ALA A 1 600 ? -22.828 26.031 31.016 1 43.91 600 ALA A O 1
ATOM 4688 N N . MET B 1 1 ? -0.675 -43.469 -1.583 1 41.72 1 MET B N 1
ATOM 4689 C CA . MET B 1 1 ? -0.14 -42.125 -1.674 1 41.72 1 MET B CA 1
ATOM 4690 C C . MET B 1 1 ? 0.193 -41.562 -0.29 1 41.72 1 MET B C 1
ATOM 4692 O O . MET B 1 1 ? 0.505 -40.406 -0.144 1 41.72 1 MET B O 1
ATOM 4696 N N . SER B 1 2 ? -0.287 -42.5 0.742 1 48.91 2 SER B N 1
ATOM 4697 C CA . SER B 1 2 ? -0.081 -42.312 2.174 1 48.91 2 SER B CA 1
ATOM 4698 C C . SER B 1 2 ? 1.403 -42.188 2.51 1 48.91 2 SER B C 1
ATOM 4700 O O . SER B 1 2 ? 1.776 -41.594 3.512 1 48.91 2 SER B O 1
ATOM 4702 N N . SER B 1 3 ? 2.201 -42.406 1.398 1 64.06 3 SER B N 1
ATOM 4703 C CA . SER B 1 3 ? 3.578 -42.75 1.764 1 64.06 3 SER B CA 1
ATOM 4704 C C . SER B 1 3 ? 4.484 -41.531 1.617 1 64.06 3 SER B C 1
ATOM 4706 O O . SER B 1 3 ? 5.656 -41.562 2.004 1 64.06 3 SER B O 1
ATOM 4708 N N . ILE B 1 4 ? 3.949 -40.469 1.279 1 84.69 4 ILE B N 1
ATOM 4709 C CA . ILE B 1 4 ? 4.852 -39.375 0.972 1 84.69 4 ILE B CA 1
ATOM 4710 C C . ILE B 1 4 ? 5.109 -38.531 2.232 1 84.69 4 ILE B C 1
ATOM 4712 O O . ILE B 1 4 ? 6.238 -38.125 2.492 1 84.69 4 ILE B O 1
ATOM 4716 N N . LEU B 1 5 ? 4.121 -38.594 3.203 1 93.5 5 LEU B N 1
ATOM 4717 C CA . LEU B 1 5 ? 4.215 -37.75 4.395 1 93.5 5 LEU B CA 1
ATOM 4718 C C . LEU B 1 5 ? 4.836 -38.531 5.555 1 93.5 5 LEU B C 1
ATOM 4720 O O . LEU B 1 5 ? 4.703 -39.75 5.633 1 93.5 5 LEU B O 1
ATOM 4724 N N . PRO B 1 6 ? 5.484 -37.812 6.367 1 95.5 6 PRO B N 1
ATOM 4725 C CA . PRO B 1 6 ? 6.031 -38.469 7.566 1 95.5 6 PRO B CA 1
ATOM 4726 C C . PRO B 1 6 ? 4.98 -38.688 8.648 1 95.5 6 PRO B C 1
ATOM 4728 O O . PRO B 1 6 ? 5.031 -38.062 9.703 1 95.5 6 PRO B O 1
ATOM 4731 N N . THR B 1 7 ? 4.137 -39.656 8.445 1 96.06 7 THR B N 1
ATOM 4732 C CA . THR B 1 7 ? 3.047 -39.938 9.383 1 96.06 7 THR B CA 1
ATOM 4733 C C . THR B 1 7 ? 3.566 -40.594 10.648 1 96.06 7 THR B C 1
ATOM 4735 O O . THR B 1 7 ? 4.609 -41.25 10.625 1 96.06 7 THR B O 1
ATOM 4738 N N . LEU B 1 8 ? 2.836 -40.438 11.727 1 96.5 8 LEU B N 1
ATOM 4739 C CA . LEU B 1 8 ? 3.238 -41 13.023 1 96.5 8 LEU B CA 1
ATOM 4740 C C . LEU B 1 8 ? 3.416 -42.5 12.945 1 96.5 8 LEU B C 1
ATOM 4742 O O . LEU B 1 8 ? 4.422 -43.031 13.422 1 96.5 8 LEU B O 1
ATOM 4746 N N . PRO B 1 9 ? 2.5 -43.188 12.289 1 95.38 9 PRO B N 1
ATOM 4747 C CA . PRO B 1 9 ? 2.715 -44.625 12.164 1 95.38 9 PRO B CA 1
ATOM 4748 C C . PRO B 1 9 ? 3.973 -44.969 11.367 1 95.38 9 PRO B C 1
ATOM 4750 O O . PRO B 1 9 ? 4.715 -45.906 11.742 1 95.38 9 PRO B O 1
ATOM 4753 N N . LYS B 1 10 ? 4.188 -44.281 10.266 1 95 10 LYS B N 1
ATOM 4754 C CA . LYS B 1 10 ? 5.387 -44.5 9.461 1 95 10 LYS B CA 1
ATOM 4755 C C . LYS B 1 10 ? 6.652 -44.25 10.281 1 95 10 LYS B C 1
ATOM 4757 O O . LYS B 1 10 ? 7.664 -44.938 10.086 1 95 10 LYS B O 1
ATOM 4762 N N . LEU B 1 11 ? 6.562 -43.344 11.25 1 95.75 11 LEU B N 1
ATOM 4763 C CA . LEU B 1 11 ? 7.711 -42.969 12.062 1 95.75 11 LEU B CA 1
ATOM 4764 C C . LEU B 1 11 ? 7.828 -43.844 13.305 1 95.75 11 LEU B C 1
ATOM 4766 O O . LEU B 1 11 ? 8.773 -43.688 14.086 1 95.75 11 LEU B O 1
ATOM 4770 N N . GLY B 1 12 ? 6.852 -44.656 13.508 1 95.62 12 GLY B N 1
ATOM 4771 C CA . GLY B 1 12 ? 6.848 -45.531 14.672 1 95.62 12 GLY B CA 1
ATOM 4772 C C . GLY B 1 12 ? 6.469 -44.812 15.953 1 95.62 12 GLY B C 1
ATOM 4773 O O . GLY B 1 12 ? 6.891 -45.219 17.047 1 95.62 12 GLY B O 1
ATOM 4774 N N . VAL B 1 13 ? 5.75 -43.75 15.836 1 95.94 13 VAL B N 1
ATOM 4775 C CA . VAL B 1 13 ? 5.371 -42.938 16.984 1 95.94 13 VAL B CA 1
ATOM 4776 C C . VAL B 1 13 ? 3.887 -43.125 17.297 1 95.94 13 VAL B C 1
ATOM 4778 O O . VAL B 1 13 ? 3.035 -42.906 16.422 1 95.94 13 VAL B O 1
ATOM 4781 N N . LYS B 1 14 ? 3.508 -43.5 18.5 1 92.75 14 LYS B N 1
ATOM 4782 C CA . LYS B 1 14 ? 2.125 -43.781 18.875 1 92.75 14 LYS B CA 1
ATOM 4783 C C . LYS B 1 14 ? 1.383 -42.5 19.266 1 92.75 14 LYS B C 1
ATOM 4785 O O . LYS B 1 14 ? 0.237 -42.312 18.859 1 92.75 14 LYS B O 1
ATOM 4790 N N . SER B 1 15 ? 2.025 -41.719 20.109 1 91.81 15 SER B N 1
ATOM 4791 C CA . SER B 1 15 ? 1.425 -40.469 20.547 1 91.81 15 SER B CA 1
ATOM 4792 C C . SER B 1 15 ? 2.49 -39.469 20.984 1 91.81 15 SER B C 1
ATOM 4794 O O . SER B 1 15 ? 3.609 -39.844 21.328 1 91.81 15 SER B O 1
ATOM 4796 N N . LEU B 1 16 ? 2.125 -38.219 20.922 1 94.38 16 LEU B N 1
ATOM 4797 C CA . LEU B 1 16 ? 3.02 -37.156 21.406 1 94.38 16 LEU B CA 1
ATOM 4798 C C . LEU B 1 16 ? 2.801 -36.906 22.906 1 94.38 16 LEU B C 1
ATOM 4800 O O . LEU B 1 16 ? 1.667 -36.969 23.391 1 94.38 16 LEU B O 1
ATOM 4804 N N . PRO B 1 17 ? 3.809 -36.625 23.578 1 91.12 17 PRO B N 1
ATOM 4805 C CA . PRO B 1 17 ? 3.631 -36.281 24.984 1 91.12 17 PRO B CA 1
ATOM 4806 C C . PRO B 1 17 ? 2.793 -35 25.188 1 91.12 17 PRO B C 1
ATOM 4808 O O . PRO B 1 17 ? 2.961 -34.031 24.453 1 91.12 17 PRO B O 1
ATOM 4811 N N . PRO B 1 18 ? 1.832 -35.031 26.125 1 88.5 18 PRO B N 1
ATOM 4812 C CA . PRO B 1 18 ? 0.966 -33.875 26.359 1 88.5 18 PRO B CA 1
ATOM 4813 C C . PRO B 1 18 ? 1.743 -32.656 26.797 1 88.5 18 PRO B C 1
ATOM 4815 O O . PRO B 1 18 ? 1.303 -31.516 26.562 1 88.5 18 PRO B O 1
ATOM 4818 N N . ASP B 1 19 ? 2.854 -32.812 27.453 1 90.12 19 ASP B N 1
ATOM 4819 C CA . ASP B 1 19 ? 3.629 -31.688 27.969 1 90.12 19 ASP B CA 1
ATOM 4820 C C . ASP B 1 19 ? 4.84 -31.406 27.078 1 90.12 19 ASP B C 1
ATOM 4822 O O . ASP B 1 19 ? 5.879 -30.953 27.562 1 90.12 19 ASP B O 1
ATOM 4826 N N . LEU B 1 20 ? 4.602 -31.734 25.875 1 93 20 LEU B N 1
ATOM 4827 C CA . LEU B 1 20 ? 5.695 -31.547 24.922 1 93 20 LEU B CA 1
ATOM 4828 C C . LEU B 1 20 ? 6.121 -30.078 24.875 1 93 20 LEU B C 1
ATOM 4830 O O . LEU B 1 20 ? 5.277 -29.188 24.75 1 93 20 LEU B O 1
ATOM 4834 N N . ASP B 1 21 ? 7.387 -29.781 25.062 1 96.75 21 ASP B N 1
ATOM 4835 C CA . ASP B 1 21 ? 7.957 -28.438 24.969 1 96.75 21 ASP B CA 1
ATOM 4836 C C . ASP B 1 21 ? 8.617 -28.219 23.609 1 96.75 21 ASP B C 1
ATOM 4838 O O . ASP B 1 21 ? 9.828 -28.422 23.453 1 96.75 21 ASP B O 1
ATOM 4842 N N . ALA B 1 22 ? 7.836 -27.75 22.641 1 97.5 22 ALA B N 1
ATOM 4843 C CA . ALA B 1 22 ? 8.289 -27.578 21.266 1 97.5 22 ALA B CA 1
ATOM 4844 C C . ALA B 1 22 ? 9.484 -26.625 21.188 1 97.5 22 ALA B C 1
ATOM 4846 O O . ALA B 1 22 ? 10.398 -26.828 20.391 1 97.5 22 ALA B O 1
ATOM 4847 N N . LYS B 1 23 ? 9.461 -25.562 21.969 1 97.62 23 LYS B N 1
ATOM 4848 C CA . LYS B 1 23 ? 10.547 -24.578 21.969 1 97.62 23 LYS B CA 1
ATOM 4849 C C . LYS B 1 23 ? 11.867 -25.219 22.406 1 97.62 23 LYS B C 1
ATOM 4851 O O . LYS B 1 23 ? 12.898 -25 21.781 1 97.62 23 LYS B O 1
ATOM 4856 N N . ARG B 1 24 ? 11.812 -25.953 23.453 1 97.69 24 ARG B N 1
ATOM 4857 C CA . ARG B 1 24 ? 13.008 -26.625 23.953 1 97.69 24 ARG B CA 1
ATOM 4858 C C . ARG B 1 24 ? 13.562 -27.594 22.906 1 97.69 24 ARG B C 1
ATOM 4860 O O . ARG B 1 24 ? 14.773 -27.641 22.672 1 97.69 24 ARG B O 1
ATOM 4867 N N . ILE B 1 25 ? 12.695 -28.391 22.328 1 98.25 25 ILE B N 1
ATOM 4868 C CA . ILE B 1 25 ? 13.094 -29.359 21.312 1 98.25 25 ILE B CA 1
ATOM 4869 C C . ILE B 1 25 ? 13.727 -28.625 20.125 1 98.25 25 ILE B C 1
ATOM 4871 O O . ILE B 1 25 ? 14.805 -29.016 19.656 1 98.25 25 ILE B O 1
ATOM 4875 N N . ALA B 1 26 ? 13.055 -27.594 19.656 1 98.62 26 ALA B N 1
ATOM 4876 C CA . ALA B 1 26 ? 13.523 -26.828 18.5 1 98.62 26 ALA B CA 1
ATOM 4877 C C . ALA B 1 26 ? 14.898 -26.219 18.766 1 98.62 26 ALA B C 1
ATOM 4879 O O . ALA B 1 26 ? 15.797 -26.328 17.922 1 98.62 26 ALA B O 1
ATOM 4880 N N . TYR B 1 27 ? 15.094 -25.641 19.906 1 98.38 27 TYR B N 1
ATOM 4881 C CA . TYR B 1 27 ? 16.359 -24.984 20.234 1 98.38 27 TYR B CA 1
ATOM 4882 C C . TYR B 1 27 ? 17.469 -26.016 20.375 1 98.38 27 TYR B C 1
ATOM 4884 O O . TYR B 1 27 ? 18.609 -25.766 19.984 1 98.38 27 TYR B O 1
ATOM 4892 N N . GLY B 1 28 ? 17.141 -27.109 21 1 98.44 28 GLY B N 1
ATOM 4893 C CA . GLY B 1 28 ? 18.125 -28.172 21.094 1 98.44 28 GLY B CA 1
ATOM 4894 C C . GLY B 1 28 ? 18.609 -28.656 19.75 1 98.44 28 GLY B C 1
ATOM 4895 O O . GLY B 1 28 ? 19.812 -28.734 19.5 1 98.44 28 GLY B O 1
ATOM 4896 N N . TRP B 1 29 ? 17.656 -29 18.906 1 98.69 29 TRP B N 1
ATOM 4897 C CA . TRP B 1 29 ? 17.984 -29.422 17.547 1 98.69 29 TRP B CA 1
ATOM 4898 C C . TRP B 1 29 ? 18.781 -28.344 16.812 1 98.69 29 TRP B C 1
ATOM 4900 O O . TRP B 1 29 ? 19.781 -28.641 16.156 1 98.69 29 TRP B O 1
ATOM 4910 N N . PHE B 1 30 ? 18.312 -27.109 16.906 1 98.69 30 PHE B N 1
ATOM 4911 C CA . PHE B 1 30 ? 18.875 -25.984 16.172 1 98.69 30 PHE B CA 1
ATOM 4912 C C . PHE B 1 30 ? 20.312 -25.703 16.609 1 98.69 30 PHE B C 1
ATOM 4914 O O . PHE B 1 30 ? 21.156 -25.344 15.797 1 98.69 30 PHE B O 1
ATOM 4921 N N . THR B 1 31 ? 20.547 -25.828 17.891 1 98.44 31 THR B N 1
ATOM 4922 C CA . THR B 1 31 ? 21.906 -25.641 18.422 1 98.44 31 THR B CA 1
ATOM 4923 C C . THR B 1 31 ? 22.859 -26.656 17.797 1 98.44 31 THR B C 1
ATOM 4925 O O . THR B 1 31 ? 23.938 -26.297 17.344 1 98.44 31 THR B O 1
ATOM 4928 N N . SER B 1 32 ? 22.438 -27.906 17.766 1 98.62 32 SER B N 1
ATOM 4929 C CA . SER B 1 32 ? 23.266 -28.938 17.141 1 98.62 32 SER B CA 1
ATOM 4930 C C . SER B 1 32 ? 23.438 -28.688 15.648 1 98.62 32 SER B C 1
ATOM 4932 O O . SER B 1 32 ? 24.547 -28.812 15.117 1 98.62 32 SER B O 1
ATOM 4934 N N . PHE B 1 33 ? 22.359 -28.375 15.023 1 98.69 33 PHE B N 1
ATOM 4935 C CA . PHE B 1 33 ? 22.359 -28.109 13.586 1 98.69 33 PHE B CA 1
ATOM 4936 C C . PHE B 1 33 ? 23.344 -26.984 13.25 1 98.69 33 PHE B C 1
ATOM 4938 O O . PHE B 1 33 ? 24.188 -27.141 12.375 1 98.69 33 PHE B O 1
ATOM 4945 N N . SER B 1 34 ? 23.234 -25.844 13.969 1 98.56 34 SER B N 1
ATOM 4946 C CA . SER B 1 34 ? 24.078 -24.672 13.703 1 98.56 34 SER B CA 1
ATOM 4947 C C . SER B 1 34 ? 25.547 -25 13.938 1 98.56 34 SER B C 1
ATOM 4949 O O . SER B 1 34 ? 26.406 -24.578 13.172 1 98.56 34 SER B O 1
ATOM 4951 N N . GLN B 1 35 ? 25.797 -25.75 14.984 1 98.06 35 GLN B N 1
ATOM 4952 C CA . GLN B 1 35 ? 27.172 -26.125 15.305 1 98.06 35 GLN B CA 1
ATOM 4953 C C . GLN B 1 35 ? 27.766 -27 14.195 1 98.06 35 GLN B C 1
ATOM 4955 O O . GLN B 1 35 ? 28.891 -26.766 13.766 1 98.06 35 GLN B O 1
ATOM 4960 N N . HIS B 1 36 ? 27.016 -28.016 13.781 1 98.5 36 HIS B N 1
ATOM 4961 C CA . HIS B 1 36 ? 27.5 -28.906 12.734 1 98.5 36 HIS B CA 1
ATOM 4962 C C . HIS B 1 36 ? 27.688 -28.156 11.414 1 98.5 36 HIS B C 1
ATOM 4964 O O . HIS B 1 36 ? 28.672 -28.375 10.711 1 98.5 36 HIS B O 1
ATOM 4970 N N . VAL B 1 37 ? 26.766 -27.328 11.055 1 98.19 37 VAL B N 1
ATOM 4971 C CA . VAL B 1 37 ? 26.828 -26.578 9.797 1 98.19 37 VAL B CA 1
ATOM 4972 C C . VAL B 1 37 ? 28.016 -25.641 9.805 1 98.19 37 VAL B C 1
ATOM 4974 O O . VAL B 1 37 ? 28.766 -25.578 8.828 1 98.19 37 VAL B O 1
ATOM 4977 N N . GLU B 1 38 ? 28.219 -24.906 10.891 1 97.06 38 GLU B N 1
ATOM 4978 C CA . GLU B 1 38 ? 29.328 -23.969 11 1 97.06 38 GLU B CA 1
ATOM 4979 C C . GLU B 1 38 ? 30.672 -24.688 10.969 1 97.06 38 GLU B C 1
ATOM 4981 O O . GLU B 1 38 ? 31.641 -24.156 10.438 1 97.06 38 GLU B O 1
ATOM 4986 N N . ALA B 1 39 ? 30.672 -25.875 11.516 1 96.62 39 ALA B N 1
ATOM 4987 C CA . ALA B 1 39 ? 31.906 -26.656 11.57 1 96.62 39 ALA B CA 1
ATOM 4988 C C . ALA B 1 39 ? 32.156 -27.406 10.25 1 96.62 39 ALA B C 1
ATOM 4990 O O . ALA B 1 39 ? 33.188 -28 10.055 1 96.62 39 ALA B O 1
ATOM 4991 N N . GLY B 1 40 ? 31.203 -27.375 9.383 1 96.38 40 GLY B N 1
ATOM 4992 C CA . GLY B 1 40 ? 31.312 -28.141 8.148 1 96.38 40 GLY B CA 1
ATOM 4993 C C . GLY B 1 40 ? 31.188 -29.641 8.359 1 96.38 40 GLY B C 1
ATOM 4994 O O . GLY B 1 40 ? 31.703 -30.422 7.562 1 96.38 40 GLY B O 1
ATOM 4995 N N . ASN B 1 41 ? 30.547 -30.016 9.406 1 98 41 ASN B N 1
ATOM 4996 C CA . ASN B 1 41 ? 30.375 -31.422 9.766 1 98 41 ASN B CA 1
ATOM 4997 C C . ASN B 1 41 ? 29.172 -32.031 9.078 1 98 41 ASN B C 1
ATOM 4999 O O . ASN B 1 41 ? 28.094 -32.125 9.664 1 98 41 ASN B O 1
ATOM 5003 N N . VAL B 1 42 ? 29.375 -32.594 7.926 1 98.38 42 VAL B N 1
ATOM 5004 C CA . VAL B 1 42 ? 28.297 -33.125 7.09 1 98.38 42 VAL B CA 1
ATOM 5005 C C . VAL B 1 42 ? 27.594 -34.281 7.805 1 98.38 42 VAL B C 1
ATOM 5007 O O . VAL B 1 42 ? 26.359 -34.312 7.871 1 98.38 42 VAL B O 1
ATOM 5010 N N . ASP B 1 43 ? 28.344 -35.156 8.32 1 98.31 43 ASP B N 1
ATOM 5011 C CA . ASP B 1 43 ? 27.75 -36.312 9 1 98.31 43 ASP B CA 1
ATOM 5012 C C . ASP B 1 43 ? 26.938 -35.875 10.211 1 98.31 43 ASP B C 1
ATOM 5014 O O . ASP B 1 43 ? 25.906 -36.5 10.516 1 98.31 43 ASP B O 1
ATOM 5018 N N . GLY B 1 44 ? 27.484 -34.969 10.883 1 98.5 44 GLY B N 1
ATOM 5019 C CA . GLY B 1 44 ? 26.734 -34.406 12 1 98.5 44 GLY B CA 1
ATOM 5020 C C . GLY B 1 44 ? 25.375 -33.844 11.586 1 98.5 44 GLY B C 1
ATOM 5021 O O . GLY B 1 44 ? 24.375 -34.094 12.242 1 98.5 44 GLY B O 1
ATOM 5022 N N . VAL B 1 45 ? 25.375 -33.062 10.508 1 98.75 45 VAL B N 1
ATOM 5023 C CA . VAL B 1 45 ? 24.125 -32.5 9.992 1 98.75 45 VAL B CA 1
ATOM 5024 C C . VAL B 1 45 ? 23.172 -33.625 9.609 1 98.75 45 VAL B C 1
ATOM 5026 O O . VAL B 1 45 ? 21.984 -33.562 9.961 1 98.75 45 VAL B O 1
ATOM 5029 N N . LEU B 1 46 ? 23.688 -34.625 8.906 1 98.56 46 LEU B N 1
ATOM 5030 C CA . LEU B 1 46 ? 22.859 -35.719 8.422 1 98.56 46 LEU B CA 1
ATOM 5031 C C . LEU B 1 46 ? 22.266 -36.5 9.594 1 98.56 46 LEU B C 1
ATOM 5033 O O . LEU B 1 46 ? 21.156 -37.031 9.492 1 98.56 46 LEU B O 1
ATOM 5037 N N . SER B 1 47 ? 23.031 -36.562 10.656 1 98.38 47 SER B N 1
ATOM 5038 C CA . SER B 1 47 ? 22.562 -37.312 11.828 1 98.38 47 SER B CA 1
ATOM 5039 C C . SER B 1 47 ? 21.297 -36.656 12.414 1 98.38 47 SER B C 1
ATOM 5041 O O . SER B 1 47 ? 20.562 -37.312 13.164 1 98.38 47 SER B O 1
ATOM 5043 N N . LEU B 1 48 ? 21.062 -35.438 12.109 1 98.69 48 LEU B N 1
ATOM 5044 C CA . LEU B 1 48 ? 19.938 -34.688 12.641 1 98.69 48 LEU B CA 1
ATOM 5045 C C . LEU B 1 48 ? 18.719 -34.812 11.719 1 98.69 48 LEU B C 1
ATOM 5047 O O . LEU B 1 48 ? 17.656 -34.25 12.016 1 98.69 48 LEU B O 1
ATOM 5051 N N . LEU B 1 49 ? 18.797 -35.5 10.594 1 98.62 49 LEU B N 1
ATOM 5052 C CA . LEU B 1 49 ? 17.75 -35.562 9.586 1 98.62 49 LEU B CA 1
ATOM 5053 C C . LEU B 1 49 ? 17.156 -36.969 9.508 1 98.62 49 LEU B C 1
ATOM 5055 O O . LEU B 1 49 ? 17.828 -37.938 9.859 1 98.62 49 LEU B O 1
ATOM 5059 N N . THR B 1 50 ? 15.914 -37.031 9.078 1 97.62 50 THR B N 1
ATOM 5060 C CA . THR B 1 50 ? 15.344 -38.312 8.742 1 97.62 50 THR B CA 1
ATOM 5061 C C . THR B 1 50 ? 15.969 -38.875 7.469 1 97.62 50 THR B C 1
ATOM 5063 O O . THR B 1 50 ? 16.562 -38.125 6.691 1 97.62 50 THR B O 1
ATOM 5066 N N . ASP B 1 51 ? 15.789 -40.125 7.211 1 95.75 51 ASP B N 1
ATOM 5067 C CA . ASP B 1 51 ? 16.375 -40.781 6.043 1 95.75 51 ASP B CA 1
ATOM 5068 C C . ASP B 1 51 ? 15.758 -40.25 4.75 1 95.75 51 ASP B C 1
ATOM 5070 O O . ASP B 1 51 ? 16.438 -40.156 3.725 1 95.75 51 ASP B O 1
ATOM 5074 N N . ASP B 1 52 ? 14.531 -39.906 4.785 1 95.5 52 ASP B N 1
ATOM 5075 C CA . ASP B 1 52 ? 13.82 -39.438 3.607 1 95.5 52 ASP B CA 1
ATOM 5076 C C . ASP B 1 52 ? 13.625 -37.906 3.66 1 95.5 52 ASP B C 1
ATOM 5078 O O . ASP B 1 52 ? 12.609 -37.375 3.191 1 95.5 52 ASP B O 1
ATOM 5082 N N . ALA B 1 53 ? 14.531 -37.219 4.277 1 97.25 53 ALA B N 1
ATOM 5083 C CA . ALA B 1 53 ? 14.445 -35.781 4.445 1 97.25 53 ALA B CA 1
ATOM 5084 C C . ALA B 1 53 ? 14.539 -35.062 3.102 1 97.25 53 ALA B C 1
ATOM 5086 O O . ALA B 1 53 ? 15.008 -35.656 2.115 1 97.25 53 ALA B O 1
ATOM 5087 N N . TYR B 1 54 ? 13.992 -33.844 3.039 1 97.94 54 TYR B N 1
ATOM 5088 C CA . TYR B 1 54 ? 14.133 -32.906 1.913 1 97.94 54 TYR B CA 1
ATOM 5089 C C . TYR B 1 54 ? 14.961 -31.703 2.301 1 97.94 54 TYR B C 1
ATOM 5091 O O . TYR B 1 54 ? 14.812 -31.156 3.402 1 97.94 54 TYR B O 1
ATOM 5099 N N . TRP B 1 55 ? 15.883 -31.328 1.461 1 98.44 55 TRP B N 1
ATOM 5100 C CA . TRP B 1 55 ? 16.547 -30.047 1.547 1 98.44 55 TRP B CA 1
ATOM 5101 C C . TRP B 1 55 ? 16.312 -29.219 0.286 1 98.44 55 TRP B C 1
ATOM 5103 O O . TRP B 1 55 ? 16.797 -29.562 -0.792 1 98.44 55 TRP B O 1
ATOM 5113 N N . ARG B 1 56 ? 15.531 -28.188 0.368 1 98.31 56 ARG B N 1
ATOM 5114 C CA . ARG B 1 56 ? 15.281 -27.281 -0.738 1 98.31 56 ARG B CA 1
ATOM 5115 C C . ARG B 1 56 ? 16.125 -26.016 -0.604 1 98.31 56 ARG B C 1
ATOM 5117 O O . ARG B 1 56 ? 16.094 -25.344 0.433 1 98.31 56 ARG B O 1
ATOM 5124 N N . ASP B 1 57 ? 16.906 -25.734 -1.581 1 98.44 57 ASP B N 1
ATOM 5125 C CA . ASP B 1 57 ? 17.797 -24.578 -1.564 1 98.44 57 ASP B CA 1
ATOM 5126 C C . ASP B 1 57 ? 17.406 -23.578 -2.645 1 98.44 57 ASP B C 1
ATOM 5128 O O . ASP B 1 57 ? 17.328 -23.922 -3.826 1 98.44 57 ASP B O 1
ATOM 5132 N N . LEU B 1 58 ? 17.141 -22.406 -2.215 1 98.25 58 LEU B N 1
ATOM 5133 C CA . LEU B 1 58 ? 16.812 -21.312 -3.129 1 98.25 58 LEU B CA 1
ATOM 5134 C C . LEU B 1 58 ? 17.938 -20.281 -3.15 1 98.25 58 LEU B C 1
ATOM 5136 O O . LEU B 1 58 ? 17.828 -19.234 -2.498 1 98.25 58 LEU B O 1
ATOM 5140 N N . LEU B 1 59 ? 18.984 -20.578 -3.865 1 97.62 59 LEU B N 1
ATOM 5141 C CA . LEU B 1 59 ? 20.031 -19.672 -4.305 1 97.62 59 LEU B CA 1
ATOM 5142 C C . LEU B 1 59 ? 21.047 -19.438 -3.191 1 97.62 59 LEU B C 1
ATOM 5144 O O . LEU B 1 59 ? 21.859 -18.5 -3.262 1 97.62 59 LEU B O 1
ATOM 5148 N N . VAL B 1 60 ? 21.094 -20.234 -2.143 1 97.88 60 VAL B N 1
ATOM 5149 C CA . VAL B 1 60 ? 22.031 -19.953 -1.062 1 97.88 60 VAL B CA 1
ATOM 5150 C C . VAL B 1 60 ? 23.297 -20.797 -1.247 1 97.88 60 VAL B C 1
ATOM 5152 O O . VAL B 1 60 ? 24.391 -20.25 -1.376 1 97.88 60 VAL B O 1
ATOM 5155 N N . LEU B 1 61 ? 23.078 -22.109 -1.315 1 97.25 61 LEU B N 1
ATOM 5156 C CA . LEU B 1 61 ? 24.234 -22.984 -1.4 1 97.25 61 LEU B CA 1
ATOM 5157 C C . LEU B 1 61 ? 24.5 -23.406 -2.844 1 97.25 61 LEU B C 1
ATOM 5159 O O . LEU B 1 61 ? 25.625 -23.734 -3.205 1 97.25 61 LEU B O 1
ATOM 5163 N N . THR B 1 62 ? 23.438 -23.312 -3.664 1 96.69 62 THR B N 1
ATOM 5164 C CA . THR B 1 62 ? 23.562 -23.922 -4.992 1 96.69 62 THR B CA 1
ATOM 5165 C C . THR B 1 62 ? 23.562 -22.844 -6.07 1 96.69 62 THR B C 1
ATOM 5167 O O . THR B 1 62 ? 23.875 -23.109 -7.227 1 96.69 62 THR B O 1
ATOM 5170 N N . TRP B 1 63 ? 23.047 -21.578 -5.707 1 95.56 63 TRP B N 1
ATOM 5171 C CA . TRP B 1 63 ? 22.828 -20.484 -6.656 1 95.56 63 TRP B CA 1
ATOM 5172 C C . TRP B 1 63 ? 21.875 -20.922 -7.77 1 95.56 63 TRP B C 1
ATOM 5174 O O . TRP B 1 63 ? 22.047 -20.531 -8.922 1 95.56 63 TRP B O 1
ATOM 5184 N N . ASP B 1 64 ? 21.016 -21.828 -7.445 1 96.12 64 ASP B N 1
ATOM 5185 C CA . ASP B 1 64 ? 19.922 -22.328 -8.281 1 96.12 64 ASP B CA 1
ATOM 5186 C C . ASP B 1 64 ? 18.719 -22.719 -7.438 1 96.12 64 ASP B C 1
ATOM 5188 O O . ASP B 1 64 ? 18.719 -22.531 -6.219 1 96.12 64 ASP B O 1
ATOM 5192 N N . PHE B 1 65 ? 17.672 -23.156 -8.086 1 97.06 65 PHE B N 1
ATOM 5193 C CA . PHE B 1 65 ? 16.516 -23.703 -7.398 1 97.06 65 PHE B CA 1
ATOM 5194 C C . PHE B 1 65 ? 16.578 -25.234 -7.391 1 97.06 65 PHE B C 1
ATOM 5196 O O . PHE B 1 65 ? 16.281 -25.875 -8.398 1 97.06 65 PHE B O 1
ATOM 5203 N N . ARG B 1 66 ? 16.922 -25.781 -6.195 1 97 66 ARG B N 1
ATOM 5204 C CA . ARG B 1 66 ? 17.156 -27.219 -6.102 1 97 66 ARG B CA 1
ATOM 5205 C C . ARG B 1 66 ? 16.438 -27.812 -4.898 1 97 66 ARG B C 1
ATOM 5207 O O . ARG B 1 66 ? 16.328 -27.172 -3.854 1 97 66 ARG B O 1
ATOM 5214 N N . THR B 1 67 ? 15.969 -28.984 -5.098 1 97.69 67 THR B N 1
ATOM 5215 C CA . THR B 1 67 ? 15.445 -29.766 -3.99 1 97.69 67 THR B CA 1
ATOM 5216 C C . THR B 1 67 ? 16.109 -31.141 -3.939 1 97.69 67 THR B C 1
ATOM 5218 O O . THR B 1 67 ? 16.031 -31.922 -4.895 1 97.69 67 THR B O 1
ATOM 5221 N N . PHE B 1 68 ? 16.781 -31.406 -2.885 1 97.62 68 PHE B N 1
ATOM 5222 C CA . PHE B 1 68 ? 17.422 -32.688 -2.668 1 97.62 68 PHE B CA 1
ATOM 5223 C C . PHE B 1 68 ? 16.562 -33.594 -1.775 1 97.62 68 PHE B C 1
ATOM 5225 O O . PHE B 1 68 ? 16.141 -33.156 -0.693 1 97.62 68 PHE B O 1
ATOM 5232 N N . SER B 1 69 ? 16.297 -34.781 -2.256 1 95.94 69 SER B N 1
ATOM 5233 C CA . SER B 1 69 ? 15.445 -35.719 -1.525 1 95.94 69 SER B CA 1
ATOM 5234 C C . SER B 1 69 ? 16.234 -36.938 -1.064 1 95.94 69 SER B C 1
ATOM 5236 O O . SER B 1 69 ? 16.844 -37.625 -1.876 1 95.94 69 SER B O 1
ATOM 5238 N N . GLY B 1 70 ? 16.234 -37.156 0.196 1 95.56 70 GLY B N 1
ATOM 5239 C CA . GLY B 1 70 ? 16.906 -38.312 0.758 1 95.56 70 GLY B CA 1
ATOM 5240 C C . GLY B 1 70 ? 18.328 -38.031 1.184 1 95.56 70 GLY B C 1
ATOM 5241 O O . GLY B 1 70 ? 19.016 -37.219 0.562 1 95.56 70 GLY B O 1
ATOM 5242 N N . VAL B 1 71 ? 18.781 -38.719 2.184 1 95.88 71 VAL B N 1
ATOM 5243 C CA . VAL B 1 71 ? 20.078 -38.469 2.822 1 95.88 71 VAL B CA 1
ATOM 5244 C C . VAL B 1 71 ? 21.188 -38.656 1.795 1 95.88 71 VAL B C 1
ATOM 5246 O O . VAL B 1 71 ? 22.141 -37.844 1.776 1 95.88 71 VAL B O 1
ATOM 5249 N N . PRO B 1 72 ? 21.078 -39.594 0.87 1 96 72 PRO B N 1
ATOM 5250 C CA . PRO B 1 72 ? 22.188 -39.719 -0.084 1 96 72 PRO B CA 1
ATOM 5251 C C . PRO B 1 72 ? 22.375 -38.469 -0.937 1 96 72 PRO B C 1
ATOM 5253 O O . PRO B 1 72 ? 23.516 -38 -1.098 1 96 72 PRO B O 1
ATOM 5256 N N . SER B 1 73 ? 21.328 -38.031 -1.486 1 96.12 73 SER B N 1
ATOM 5257 C CA . SER B 1 73 ? 21.422 -36.844 -2.312 1 96.12 73 SER B CA 1
ATOM 5258 C C . SER B 1 73 ? 21.844 -35.625 -1.483 1 96.12 73 SER B C 1
ATOM 5260 O O . SER B 1 73 ? 22.625 -34.781 -1.942 1 96.12 73 SER B O 1
ATOM 5262 N N . ILE B 1 74 ? 21.391 -35.531 -0.252 1 98.06 74 ILE B N 1
ATOM 5263 C CA . ILE B 1 74 ? 21.719 -34.406 0.629 1 98.06 74 ILE B CA 1
ATOM 5264 C C . ILE B 1 74 ? 23.188 -34.5 1.037 1 98.06 74 ILE B C 1
ATOM 5266 O O . ILE B 1 74 ? 23.875 -33.469 1.117 1 98.06 74 ILE B O 1
ATOM 5270 N N . LYS B 1 75 ? 23.594 -35.656 1.307 1 98.12 75 LYS B N 1
ATOM 5271 C CA . LYS B 1 75 ? 25 -35.875 1.691 1 98.12 75 LYS B CA 1
ATOM 5272 C C . LYS B 1 75 ? 25.938 -35.344 0.613 1 98.12 75 LYS B C 1
ATOM 5274 O O . LYS B 1 75 ? 26.875 -34.594 0.907 1 98.12 75 LYS B O 1
ATOM 5279 N N . GLN B 1 76 ? 25.688 -35.75 -0.582 1 97.38 76 GLN B N 1
ATOM 5280 C CA . GLN B 1 76 ? 26.547 -35.312 -1.685 1 97.38 76 GLN B CA 1
ATOM 5281 C C . GLN B 1 76 ? 26.516 -33.812 -1.843 1 97.38 76 GLN B C 1
ATOM 5283 O O . GLN B 1 76 ? 27.562 -33.188 -2 1 97.38 76 GLN B O 1
ATOM 5288 N N . PHE B 1 77 ? 25.344 -33.25 -1.875 1 95.69 77 PHE B N 1
ATOM 5289 C CA . PHE B 1 77 ? 25.109 -31.828 -1.987 1 95.69 77 PHE B CA 1
ATOM 5290 C C . PHE B 1 77 ? 25.875 -31.078 -0.897 1 95.69 77 PHE B C 1
ATOM 5292 O O . PHE B 1 77 ? 26.594 -30.109 -1.183 1 95.69 77 PHE B O 1
ATOM 5299 N N . LEU B 1 78 ? 25.797 -31.516 0.395 1 97.81 78 LEU B N 1
ATOM 5300 C CA . LEU B 1 78 ? 26.438 -30.844 1.523 1 97.81 78 LEU B CA 1
ATOM 5301 C C . LEU B 1 78 ? 27.938 -31.047 1.497 1 97.81 78 LEU B C 1
ATOM 5303 O O . LEU B 1 78 ? 28.703 -30.141 1.858 1 97.81 78 LEU B O 1
ATOM 5307 N N . ALA B 1 79 ? 28.328 -32.219 1.113 1 97.5 79 ALA B N 1
ATOM 5308 C CA . ALA B 1 79 ? 29.766 -32.469 1.011 1 97.5 79 ALA B CA 1
ATOM 5309 C C . ALA B 1 79 ? 30.422 -31.5 0.023 1 97.5 79 ALA B C 1
ATOM 5311 O O . ALA B 1 79 ? 31.547 -31.062 0.23 1 97.5 79 ALA B O 1
ATOM 5312 N N . ASP B 1 80 ? 29.703 -31.25 -0.967 1 96.62 80 ASP B N 1
ATOM 5313 C CA . ASP B 1 80 ? 30.234 -30.406 -2.035 1 96.62 80 ASP B CA 1
ATOM 5314 C C . ASP B 1 80 ? 30.203 -28.938 -1.634 1 96.62 80 ASP B C 1
ATOM 5316 O O . ASP B 1 80 ? 31.078 -28.156 -2.047 1 96.62 80 ASP B O 1
ATOM 5320 N N . ARG B 1 81 ? 29.25 -28.5 -0.828 1 96.38 81 ARG B N 1
ATOM 5321 C CA . ARG B 1 81 ? 28.984 -27.062 -0.797 1 96.38 81 ARG B CA 1
ATOM 5322 C C . ARG B 1 81 ? 29.109 -26.516 0.618 1 96.38 81 ARG B C 1
ATOM 5324 O O . ARG B 1 81 ? 29.375 -25.312 0.803 1 96.38 81 ARG B O 1
ATOM 5331 N N . LEU B 1 82 ? 28.906 -27.297 1.648 1 96.81 82 LEU B N 1
ATOM 5332 C CA . LEU B 1 82 ? 28.719 -26.812 3.01 1 96.81 82 LEU B CA 1
ATOM 5333 C C . LEU B 1 82 ? 29.922 -26.016 3.482 1 96.81 82 LEU B C 1
ATOM 5335 O O . LEU B 1 82 ? 29.781 -24.906 4 1 96.81 82 LEU B O 1
ATOM 5339 N N . GLN B 1 83 ? 31.094 -26.562 3.293 1 94.5 83 GLN B N 1
ATOM 5340 C CA . GLN B 1 83 ? 32.312 -25.906 3.756 1 94.5 83 GLN B CA 1
ATOM 5341 C C . GLN B 1 83 ? 32.562 -24.609 2.988 1 94.5 83 GLN B C 1
ATOM 5343 O O . GLN B 1 83 ? 32.969 -23.609 3.576 1 94.5 83 GLN B O 1
ATOM 5348 N N . GLN B 1 84 ? 32.281 -24.656 1.785 1 93.06 84 GLN B N 1
ATOM 5349 C CA . GLN B 1 84 ? 32.594 -23.531 0.909 1 93.06 84 GLN B CA 1
ATOM 5350 C C . GLN B 1 84 ? 31.641 -22.359 1.19 1 93.06 84 GLN B C 1
ATOM 5352 O O . GLN B 1 84 ? 32.031 -21.203 1.028 1 93.06 84 GLN B O 1
ATOM 5357 N N . CYS B 1 85 ? 30.453 -22.578 1.562 1 95.44 85 CYS B N 1
ATOM 5358 C CA . CYS B 1 85 ? 29.438 -21.547 1.674 1 95.44 85 CYS B CA 1
ATOM 5359 C C . CYS B 1 85 ? 29.547 -20.812 2.996 1 95.44 85 CYS B C 1
ATOM 5361 O O . CYS B 1 85 ? 29.031 -19.703 3.139 1 95.44 85 CYS B O 1
ATOM 5363 N N . LYS B 1 86 ? 30.219 -21.359 4 1 96.06 86 LYS B N 1
ATOM 5364 C CA . LYS B 1 86 ? 30.531 -20.703 5.266 1 96.06 86 LYS B CA 1
ATOM 5365 C C . LYS B 1 86 ? 29.281 -20.125 5.914 1 96.06 86 LYS B C 1
ATOM 5367 O O . LYS B 1 86 ? 29.203 -18.922 6.164 1 96.06 86 LYS B O 1
ATOM 5372 N N . LEU B 1 87 ? 28.344 -20.922 6.273 1 98.06 87 LEU B N 1
ATOM 5373 C CA . LEU B 1 87 ? 27.109 -20.516 6.926 1 98.06 87 LEU B CA 1
ATOM 5374 C C . LEU B 1 87 ? 27.359 -20.125 8.375 1 98.06 87 LEU B C 1
ATOM 5376 O O . LEU B 1 87 ? 28.125 -20.781 9.078 1 98.06 87 LEU B O 1
ATOM 5380 N N . GLN B 1 88 ? 26.766 -18.984 8.836 1 97.69 88 GLN B N 1
ATOM 5381 C CA . GLN B 1 88 ? 27 -18.484 10.18 1 97.69 88 GLN B CA 1
ATOM 5382 C C . GLN B 1 88 ? 25.859 -17.594 10.648 1 97.69 88 GLN B C 1
ATOM 5384 O O . GLN B 1 88 ? 24.891 -17.375 9.914 1 97.69 88 GLN B O 1
ATOM 5389 N N . SER B 1 89 ? 25.875 -17.094 11.977 1 97.88 89 SER B N 1
ATOM 5390 C CA . SER B 1 89 ? 24.969 -16.094 12.562 1 97.88 89 SER B CA 1
ATOM 5391 C C . SER B 1 89 ? 23.547 -16.609 12.609 1 97.88 89 SER B C 1
ATOM 5393 O O . SER B 1 89 ? 22.609 -15.906 12.211 1 97.88 89 SER B O 1
ATOM 5395 N N . PHE B 1 90 ? 23.438 -17.828 13.086 1 98.31 90 PHE B N 1
ATOM 5396 C CA . PHE B 1 90 ? 22.141 -18.484 13.117 1 98.31 90 PHE B CA 1
ATOM 5397 C C . PHE B 1 90 ? 21.281 -17.938 14.234 1 98.31 90 PHE B C 1
ATOM 5399 O O . PHE B 1 90 ? 21.75 -17.75 15.359 1 98.31 90 PHE B O 1
ATOM 5406 N N . LYS B 1 91 ? 20.031 -17.578 13.945 1 98.12 91 LYS B N 1
ATOM 5407 C CA . LYS B 1 91 ? 19.078 -17.078 14.938 1 98.12 91 LYS B CA 1
ATOM 5408 C C . LYS B 1 91 ? 17.672 -17.547 14.633 1 98.12 91 LYS B C 1
ATOM 5410 O O . LYS B 1 91 ? 17.156 -17.344 13.531 1 98.12 91 LYS B O 1
ATOM 5415 N N . ILE B 1 92 ? 16.984 -18.141 15.602 1 98 92 ILE B N 1
ATOM 5416 C CA . ILE B 1 92 ? 15.617 -18.625 15.445 1 98 92 ILE B CA 1
ATOM 5417 C C . ILE B 1 92 ? 14.648 -17.438 15.516 1 98 92 ILE B C 1
ATOM 5419 O O . ILE B 1 92 ? 14.852 -16.516 16.312 1 98 92 ILE B O 1
ATOM 5423 N N . ARG B 1 93 ? 13.648 -17.453 14.641 1 96.62 93 ARG B N 1
ATOM 5424 C CA . ARG B 1 93 ? 12.5 -16.562 14.797 1 96.62 93 ARG B CA 1
ATOM 5425 C C . ARG B 1 93 ? 11.461 -17.156 15.734 1 96.62 93 ARG B C 1
ATOM 5427 O O . ARG B 1 93 ? 10.664 -18 15.328 1 96.62 93 ARG B O 1
ATOM 5434 N N . ASP B 1 94 ? 11.273 -16.641 16.859 1 96.19 94 ASP B N 1
ATOM 5435 C CA . ASP B 1 94 ? 10.43 -17.219 17.906 1 96.19 94 ASP B CA 1
ATOM 5436 C C . ASP B 1 94 ? 8.953 -17.109 17.531 1 96.19 94 ASP B C 1
ATOM 5438 O O . ASP B 1 94 ? 8.148 -17.953 17.906 1 96.19 94 ASP B O 1
ATOM 5442 N N . GLU B 1 95 ? 8.656 -16.125 16.859 1 92.81 95 GLU B N 1
ATOM 5443 C CA . GLU B 1 95 ? 7.262 -15.781 16.562 1 92.81 95 GLU B CA 1
ATOM 5444 C C . GLU B 1 95 ? 6.574 -16.906 15.789 1 92.81 95 GLU B C 1
ATOM 5446 O O . GLU B 1 95 ? 5.355 -17.078 15.891 1 92.81 95 GLU B O 1
ATOM 5451 N N . TYR B 1 96 ? 7.242 -17.703 15.023 1 92 96 TYR B N 1
ATOM 5452 C CA . TYR B 1 96 ? 6.613 -18.703 14.156 1 92 96 TYR B CA 1
ATOM 5453 C C . TYR B 1 96 ? 7.004 -20.109 14.562 1 92 96 TYR B C 1
ATOM 5455 O O . TYR B 1 96 ? 6.828 -21.062 13.797 1 92 96 TYR B O 1
ATOM 5463 N N . LEU B 1 97 ? 7.535 -20.234 15.758 1 97.56 97 LEU B N 1
ATOM 5464 C CA . LEU B 1 97 ? 7.938 -21.531 16.281 1 97.56 97 LEU B CA 1
ATOM 5465 C C . LEU B 1 97 ? 6.773 -22.203 17 1 97.56 97 LEU B C 1
ATOM 5467 O O . LEU B 1 97 ? 6.117 -21.609 17.844 1 97.56 97 LEU B O 1
ATOM 5471 N N . GLY B 1 98 ? 6.523 -23.484 16.562 1 96.62 98 GLY B N 1
ATOM 5472 C CA . GLY B 1 98 ? 5.504 -24.188 17.328 1 96.62 98 GLY B CA 1
ATOM 5473 C C . GLY B 1 98 ? 5.207 -25.578 16.766 1 96.62 98 GLY B C 1
ATOM 5474 O O . GLY B 1 98 ? 5.648 -25.922 15.672 1 96.62 98 GLY B O 1
ATOM 5475 N N . LEU B 1 99 ? 4.512 -26.312 17.594 1 97.81 99 LEU B N 1
ATOM 5476 C CA . LEU B 1 99 ? 3.99 -27.609 17.188 1 97.81 99 LEU B CA 1
ATOM 5477 C C . LEU B 1 99 ? 2.768 -27.453 16.281 1 97.81 99 LEU B C 1
ATOM 5479 O O . LEU B 1 99 ? 1.87 -26.656 16.578 1 97.81 99 LEU B O 1
ATOM 5483 N N . GLN B 1 100 ? 2.809 -28.094 15.195 1 96.19 100 GLN B N 1
ATOM 5484 C CA . GLN B 1 100 ? 1.674 -28.125 14.281 1 96.19 100 GLN B CA 1
ATOM 5485 C C . GLN B 1 100 ? 1.204 -29.562 14.031 1 96.19 100 GLN B C 1
ATOM 5487 O O . GLN B 1 100 ? 2.021 -30.469 13.914 1 96.19 100 GLN B O 1
ATOM 5492 N N . CYS B 1 101 ? -0.016 -29.734 14.047 1 95.69 101 CYS B N 1
ATOM 5493 C CA . CYS B 1 101 ? -0.651 -31.016 13.734 1 95.69 101 CYS B CA 1
ATOM 5494 C C . CYS B 1 101 ? -1.654 -30.859 12.602 1 95.69 101 CYS B C 1
ATOM 5496 O O . CYS B 1 101 ? -2.863 -30.938 12.82 1 95.69 101 CYS B O 1
ATOM 5498 N N . PRO B 1 102 ? -1.184 -30.75 11.375 1 92.75 102 PRO B N 1
ATOM 5499 C CA . PRO B 1 102 ? -2.082 -30.469 10.25 1 92.75 102 PRO B CA 1
ATOM 5500 C C . PRO B 1 102 ? -3.086 -31.594 10.008 1 92.75 102 PRO B C 1
ATOM 5502 O O . PRO B 1 102 ? -4.164 -31.359 9.461 1 92.75 102 PRO B O 1
ATOM 5505 N N . TYR B 1 103 ? -2.734 -32.812 10.328 1 93 103 TYR B N 1
ATOM 5506 C CA . TYR B 1 103 ? -3.598 -33.969 10.273 1 93 103 TYR B CA 1
ATOM 5507 C C . TYR B 1 103 ? -3.451 -34.812 11.539 1 93 103 TYR B C 1
ATOM 5509 O O . TYR B 1 103 ? -2.459 -34.688 12.258 1 93 103 TYR B O 1
ATOM 5517 N N . PRO B 1 104 ? -4.387 -35.656 11.766 1 93.31 104 PRO B N 1
ATOM 5518 C CA . PRO B 1 104 ? -4.332 -36.438 13.008 1 93.31 104 PRO B CA 1
ATOM 5519 C C . PRO B 1 104 ? -3.07 -37.312 13.109 1 93.31 104 PRO B C 1
ATOM 5521 O O . PRO B 1 104 ? -2.59 -37.562 14.211 1 93.31 104 PRO B O 1
ATOM 5524 N N . ASP B 1 105 ? -2.58 -37.688 11.992 1 95.44 105 ASP B N 1
ATOM 5525 C CA . ASP B 1 105 ? -1.445 -38.625 12.016 1 95.44 105 ASP B CA 1
ATOM 5526 C C . ASP B 1 105 ? -0.159 -37.906 11.602 1 95.44 105 ASP B C 1
ATOM 5528 O O . ASP B 1 105 ? 0.839 -38.562 11.281 1 95.44 105 ASP B O 1
ATOM 5532 N N . VAL B 1 106 ? -0.188 -36.656 11.484 1 95.81 106 VAL B N 1
ATOM 5533 C CA . VAL B 1 106 ? 0.997 -35.906 11.102 1 95.81 106 VAL B CA 1
ATOM 5534 C C . VAL B 1 106 ? 1.258 -34.781 12.125 1 95.81 106 VAL B C 1
ATOM 5536 O O . VAL B 1 106 ? 0.35 -34.031 12.477 1 95.81 106 VAL B O 1
ATOM 5539 N N . ALA B 1 107 ? 2.453 -34.719 12.625 1 96.88 107 ALA B N 1
ATOM 5540 C CA . ALA B 1 107 ? 2.875 -33.688 13.562 1 96.88 107 ALA B CA 1
ATOM 5541 C C . ALA B 1 107 ? 4.312 -33.25 13.297 1 96.88 107 ALA B C 1
ATOM 5543 O O . ALA B 1 107 ? 5.176 -34.094 13.008 1 96.88 107 ALA B O 1
ATOM 5544 N N . TRP B 1 108 ? 4.508 -31.984 13.328 1 98 108 TRP B N 1
ATOM 5545 C CA . TRP B 1 108 ? 5.883 -31.5 13.227 1 98 108 TRP B CA 1
ATOM 5546 C C . TRP B 1 108 ? 6.051 -30.172 13.984 1 98 108 TRP B C 1
ATOM 5548 O O . TRP B 1 108 ? 5.07 -29.5 14.281 1 98 108 TRP B O 1
ATOM 5558 N N . ILE B 1 109 ? 7.227 -29.906 14.438 1 98.56 109 ILE B N 1
ATOM 5559 C CA . ILE B 1 109 ? 7.621 -28.609 14.969 1 98.56 109 ILE B CA 1
ATOM 5560 C C . ILE B 1 109 ? 8.25 -27.766 13.859 1 98.56 109 ILE B C 1
ATOM 5562 O O . ILE B 1 109 ? 9.242 -28.156 13.25 1 98.56 109 ILE B O 1
ATOM 5566 N N . GLN B 1 110 ? 7.617 -26.688 13.562 1 98.5 110 GLN B N 1
ATOM 5567 C CA . GLN B 1 110 ? 8.102 -25.797 12.516 1 98.5 110 GLN B CA 1
ATOM 5568 C C . GLN B 1 110 ? 8.68 -24.516 13.109 1 98.5 110 GLN B C 1
ATOM 5570 O O . GLN B 1 110 ? 8.117 -23.953 14.047 1 98.5 110 GLN B O 1
ATOM 5575 N N . PHE B 1 111 ? 9.766 -24.031 12.609 1 98.56 111 PHE B N 1
ATOM 5576 C CA . PHE B 1 111 ? 10.273 -22.719 12.953 1 98.56 111 PHE B CA 1
ATOM 5577 C C . PHE B 1 111 ? 11.086 -22.125 11.805 1 98.56 111 PHE B C 1
ATOM 5579 O O . PHE B 1 111 ? 11.539 -22.859 10.922 1 98.56 111 PHE B O 1
ATOM 5586 N N . LEU B 1 112 ? 11.141 -20.859 11.742 1 98.69 112 LEU B N 1
ATOM 5587 C CA . LEU B 1 112 ? 11.984 -20.109 10.82 1 98.69 112 LEU B CA 1
ATOM 5588 C C . LEU B 1 112 ? 13.273 -19.656 11.5 1 98.69 112 LEU B C 1
ATOM 5590 O O . LEU B 1 112 ? 13.328 -19.547 12.727 1 98.69 112 LEU B O 1
ATOM 5594 N N . PHE B 1 113 ? 14.312 -19.438 10.75 1 98.56 113 PHE B N 1
ATOM 5595 C CA . PHE B 1 113 ? 15.562 -18.922 11.305 1 98.56 113 PHE B CA 1
ATOM 5596 C C . PHE B 1 113 ? 16.281 -18.062 10.273 1 98.56 113 PHE B C 1
ATOM 5598 O O . PHE B 1 113 ? 16.016 -18.156 9.078 1 98.56 113 PHE B O 1
ATOM 5605 N N . ASP B 1 114 ? 17.109 -17.234 10.719 1 98.44 114 ASP B N 1
ATOM 5606 C CA . ASP B 1 114 ? 17.969 -16.375 9.898 1 98.44 114 ASP B CA 1
ATOM 5607 C C . ASP B 1 114 ? 19.422 -16.828 9.969 1 98.44 114 ASP B C 1
ATOM 5609 O O . ASP B 1 114 ? 19.859 -17.391 10.984 1 98.44 114 ASP B O 1
ATOM 5613 N N . PHE B 1 115 ? 20.141 -16.641 8.945 1 98.5 115 PHE B N 1
ATOM 5614 C CA . PHE B 1 115 ? 21.578 -16.922 8.914 1 98.5 115 PHE B CA 1
ATOM 5615 C C . PHE B 1 115 ? 22.25 -16.156 7.785 1 98.5 115 PHE B C 1
ATOM 5617 O O . PHE B 1 115 ? 21.609 -15.383 7.074 1 98.5 115 PHE B O 1
ATOM 5624 N N . GLU B 1 116 ? 23.531 -16.266 7.727 1 98.38 116 GLU B N 1
ATOM 5625 C CA . GLU B 1 116 ? 24.359 -15.664 6.688 1 98.38 116 GLU B CA 1
ATOM 5626 C C . GLU B 1 116 ? 25.188 -16.719 5.953 1 98.38 116 GLU B C 1
ATOM 5628 O O . GLU B 1 116 ? 25.531 -17.75 6.527 1 98.38 116 GLU B O 1
ATOM 5633 N N . ALA B 1 117 ? 25.406 -16.531 4.73 1 97.62 117 ALA B N 1
ATOM 5634 C CA . ALA B 1 117 ? 26.281 -17.391 3.939 1 97.62 117 ALA B CA 1
ATOM 5635 C C . ALA B 1 117 ? 27.406 -16.594 3.307 1 97.62 117 ALA B C 1
ATOM 5637 O O . ALA B 1 117 ? 27.188 -15.797 2.391 1 97.62 117 ALA B O 1
ATOM 5638 N N . GLY B 1 118 ? 28.562 -16.812 3.807 1 95.12 118 GLY B N 1
ATOM 5639 C CA . GLY B 1 118 ? 29.719 -16.078 3.32 1 95.12 118 GLY B CA 1
ATOM 5640 C C . GLY B 1 118 ? 29.562 -14.57 3.465 1 95.12 118 GLY B C 1
ATOM 5641 O O . GLY B 1 118 ? 28.969 -14.094 4.43 1 95.12 118 GLY B O 1
ATOM 5642 N N . ASP B 1 119 ? 30.172 -13.859 2.518 1 93 119 ASP B N 1
ATOM 5643 C CA . ASP B 1 119 ? 30.188 -12.398 2.576 1 93 119 ASP B CA 1
ATOM 5644 C C . ASP B 1 119 ? 29.156 -11.812 1.608 1 93 119 ASP B C 1
ATOM 5646 O O . ASP B 1 119 ? 29.109 -10.594 1.412 1 93 119 ASP B O 1
ATOM 5650 N N . THR B 1 120 ? 28.266 -12.648 1.166 1 93.81 120 THR B N 1
ATOM 5651 C CA . THR B 1 120 ? 27.438 -12.164 0.068 1 93.81 120 THR B CA 1
ATOM 5652 C C . THR B 1 120 ? 25.953 -12.273 0.414 1 93.81 120 THR B C 1
ATOM 5654 O O . THR B 1 120 ? 25.125 -11.562 -0.154 1 93.81 120 THR B O 1
ATOM 5657 N N . SER B 1 121 ? 25.656 -13.188 1.413 1 97.12 121 SER B N 1
ATOM 5658 C CA . SER B 1 121 ? 24.25 -13.57 1.441 1 97.12 121 SER B CA 1
ATOM 5659 C C . SER B 1 121 ? 23.672 -13.445 2.846 1 97.12 121 SER B C 1
ATOM 5661 O O . SER B 1 121 ? 24.266 -13.938 3.812 1 97.12 121 SER B O 1
AT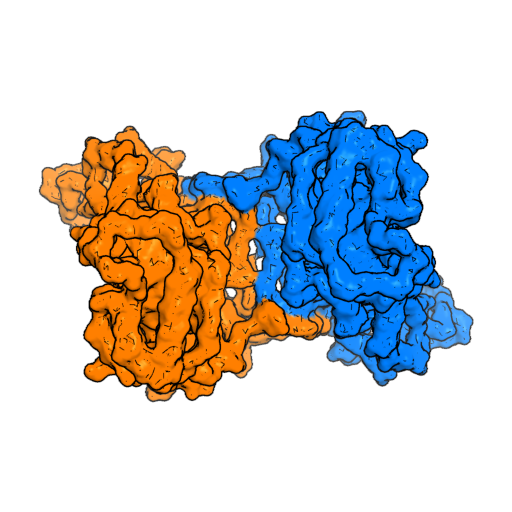OM 5663 N N . ASN B 1 122 ? 22.594 -12.727 3.035 1 98.25 122 ASN B N 1
ATOM 5664 C CA . ASN B 1 122 ? 21.656 -12.914 4.137 1 98.25 122 ASN B CA 1
ATOM 5665 C C . ASN B 1 122 ? 20.547 -13.883 3.766 1 98.25 122 ASN B C 1
ATOM 5667 O O . ASN B 1 122 ? 19.969 -13.797 2.678 1 98.25 122 ASN B O 1
ATOM 5671 N N . ALA B 1 123 ? 20.297 -14.812 4.633 1 98.56 123 ALA B N 1
ATOM 5672 C CA . ALA B 1 123 ? 19.375 -15.891 4.254 1 98.56 123 ALA B CA 1
ATOM 5673 C C . ALA B 1 123 ? 18.422 -16.219 5.391 1 98.56 123 ALA B C 1
ATOM 5675 O O . ALA B 1 123 ? 18.625 -15.797 6.531 1 98.56 123 ALA B O 1
ATOM 5676 N N . SER B 1 124 ? 17.328 -16.812 5.008 1 98.5 124 SER B N 1
ATOM 5677 C CA . SER B 1 124 ? 16.391 -17.391 5.957 1 98.5 124 SER B CA 1
ATOM 5678 C C . SER B 1 124 ? 16.203 -18.891 5.711 1 98.5 124 SER B C 1
ATOM 5680 O O . SER B 1 124 ? 16.609 -19.406 4.668 1 98.5 124 SER B O 1
ATOM 5682 N N . GLY B 1 125 ? 15.688 -19.531 6.715 1 98.38 125 GLY B N 1
ATOM 5683 C CA . GLY B 1 125 ? 15.383 -20.953 6.605 1 98.38 125 GLY B CA 1
ATOM 5684 C C . GLY B 1 125 ? 14.117 -21.344 7.336 1 98.38 125 GLY B C 1
ATOM 5685 O O . GLY B 1 125 ? 13.586 -20.562 8.133 1 98.38 125 GLY B O 1
ATOM 5686 N N . VAL B 1 126 ? 13.578 -22.438 6.953 1 98.75 126 VAL B N 1
ATOM 5687 C CA . VAL B 1 126 ? 12.461 -23.094 7.633 1 98.75 126 VAL B CA 1
ATOM 5688 C C . VAL B 1 126 ? 12.789 -24.562 7.875 1 98.75 126 VAL B C 1
ATOM 5690 O O . VAL B 1 126 ? 13.367 -25.219 7.012 1 98.75 126 VAL B O 1
ATOM 5693 N N . VAL B 1 127 ? 12.461 -25.031 9 1 98.44 127 VAL B N 1
ATOM 5694 C CA . VAL B 1 127 ? 12.664 -26.438 9.305 1 98.44 127 VAL B CA 1
ATOM 5695 C C . VAL B 1 127 ? 11.383 -27.031 9.891 1 98.44 127 VAL B C 1
ATOM 5697 O O . VAL B 1 127 ? 10.633 -26.344 10.586 1 98.44 127 VAL B O 1
ATOM 5700 N N . ARG B 1 128 ? 11.172 -28.234 9.531 1 98.56 128 ARG B N 1
ATOM 5701 C CA . ARG B 1 128 ? 10.133 -29.031 10.164 1 98.56 128 ARG B CA 1
ATOM 5702 C C . ARG B 1 128 ? 10.719 -30.297 10.797 1 98.56 128 ARG B C 1
ATOM 5704 O O . ARG B 1 128 ? 11.242 -31.156 10.094 1 98.56 128 ARG B O 1
ATOM 5711 N N . LEU B 1 129 ? 10.609 -30.375 12.109 1 98.75 129 LEU B N 1
ATOM 5712 C CA . LEU B 1 129 ? 11.062 -31.531 12.883 1 98.75 129 LEU B CA 1
ATOM 5713 C C . LEU B 1 129 ? 9.914 -32.5 13.102 1 98.75 129 LEU B C 1
ATOM 5715 O O . LEU B 1 129 ? 8.797 -32.125 13.43 1 98.75 129 LEU B O 1
ATOM 5719 N N . VAL B 1 130 ? 10.227 -33.75 12.914 1 98.5 130 VAL B N 1
ATOM 5720 C CA . VAL B 1 130 ? 9.219 -34.781 13.141 1 98.5 130 VAL B CA 1
ATOM 5721 C C . VAL B 1 130 ? 9.672 -35.719 14.258 1 98.5 130 VAL B C 1
ATOM 5723 O O . VAL B 1 130 ? 10.875 -35.938 14.461 1 98.5 130 VAL B O 1
ATOM 5726 N N . PRO B 1 131 ? 8.75 -36.219 14.992 1 97.88 131 PRO B N 1
ATOM 5727 C CA . PRO B 1 131 ? 9.109 -37.125 16.094 1 97.88 131 PRO B CA 1
ATOM 5728 C C . PRO B 1 131 ? 9.625 -38.469 15.625 1 97.88 131 PRO B C 1
ATOM 5730 O O . PRO B 1 131 ? 9.203 -38.969 14.57 1 97.88 131 PRO B O 1
ATOM 5733 N N . GLN B 1 132 ? 10.547 -39 16.406 1 97.25 132 GLN B N 1
ATOM 5734 C CA . GLN B 1 132 ? 11.07 -40.344 16.156 1 97.25 132 GLN B CA 1
ATOM 5735 C C . GLN B 1 132 ? 10.578 -41.344 17.219 1 97.25 132 GLN B C 1
ATOM 5737 O O . GLN B 1 132 ? 10.141 -40.938 18.297 1 97.25 132 GLN B O 1
ATOM 5742 N N . ALA B 1 133 ? 10.734 -42.594 16.875 1 95.62 133 ALA B N 1
ATOM 5743 C CA . ALA B 1 133 ? 10.258 -43.656 17.766 1 95.62 133 ALA B CA 1
ATOM 5744 C C . ALA B 1 133 ? 10.961 -43.594 19.109 1 95.62 133 ALA B C 1
ATOM 5746 O O . ALA B 1 133 ? 10.359 -43.906 20.141 1 95.62 133 ALA B O 1
ATOM 5747 N N . ASN B 1 134 ? 12.133 -43.156 19.188 1 94.88 134 ASN B N 1
ATOM 5748 C CA . ASN B 1 134 ? 12.922 -43.125 20.422 1 94.88 134 ASN B CA 1
ATOM 5749 C C . ASN B 1 134 ? 12.695 -41.844 21.203 1 94.88 134 ASN B C 1
ATOM 5751 O O . ASN B 1 134 ? 13.391 -41.562 22.188 1 94.88 134 ASN B O 1
ATOM 5755 N N . GLY B 1 135 ? 11.836 -40.969 20.719 1 92.94 135 GLY B N 1
ATOM 5756 C CA . GLY B 1 135 ? 11.484 -39.781 21.469 1 92.94 135 GLY B CA 1
ATOM 5757 C C . GLY B 1 135 ? 12.234 -38.531 20.984 1 92.94 135 GLY B C 1
ATOM 5758 O O . GLY B 1 135 ? 11.859 -37.406 21.328 1 92.94 135 GLY B O 1
ATOM 5759 N N . THR B 1 136 ? 13.211 -38.75 20.203 1 95.75 136 THR B N 1
ATOM 5760 C CA . THR B 1 136 ? 13.945 -37.625 19.656 1 95.75 136 THR B CA 1
ATOM 5761 C C . THR B 1 136 ? 13.195 -37.031 18.453 1 95.75 136 THR B C 1
ATOM 5763 O O . THR B 1 136 ? 12.141 -37.531 18.078 1 95.75 136 THR B O 1
ATOM 5766 N N . TRP B 1 137 ? 13.633 -35.938 18 1 98.25 137 TRP B N 1
ATOM 5767 C CA . TRP B 1 137 ? 13.062 -35.281 16.844 1 98.25 137 TRP B CA 1
ATOM 5768 C C . TRP B 1 137 ? 14.141 -35.031 15.781 1 98.25 137 TRP B C 1
ATOM 5770 O O . TRP B 1 137 ? 15.273 -34.688 16.109 1 98.25 137 TRP B O 1
ATOM 5780 N N . LYS B 1 138 ? 13.789 -35.219 14.508 1 98.56 138 LYS B N 1
ATOM 5781 C CA . LYS B 1 138 ? 14.727 -35.031 13.398 1 98.56 138 LYS B CA 1
ATOM 5782 C C . LYS B 1 138 ? 14.125 -34.125 12.32 1 98.56 138 LYS B C 1
ATOM 5784 O O . LYS B 1 138 ? 12.898 -34.031 12.195 1 98.56 138 LYS B O 1
ATOM 5789 N N . GLY B 1 139 ? 15.008 -33.5 11.641 1 98.62 139 GLY B N 1
ATOM 5790 C CA . GLY B 1 139 ? 14.562 -32.656 10.531 1 98.62 139 GLY B CA 1
ATOM 5791 C C . GLY B 1 139 ? 14.102 -33.438 9.328 1 98.62 139 GLY B C 1
ATOM 5792 O O . GLY B 1 139 ? 14.82 -34.312 8.852 1 98.62 139 GLY B O 1
ATOM 5793 N N . HIS B 1 140 ? 12.867 -33.156 8.867 1 98.19 140 HIS B N 1
ATOM 5794 C CA . HIS B 1 140 ? 12.32 -33.812 7.684 1 98.19 140 HIS B CA 1
ATOM 5795 C C . HIS B 1 140 ? 12.383 -32.906 6.465 1 98.19 140 HIS B C 1
ATOM 5797 O O . HIS B 1 140 ? 12.547 -33.375 5.34 1 98.19 140 HIS B O 1
ATOM 5803 N N . CYS B 1 141 ? 12.211 -31.609 6.668 1 97.81 141 CYS B N 1
ATOM 5804 C CA . CYS B 1 141 ? 12.266 -30.625 5.598 1 97.81 141 CYS B CA 1
ATOM 5805 C C . CYS B 1 141 ? 13.078 -29.406 6.027 1 97.81 141 CYS B C 1
ATOM 5807 O O . CYS B 1 141 ? 12.859 -28.859 7.105 1 97.81 141 CYS B O 1
ATOM 5809 N N . ILE B 1 142 ? 13.969 -29.031 5.195 1 98.44 142 ILE B N 1
ATOM 5810 C CA . ILE B 1 142 ? 14.766 -27.828 5.418 1 98.44 142 ILE B CA 1
ATOM 5811 C C . ILE B 1 142 ? 14.734 -26.953 4.172 1 98.44 142 ILE B C 1
ATOM 5813 O O . ILE B 1 142 ? 14.922 -27.438 3.055 1 98.44 142 ILE B O 1
ATOM 5817 N N . LEU B 1 143 ? 14.453 -25.719 4.352 1 98.75 143 LEU B N 1
ATOM 5818 C CA . LEU B 1 143 ? 14.57 -24.719 3.299 1 98.75 143 LEU B CA 1
ATOM 5819 C C . LEU B 1 143 ? 15.719 -23.75 3.592 1 98.75 143 LEU B C 1
ATOM 5821 O O . LEU B 1 143 ? 15.867 -23.281 4.723 1 98.75 143 LEU B O 1
ATOM 5825 N N . THR B 1 144 ? 16.578 -23.484 2.725 1 98.81 144 THR B N 1
ATOM 5826 C CA . THR B 1 144 ? 17.5 -22.344 2.719 1 98.81 144 THR B CA 1
ATOM 5827 C C . THR B 1 144 ? 17.125 -21.344 1.625 1 98.81 144 THR B C 1
ATOM 5829 O O . THR B 1 144 ? 17.016 -21.719 0.453 1 98.81 144 THR B O 1
ATOM 5832 N N . ASN B 1 145 ? 16.859 -20.172 1.977 1 98.75 145 ASN B N 1
ATOM 5833 C CA . ASN B 1 145 ? 16.297 -19.156 1.091 1 98.75 145 ASN B CA 1
ATOM 5834 C C . ASN B 1 145 ? 17.125 -17.875 1.116 1 98.75 145 ASN B C 1
ATOM 5836 O O . ASN B 1 145 ? 17.328 -17.297 2.18 1 98.75 145 ASN B O 1
ATOM 5840 N N . LEU B 1 146 ? 17.562 -17.469 -0.051 1 98.44 146 LEU B N 1
ATOM 5841 C CA . LEU B 1 146 ? 18.266 -16.203 -0.14 1 98.44 146 LEU B CA 1
ATOM 5842 C C . LEU B 1 146 ? 17.328 -15.023 0.083 1 98.44 146 LEU B C 1
ATOM 5844 O O . LEU B 1 146 ? 16.312 -14.891 -0.61 1 98.44 146 LEU B O 1
ATOM 5848 N N . GLU B 1 147 ? 17.656 -14.148 1.039 1 97.88 147 GLU B N 1
ATOM 5849 C CA . GLU B 1 147 ? 16.781 -13.031 1.399 1 97.88 147 GLU B CA 1
ATOM 5850 C C . GLU B 1 147 ? 17.297 -11.719 0.818 1 97.88 147 GLU B C 1
ATOM 5852 O O . GLU B 1 147 ? 16.516 -10.867 0.387 1 97.88 147 GLU B O 1
ATOM 5857 N N . SER B 1 148 ? 18.578 -11.492 0.868 1 98 148 SER B N 1
ATOM 5858 C CA . SER B 1 148 ? 19.172 -10.258 0.39 1 98 148 SER B CA 1
ATOM 5859 C C . SER B 1 148 ? 20.688 -10.422 0.191 1 98 148 SER B C 1
ATOM 5861 O O . SER B 1 148 ? 21.266 -11.398 0.65 1 98 148 SER B O 1
ATOM 5863 N N . LEU B 1 149 ? 21.266 -9.531 -0.541 1 98 149 LEU B N 1
ATOM 5864 C CA . LEU B 1 149 ? 22.688 -9.531 -0.814 1 98 149 LEU B CA 1
ATOM 5865 C C . LEU B 1 149 ? 23.422 -8.555 0.097 1 98 149 LEU B C 1
ATOM 5867 O O . LEU B 1 149 ? 23.078 -7.371 0.148 1 98 149 LEU B O 1
ATOM 5871 N N . LYS B 1 150 ? 24.422 -9.141 0.768 1 96.19 150 LYS B N 1
ATOM 5872 C CA . LYS B 1 150 ? 25.25 -8.273 1.599 1 96.19 150 LYS B CA 1
ATOM 5873 C C . LYS B 1 150 ? 26 -7.242 0.75 1 96.19 150 LYS B C 1
ATOM 5875 O O . LYS B 1 150 ? 26.578 -7.582 -0.282 1 96.19 150 LYS B O 1
ATOM 5880 N N . GLY B 1 151 ? 25.938 -6.023 1.112 1 96 151 GLY B N 1
ATOM 5881 C CA . GLY B 1 151 ? 26.609 -4.965 0.378 1 96 151 GLY B CA 1
ATOM 5882 C C . GLY B 1 151 ? 25.766 -4.387 -0.742 1 96 151 GLY B C 1
ATOM 5883 O O . GLY B 1 151 ? 26.078 -3.311 -1.26 1 96 151 GLY B O 1
ATOM 5884 N N . PHE B 1 152 ? 24.75 -5.086 -1.091 1 97.19 152 PHE B N 1
ATOM 5885 C CA . PHE B 1 152 ? 23.891 -4.637 -2.168 1 97.19 152 PHE B CA 1
ATOM 5886 C C . PHE B 1 152 ? 22.422 -4.773 -1.769 1 97.19 152 PHE B C 1
ATOM 5888 O O . PHE B 1 152 ? 21.641 -5.441 -2.457 1 97.19 152 PHE B O 1
ATOM 5895 N N . PRO B 1 153 ? 22.047 -4.125 -0.732 1 96.12 153 PRO B N 1
ATOM 5896 C CA . PRO B 1 153 ? 20.641 -4.215 -0.293 1 96.12 153 PRO B CA 1
ATOM 5897 C C . PRO B 1 153 ? 19.688 -3.506 -1.241 1 96.12 153 PRO B C 1
ATOM 5899 O O . PRO B 1 153 ? 20.078 -2.592 -1.967 1 96.12 153 PRO B O 1
ATOM 5902 N N . GLU B 1 154 ? 18.422 -4.012 -1.338 1 96.88 154 GLU B N 1
ATOM 5903 C CA . GLU B 1 154 ? 17.391 -3.211 -1.979 1 96.88 154 GLU B CA 1
ATOM 5904 C C . GLU B 1 154 ? 17.281 -1.833 -1.331 1 96.88 154 GLU B C 1
ATOM 5906 O O . GLU B 1 154 ? 17.375 -1.706 -0.108 1 96.88 154 GLU B O 1
ATOM 5911 N N . LYS B 1 155 ? 17.141 -0.812 -2.137 1 96.69 155 LYS B N 1
ATOM 5912 C CA . LYS B 1 155 ? 17 0.551 -1.638 1 96.69 155 LYS B CA 1
ATOM 5913 C C . LYS B 1 155 ? 15.578 0.806 -1.141 1 96.69 155 LYS B C 1
ATOM 5915 O O . LYS B 1 155 ? 14.781 1.451 -1.824 1 96.69 155 LYS B O 1
ATOM 5920 N N . THR B 1 156 ? 15.273 0.412 0.035 1 95.31 156 THR B N 1
ATOM 5921 C CA . THR B 1 156 ? 13.961 0.541 0.651 1 95.31 156 THR B CA 1
ATOM 5922 C C . THR B 1 156 ? 14.094 0.83 2.145 1 95.31 156 THR B C 1
ATOM 5924 O O . THR B 1 156 ? 15.148 0.618 2.734 1 95.31 156 THR B O 1
ATOM 5927 N N . GLY B 1 157 ? 13.055 1.38 2.777 1 94.62 157 GLY B N 1
ATOM 5928 C CA . GLY B 1 157 ? 13.062 1.662 4.203 1 94.62 157 GLY B CA 1
ATOM 5929 C C . GLY B 1 157 ? 14.117 2.68 4.602 1 94.62 157 GLY B C 1
ATOM 5930 O O . GLY B 1 157 ? 14.156 3.785 4.062 1 94.62 157 GLY B O 1
ATOM 5931 N N . PRO B 1 158 ? 15.086 2.219 5.414 1 94.88 158 PRO B N 1
ATOM 5932 C CA . PRO B 1 158 ? 16.125 3.15 5.855 1 94.88 158 PRO B CA 1
ATOM 5933 C C . PRO B 1 158 ? 17.016 3.631 4.711 1 94.88 158 PRO B C 1
ATOM 5935 O O . PRO B 1 158 ? 17.781 4.586 4.875 1 94.88 158 PRO B O 1
ATOM 5938 N N . LEU B 1 159 ? 16.906 2.947 3.576 1 95.94 159 LEU B N 1
ATOM 5939 C CA . LEU B 1 159 ? 17.781 3.262 2.453 1 95.94 159 LEU B CA 1
ATOM 5940 C C . LEU B 1 159 ? 17.031 4.062 1.391 1 95.94 159 LEU B C 1
ATOM 5942 O O . LEU B 1 159 ? 17.5 4.18 0.254 1 95.94 159 LEU B O 1
ATOM 5946 N N . ARG B 1 160 ? 15.93 4.645 1.801 1 94.69 160 ARG B N 1
ATOM 5947 C CA . ARG B 1 160 ? 15.203 5.566 0.931 1 94.69 160 ARG B CA 1
ATOM 5948 C C . ARG B 1 160 ? 16.094 6.738 0.515 1 94.69 160 ARG B C 1
ATOM 5950 O O . ARG B 1 160 ? 17.016 7.105 1.235 1 94.69 160 ARG B O 1
ATOM 5957 N N . ASP B 1 161 ? 15.664 7.34 -0.66 1 94.25 161 ASP B N 1
ATOM 5958 C CA . ASP B 1 161 ? 16.312 8.594 -1.032 1 94.25 161 ASP B CA 1
ATOM 5959 C C . ASP B 1 161 ? 16.031 9.688 -0.008 1 94.25 161 ASP B C 1
ATOM 5961 O O . ASP B 1 161 ? 14.875 10.109 0.15 1 94.25 161 ASP B O 1
ATOM 5965 N N . PRO B 1 162 ? 17.031 10.188 0.69 1 92.19 162 PRO B N 1
ATOM 5966 C CA . PRO B 1 162 ? 16.812 11.125 1.789 1 92.19 162 PRO B CA 1
ATOM 5967 C C . PRO B 1 162 ? 16.719 12.578 1.317 1 92.19 162 PRO B C 1
ATOM 5969 O O . PRO B 1 162 ? 16.391 13.469 2.102 1 92.19 162 PRO B O 1
ATOM 5972 N N . GLU B 1 163 ? 17 12.883 0.058 1 88.88 163 GLU B N 1
ATOM 5973 C CA . GLU B 1 163 ? 17.172 14.266 -0.387 1 88.88 163 GLU B CA 1
ATOM 5974 C C . GLU B 1 163 ? 15.914 14.781 -1.088 1 88.88 163 GLU B C 1
ATOM 5976 O O . GLU B 1 163 ? 15.32 14.07 -1.904 1 88.88 163 GLU B O 1
ATOM 5981 N N . PRO B 1 164 ? 15.57 15.969 -0.794 1 87.81 164 PRO B N 1
ATOM 5982 C CA . PRO B 1 164 ? 14.5 16.578 -1.578 1 87.81 164 PRO B CA 1
ATOM 5983 C C . PRO B 1 164 ? 14.898 16.844 -3.027 1 87.81 164 PRO B C 1
ATOM 5985 O O . PRO B 1 164 ? 16.078 17.062 -3.312 1 87.81 164 PRO B O 1
ATOM 5988 N N . SER B 1 165 ? 14.008 16.828 -4.012 1 82.94 165 SER B N 1
ATOM 5989 C CA . SER B 1 165 ? 14.336 16.891 -5.434 1 82.94 165 SER B CA 1
ATOM 5990 C C . SER B 1 165 ? 14.57 18.328 -5.887 1 82.94 165 SER B C 1
ATOM 5992 O O . SER B 1 165 ? 15.25 18.578 -6.887 1 82.94 165 SER B O 1
ATOM 5994 N N . HIS B 1 166 ? 14.078 19.406 -5.316 1 79 166 HIS B N 1
ATOM 5995 C CA . HIS B 1 166 ? 14.234 20.828 -5.656 1 79 166 HIS B CA 1
ATOM 5996 C C . HIS B 1 166 ? 13.812 21.094 -7.094 1 79 166 HIS B C 1
ATOM 5998 O O . HIS B 1 166 ? 14.516 21.797 -7.828 1 79 166 HIS B O 1
ATOM 6004 N N . GLY B 1 167 ? 12.82 20.328 -7.59 1 81.06 167 GLY B N 1
ATOM 6005 C CA . GLY B 1 167 ? 12.25 20.547 -8.914 1 81.06 167 GLY B CA 1
ATOM 6006 C C . GLY B 1 167 ? 12.938 19.734 -10 1 81.06 167 GLY B C 1
ATOM 6007 O O . GLY B 1 167 ? 12.594 19.859 -11.172 1 81.06 167 GLY B O 1
ATOM 6008 N N . LEU B 1 168 ? 13.797 18.922 -9.68 1 85.56 168 LEU B N 1
ATOM 6009 C CA . LEU B 1 168 ? 14.594 18.203 -10.664 1 85.56 168 LEU B CA 1
ATOM 6010 C C . LEU B 1 168 ? 13.945 16.875 -11.023 1 85.56 168 LEU B C 1
ATOM 6012 O O . LEU B 1 168 ? 14.281 16.266 -12.047 1 85.56 168 LEU B O 1
ATOM 6016 N N . TRP B 1 169 ? 13 16.438 -10.281 1 89.81 169 TRP B N 1
ATOM 6017 C CA . TRP B 1 169 ? 12.453 15.086 -10.375 1 89.81 169 TRP B CA 1
ATOM 6018 C C . TRP B 1 169 ? 11.875 14.828 -11.766 1 89.81 169 TRP B C 1
ATOM 6020 O O . TRP B 1 169 ? 12.125 13.789 -12.367 1 89.81 169 TRP B O 1
ATOM 6030 N N . THR B 1 170 ? 11.125 15.727 -12.328 1 91 170 THR B N 1
ATOM 6031 C CA . THR B 1 170 ? 10.414 15.516 -13.586 1 91 170 THR B CA 1
ATOM 6032 C C . THR B 1 170 ? 11.398 15.281 -14.727 1 91 170 THR B C 1
ATOM 6034 O O . THR B 1 170 ? 11.258 14.32 -15.492 1 91 170 THR B O 1
ATOM 6037 N N . GLU B 1 171 ? 12.375 16.172 -14.812 1 89 171 GLU B N 1
ATOM 6038 C CA . GLU B 1 171 ? 13.352 16.047 -15.891 1 89 171 GLU B CA 1
ATOM 6039 C C . GLU B 1 171 ? 14.234 14.82 -15.703 1 89 171 GLU B C 1
ATOM 6041 O O . GLU B 1 171 ? 14.57 14.141 -16.672 1 89 171 GLU B O 1
ATOM 6046 N N . GLU B 1 172 ? 14.594 14.578 -14.5 1 90.25 172 GLU B N 1
ATOM 6047 C CA . GLU B 1 172 ? 15.391 13.383 -14.219 1 90.25 172 GLU B CA 1
ATOM 6048 C C . GLU B 1 172 ? 14.625 12.109 -14.578 1 90.25 172 GLU B C 1
ATOM 6050 O O . GLU B 1 172 ? 15.195 11.188 -15.164 1 90.25 172 GLU B O 1
ATOM 6055 N N . ARG B 1 173 ? 13.336 12.031 -14.25 1 93.31 173 ARG B N 1
ATOM 6056 C CA . ARG B 1 173 ? 12.477 10.891 -14.555 1 93.31 173 ARG B CA 1
ATOM 6057 C C . ARG B 1 173 ? 12.344 10.695 -16.062 1 93.31 173 ARG B C 1
ATOM 6059 O O . ARG B 1 173 ? 12.414 9.57 -16.562 1 93.31 173 ARG B O 1
ATOM 6066 N N . ARG B 1 174 ? 12.133 11.766 -16.781 1 93.44 174 ARG B N 1
ATOM 6067 C CA . ARG B 1 174 ? 12 11.719 -18.234 1 93.44 174 ARG B CA 1
ATOM 6068 C C . ARG B 1 174 ? 13.266 11.164 -18.875 1 93.44 174 ARG B C 1
ATOM 6070 O O . ARG B 1 174 ? 13.195 10.273 -19.734 1 93.44 174 ARG B O 1
ATOM 6077 N N . ARG B 1 175 ? 14.383 11.617 -18.469 1 93.5 175 ARG B N 1
ATOM 6078 C CA . ARG B 1 175 ? 15.664 11.195 -19.031 1 93.5 175 ARG B CA 1
ATOM 6079 C C . ARG B 1 175 ? 15.938 9.727 -18.719 1 93.5 175 ARG B C 1
ATOM 6081 O O . ARG B 1 175 ? 16.391 8.984 -19.594 1 93.5 175 ARG B O 1
ATOM 6088 N N . GLU B 1 176 ? 15.648 9.375 -17.531 1 94.31 176 GLU B N 1
ATOM 6089 C CA . GLU B 1 176 ? 15.852 7.988 -17.141 1 94.31 176 GLU B CA 1
ATOM 6090 C C . GLU B 1 176 ? 15.016 7.039 -17.984 1 94.31 176 GLU B C 1
ATOM 6092 O O . GLU B 1 176 ? 15.516 6.008 -18.453 1 94.31 176 GLU B O 1
ATOM 6097 N N . ALA B 1 177 ? 13.805 7.34 -18.234 1 95.69 177 ALA B N 1
ATOM 6098 C CA . ALA B 1 177 ? 12.859 6.477 -18.953 1 95.69 177 ALA B CA 1
ATOM 6099 C C . ALA B 1 177 ? 13.18 6.426 -20.438 1 95.69 177 ALA B C 1
ATOM 6101 O O . ALA B 1 177 ? 12.875 5.438 -21.109 1 95.69 177 ALA B O 1
ATOM 6102 N N . ALA B 1 178 ? 13.805 7.469 -20.906 1 94.5 178 ALA B N 1
ATOM 6103 C CA . ALA B 1 178 ? 14.008 7.586 -22.344 1 94.5 178 ALA B CA 1
ATOM 6104 C C . ALA B 1 178 ? 15.242 6.812 -22.797 1 94.5 178 ALA B C 1
ATOM 6106 O O . ALA B 1 178 ? 15.398 6.504 -23.984 1 94.5 178 ALA B O 1
ATOM 6107 N N . PHE B 1 179 ? 16.125 6.457 -21.812 1 94.5 179 PHE B N 1
ATOM 6108 C CA . PHE B 1 179 ? 17.406 5.84 -22.141 1 94.5 179 PHE B CA 1
ATOM 6109 C C . PHE B 1 179 ? 18.016 6.484 -23.375 1 94.5 179 PHE B C 1
ATOM 6111 O O . PHE B 1 179 ? 18.453 5.785 -24.297 1 94.5 179 PHE B O 1
ATOM 6118 N N . GLU B 1 180 ? 18.047 7.715 -23.359 1 84.38 180 GLU B N 1
ATOM 6119 C CA . GLU B 1 180 ? 18.547 8.469 -24.5 1 84.38 180 GLU B CA 1
ATOM 6120 C C . GLU B 1 180 ? 20.062 8.32 -24.625 1 84.38 180 GLU B C 1
ATOM 6122 O O . GLU B 1 180 ? 20.609 8.32 -25.75 1 84.38 180 GLU B O 1
ATOM 6127 N N . ASP B 1 181 ? 20.734 8.211 -23.531 1 86.06 181 ASP B N 1
ATOM 6128 C CA . ASP B 1 181 ? 22.188 8.328 -23.562 1 86.06 181 ASP B CA 1
ATOM 6129 C C . ASP B 1 181 ? 22.859 6.996 -23.219 1 86.06 181 ASP B C 1
ATOM 6131 O O . ASP B 1 181 ? 24.094 6.91 -23.156 1 86.06 181 ASP B O 1
ATOM 6135 N N . SER B 1 182 ? 22.078 6.027 -22.859 1 92.69 182 SER B N 1
ATOM 6136 C CA . SER B 1 182 ? 22.656 4.758 -22.453 1 92.69 182 SER B CA 1
ATOM 6137 C C . SER B 1 182 ? 21.688 3.604 -22.688 1 92.69 182 SER B C 1
ATOM 6139 O O . SER B 1 182 ? 20.484 3.816 -22.797 1 92.69 182 SER B O 1
ATOM 6141 N N . ASP B 1 183 ? 22.297 2.445 -22.844 1 97.19 183 ASP B N 1
ATOM 6142 C CA . ASP B 1 183 ? 21.484 1.229 -22.891 1 97.19 183 ASP B CA 1
ATOM 6143 C C . ASP B 1 183 ? 21.234 0.686 -21.5 1 97.19 183 ASP B C 1
ATOM 6145 O O . ASP B 1 183 ? 22.062 0.854 -20.594 1 97.19 183 ASP B O 1
ATOM 6149 N N . PRO B 1 184 ? 20.078 0.153 -21.312 1 98.19 184 PRO B N 1
ATOM 6150 C CA . PRO B 1 184 ? 19.844 -0.482 -20.016 1 98.19 184 PRO B CA 1
ATOM 6151 C C . PRO B 1 184 ? 20.688 -1.736 -19.812 1 98.19 184 PRO B C 1
ATOM 6153 O O . PRO B 1 184 ? 21.109 -2.361 -20.781 1 98.19 184 PRO B O 1
ATOM 6156 N N . THR B 1 185 ? 20.906 -2.064 -18.547 1 98.44 185 THR B N 1
ATOM 6157 C CA . THR B 1 185 ? 21.562 -3.32 -18.219 1 98.44 185 THR B CA 1
ATOM 6158 C C . THR B 1 185 ? 20.672 -4.508 -18.578 1 98.44 185 THR B C 1
ATOM 6160 O O . THR B 1 185 ? 21.156 -5.543 -19.031 1 98.44 185 THR B O 1
ATOM 6163 N N . VAL B 1 186 ? 19.375 -4.395 -18.359 1 98.81 186 VAL B N 1
ATOM 6164 C CA . VAL B 1 186 ? 18.406 -5.457 -18.578 1 98.81 186 VAL B CA 1
ATOM 6165 C C . VAL B 1 186 ? 17.281 -4.949 -19.484 1 98.81 186 VAL B C 1
ATOM 6167 O O . VAL B 1 186 ? 16.734 -3.873 -19.25 1 98.81 186 VAL B O 1
ATOM 6170 N N . LEU B 1 187 ? 16.969 -5.625 -20.5 1 98.75 187 LEU B N 1
ATOM 6171 C CA . LEU B 1 187 ? 15.766 -5.367 -21.281 1 98.75 187 LEU B CA 1
ATOM 6172 C C . LEU B 1 187 ? 14.695 -6.418 -21 1 98.75 187 LEU B C 1
ATOM 6174 O O . LEU B 1 187 ? 14.961 -7.617 -21.078 1 98.75 187 LEU B O 1
ATOM 6178 N N . ILE B 1 188 ? 13.555 -6.023 -20.625 1 98.69 188 ILE B N 1
ATOM 6179 C CA . ILE B 1 188 ? 12.43 -6.891 -20.297 1 98.69 188 ILE B CA 1
ATOM 6180 C C . ILE B 1 188 ? 11.391 -6.836 -21.406 1 98.69 188 ILE B C 1
ATOM 6182 O O . ILE B 1 188 ? 10.891 -5.762 -21.75 1 98.69 188 ILE B O 1
ATOM 6186 N N . VAL B 1 189 ? 11.062 -7.961 -21.953 1 97.38 189 VAL B N 1
ATOM 6187 C CA . VAL B 1 189 ? 10.055 -8.055 -23 1 97.38 189 VAL B CA 1
ATOM 6188 C C . VAL B 1 189 ? 8.695 -8.383 -22.375 1 97.38 189 VAL B C 1
ATOM 6190 O O . VAL B 1 189 ? 8.453 -9.516 -21.953 1 97.38 189 VAL B O 1
ATOM 6193 N N . GLY B 1 190 ? 7.809 -7.41 -22.391 1 96.81 190 GLY B N 1
ATOM 6194 C CA . GLY B 1 190 ? 6.492 -7.59 -21.797 1 96.81 190 GLY B CA 1
ATOM 6195 C C . GLY B 1 190 ? 6.289 -6.785 -20.531 1 96.81 190 GLY B C 1
ATOM 6196 O O . GLY B 1 190 ? 7.109 -6.848 -19.609 1 96.81 190 GLY B O 1
ATOM 6197 N N . GLY B 1 191 ? 5.199 -6.027 -20.531 1 97.62 191 GLY B N 1
ATOM 6198 C CA . GLY B 1 191 ? 4.902 -5.168 -19.391 1 97.62 191 GLY B CA 1
ATOM 6199 C C . GLY B 1 191 ? 3.721 -5.645 -18.578 1 97.62 191 GLY B C 1
ATOM 6200 O O . GLY B 1 191 ? 3.006 -4.84 -17.969 1 97.62 191 GLY B O 1
ATOM 6201 N N . GLY B 1 192 ? 3.4 -7 -18.562 1 96.81 192 GLY B N 1
ATOM 6202 C CA . GLY B 1 192 ? 2.441 -7.57 -17.641 1 96.81 192 GLY B CA 1
ATOM 6203 C C . GLY B 1 192 ? 2.971 -7.668 -16.219 1 96.81 192 GLY B C 1
ATOM 6204 O O . GLY B 1 192 ? 4.016 -7.094 -15.898 1 96.81 192 GLY B O 1
ATOM 6205 N N . GLN B 1 193 ? 2.293 -8.383 -15.336 1 96.94 193 GLN B N 1
ATOM 6206 C CA . GLN B 1 193 ? 2.654 -8.43 -13.93 1 96.94 193 GLN B CA 1
ATOM 6207 C C . GLN B 1 193 ? 4.074 -8.953 -13.734 1 96.94 193 GLN B C 1
ATOM 6209 O O . GLN B 1 193 ? 4.82 -8.453 -12.891 1 96.94 193 GLN B O 1
ATOM 6214 N N . SER B 1 194 ? 4.48 -9.961 -14.531 1 97.12 194 SER B N 1
ATOM 6215 C CA . SER B 1 194 ? 5.809 -10.555 -14.383 1 97.12 194 SER B CA 1
ATOM 6216 C C . SER B 1 194 ? 6.902 -9.547 -14.742 1 97.12 194 SER B C 1
ATOM 6218 O O . SER B 1 194 ? 7.914 -9.453 -14.047 1 97.12 194 SER B O 1
ATOM 6220 N N . GLY B 1 195 ? 6.688 -8.891 -15.867 1 98.31 195 GLY B N 1
ATOM 6221 C CA . GLY B 1 195 ? 7.66 -7.891 -16.281 1 98.31 195 GLY B CA 1
ATOM 6222 C C . GLY B 1 195 ? 7.746 -6.715 -15.32 1 98.31 195 GLY B C 1
ATOM 6223 O O . GLY B 1 195 ? 8.844 -6.262 -14.984 1 98.31 195 GLY B O 1
ATOM 6224 N N . LEU B 1 196 ? 6.629 -6.223 -14.898 1 98.62 196 LEU B N 1
ATOM 6225 C CA . LEU B 1 196 ? 6.582 -5.059 -14.016 1 98.62 196 LEU B CA 1
ATOM 6226 C C . LEU B 1 196 ? 7.27 -5.352 -12.688 1 98.62 196 LEU B C 1
ATOM 6228 O O . LEU B 1 196 ? 8.086 -4.559 -12.219 1 98.62 196 LEU B O 1
ATOM 6232 N N . VAL B 1 197 ? 6.949 -6.5 -12.07 1 98.44 197 VAL B N 1
ATOM 6233 C CA . VAL B 1 197 ? 7.488 -6.801 -10.75 1 98.44 197 VAL B CA 1
ATOM 6234 C C . VAL B 1 197 ? 8.992 -7.062 -10.852 1 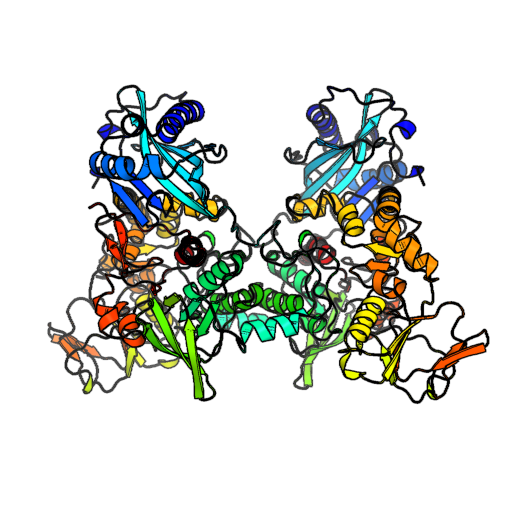98.44 197 VAL B C 1
ATOM 6236 O O . VAL B 1 197 ? 9.75 -6.734 -9.938 1 98.44 197 VAL B O 1
ATOM 6239 N N . THR B 1 198 ? 9.414 -7.68 -11.953 1 98.69 198 THR B N 1
ATOM 6240 C CA . THR B 1 198 ? 10.844 -7.859 -12.188 1 98.69 198 THR B CA 1
ATOM 6241 C C . THR B 1 198 ? 11.547 -6.508 -12.273 1 98.69 198 THR B C 1
ATOM 6243 O O . THR B 1 198 ? 12.586 -6.305 -11.641 1 98.69 198 THR B O 1
ATOM 6246 N N . ALA B 1 199 ? 10.953 -5.609 -13.023 1 98.81 199 ALA B N 1
ATOM 6247 C CA . ALA B 1 199 ? 11.531 -4.277 -13.188 1 98.81 199 ALA B CA 1
ATOM 6248 C C . ALA B 1 199 ? 11.664 -3.561 -11.852 1 98.81 199 ALA B C 1
ATOM 6250 O O . ALA B 1 199 ? 12.688 -2.932 -11.57 1 98.81 199 ALA B O 1
ATOM 6251 N N . VAL B 1 200 ? 10.664 -3.65 -11.062 1 98.5 200 VAL B N 1
ATOM 6252 C CA . VAL B 1 200 ? 10.633 -2.957 -9.773 1 98.5 200 VAL B CA 1
ATOM 6253 C C . VAL B 1 200 ? 11.719 -3.514 -8.859 1 98.5 200 VAL B C 1
ATOM 6255 O O . VAL B 1 200 ? 12.398 -2.758 -8.156 1 98.5 200 VAL B O 1
ATOM 6258 N N . ARG B 1 201 ? 11.914 -4.824 -8.875 1 98.5 201 ARG B N 1
ATOM 6259 C CA . ARG B 1 201 ? 12.938 -5.465 -8.07 1 98.5 201 ARG B CA 1
ATOM 6260 C C . ARG B 1 201 ? 14.336 -5.082 -8.547 1 98.5 201 ARG B C 1
ATOM 6262 O O . ARG B 1 201 ? 15.219 -4.809 -7.73 1 98.5 201 ARG B O 1
ATOM 6269 N N . LEU B 1 202 ? 14.516 -5.094 -9.828 1 98.75 202 LEU B N 1
ATOM 6270 C CA . LEU B 1 202 ? 15.797 -4.688 -10.383 1 98.75 202 LEU B CA 1
ATOM 6271 C C . LEU B 1 202 ? 16.125 -3.242 -10.016 1 98.75 202 LEU B C 1
ATOM 6273 O O . LEU B 1 202 ? 17.234 -2.936 -9.602 1 98.75 202 LEU B O 1
ATOM 6277 N N . LYS B 1 203 ? 15.141 -2.396 -10.141 1 98 203 LYS B N 1
ATOM 6278 C CA . LYS B 1 203 ? 15.328 -0.991 -9.805 1 98 203 LYS B CA 1
ATOM 6279 C C . LYS B 1 203 ? 15.711 -0.83 -8.328 1 98 203 LYS B C 1
ATOM 6281 O O . LYS B 1 203 ? 16.578 -0.025 -7.996 1 98 203 LYS B O 1
ATOM 6286 N N . ALA B 1 204 ? 15.109 -1.531 -7.461 1 97.94 204 ALA B N 1
ATOM 6287 C CA . ALA B 1 204 ? 15.391 -1.47 -6.031 1 97.94 204 ALA B CA 1
ATOM 6288 C C . ALA B 1 204 ? 16.828 -1.878 -5.738 1 97.94 204 ALA B C 1
ATOM 6290 O O . ALA B 1 204 ? 17.406 -1.487 -4.715 1 97.94 204 ALA B O 1
ATOM 6291 N N . LEU B 1 205 ? 17.422 -2.672 -6.621 1 98.19 205 LEU B N 1
ATOM 6292 C CA . LEU B 1 205 ? 18.797 -3.117 -6.453 1 98.19 205 LEU B CA 1
ATOM 6293 C C . LEU B 1 205 ? 19.766 -2.221 -7.23 1 98.19 205 LEU B C 1
ATOM 6295 O O . LEU B 1 205 ? 20.953 -2.502 -7.305 1 98.19 205 LEU B O 1
ATOM 6299 N N . GLY B 1 206 ? 19.219 -1.188 -7.902 1 97.25 206 GLY B N 1
ATOM 6300 C CA . GLY B 1 206 ? 20.047 -0.228 -8.617 1 97.25 206 GLY B CA 1
ATOM 6301 C C . GLY B 1 206 ? 20.453 -0.705 -10 1 97.25 206 GLY B C 1
ATOM 6302 O O . GLY B 1 206 ? 21.453 -0.249 -10.547 1 97.25 206 GLY B O 1
ATOM 6303 N N . ILE B 1 207 ? 19.703 -1.656 -10.562 1 98.38 207 ILE B N 1
ATOM 6304 C CA . ILE B 1 207 ? 19.984 -2.158 -11.906 1 98.38 207 ILE B CA 1
ATOM 6305 C C . ILE B 1 207 ? 19.094 -1.455 -12.922 1 98.38 207 ILE B C 1
ATOM 6307 O O . ILE B 1 207 ? 17.875 -1.46 -12.789 1 98.38 207 ILE B O 1
ATOM 6311 N N . SER B 1 208 ? 19.688 -0.844 -13.898 1 98.06 208 SER B N 1
ATOM 6312 C CA . SER B 1 208 ? 18.906 -0.156 -14.93 1 98.06 208 SER B CA 1
ATOM 6313 C C . SER B 1 208 ? 18.203 -1.148 -15.844 1 98.06 208 SER B C 1
ATOM 6315 O O . SER B 1 208 ? 18.797 -2.119 -16.312 1 98.06 208 SER B O 1
ATOM 6317 N N . CYS B 1 209 ? 16.906 -0.935 -16.047 1 98.5 209 CYS B N 1
ATOM 6318 C CA . CYS B 1 209 ? 16.172 -1.829 -16.938 1 98.5 209 CYS B CA 1
ATOM 6319 C C . CYS B 1 209 ? 15.086 -1.072 -17.688 1 98.5 209 CYS B C 1
ATOM 6321 O O . CYS B 1 209 ? 14.625 -0.023 -17.25 1 98.5 209 CYS B O 1
ATOM 6323 N N . LEU B 1 210 ? 14.75 -1.553 -18.844 1 98.75 210 LEU B N 1
ATOM 6324 C CA . LEU B 1 210 ? 13.68 -1.032 -19.688 1 98.75 210 LEU B CA 1
ATOM 6325 C C . LEU B 1 210 ? 12.664 -2.119 -20.016 1 98.75 210 LEU B C 1
ATOM 6327 O O . LEU B 1 210 ? 13.031 -3.201 -20.484 1 98.75 210 LEU B O 1
ATOM 6331 N N . VAL B 1 211 ? 11.445 -1.882 -19.703 1 98.81 211 VAL B N 1
ATOM 6332 C CA . VAL B 1 211 ? 10.344 -2.756 -20.109 1 98.81 211 VAL B CA 1
ATOM 6333 C C . VAL B 1 211 ? 9.789 -2.311 -21.453 1 98.81 211 VAL B C 1
ATOM 6335 O O . VAL B 1 211 ? 9.492 -1.131 -21.656 1 98.81 211 VAL B O 1
ATOM 6338 N N . VAL B 1 212 ? 9.695 -3.184 -22.359 1 98.5 212 VAL B N 1
ATOM 6339 C CA . VAL B 1 212 ? 9.062 -2.914 -23.641 1 98.5 212 VAL B CA 1
ATOM 6340 C C . VAL B 1 212 ? 7.719 -3.627 -23.719 1 98.5 212 VAL B C 1
ATOM 6342 O O . VAL B 1 212 ? 7.648 -4.852 -23.594 1 98.5 212 VAL B O 1
ATOM 6345 N N . GLU B 1 213 ? 6.66 -2.9 -23.891 1 98 213 GLU B N 1
ATOM 6346 C CA . GLU B 1 213 ? 5.289 -3.402 -23.906 1 98 213 GLU B CA 1
ATOM 6347 C C . GLU B 1 213 ? 4.582 -3.035 -25.203 1 98 213 GLU B C 1
ATOM 6349 O O . GLU B 1 213 ? 4.516 -1.859 -25.562 1 98 213 GLU B O 1
ATOM 6354 N N . LYS B 1 214 ? 4.043 -4.02 -25.812 1 96 214 LYS B N 1
ATOM 6355 C CA . LYS B 1 214 ? 3.455 -3.793 -27.125 1 96 214 LYS B CA 1
ATOM 6356 C C . LYS B 1 214 ? 2.117 -3.066 -27.016 1 96 214 LYS B C 1
ATOM 6358 O O . LYS B 1 214 ? 1.719 -2.344 -27.922 1 96 214 LYS B O 1
ATOM 6363 N N . HIS B 1 215 ? 1.396 -3.258 -25.938 1 96.56 215 HIS B N 1
ATOM 6364 C CA . HIS B 1 215 ? 0.091 -2.629 -25.766 1 96.56 215 HIS B CA 1
ATOM 6365 C C . HIS B 1 215 ? 0.231 -1.128 -25.531 1 96.56 215 HIS B C 1
ATOM 6367 O O . HIS B 1 215 ? 1.271 -0.66 -25.062 1 96.56 215 HIS B O 1
ATOM 6373 N N . PRO B 1 216 ? -0.794 -0.34 -25.781 1 97.38 216 PRO B N 1
ATOM 6374 C CA . PRO B 1 216 ? -0.743 1.114 -25.609 1 97.38 216 PRO B CA 1
ATOM 6375 C C . PRO B 1 216 ? -0.645 1.536 -24.156 1 97.38 216 PRO B C 1
ATOM 6377 O O . PRO B 1 216 ? -0.092 2.596 -23.844 1 97.38 216 PRO B O 1
ATOM 6380 N N . ARG B 1 217 ? -1.227 0.779 -23.297 1 97.44 217 ARG B N 1
ATOM 6381 C CA . ARG B 1 217 ? -1.217 1.139 -21.875 1 97.44 217 ARG B CA 1
ATOM 6382 C C . ARG B 1 217 ? -0.776 -0.04 -21.016 1 97.44 217 ARG B C 1
ATOM 6384 O O . ARG B 1 217 ? -1.059 -1.194 -21.344 1 97.44 217 ARG B O 1
ATOM 6391 N N . VAL B 1 218 ? -0.08 0.306 -19.938 1 98.19 218 VAL B N 1
ATOM 6392 C CA . VAL B 1 218 ? 0.201 -0.712 -18.922 1 98.19 218 VAL B CA 1
ATOM 6393 C C . VAL B 1 218 ? -1.108 -1.299 -18.406 1 98.19 218 VAL B C 1
ATOM 6395 O O . VAL B 1 218 ? -2.062 -0.564 -18.141 1 98.19 218 VAL B O 1
ATOM 6398 N N . GLY B 1 219 ? -1.188 -2.58 -18.266 1 97.44 219 GLY B N 1
ATOM 6399 C CA . GLY B 1 219 ? -2.396 -3.229 -17.781 1 97.44 219 GLY B CA 1
ATOM 6400 C C . GLY B 1 219 ? -3.289 -3.734 -18.906 1 97.44 219 GLY B C 1
ATOM 6401 O O . GLY B 1 219 ? -4.191 -4.539 -18.672 1 97.44 219 GLY B O 1
ATOM 6402 N N . ASP B 1 220 ? -3.039 -3.375 -20.141 1 96.31 220 ASP B N 1
ATOM 6403 C CA . ASP B 1 220 ? -3.91 -3.734 -21.25 1 96.31 220 ASP B CA 1
ATOM 6404 C C . ASP B 1 220 ? -3.908 -5.242 -21.484 1 96.31 220 ASP B C 1
ATOM 6406 O O . ASP B 1 220 ? -4.871 -5.793 -22.031 1 96.31 220 ASP B O 1
ATOM 6410 N N . ASN B 1 221 ? -2.865 -5.938 -21.109 1 93 221 ASN B N 1
ATOM 6411 C CA . ASN B 1 221 ? -2.871 -7.391 -21.234 1 93 221 ASN B CA 1
ATOM 6412 C C . ASN B 1 221 ? -3.955 -8.023 -20.359 1 93 221 ASN B C 1
ATOM 6414 O O . ASN B 1 221 ? -4.359 -9.164 -20.609 1 93 221 ASN B O 1
ATOM 6418 N N . TRP B 1 222 ? -4.48 -7.324 -19.391 1 94.56 222 TRP B N 1
ATOM 6419 C CA . TRP B 1 222 ? -5.621 -7.746 -18.594 1 94.56 222 TRP B CA 1
ATOM 6420 C C . TRP B 1 222 ? -6.906 -7.078 -19.078 1 94.56 222 TRP B C 1
ATOM 6422 O O . TRP B 1 222 ? -7.949 -7.727 -19.172 1 94.56 222 TRP B O 1
ATOM 6432 N N . ARG B 1 223 ? -6.812 -5.809 -19.422 1 93.5 223 ARG B N 1
ATOM 6433 C CA . ARG B 1 223 ? -7.965 -4.984 -19.766 1 93.5 223 ARG B CA 1
ATOM 6434 C C . ARG B 1 223 ? -8.656 -5.52 -21.016 1 93.5 223 ARG B C 1
ATOM 6436 O O . ARG B 1 223 ? -9.875 -5.406 -21.156 1 93.5 223 ARG B O 1
ATOM 6443 N N . THR B 1 224 ? -7.879 -6.117 -21.906 1 91.44 224 THR B N 1
ATOM 6444 C CA . THR B 1 224 ? -8.406 -6.473 -23.203 1 91.44 224 THR B CA 1
ATOM 6445 C C . THR B 1 224 ? -8.844 -7.934 -23.234 1 91.44 224 THR B C 1
ATOM 6447 O O . THR B 1 224 ? -9.32 -8.43 -24.266 1 91.44 224 THR B O 1
ATOM 6450 N N . ARG B 1 225 ? -8.68 -8.648 -22.156 1 90.38 225 ARG B N 1
ATOM 6451 C CA . ARG B 1 225 ? -9.203 -10.008 -22.062 1 90.38 225 ARG B CA 1
ATOM 6452 C C . ARG B 1 225 ? -10.727 -10.008 -21.953 1 90.38 225 ARG B C 1
ATOM 6454 O O . ARG B 1 225 ? -11.344 -8.945 -21.922 1 90.38 225 ARG B O 1
ATOM 6461 N N . TYR B 1 226 ? -11.289 -11.25 -22.016 1 89.75 226 TYR B N 1
ATOM 6462 C CA . TYR B 1 226 ? -12.75 -11.352 -22 1 89.75 226 TYR B CA 1
ATOM 6463 C C . TYR B 1 226 ? -13.328 -10.695 -20.75 1 89.75 226 TYR B C 1
ATOM 6465 O O . TYR B 1 226 ? -12.727 -10.758 -19.672 1 89.75 226 TYR B O 1
ATOM 6473 N N . GLU B 1 227 ? -14.406 -10.055 -20.844 1 86.94 227 GLU B N 1
ATOM 6474 C CA . GLU B 1 227 ? -15.016 -9.172 -19.859 1 86.94 227 GLU B CA 1
ATOM 6475 C C . GLU B 1 227 ? -15.273 -9.906 -18.547 1 86.94 227 GLU B C 1
ATOM 6477 O O . GLU B 1 227 ? -15.141 -9.328 -17.469 1 86.94 227 GLU B O 1
ATOM 6482 N N . ALA B 1 228 ? -15.562 -11.141 -18.578 1 87.94 228 ALA B N 1
ATOM 6483 C CA . ALA B 1 228 ? -15.969 -11.914 -17.406 1 87.94 228 ALA B CA 1
ATOM 6484 C C . ALA B 1 228 ? -14.758 -12.312 -16.562 1 87.94 228 ALA B C 1
ATOM 6486 O O . ALA B 1 228 ? -14.914 -12.836 -15.453 1 87.94 228 ALA B O 1
ATOM 6487 N N . LEU B 1 229 ? -13.648 -11.992 -17.078 1 90.19 229 LEU B N 1
ATOM 6488 C CA . LEU B 1 229 ? -12.445 -12.461 -16.391 1 90.19 229 LEU B CA 1
ATOM 6489 C C . LEU B 1 229 ? -12.312 -11.828 -15.016 1 90.19 229 LEU B C 1
ATOM 6491 O O . LEU B 1 229 ? -12.367 -10.602 -14.875 1 90.19 229 LEU B O 1
ATOM 6495 N N . CYS B 1 230 ? -12.203 -12.625 -13.969 1 93.44 230 CYS B N 1
ATOM 6496 C CA . CYS B 1 230 ? -11.977 -12.312 -12.562 1 93.44 230 CYS B CA 1
ATOM 6497 C C . CYS B 1 230 ? -11 -13.305 -11.93 1 93.44 230 CYS B C 1
ATOM 6499 O O . CYS B 1 230 ? -11.094 -14.508 -12.172 1 93.44 230 CYS B O 1
ATOM 6501 N N . LEU B 1 231 ? -10.07 -12.82 -11.195 1 93.5 231 LEU B N 1
ATOM 6502 C CA . LEU B 1 231 ? -9.125 -13.727 -10.555 1 93.5 231 LEU B CA 1
ATOM 6503 C C . LEU B 1 231 ? -9.836 -14.648 -9.57 1 93.5 231 LEU B C 1
ATOM 6505 O O . LEU B 1 231 ? -10.727 -14.211 -8.836 1 93.5 231 LEU B O 1
ATOM 6509 N N . HIS B 1 232 ? -9.367 -15.867 -9.609 1 91.81 232 HIS B N 1
ATOM 6510 C CA . HIS B 1 232 ? -9.938 -16.844 -8.688 1 91.81 232 HIS B CA 1
ATOM 6511 C C . HIS B 1 232 ? -9.062 -17.016 -7.453 1 91.81 232 HIS B C 1
ATOM 6513 O O . HIS B 1 232 ? -9.5 -17.578 -6.453 1 91.81 232 HIS B O 1
ATOM 6519 N N . ASP B 1 233 ? -7.82 -16.516 -7.5 1 92.94 233 ASP B N 1
ATOM 6520 C CA . ASP B 1 233 ? -6.965 -16.453 -6.32 1 92.94 233 ASP B CA 1
ATOM 6521 C C . ASP B 1 233 ? -7.402 -15.32 -5.387 1 92.94 233 ASP B C 1
ATOM 6523 O O . ASP B 1 233 ? -7.699 -14.219 -5.836 1 92.94 233 ASP B O 1
ATOM 6527 N N . PRO B 1 234 ? -7.461 -15.664 -4.105 1 95.62 234 PRO B N 1
ATOM 6528 C CA . PRO B 1 234 ? -7.887 -14.609 -3.178 1 95.62 234 PRO B CA 1
ATOM 6529 C C . PRO B 1 234 ? -6.832 -13.523 -2.992 1 95.62 234 PRO B C 1
ATOM 6531 O O . PRO B 1 234 ? -5.641 -13.781 -3.166 1 95.62 234 PRO B O 1
ATOM 6534 N N . VAL B 1 235 ? -7.234 -12.375 -2.586 1 97.12 235 VAL B N 1
ATOM 6535 C CA . VAL B 1 235 ? -6.43 -11.156 -2.549 1 97.12 235 VAL B CA 1
ATOM 6536 C C . VAL B 1 235 ? -5.184 -11.383 -1.696 1 97.12 235 VAL B C 1
ATOM 6538 O O . VAL B 1 235 ? -4.109 -10.859 -1.995 1 97.12 235 VAL B O 1
ATOM 6541 N N . TRP B 1 236 ? -5.23 -12.188 -0.619 1 97.31 236 TRP B N 1
ATOM 6542 C CA . TRP B 1 236 ? -4.125 -12.383 0.313 1 97.31 236 TRP B CA 1
ATOM 6543 C C . TRP B 1 236 ? -2.959 -13.094 -0.37 1 97.31 236 TRP B C 1
ATOM 6545 O O . TRP B 1 236 ? -1.812 -12.984 0.071 1 97.31 236 TRP B O 1
ATOM 6555 N N . TYR B 1 237 ? -3.271 -13.758 -1.439 1 97.25 237 TYR B N 1
ATOM 6556 C CA . TYR B 1 237 ? -2.289 -14.492 -2.234 1 97.25 237 TYR B CA 1
ATOM 6557 C C . TYR B 1 237 ? -1.737 -13.617 -3.355 1 97.25 237 TYR B C 1
ATOM 6559 O O . TYR B 1 237 ? -0.701 -13.938 -3.943 1 97.25 237 TYR B O 1
ATOM 6567 N N . ASP B 1 238 ? -2.305 -12.422 -3.574 1 97.69 238 ASP B N 1
ATOM 6568 C CA . ASP B 1 238 ? -2.107 -11.719 -4.84 1 97.69 238 ASP B CA 1
ATOM 6569 C C . ASP B 1 238 ? -1.346 -10.406 -4.625 1 97.69 238 ASP B C 1
ATOM 6571 O O . ASP B 1 238 ? -1.093 -9.672 -5.578 1 97.69 238 ASP B O 1
ATOM 6575 N N . HIS B 1 239 ? -0.924 -10.078 -3.432 1 97.75 239 HIS B N 1
ATOM 6576 C CA . HIS B 1 239 ? -0.261 -8.797 -3.195 1 97.75 239 HIS B CA 1
ATOM 6577 C C . HIS B 1 239 ? 0.978 -8.648 -4.074 1 97.75 239 HIS B C 1
ATOM 6579 O O . HIS B 1 239 ? 1.645 -9.641 -4.387 1 97.75 239 HIS B O 1
ATOM 6585 N N . LEU B 1 240 ? 1.334 -7.445 -4.465 1 97.62 240 LEU B N 1
ATOM 6586 C CA . LEU B 1 240 ? 2.531 -7.164 -5.25 1 97.62 240 LEU B CA 1
ATOM 6587 C C . LEU B 1 240 ? 3.66 -6.66 -4.355 1 97.62 240 LEU B C 1
ATOM 6589 O O . LEU B 1 240 ? 3.42 -6.234 -3.225 1 97.62 240 LEU B O 1
ATOM 6593 N N . PRO B 1 241 ? 4.855 -6.715 -4.871 1 97.31 241 PRO B N 1
ATOM 6594 C CA . PRO B 1 241 ? 5.98 -6.211 -4.078 1 97.31 241 PRO B CA 1
ATOM 6595 C C . PRO B 1 241 ? 5.855 -4.727 -3.756 1 97.31 241 PRO B C 1
ATOM 6597 O O . PRO B 1 241 ? 5.457 -3.936 -4.617 1 97.31 241 PRO B O 1
ATOM 6600 N N . PHE B 1 242 ? 6.074 -4.348 -2.541 1 96.88 242 PHE B N 1
ATOM 6601 C CA . PHE B 1 242 ? 6.266 -2.988 -2.047 1 96.88 242 PHE B CA 1
ATOM 6602 C C . PHE B 1 242 ? 4.93 -2.275 -1.884 1 96.88 242 PHE B C 1
ATOM 6604 O O . PHE B 1 242 ? 4.82 -1.31 -1.125 1 96.88 242 PHE B O 1
ATOM 6611 N N . ILE B 1 243 ? 3.881 -2.631 -2.598 1 96.56 243 ILE B N 1
ATOM 6612 C CA . ILE B 1 243 ? 2.559 -2.037 -2.436 1 96.56 243 ILE B CA 1
ATOM 6613 C C . ILE B 1 243 ? 1.499 -3.137 -2.412 1 96.56 243 ILE B C 1
ATOM 6615 O O . ILE B 1 243 ? 1.043 -3.592 -3.465 1 96.56 243 ILE B O 1
ATOM 6619 N N . PRO B 1 244 ? 1.054 -3.533 -1.292 1 96.5 244 PRO B N 1
ATOM 6620 C CA . PRO B 1 244 ? -0.051 -4.492 -1.246 1 96.5 244 PRO B CA 1
ATOM 6621 C C . PRO B 1 244 ? -1.383 -3.883 -1.676 1 96.5 244 PRO B C 1
ATOM 6623 O O . PRO B 1 244 ? -1.532 -2.658 -1.678 1 96.5 244 PRO B O 1
ATOM 6626 N N . PHE B 1 245 ? -2.311 -4.715 -2.088 1 97.88 245 PHE B N 1
ATOM 6627 C CA . PHE B 1 245 ? -3.674 -4.234 -2.289 1 97.88 245 PHE B CA 1
ATOM 6628 C C . PHE B 1 245 ? -4.246 -3.67 -0.994 1 97.88 245 PHE B C 1
ATOM 6630 O O . PHE B 1 245 ? -3.93 -4.156 0.095 1 97.88 245 PHE B O 1
ATOM 6637 N N . PRO B 1 246 ? -5.047 -2.623 -1.106 1 97.31 246 PRO B N 1
ATOM 6638 C CA . PRO B 1 246 ? -5.605 -2.041 0.117 1 97.31 246 PRO B CA 1
ATOM 6639 C C . PRO B 1 246 ? -6.562 -2.986 0.838 1 97.31 246 PRO B C 1
ATOM 6641 O O . PRO B 1 246 ? -7.062 -3.941 0.238 1 97.31 246 PRO B O 1
ATOM 6644 N N . SER B 1 247 ? -6.816 -2.723 2.088 1 96.44 247 SER B N 1
ATOM 6645 C CA . SER B 1 247 ? -7.637 -3.588 2.928 1 96.44 247 SER B CA 1
ATOM 6646 C C . SER B 1 247 ? -9.102 -3.561 2.488 1 96.44 247 SER B C 1
ATOM 6648 O O . SER B 1 247 ? -9.898 -4.395 2.92 1 96.44 247 SER B O 1
ATOM 6650 N N . THR B 1 248 ? -9.461 -2.615 1.622 1 97.38 248 THR B N 1
ATOM 6651 C CA . THR B 1 248 ? -10.82 -2.514 1.105 1 97.38 248 THR B CA 1
ATOM 6652 C C . THR B 1 248 ? -10.961 -3.303 -0.193 1 97.38 248 THR B C 1
ATOM 6654 O O . THR B 1 248 ? -12.062 -3.396 -0.749 1 97.38 248 THR B O 1
ATOM 6657 N N . TRP B 1 249 ? -9.891 -3.852 -0.752 1 97.69 249 TRP B N 1
ATOM 6658 C CA . TRP B 1 249 ? -9.875 -4.559 -2.027 1 97.69 249 TRP B CA 1
ATOM 6659 C C . TRP B 1 249 ? -10.734 -5.82 -1.961 1 97.69 249 TRP B C 1
ATOM 6661 O O . TRP B 1 249 ? -10.75 -6.512 -0.941 1 97.69 249 TRP B O 1
ATOM 6671 N N . PRO B 1 250 ? -11.461 -6.172 -3.02 1 96.88 250 PRO B N 1
ATOM 6672 C CA . PRO B 1 250 ? -12.266 -7.395 -2.984 1 96.88 250 PRO B CA 1
ATOM 6673 C C . PRO B 1 250 ? -11.422 -8.656 -2.881 1 96.88 250 PRO B C 1
ATOM 6675 O O . PRO B 1 250 ? -10.234 -8.641 -3.227 1 96.88 250 PRO B O 1
ATOM 6678 N N . VAL B 1 251 ? -12.023 -9.727 -2.428 1 96.31 251 VAL B N 1
ATOM 6679 C CA . VAL B 1 251 ? -11.32 -10.992 -2.271 1 96.31 251 VAL B CA 1
ATOM 6680 C C . VAL B 1 251 ? -10.859 -11.5 -3.635 1 96.31 251 VAL B C 1
ATOM 6682 O O . VAL B 1 251 ? -9.742 -12 -3.771 1 96.31 251 VAL B O 1
ATOM 6685 N N . TYR B 1 252 ? -11.727 -11.383 -4.609 1 95.88 252 TYR B N 1
ATOM 6686 C CA . TYR B 1 252 ? -11.414 -11.789 -5.977 1 95.88 252 TYR B CA 1
ATOM 6687 C C . TYR B 1 252 ? -11.398 -10.578 -6.906 1 95.88 252 TYR B C 1
ATOM 6689 O O . TYR B 1 252 ? -12.391 -9.859 -7.027 1 95.88 252 TYR B O 1
ATOM 6697 N N . THR B 1 253 ? -10.344 -10.328 -7.57 1 97.06 253 THR B N 1
ATOM 6698 C CA . THR B 1 253 ? -10.055 -9.086 -8.273 1 97.06 253 THR B CA 1
ATOM 6699 C C . THR B 1 253 ? -10.586 -9.141 -9.703 1 97.06 253 THR B C 1
ATOM 6701 O O . THR B 1 253 ? -10.156 -9.969 -10.5 1 97.06 253 THR B O 1
ATOM 6704 N N . PRO B 1 254 ? -11.43 -8.266 -10.117 1 96.38 254 PRO B N 1
ATOM 6705 C CA . PRO B 1 254 ? -11.773 -8.164 -11.539 1 96.38 254 PRO B CA 1
ATOM 6706 C C . PRO B 1 254 ? -10.57 -7.809 -12.414 1 96.38 254 PRO B C 1
ATOM 6708 O O . PRO B 1 254 ? -9.727 -7.004 -12.008 1 96.38 254 PRO B O 1
ATOM 6711 N N . ALA B 1 255 ? -10.562 -8.375 -13.57 1 95.5 255 ALA B N 1
ATOM 6712 C CA . ALA B 1 255 ? -9.414 -8.211 -14.461 1 95.5 255 ALA B CA 1
ATOM 6713 C C . ALA B 1 255 ? -9.164 -6.738 -14.773 1 95.5 255 ALA B C 1
ATOM 6715 O O . ALA B 1 255 ? -8.023 -6.281 -14.766 1 95.5 255 ALA B O 1
ATOM 6716 N N . LYS B 1 256 ? -10.18 -5.988 -15.086 1 96 256 LYS B N 1
ATOM 6717 C CA . LYS B 1 256 ? -10.016 -4.582 -15.445 1 96 256 LYS B CA 1
ATOM 6718 C C . LYS B 1 256 ? -9.578 -3.75 -14.242 1 96 256 LYS B C 1
ATOM 6720 O O . LYS B 1 256 ? -8.828 -2.781 -14.391 1 96 256 LYS B O 1
ATOM 6725 N N . LYS B 1 257 ? -10.078 -4.066 -13.062 1 97.25 257 LYS B N 1
ATOM 6726 C CA . LYS B 1 257 ? -9.602 -3.414 -11.844 1 97.25 257 LYS B CA 1
ATOM 6727 C C . LYS B 1 257 ? -8.109 -3.67 -11.633 1 97.25 257 LYS B C 1
ATOM 6729 O O . LYS B 1 257 ? -7.363 -2.762 -11.266 1 97.25 257 LYS B O 1
ATOM 6734 N N . LEU B 1 258 ? -7.703 -4.898 -11.836 1 97.88 258 LEU B N 1
ATOM 6735 C CA . LEU B 1 258 ? -6.289 -5.242 -11.758 1 97.88 258 LEU B CA 1
ATOM 6736 C C . LEU B 1 258 ? -5.477 -4.438 -12.773 1 97.88 258 LEU B C 1
ATOM 6738 O O . LEU B 1 258 ? -4.387 -3.955 -12.453 1 97.88 258 LEU B O 1
ATOM 6742 N N . ALA B 1 259 ? -5.988 -4.363 -13.977 1 97.94 259 ALA B N 1
ATOM 6743 C CA . ALA B 1 259 ? -5.309 -3.619 -15.031 1 97.94 259 ALA B CA 1
ATOM 6744 C C . ALA B 1 259 ? -5.02 -2.186 -14.602 1 97.94 259 ALA B C 1
ATOM 6746 O O . ALA B 1 259 ? -3.898 -1.696 -14.758 1 97.94 259 ALA B O 1
ATOM 6747 N N . ASN B 1 260 ? -6.031 -1.53 -14.055 1 97.88 260 ASN B N 1
ATOM 6748 C CA . ASN B 1 260 ? -5.855 -0.169 -13.555 1 97.88 260 ASN B CA 1
ATOM 6749 C C . ASN B 1 260 ? -4.82 -0.107 -12.438 1 97.88 260 ASN B C 1
ATOM 6751 O O . ASN B 1 260 ? -4.016 0.823 -12.383 1 97.88 260 ASN B O 1
ATOM 6755 N N . TRP B 1 261 ? -4.891 -1.055 -11.531 1 98.31 261 TRP B N 1
ATOM 6756 C CA . TRP B 1 261 ? -3.934 -1.129 -10.43 1 98.31 261 TRP B CA 1
ATOM 6757 C C . TRP B 1 261 ? -2.506 -1.216 -10.961 1 98.31 261 TRP B C 1
ATOM 6759 O O . TRP B 1 261 ? -1.614 -0.515 -10.477 1 98.31 261 TRP B O 1
ATOM 6769 N N . LEU B 1 262 ? -2.293 -2.059 -11.969 1 98.62 262 LEU B N 1
ATOM 6770 C CA . LEU B 1 262 ? -0.96 -2.262 -12.531 1 98.62 262 LEU B CA 1
ATOM 6771 C C . LEU B 1 262 ? -0.433 -0.979 -13.164 1 98.62 262 LEU B C 1
ATOM 6773 O O . LEU B 1 262 ? 0.766 -0.698 -13.102 1 98.62 262 LEU B O 1
ATOM 6777 N N . GLU B 1 263 ? -1.287 -0.272 -13.797 1 98.31 263 GLU B N 1
ATOM 6778 C CA . GLU B 1 263 ? -0.896 1.004 -14.391 1 98.31 263 GLU B CA 1
ATOM 6779 C C . GLU B 1 263 ? -0.415 1.983 -13.32 1 98.31 263 GLU B C 1
ATOM 6781 O O . GLU B 1 263 ? 0.64 2.604 -13.469 1 98.31 263 GLU B O 1
ATOM 6786 N N . GLY B 1 264 ? -1.162 2.186 -12.25 1 97.88 264 GLY B N 1
ATOM 6787 C CA . GLY B 1 264 ? -0.738 3.021 -11.141 1 97.88 264 GLY B CA 1
ATOM 6788 C C . GLY B 1 264 ? 0.526 2.523 -10.469 1 97.88 264 GLY B C 1
ATOM 6789 O O . GLY B 1 264 ? 1.383 3.318 -10.078 1 97.88 264 GLY B O 1
ATOM 6790 N N . TYR B 1 265 ? 0.581 1.188 -10.328 1 98.38 265 TYR B N 1
ATOM 6791 C CA . TYR B 1 265 ? 1.736 0.537 -9.727 1 98.38 265 TYR B CA 1
ATOM 6792 C C . TYR B 1 265 ? 3.01 0.858 -10.492 1 98.38 265 TYR B C 1
ATOM 6794 O O . TYR B 1 265 ? 4.023 1.236 -9.898 1 98.38 265 TYR B O 1
ATOM 6802 N N . ALA B 1 266 ? 2.971 0.702 -11.812 1 98.56 266 ALA B N 1
ATOM 6803 C CA . ALA B 1 266 ? 4.125 0.973 -12.664 1 98.56 266 ALA B CA 1
ATOM 6804 C C . ALA B 1 266 ? 4.594 2.418 -12.508 1 98.56 266 ALA B C 1
ATOM 6806 O O . ALA B 1 266 ? 5.793 2.684 -12.438 1 98.56 266 ALA B O 1
ATOM 6807 N N . ASP B 1 267 ? 3.674 3.299 -12.445 1 97.75 267 ASP B N 1
ATOM 6808 C CA . ASP B 1 267 ? 4 4.715 -12.297 1 97.75 267 ASP B CA 1
ATOM 6809 C C . ASP B 1 267 ? 4.594 5.004 -10.922 1 97.75 267 ASP B C 1
ATOM 6811 O O . ASP B 1 267 ? 5.641 5.641 -10.812 1 97.75 267 ASP B O 1
ATOM 6815 N N . ALA B 1 268 ? 3.961 4.535 -9.883 1 97.69 268 ALA B N 1
ATOM 6816 C CA . ALA B 1 268 ? 4.398 4.77 -8.508 1 97.69 268 ALA B CA 1
ATOM 6817 C C . ALA B 1 268 ? 5.809 4.23 -8.281 1 97.69 268 ALA B C 1
ATOM 6819 O O . ALA B 1 268 ? 6.602 4.84 -7.562 1 97.69 268 ALA B O 1
ATOM 6820 N N . MET B 1 269 ? 6.082 3.115 -8.906 1 98.06 269 MET B N 1
ATOM 6821 C CA . MET B 1 269 ? 7.371 2.457 -8.711 1 98.06 269 MET B CA 1
ATOM 6822 C C . MET B 1 269 ? 8.398 2.965 -9.711 1 98.06 269 MET B C 1
ATOM 6824 O O . MET B 1 269 ? 9.547 2.506 -9.719 1 98.06 269 MET B O 1
ATOM 6828 N N . GLU B 1 270 ? 7.977 3.873 -10.594 1 97.5 270 GLU B N 1
ATOM 6829 C CA . GLU B 1 270 ? 8.836 4.539 -11.562 1 97.5 270 GLU B CA 1
ATOM 6830 C C . GLU B 1 270 ? 9.492 3.529 -12.5 1 97.5 270 GLU B C 1
ATOM 6832 O O . GLU B 1 270 ? 10.703 3.59 -12.742 1 97.5 270 GLU B O 1
ATOM 6837 N N . VAL B 1 271 ? 8.711 2.578 -12.984 1 98.31 271 VAL B N 1
ATOM 6838 C CA . VAL B 1 271 ? 9.18 1.616 -13.977 1 98.31 271 VAL B CA 1
ATOM 6839 C C . VAL B 1 271 ? 9.484 2.334 -15.289 1 98.31 271 VAL B C 1
ATOM 6841 O O . VAL B 1 271 ? 8.68 3.141 -15.766 1 98.31 271 VAL B O 1
ATOM 6844 N N . ASN B 1 272 ? 10.672 2.156 -15.828 1 98.5 272 ASN B N 1
ATOM 6845 C CA . ASN B 1 272 ? 10.953 2.592 -17.188 1 98.5 272 ASN B CA 1
ATOM 6846 C C . ASN B 1 272 ? 10.289 1.682 -18.219 1 98.5 272 ASN B C 1
ATOM 6848 O O . ASN B 1 272 ? 10.719 0.544 -18.422 1 98.5 272 ASN B O 1
ATOM 6852 N N . ILE B 1 273 ? 9.258 2.176 -18.891 1 98.5 273 ILE B N 1
ATOM 6853 C CA . ILE B 1 273 ? 8.477 1.309 -19.766 1 98.5 273 ILE B CA 1
ATOM 6854 C C . ILE B 1 273 ? 8.125 2.061 -21.047 1 98.5 273 ILE B C 1
ATOM 6856 O O . ILE B 1 273 ? 7.672 3.207 -21 1 98.5 273 ILE B O 1
ATOM 6860 N N . TRP B 1 274 ? 8.477 1.513 -22.156 1 98.19 274 TRP B N 1
ATOM 6861 C CA . TRP B 1 274 ? 8.016 1.981 -23.453 1 98.19 274 TRP B CA 1
ATOM 6862 C C . TRP B 1 274 ? 6.793 1.194 -23.906 1 98.19 274 TRP B C 1
ATOM 6864 O O . TRP B 1 274 ? 6.906 0.031 -24.297 1 98.19 274 TRP B O 1
ATOM 6874 N N . THR B 1 275 ? 5.633 1.813 -23.859 1 98 275 THR B N 1
ATOM 6875 C CA . THR B 1 275 ? 4.414 1.195 -24.375 1 98 275 THR B CA 1
ATOM 6876 C C . THR B 1 275 ? 4.316 1.378 -25.891 1 98 275 THR B C 1
ATOM 6878 O O . THR B 1 275 ? 5.168 2.027 -26.5 1 98 275 THR B O 1
ATOM 6881 N N . SER B 1 276 ? 3.33 0.691 -26.469 1 98 276 SER B N 1
ATOM 6882 C CA . SER B 1 276 ? 3.15 0.749 -27.906 1 98 276 SER B CA 1
ATOM 6883 C C . SER B 1 276 ? 4.465 0.498 -28.641 1 98 276 SER B C 1
ATOM 6885 O O . SER B 1 276 ? 4.793 1.207 -29.594 1 98 276 SER B O 1
ATOM 6887 N N . SER B 1 277 ? 5.242 -0.363 -28.125 1 98.06 277 SER B N 1
ATOM 6888 C CA . SER B 1 277 ? 6.543 -0.751 -28.656 1 98.06 277 SER B CA 1
ATOM 6889 C C . SER B 1 277 ? 6.691 -2.268 -28.719 1 98.06 277 SER B C 1
ATOM 6891 O O . SER B 1 277 ? 6.184 -2.975 -27.844 1 98.06 277 SER B O 1
ATOM 6893 N N . THR B 1 278 ? 7.391 -2.758 -29.734 1 97.25 278 THR B N 1
ATOM 6894 C CA . THR B 1 278 ? 7.496 -4.199 -29.953 1 97.25 278 THR B CA 1
ATOM 6895 C C . THR B 1 278 ? 8.953 -4.617 -30.094 1 97.25 278 THR B C 1
ATOM 6897 O O . THR B 1 278 ? 9.719 -3.986 -30.828 1 97.25 278 THR B O 1
ATOM 6900 N N . VAL B 1 279 ? 9.367 -5.578 -29.375 1 97.38 279 VAL B N 1
ATOM 6901 C CA . VAL B 1 279 ? 10.68 -6.184 -29.594 1 97.38 279 VAL B CA 1
ATOM 6902 C C . VAL B 1 279 ? 10.641 -7.086 -30.828 1 97.38 279 VAL B C 1
ATOM 6904 O O . VAL B 1 279 ? 9.867 -8.047 -30.875 1 97.38 279 VAL B O 1
ATOM 6907 N N . LEU B 1 280 ? 11.492 -6.781 -31.703 1 96.81 280 LEU B N 1
ATOM 6908 C CA . LEU B 1 280 ? 11.5 -7.52 -32.969 1 96.81 280 LEU B CA 1
ATOM 6909 C C . LEU B 1 280 ? 12.422 -8.734 -32.875 1 96.81 280 LEU B C 1
ATOM 6911 O O . LEU B 1 280 ? 12.148 -9.766 -33.5 1 96.81 280 LEU B O 1
ATOM 6915 N N . SER B 1 281 ? 13.477 -8.562 -32.188 1 96.62 281 SER B N 1
ATOM 6916 C CA . SER B 1 281 ? 14.438 -9.648 -32.031 1 96.62 281 SER B CA 1
ATOM 6917 C C . SER B 1 281 ? 15.352 -9.398 -30.828 1 96.62 281 SER B C 1
ATOM 6919 O O . SER B 1 281 ? 15.586 -8.25 -30.453 1 96.62 281 SER B O 1
ATOM 6921 N N . ALA B 1 282 ? 15.82 -10.414 -30.25 1 96.88 282 ALA B N 1
ATOM 6922 C CA . ALA B 1 282 ? 16.828 -10.438 -29.188 1 96.88 282 ALA B CA 1
ATOM 6923 C C . ALA B 1 282 ? 17.844 -11.555 -29.422 1 96.88 282 ALA B C 1
ATOM 6925 O O . ALA B 1 282 ? 17.562 -12.719 -29.125 1 96.88 282 ALA B O 1
ATOM 6926 N N . LEU B 1 283 ? 19.031 -11.188 -29.859 1 95.94 283 LEU B N 1
ATOM 6927 C CA . LEU B 1 283 ? 20 -12.18 -30.281 1 95.94 283 LEU B CA 1
ATOM 6928 C C . LEU B 1 283 ? 21.281 -12.07 -29.453 1 95.94 283 LEU B C 1
ATOM 6930 O O . LEU B 1 283 ? 21.797 -10.969 -29.234 1 95.94 283 LEU B O 1
ATOM 6934 N N . PRO B 1 284 ? 21.703 -13.188 -28.953 1 94.25 284 PRO B N 1
ATOM 6935 C CA . PRO B 1 284 ? 22.969 -13.156 -28.234 1 94.25 284 PRO B CA 1
ATOM 6936 C C . PRO B 1 284 ? 24.172 -13.031 -29.156 1 94.25 284 PRO B C 1
ATOM 6938 O O . PRO B 1 284 ? 24.109 -13.438 -30.328 1 94.25 284 PRO B O 1
ATOM 6941 N N . ASP B 1 285 ? 25.188 -12.422 -28.625 1 89.19 285 ASP B N 1
ATOM 6942 C CA . ASP B 1 285 ? 26.422 -12.352 -29.406 1 89.19 285 ASP B CA 1
ATOM 6943 C C . ASP B 1 285 ? 27.5 -13.227 -28.781 1 89.19 285 ASP B C 1
ATOM 6945 O O . ASP B 1 285 ? 27.219 -14.031 -27.875 1 89.19 285 ASP B O 1
ATOM 6949 N N . ALA B 1 286 ? 28.719 -13.094 -29.312 1 85.12 286 ALA B N 1
ATOM 6950 C CA . ALA B 1 286 ? 29.812 -13.977 -28.922 1 85.12 286 ALA B CA 1
ATOM 6951 C C . ALA B 1 286 ? 30.297 -13.664 -27.516 1 85.12 286 ALA B C 1
ATOM 6953 O O . ALA B 1 286 ? 30.891 -14.523 -26.844 1 85.12 286 ALA B O 1
ATOM 6954 N N . ASP B 1 287 ? 30.062 -12.484 -26.984 1 85.56 287 ASP B N 1
ATOM 6955 C CA . ASP B 1 287 ? 30.516 -12.062 -25.672 1 85.56 287 ASP B CA 1
ATOM 6956 C C . ASP B 1 287 ? 29.406 -12.195 -24.625 1 85.56 287 ASP B C 1
ATOM 6958 O O . ASP B 1 287 ? 29.453 -11.555 -23.578 1 85.56 287 ASP B O 1
ATOM 6962 N N . ASN B 1 288 ? 28.391 -12.977 -24.938 1 83.19 288 ASN B N 1
ATOM 6963 C CA . ASN B 1 288 ? 27.266 -13.219 -24.047 1 83.19 288 ASN B CA 1
ATOM 6964 C C . ASN B 1 288 ? 26.453 -11.945 -23.797 1 83.19 288 ASN B C 1
ATOM 6966 O O . ASN B 1 288 ? 25.938 -11.75 -22.703 1 83.19 288 ASN B O 1
ATOM 6970 N N . LYS B 1 289 ? 26.578 -11 -24.672 1 94.06 289 LYS B N 1
ATOM 6971 C CA . LYS B 1 289 ? 25.703 -9.836 -24.703 1 94.06 289 LYS B CA 1
ATOM 6972 C C . LYS B 1 289 ? 24.562 -10.031 -25.703 1 94.06 289 LYS B C 1
ATOM 6974 O O . LYS B 1 289 ? 24.578 -10.977 -26.5 1 94.06 289 LYS B O 1
ATOM 6979 N N . TRP B 1 290 ? 23.547 -9.195 -25.531 1 97.56 290 TRP B N 1
ATOM 6980 C CA . TRP B 1 290 ? 22.359 -9.359 -26.359 1 97.56 290 TRP B CA 1
ATOM 6981 C C . TRP B 1 290 ? 22.109 -8.109 -27.203 1 97.56 290 TRP B C 1
ATOM 6983 O O . TRP B 1 290 ? 22.219 -6.984 -26.719 1 97.56 290 TRP B O 1
ATOM 6993 N N . THR B 1 291 ? 21.891 -8.281 -28.453 1 97.62 291 THR B N 1
ATOM 6994 C CA . THR B 1 291 ? 21.391 -7.227 -29.344 1 97.62 291 THR B CA 1
ATOM 6995 C C . THR B 1 291 ? 19.875 -7.309 -29.484 1 97.62 291 THR B C 1
ATOM 6997 O O . THR B 1 291 ? 19.344 -8.297 -29.984 1 97.62 291 THR B O 1
ATOM 7000 N N . VAL B 1 292 ? 19.188 -6.328 -29 1 97.94 292 VAL B N 1
ATOM 7001 C CA . VAL B 1 292 ? 17.719 -6.324 -29.016 1 97.94 292 VAL B CA 1
ATOM 7002 C C . VAL B 1 292 ? 17.203 -5.195 -29.906 1 97.94 292 VAL B C 1
ATOM 7004 O O . VAL B 1 292 ? 17.578 -4.031 -29.703 1 97.94 292 VAL B O 1
ATOM 7007 N N . LYS B 1 293 ? 16.453 -5.516 -30.828 1 98 293 LYS B N 1
ATOM 7008 C CA . LYS B 1 293 ? 15.836 -4.535 -31.719 1 98 293 LYS B CA 1
ATOM 7009 C C . LYS B 1 293 ? 14.406 -4.23 -31.281 1 98 293 LYS B C 1
ATOM 7011 O O . LYS B 1 293 ? 13.578 -5.141 -31.156 1 98 293 LYS B O 1
ATOM 7016 N N . VAL B 1 294 ? 14.094 -2.945 -31.047 1 97.88 294 VAL B N 1
ATOM 7017 C CA . VAL B 1 294 ? 12.781 -2.496 -30.594 1 97.88 294 VAL B CA 1
ATOM 7018 C C . VAL B 1 294 ? 12.18 -1.542 -31.625 1 97.88 294 VAL B C 1
ATOM 7020 O O . VAL B 1 294 ? 12.875 -0.661 -32.156 1 97.88 294 VAL B O 1
ATOM 7023 N N . GLN B 1 295 ? 10.961 -1.761 -31.938 1 98 295 GLN B N 1
ATOM 7024 C CA . GLN B 1 295 ? 10.219 -0.846 -32.812 1 98 295 GLN B CA 1
ATOM 7025 C C . GLN B 1 295 ? 9.156 -0.09 -32.031 1 98 295 GLN B C 1
ATOM 7027 O O . GLN B 1 295 ? 8.297 -0.702 -31.375 1 98 295 GLN B O 1
ATOM 7032 N N . ARG B 1 296 ? 9.172 1.222 -32.062 1 95.75 296 ARG B N 1
ATOM 7033 C CA . ARG B 1 296 ? 8.188 2.062 -31.406 1 95.75 296 ARG B CA 1
ATOM 7034 C C . ARG B 1 296 ? 6.949 2.252 -32.281 1 95.75 296 ARG B C 1
ATOM 7036 O O . ARG B 1 296 ? 6.957 1.882 -33.469 1 95.75 296 ARG B O 1
ATOM 7043 N N . SER B 1 297 ? 5.93 2.791 -31.703 1 93.25 297 SER B N 1
ATOM 7044 C CA . SER B 1 297 ? 4.684 2.988 -32.438 1 93.25 297 SER B CA 1
ATOM 7045 C C . SER B 1 297 ? 4.891 3.926 -33.625 1 93.25 297 SER B C 1
ATOM 7047 O O . SER B 1 297 ? 4.184 3.826 -34.625 1 93.25 297 SER B O 1
ATOM 7049 N N . SER B 1 298 ? 5.855 4.828 -33.562 1 92.69 298 SER B N 1
ATOM 7050 C CA . SER B 1 298 ? 6.16 5.77 -34.625 1 92.69 298 SER B CA 1
ATOM 7051 C C . SER B 1 298 ? 6.785 5.062 -35.812 1 92.69 298 SER B C 1
ATOM 7053 O O . SER B 1 298 ? 6.863 5.629 -36.906 1 92.69 298 SER B O 1
ATOM 7055 N N . GLY B 1 299 ? 7.219 3.812 -35.656 1 93.69 299 GLY B N 1
ATOM 7056 C CA . GLY B 1 299 ? 7.965 3.092 -36.656 1 93.69 299 GLY B CA 1
ATOM 7057 C C . GLY B 1 299 ? 9.469 3.162 -36.469 1 93.69 299 GLY B C 1
ATOM 7058 O O . GLY B 1 299 ? 10.219 2.393 -37.094 1 93.69 299 GLY B O 1
ATOM 7059 N N . GLU B 1 300 ? 9.852 4.082 -35.594 1 94.56 300 GLU B N 1
ATOM 7060 C CA . GLU B 1 300 ? 11.266 4.223 -35.281 1 94.56 300 GLU B CA 1
ATOM 7061 C C . GLU B 1 300 ? 11.828 2.963 -34.625 1 94.56 300 GLU B C 1
ATOM 7063 O O . GLU B 1 300 ? 11.172 2.361 -33.781 1 94.56 300 GLU B O 1
ATOM 7068 N N . GLU B 1 301 ? 12.945 2.506 -35.094 1 96.12 301 GLU B N 1
ATOM 7069 C CA . GLU B 1 301 ? 13.625 1.344 -34.531 1 96.12 301 GLU B CA 1
ATOM 7070 C C . GLU B 1 301 ? 14.836 1.76 -33.688 1 96.12 301 GLU B C 1
ATOM 7072 O O . GLU B 1 301 ? 15.547 2.695 -34.062 1 96.12 301 GLU B O 1
ATOM 7077 N N . ARG B 1 302 ? 15 1.193 -32.594 1 96 302 ARG B N 1
ATOM 7078 C CA . ARG B 1 302 ? 16.172 1.357 -31.75 1 96 302 ARG B CA 1
ATOM 7079 C C . ARG B 1 302 ? 16.812 0.012 -31.438 1 96 302 ARG B C 1
ATOM 7081 O O . ARG B 1 302 ? 16.125 -0.974 -31.188 1 96 302 ARG B O 1
ATOM 7088 N N . VAL B 1 303 ? 18.125 -0.084 -31.578 1 96.69 303 VAL B N 1
ATOM 7089 C CA . VAL B 1 303 ? 18.859 -1.297 -31.266 1 96.69 303 VAL B CA 1
ATOM 7090 C C . VAL B 1 303 ? 19.594 -1.121 -29.922 1 96.69 303 VAL B C 1
ATOM 7092 O O . VAL B 1 303 ? 20.328 -0.148 -29.734 1 96.69 303 VAL B O 1
ATOM 7095 N N . PHE B 1 304 ? 19.344 -1.991 -29.062 1 97.19 304 PHE B N 1
ATOM 7096 C CA . PHE B 1 304 ? 19.984 -1.975 -27.75 1 97.19 304 PHE B CA 1
ATOM 7097 C C . PHE B 1 304 ? 21.031 -3.084 -27.641 1 97.19 304 PHE B C 1
ATOM 7099 O O . PHE B 1 304 ? 20.844 -4.164 -28.203 1 97.19 304 PHE B O 1
ATOM 7106 N N . LYS B 1 305 ? 22.125 -2.811 -27.016 1 97.12 305 LYS B N 1
ATOM 7107 C CA . LYS B 1 305 ? 23.062 -3.812 -26.531 1 97.12 305 LYS B CA 1
ATOM 7108 C C . LYS B 1 305 ? 22.984 -3.957 -25.016 1 97.12 305 LYS B C 1
ATOM 7110 O O . LYS B 1 305 ? 23.297 -3.02 -24.281 1 97.12 305 LYS B O 1
ATOM 7115 N N . VAL B 1 306 ? 22.547 -5.098 -24.562 1 98.25 306 VAL B N 1
ATOM 7116 C CA . VAL B 1 306 ? 22.281 -5.25 -23.141 1 98.25 306 VAL B CA 1
ATOM 7117 C C . VAL B 1 306 ? 22.969 -6.512 -22.609 1 98.25 306 VAL B C 1
ATOM 7119 O O . VAL B 1 306 ? 23.375 -7.375 -23.391 1 98.25 306 VAL B O 1
ATOM 7122 N N . ASN B 1 307 ? 23.109 -6.625 -21.312 1 98 307 ASN B N 1
ATOM 7123 C CA . ASN B 1 307 ? 23.719 -7.797 -20.672 1 98 307 ASN B CA 1
ATOM 7124 C C . ASN B 1 307 ? 22.688 -8.906 -20.469 1 98 307 ASN B C 1
ATOM 7126 O O . ASN B 1 307 ? 23.047 -10.094 -20.484 1 98 307 ASN B O 1
ATOM 7130 N N . HIS B 1 308 ? 21.422 -8.562 -20.219 1 98.31 308 HIS B N 1
ATOM 7131 C CA . HIS B 1 308 ? 20.391 -9.523 -19.859 1 98.31 308 HIS B CA 1
ATOM 7132 C C . HIS B 1 308 ? 19.094 -9.25 -20.641 1 98.31 308 HIS B C 1
ATOM 7134 O O . HIS B 1 308 ? 18.75 -8.094 -20.891 1 98.31 308 HIS B O 1
ATOM 7140 N N . VAL B 1 309 ? 18.406 -10.281 -20.984 1 97.69 309 VAL B N 1
ATOM 7141 C CA . VAL B 1 309 ? 17.078 -10.219 -21.562 1 97.69 309 VAL B CA 1
ATOM 7142 C C . VAL B 1 309 ? 16.094 -11.031 -20.719 1 97.69 309 VAL B C 1
ATOM 7144 O O . VAL B 1 309 ? 16.297 -12.234 -20.5 1 97.69 309 VAL B O 1
ATOM 7147 N N . VAL B 1 310 ? 15.109 -10.414 -20.188 1 97.69 310 VAL B N 1
ATOM 7148 C CA . VAL B 1 310 ? 14.031 -11.086 -19.469 1 97.69 310 VAL B CA 1
ATOM 7149 C C . VAL B 1 310 ? 12.82 -11.25 -20.375 1 97.69 310 VAL B C 1
ATOM 7151 O O . VAL B 1 310 ? 12.32 -10.273 -20.938 1 97.69 310 VAL B O 1
ATOM 7154 N N . LEU B 1 311 ? 12.406 -12.445 -20.547 1 95.5 311 LEU B N 1
ATOM 7155 C CA . LEU B 1 311 ? 11.227 -12.734 -21.344 1 95.5 311 LEU B CA 1
ATOM 7156 C C . LEU B 1 311 ? 9.984 -12.883 -20.469 1 95.5 311 LEU B C 1
ATOM 7158 O O . LEU B 1 311 ? 9.742 -13.953 -19.906 1 95.5 311 LEU B O 1
ATOM 7162 N N . ALA B 1 312 ? 9.203 -11.867 -20.422 1 95.25 312 ALA B N 1
ATOM 7163 C CA . ALA B 1 312 ? 7.953 -11.82 -19.656 1 95.25 312 ALA B CA 1
ATOM 7164 C C . ALA B 1 312 ? 6.75 -11.766 -20.609 1 95.25 312 ALA B C 1
ATOM 7166 O O . ALA B 1 312 ? 5.891 -10.898 -20.469 1 95.25 312 ALA B O 1
ATOM 7167 N N . THR B 1 313 ? 6.617 -12.664 -21.453 1 90.88 313 THR B N 1
ATOM 7168 C CA . THR B 1 313 ? 5.633 -12.633 -22.531 1 90.88 313 THR B CA 1
ATOM 7169 C C . THR B 1 313 ? 4.449 -13.539 -22.203 1 90.88 313 THR B C 1
ATOM 7171 O O . THR B 1 313 ? 3.555 -13.719 -23.031 1 90.88 313 THR B O 1
ATOM 7174 N N . GLY B 1 314 ? 4.422 -14.016 -21.016 1 84.19 314 GLY B N 1
ATOM 7175 C CA . GLY B 1 314 ? 3.324 -14.883 -20.609 1 84.19 314 GLY B CA 1
ATOM 7176 C C . GLY B 1 314 ? 3.424 -16.281 -21.219 1 84.19 314 GLY B C 1
ATOM 7177 O O . GLY B 1 314 ? 4.418 -16.609 -21.859 1 84.19 314 GLY B O 1
ATOM 7178 N N . TYR B 1 315 ? 2.324 -16.984 -20.922 1 71.56 315 TYR B N 1
ATOM 7179 C CA . TYR B 1 315 ? 2.305 -18.344 -21.438 1 71.56 315 TYR B CA 1
ATOM 7180 C C . TYR B 1 315 ? 2.201 -18.344 -22.953 1 71.56 315 TYR B C 1
ATOM 7182 O O . TYR B 1 315 ? 1.355 -17.656 -23.531 1 71.56 315 TYR B O 1
ATOM 7190 N N . ALA B 1 316 ? 3.043 -18.984 -23.719 1 59.41 316 ALA B N 1
ATOM 7191 C CA . ALA B 1 316 ? 3.133 -19.297 -25.141 1 59.41 316 ALA B CA 1
ATOM 7192 C C . ALA B 1 316 ? 3.211 -18.016 -25.969 1 59.41 316 ALA B C 1
ATOM 7194 O O . ALA B 1 316 ? 2.633 -17.938 -27.062 1 59.41 316 ALA B O 1
ATOM 7195 N N . GLY B 1 317 ? 3.736 -16.906 -25.359 1 57.88 317 GLY B N 1
ATOM 7196 C CA . GLY B 1 317 ? 3.906 -15.688 -26.141 1 57.88 317 GLY B CA 1
ATOM 7197 C C . GLY B 1 317 ? 2.59 -15.023 -26.5 1 57.88 317 GLY B C 1
ATOM 7198 O O . GLY B 1 317 ? 2.533 -14.211 -27.422 1 57.88 317 GLY B O 1
ATOM 7199 N N . GLY B 1 318 ? 1.535 -15.523 -25.859 1 63.72 318 GLY B N 1
ATOM 7200 C CA . GLY B 1 318 ? 0.226 -14.945 -26.109 1 63.72 318 GLY B CA 1
ATOM 7201 C C . GLY B 1 318 ? -0.496 -15.578 -27.281 1 63.72 318 GLY B C 1
ATOM 7202 O O . GLY B 1 318 ? -1.474 -15.023 -27.797 1 63.72 318 GLY B O 1
ATOM 7203 N N . THR B 1 319 ? 0.034 -16.734 -27.734 1 73.5 319 THR B N 1
ATOM 7204 C CA . THR B 1 319 ? -0.645 -17.391 -28.844 1 73.5 319 THR B CA 1
ATOM 7205 C C . THR B 1 319 ? -1.569 -18.484 -28.344 1 73.5 319 THR B C 1
ATOM 7207 O O . THR B 1 319 ? -1.166 -19.312 -27.516 1 73.5 319 THR B O 1
ATOM 7210 N N . GLY B 1 320 ? -2.729 -18.438 -28.875 1 81.19 320 GLY B N 1
ATOM 7211 C CA . GLY B 1 320 ? -3.709 -19.438 -28.484 1 81.19 320 GLY B CA 1
ATOM 7212 C C . GLY B 1 320 ? -3.479 -20.797 -29.141 1 81.19 320 GLY B C 1
ATOM 7213 O O . GLY B 1 320 ? -2.986 -20.875 -30.266 1 81.19 320 GLY B O 1
ATOM 7214 N N . ASN B 1 321 ? -3.688 -21.828 -28.391 1 84.56 321 ASN B N 1
ATOM 7215 C CA . ASN B 1 321 ? -3.711 -23.172 -28.969 1 84.56 321 ASN B CA 1
ATOM 7216 C C . ASN B 1 321 ? -5.016 -23.453 -29.703 1 84.56 321 ASN B C 1
ATOM 7218 O O . ASN B 1 321 ? -6.09 -23.438 -29.109 1 84.56 321 ASN B O 1
ATOM 7222 N N . VAL B 1 322 ? -4.926 -23.641 -31 1 90.81 322 VAL B N 1
ATOM 7223 C CA . VAL B 1 322 ? -6.109 -23.953 -31.812 1 90.81 322 VAL B CA 1
ATOM 7224 C C . VAL B 1 322 ? -5.918 -25.281 -32.531 1 90.81 322 VAL B C 1
ATOM 7226 O O . VAL B 1 322 ? -5.324 -25.328 -33.594 1 90.81 322 VAL B O 1
ATOM 7229 N N . PRO B 1 323 ? -6.473 -26.266 -31.969 1 91.94 323 PRO B N 1
ATOM 7230 C CA . PRO B 1 323 ? -6.402 -27.547 -32.688 1 91.94 323 PRO B CA 1
ATOM 7231 C C . PRO B 1 323 ? -7.031 -27.484 -34.062 1 91.94 323 PRO B C 1
ATOM 7233 O O . PRO B 1 323 ? -7.984 -26.734 -34.281 1 91.94 323 PRO B O 1
ATOM 7236 N N . HIS B 1 324 ? -6.484 -28.266 -34.906 1 94.75 324 HIS B N 1
ATOM 7237 C CA . HIS B 1 324 ? -7.004 -28.312 -36.25 1 94.75 324 HIS B CA 1
ATOM 7238 C C . HIS B 1 324 ? -7.945 -29.5 -36.438 1 94.75 324 HIS B C 1
ATOM 7240 O O . HIS B 1 324 ? -7.609 -30.641 -36.094 1 94.75 324 HIS B O 1
ATOM 7246 N N . TYR B 1 325 ? -9.078 -29.219 -36.969 1 96.75 325 TYR B N 1
ATOM 7247 C CA . TYR B 1 325 ? -10.055 -30.234 -37.312 1 96.75 325 TYR B CA 1
ATOM 7248 C C . TYR B 1 325 ? -10.383 -30.156 -38.812 1 96.75 325 TYR B C 1
ATOM 7250 O O . TYR B 1 325 ? -10.43 -29.078 -39.375 1 96.75 325 TYR B O 1
ATOM 7258 N N . PRO B 1 326 ? -10.68 -31.281 -39.375 1 97.44 326 PRO B N 1
ATOM 7259 C CA . PRO B 1 326 ? -11.141 -31.219 -40.75 1 97.44 326 PRO B CA 1
ATOM 7260 C C . PRO B 1 326 ? -12.406 -30.391 -40.906 1 97.44 326 PRO B C 1
ATOM 7262 O O . PRO B 1 326 ? -13.297 -30.422 -40.062 1 97.44 326 PRO B O 1
ATOM 7265 N N . GLY B 1 327 ? -12.438 -29.641 -42.031 1 97.75 327 GLY B N 1
ATOM 7266 C CA . GLY B 1 327 ? -13.648 -28.922 -42.406 1 97.75 327 GLY B CA 1
ATOM 7267 C C . GLY B 1 327 ? -13.719 -27.531 -41.812 1 97.75 327 GLY B C 1
ATOM 7268 O O . GLY B 1 327 ? -14.656 -26.781 -42.062 1 97.75 327 GLY B O 1
ATOM 7269 N N . MET B 1 328 ? -12.734 -27.125 -41.031 1 97.62 328 MET B N 1
ATOM 7270 C CA . MET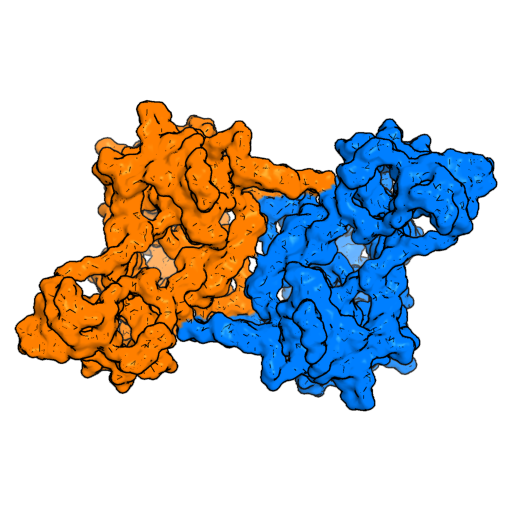 B 1 328 ? -12.711 -25.797 -40.406 1 97.62 328 MET B CA 1
ATOM 7271 C C . MET B 1 328 ? -12.781 -24.703 -41.469 1 97.62 328 MET B C 1
ATOM 7273 O O . MET B 1 328 ? -13.375 -23.656 -41.25 1 97.62 328 MET B O 1
ATOM 7277 N N . ASP B 1 329 ? -12.195 -24.922 -42.625 1 96.44 329 ASP B N 1
ATOM 7278 C CA . ASP B 1 329 ? -12.164 -23.969 -43.719 1 96.44 329 ASP B CA 1
ATOM 7279 C C . ASP B 1 329 ? -13.531 -23.844 -44.375 1 96.44 329 ASP B C 1
ATOM 7281 O O . ASP B 1 329 ? -13.797 -22.875 -45.094 1 96.44 329 ASP B O 1
ATOM 7285 N N . LYS B 1 330 ? -14.398 -24.812 -44.188 1 96.88 330 LYS B N 1
ATOM 7286 C CA . LYS B 1 330 ? -15.727 -24.828 -44.781 1 96.88 330 LYS B CA 1
ATOM 7287 C C . LYS B 1 330 ? -16.766 -24.203 -43.844 1 96.88 330 LYS B C 1
ATOM 7289 O O . LYS B 1 330 ? -17.859 -23.859 -44.281 1 96.88 330 LYS B O 1
ATOM 7294 N N . PHE B 1 331 ? -16.422 -24.125 -42.625 1 98 331 PHE B N 1
ATOM 7295 C CA . PHE B 1 331 ? -17.344 -23.609 -41.625 1 98 331 PHE B CA 1
ATOM 7296 C C . PHE B 1 331 ? -17.734 -22.172 -41.938 1 98 331 PHE B C 1
ATOM 7298 O O . PHE B 1 331 ? -16.875 -21.328 -42.188 1 98 331 PHE B O 1
ATOM 7305 N N . ARG B 1 332 ? -19.016 -21.844 -41.969 1 97.69 332 ARG B N 1
ATOM 7306 C CA . ARG B 1 332 ? -19.516 -20.531 -42.375 1 97.69 332 ARG B CA 1
ATOM 7307 C C . ARG B 1 332 ? -19.562 -19.562 -41.188 1 97.69 332 ARG B C 1
ATOM 7309 O O . ARG B 1 332 ? -19.672 -18.359 -41.406 1 97.69 332 ARG B O 1
ATOM 7316 N N . GLY B 1 333 ? -19.516 -20.125 -40 1 97.56 333 GLY B N 1
ATOM 7317 C CA . GLY B 1 333 ? -19.562 -19.281 -38.812 1 97.56 333 GLY B CA 1
ATOM 7318 C C . GLY B 1 333 ? -18.203 -18.703 -38.438 1 97.56 333 GLY B C 1
ATOM 7319 O O . GLY B 1 333 ? -17.297 -18.672 -39.281 1 97.56 333 GLY B O 1
ATOM 7320 N N . GLN B 1 334 ? -18.141 -18.156 -37.281 1 97.62 334 GLN B N 1
ATOM 7321 C CA . GLN B 1 334 ? -16.922 -17.547 -36.75 1 97.62 334 GLN B CA 1
ATOM 7322 C C . GLN B 1 334 ? -16.125 -18.531 -35.906 1 97.62 334 GLN B C 1
ATOM 7324 O O . GLN B 1 334 ? -16.703 -19.281 -35.094 1 97.62 334 GLN B O 1
ATOM 7329 N N . ILE B 1 335 ? -14.883 -18.625 -36.125 1 97.31 335 ILE B N 1
ATOM 7330 C CA . ILE B 1 335 ? -13.961 -19.375 -35.281 1 97.31 335 ILE B CA 1
ATOM 7331 C C . ILE B 1 335 ? -13.07 -18.422 -34.5 1 97.31 335 ILE B C 1
ATOM 7333 O O . ILE B 1 335 ? -12.367 -17.594 -35.062 1 97.31 335 ILE B O 1
ATOM 7337 N N . LEU B 1 336 ? -13.141 -18.578 -33.094 1 95.75 336 LEU B N 1
ATOM 7338 C CA . LEU B 1 336 ? -12.391 -17.672 -32.219 1 95.75 336 LEU B CA 1
ATOM 7339 C C . LEU B 1 336 ? -11.617 -18.453 -31.172 1 95.75 336 LEU B C 1
ATOM 7341 O O . LEU B 1 336 ? -12.055 -19.531 -30.75 1 95.75 336 LEU B O 1
ATOM 7345 N N . HIS B 1 337 ? -10.453 -17.922 -30.844 1 94.44 337 HIS B N 1
ATOM 7346 C CA . HIS B 1 337 ? -9.828 -18.328 -29.594 1 94.44 337 HIS B CA 1
ATOM 7347 C C . HIS B 1 337 ? -10.242 -17.391 -28.453 1 94.44 337 HIS B C 1
ATOM 7349 O O . HIS B 1 337 ? -10.609 -16.25 -28.688 1 94.44 337 HIS B O 1
ATOM 7355 N N . SER B 1 338 ? -10.133 -17.938 -27.25 1 92.81 338 SER B N 1
ATOM 7356 C CA . SER B 1 338 ? -10.547 -17.156 -26.094 1 92.81 338 SER B CA 1
ATOM 7357 C C . SER B 1 338 ? -9.781 -15.844 -26.016 1 92.81 338 SER B C 1
ATOM 7359 O O . SER B 1 338 ? -10.312 -14.844 -25.516 1 92.81 338 SER B O 1
ATOM 7361 N N . LEU B 1 339 ? -8.586 -15.766 -26.516 1 88.69 339 LEU B N 1
ATOM 7362 C CA . LEU B 1 339 ? -7.758 -14.562 -26.531 1 88.69 339 LEU B CA 1
ATOM 7363 C C . LEU B 1 339 ? -8.352 -13.5 -27.438 1 88.69 339 LEU B C 1
ATOM 7365 O O . LEU B 1 339 ? -8.023 -12.312 -27.328 1 88.69 339 LEU B O 1
ATOM 7369 N N . GLU B 1 340 ? -9.258 -13.938 -28.312 1 91.25 340 GLU B N 1
ATOM 7370 C CA . GLU B 1 340 ? -9.852 -13.039 -29.297 1 91.25 340 GLU B CA 1
ATOM 7371 C C . GLU B 1 340 ? -11.266 -12.641 -28.891 1 91.25 340 GLU B C 1
ATOM 7373 O O . GLU B 1 340 ? -11.875 -11.766 -29.516 1 91.25 340 GLU B O 1
ATOM 7378 N N . HIS B 1 341 ? -11.734 -13.352 -27.922 1 92.5 341 HIS B N 1
ATOM 7379 C CA . HIS B 1 341 ? -13.109 -13.094 -27.5 1 92.5 341 HIS B CA 1
ATOM 7380 C C . HIS B 1 341 ? -13.18 -11.883 -26.578 1 92.5 341 HIS B C 1
ATOM 7382 O O . HIS B 1 341 ? -12.391 -11.758 -25.641 1 92.5 341 HIS B O 1
ATOM 7388 N N . GLY B 1 342 ? -14.102 -11 -26.828 1 89.56 342 GLY B N 1
ATOM 7389 C CA . GLY B 1 342 ? -14.281 -9.812 -26 1 89.56 342 GLY B CA 1
ATOM 7390 C C . GLY B 1 342 ? -15.43 -9.938 -25.031 1 89.56 342 GLY B C 1
ATOM 7391 O O . GLY B 1 342 ? -15.227 -10.297 -23.859 1 89.56 342 GLY B O 1
ATOM 7392 N N . LYS B 1 343 ? -16.703 -9.773 -25.5 1 89.88 343 LYS B N 1
ATOM 7393 C CA . LYS B 1 343 ? -17.875 -9.789 -24.625 1 89.88 343 LYS B CA 1
ATOM 7394 C C . LYS B 1 343 ? -18.984 -10.656 -25.203 1 89.88 343 LYS B C 1
ATOM 7396 O O . LYS B 1 343 ? -19.094 -10.797 -26.422 1 89.88 343 LYS B O 1
ATOM 7401 N N . ALA B 1 344 ? -19.734 -11.102 -24.391 1 93.06 344 ALA B N 1
ATOM 7402 C CA . ALA B 1 344 ? -20.844 -11.977 -24.766 1 93.06 344 ALA B CA 1
ATOM 7403 C C . ALA B 1 344 ? -21.828 -11.258 -25.672 1 93.06 344 ALA B C 1
ATOM 7405 O O . ALA B 1 344 ? -22.406 -11.867 -26.578 1 93.06 344 ALA B O 1
ATOM 7406 N N . GLU B 1 345 ? -21.953 -9.992 -25.484 1 92.88 345 GLU B N 1
ATOM 7407 C CA . GLU B 1 345 ? -22.938 -9.203 -26.203 1 92.88 345 GLU B CA 1
ATOM 7408 C C . GLU B 1 345 ? -22.641 -9.172 -27.703 1 92.88 345 GLU B C 1
ATOM 7410 O O . GLU B 1 345 ? -23.516 -8.875 -28.5 1 92.88 345 GLU B O 1
ATOM 7415 N N . ASP B 1 346 ? -21.484 -9.508 -28.047 1 94.06 346 ASP B N 1
ATOM 7416 C CA . ASP B 1 346 ? -21.094 -9.539 -29.453 1 94.06 346 ASP B CA 1
ATOM 7417 C C . ASP B 1 346 ? -21.766 -10.695 -30.188 1 94.06 346 ASP B C 1
ATOM 7419 O O . ASP B 1 346 ? -21.75 -10.734 -31.422 1 94.06 346 ASP B O 1
ATOM 7423 N N . HIS B 1 347 ? -22.391 -11.641 -29.469 1 97.12 347 HIS B N 1
ATOM 7424 C CA . HIS B 1 347 ? -22.906 -12.852 -30.094 1 97.12 347 HIS B CA 1
ATOM 7425 C C . HIS B 1 347 ? -24.359 -13.094 -29.703 1 97.12 347 HIS B C 1
ATOM 7427 O O . HIS B 1 347 ? -24.812 -14.242 -29.625 1 97.12 347 HIS B O 1
ATOM 7433 N N . ILE B 1 348 ? -25.031 -12.008 -29.359 1 96.56 348 ILE B N 1
ATOM 7434 C CA . ILE B 1 348 ? -26.438 -12.117 -29.031 1 96.56 348 ILE B CA 1
ATOM 7435 C C . ILE B 1 348 ? -27.203 -12.719 -30.219 1 96.56 348 ILE B C 1
ATOM 7437 O O . ILE B 1 348 ? -27 -12.312 -31.359 1 96.56 348 ILE B O 1
ATOM 7441 N N . GLY B 1 349 ? -28.031 -13.656 -29.938 1 96.75 349 GLY B N 1
ATOM 7442 C CA . GLY B 1 349 ? -28.844 -14.289 -30.969 1 96.75 349 GLY B CA 1
ATOM 7443 C C . GLY B 1 349 ? -28.125 -15.414 -31.688 1 96.75 349 GLY B C 1
ATOM 7444 O O . GLY B 1 349 ? -28.703 -16.047 -32.562 1 96.75 349 GLY B O 1
ATOM 7445 N N . LYS B 1 350 ? -26.922 -15.688 -31.359 1 97.69 350 LYS B N 1
ATOM 7446 C CA . LYS B 1 350 ? -26.125 -16.703 -32 1 97.69 350 LYS B CA 1
ATOM 7447 C C . LYS B 1 350 ? -26.047 -17.984 -31.172 1 97.69 350 LYS B C 1
ATOM 7449 O O . LYS B 1 350 ? -26.312 -17.953 -29.969 1 97.69 350 LYS B O 1
ATOM 7454 N N . LYS B 1 351 ? -25.781 -19.109 -31.859 1 98.25 351 LYS B N 1
ATOM 7455 C CA . LYS B 1 351 ? -25.422 -20.359 -31.203 1 98.25 351 LYS B CA 1
ATOM 7456 C C . LYS B 1 351 ? -23.906 -20.484 -31.094 1 98.25 351 LYS B C 1
ATOM 7458 O O . LYS B 1 351 ? -23.188 -20.5 -32.094 1 98.25 351 LYS B O 1
ATOM 7463 N N . VAL B 1 352 ? -23.453 -20.609 -29.859 1 98.56 352 VAL B N 1
ATOM 7464 C CA . VAL B 1 352 ? -22.016 -20.625 -29.625 1 98.56 352 VAL B CA 1
ATOM 7465 C C . VAL B 1 352 ? -21.609 -21.984 -29.047 1 98.56 352 VAL B C 1
ATOM 7467 O O . VAL B 1 352 ? -22.25 -22.484 -28.125 1 98.56 352 VAL B O 1
ATOM 7470 N N . VAL B 1 353 ? -20.578 -22.594 -29.578 1 98.69 353 VAL B N 1
ATOM 7471 C CA . VAL B 1 353 ? -19.953 -23.781 -29 1 98.69 353 VAL B CA 1
ATOM 7472 C C . VAL B 1 353 ? -18.562 -23.406 -28.453 1 98.69 353 VAL B C 1
ATOM 7474 O O . VAL B 1 353 ? -17.734 -22.859 -29.188 1 98.69 353 VAL B O 1
ATOM 7477 N N . VAL B 1 354 ? -18.375 -23.641 -27.188 1 98.5 354 VAL B N 1
ATOM 7478 C CA . VAL B 1 354 ? -17.078 -23.406 -26.562 1 98.5 354 VAL B CA 1
ATOM 7479 C C . VAL B 1 354 ? -16.328 -24.719 -26.406 1 98.5 354 VAL B C 1
ATOM 7481 O O . VAL B 1 354 ? -16.781 -25.625 -25.688 1 98.5 354 VAL B O 1
ATOM 7484 N N . ILE B 1 355 ? -15.211 -24.828 -27.062 1 98.31 355 ILE B N 1
ATOM 7485 C CA . ILE B 1 355 ? -14.398 -26.031 -26.984 1 98.31 355 ILE B CA 1
ATOM 7486 C C . ILE B 1 355 ? -13.414 -25.922 -25.828 1 98.31 355 ILE B C 1
ATOM 7488 O O . ILE B 1 355 ? -12.469 -25.125 -25.891 1 98.31 355 ILE B O 1
ATOM 7492 N N . GLY B 1 356 ? -13.555 -26.719 -24.844 1 97.12 356 GLY B N 1
ATOM 7493 C CA . GLY B 1 356 ? -12.797 -26.672 -23.594 1 97.12 356 GLY B CA 1
ATOM 7494 C C . GLY B 1 356 ? -13.688 -26.672 -22.359 1 97.12 356 GLY B C 1
ATOM 7495 O O . GLY B 1 356 ? -14.883 -26.391 -22.453 1 97.12 356 GLY B O 1
ATOM 7496 N N . SER B 1 357 ? -13.109 -26.984 -21.266 1 97.62 357 SER B N 1
ATOM 7497 C CA . SER B 1 357 ? -13.945 -27.094 -20.078 1 97.62 357 SER B CA 1
ATOM 7498 C C . SER B 1 357 ? -13.164 -26.719 -18.828 1 97.62 357 SER B C 1
ATOM 7500 O O . SER B 1 357 ? -13.414 -27.25 -17.734 1 97.62 357 SER B O 1
ATOM 7502 N N . CYS B 1 358 ? -12.164 -25.844 -18.938 1 95.88 358 CYS B N 1
ATOM 7503 C CA . CYS B 1 358 ? -11.43 -25.344 -17.781 1 95.88 358 CYS B CA 1
ATOM 7504 C C . CYS B 1 358 ? -11.797 -23.891 -17.5 1 95.88 358 CYS B C 1
ATOM 7506 O O . CYS B 1 358 ? -12.945 -23.484 -17.703 1 95.88 358 CYS B O 1
ATOM 7508 N N . THR B 1 359 ? -10.945 -23.062 -17.016 1 93.5 359 THR B N 1
ATOM 7509 C CA . THR B 1 359 ? -11.266 -21.766 -16.453 1 93.5 359 THR B CA 1
ATOM 7510 C C . THR B 1 359 ? -11.883 -20.859 -17.516 1 93.5 359 THR B C 1
ATOM 7512 O O . THR B 1 359 ? -12.984 -20.328 -17.328 1 93.5 359 THR B O 1
ATOM 7515 N N . SER B 1 360 ? -11.227 -20.625 -18.625 1 93.94 360 SER B N 1
ATOM 7516 C CA . SER B 1 360 ? -11.727 -19.703 -19.641 1 93.94 360 SER B CA 1
ATOM 7517 C C . SER B 1 360 ? -13.062 -20.156 -20.203 1 93.94 360 SER B C 1
ATOM 7519 O O . SER B 1 360 ? -13.953 -19.344 -20.438 1 93.94 360 SER B O 1
ATOM 7521 N N . ALA B 1 361 ? -13.18 -21.469 -20.422 1 96.44 361 ALA B N 1
ATOM 7522 C CA . ALA B 1 361 ? -14.43 -22.016 -20.953 1 96.44 361 ALA B CA 1
ATOM 7523 C C . ALA B 1 361 ? -15.594 -21.719 -20.016 1 96.44 361 ALA B C 1
ATOM 7525 O O . ALA B 1 361 ? -16.656 -21.266 -20.453 1 96.44 361 ALA B O 1
ATOM 7526 N N . HIS B 1 362 ? -15.383 -22 -18.781 1 96.12 362 HIS B N 1
ATOM 7527 C CA . HIS B 1 362 ? -16.438 -21.766 -17.797 1 96.12 362 HIS B CA 1
ATOM 7528 C C . HIS B 1 362 ? -16.812 -20.297 -17.734 1 96.12 362 HIS B C 1
ATOM 7530 O O . HIS B 1 362 ? -18 -19.953 -17.766 1 96.12 362 HIS B O 1
ATOM 7536 N N . ASP B 1 363 ? -15.844 -19.453 -17.625 1 94.25 363 ASP B N 1
ATOM 7537 C CA . ASP B 1 363 ? -16.078 -18.031 -17.516 1 94.25 363 ASP B CA 1
ATOM 7538 C C . ASP B 1 363 ? -16.875 -17.5 -18.703 1 94.25 363 ASP B C 1
ATOM 7540 O O . ASP B 1 363 ? -17.844 -16.766 -18.547 1 94.25 363 ASP B O 1
ATOM 7544 N N . ILE B 1 364 ? -16.438 -17.906 -19.859 1 95.56 364 ILE B N 1
ATOM 7545 C CA . ILE B 1 364 ? -17.031 -17.406 -21.094 1 95.56 364 ILE B CA 1
ATOM 7546 C C . ILE B 1 364 ? -18.438 -17.953 -21.25 1 95.56 364 ILE B C 1
ATOM 7548 O O . ILE B 1 364 ? -19.359 -17.234 -21.656 1 95.56 364 ILE B O 1
ATOM 7552 N N . CYS B 1 365 ? -18.641 -19.203 -20.906 1 96.75 365 CYS B N 1
ATOM 7553 C CA . CYS B 1 365 ? -19.984 -19.797 -20.984 1 96.75 365 CYS B CA 1
ATOM 7554 C C . CYS B 1 365 ? -20.953 -19.078 -20.062 1 96.75 365 CYS B C 1
ATOM 7556 O O . CYS B 1 365 ? -22.094 -18.828 -20.422 1 96.75 365 CYS B O 1
ATOM 7558 N N . VAL B 1 366 ? -20.484 -18.781 -18.875 1 94.81 366 VAL B N 1
ATOM 7559 C CA . VAL B 1 366 ? -21.328 -18.047 -17.922 1 94.81 366 VAL B CA 1
ATOM 7560 C C . VAL B 1 366 ? -21.703 -16.688 -18.5 1 94.81 366 VAL B C 1
ATOM 7562 O O . VAL B 1 366 ? -22.859 -16.281 -18.422 1 94.81 366 VAL B O 1
ATOM 7565 N N . ASP B 1 367 ? -20.734 -16.031 -18.984 1 93.56 367 ASP B N 1
ATOM 7566 C CA . ASP B 1 367 ? -20.953 -14.727 -19.594 1 93.56 367 ASP B CA 1
ATOM 7567 C C . ASP B 1 367 ? -21.984 -14.805 -20.719 1 93.56 367 ASP B C 1
ATOM 7569 O O . ASP B 1 367 ? -22.906 -13.992 -20.781 1 93.56 367 ASP B O 1
ATOM 7573 N N . TYR B 1 368 ? -21.859 -15.781 -21.578 1 95.81 368 TYR B N 1
ATOM 7574 C CA . TYR B 1 368 ? -22.797 -15.992 -22.688 1 95.81 368 TYR B CA 1
ATOM 7575 C C . TYR B 1 368 ? -24.203 -16.25 -22.156 1 95.81 368 TYR B C 1
ATOM 7577 O O . TYR B 1 368 ? -25.156 -15.602 -22.578 1 95.81 368 TYR B O 1
ATOM 7585 N N . TYR B 1 369 ? -24.297 -17.141 -21.25 1 95.69 369 TYR B N 1
ATOM 7586 C CA . TYR B 1 369 ? -25.609 -17.469 -20.719 1 95.69 369 TYR B CA 1
ATOM 7587 C C . TYR B 1 369 ? -26.281 -16.25 -20.094 1 95.69 369 TYR B C 1
ATOM 7589 O O . TYR B 1 369 ? -27.453 -15.984 -20.359 1 95.69 369 TYR B O 1
ATOM 7597 N N . ASN B 1 370 ? -25.547 -15.562 -19.266 1 91.94 370 ASN B N 1
ATOM 7598 C CA . ASN B 1 370 ? -26.094 -14.414 -18.547 1 91.94 370 ASN B CA 1
ATOM 7599 C C . ASN B 1 370 ? -26.578 -13.336 -19.516 1 91.94 370 ASN B C 1
ATOM 7601 O O . ASN B 1 370 ? -27.391 -12.484 -19.141 1 91.94 370 ASN B O 1
ATOM 7605 N N . HIS B 1 371 ? -26.109 -13.391 -20.719 1 93.19 371 HIS B N 1
ATOM 7606 C CA . HIS B 1 371 ? -26.516 -12.391 -21.703 1 93.19 371 HIS B CA 1
ATOM 7607 C C . HIS B 1 371 ? -27.5 -12.984 -22.719 1 93.19 371 HIS B C 1
ATOM 7609 O O . HIS B 1 371 ? -27.734 -12.391 -23.766 1 93.19 371 HIS B O 1
ATOM 7615 N N . GLY B 1 372 ? -27.953 -14.148 -22.453 1 94.81 372 GLY B N 1
ATOM 7616 C CA . GLY B 1 372 ? -29.016 -14.742 -23.234 1 94.81 372 GLY B CA 1
ATOM 7617 C C . GLY B 1 372 ? -28.516 -15.438 -24.5 1 94.81 372 GLY B C 1
ATOM 7618 O O . GLY B 1 372 ? -29.297 -15.727 -25.406 1 94.81 372 GLY B O 1
ATOM 7619 N N . VAL B 1 373 ? -27.25 -15.711 -24.578 1 96.88 373 VAL B N 1
ATOM 7620 C CA . VAL B 1 373 ? -26.672 -16.391 -25.734 1 96.88 373 VAL B CA 1
ATOM 7621 C C . VAL B 1 373 ? -26.797 -17.906 -25.562 1 96.88 373 VAL B C 1
ATOM 7623 O O . VAL B 1 373 ? -26.594 -18.438 -24.453 1 96.88 373 VAL B O 1
ATOM 7626 N N . ASP B 1 374 ? -27.219 -18.594 -26.641 1 97.38 374 ASP B N 1
ATOM 7627 C CA . ASP B 1 374 ? -27.297 -20.047 -26.641 1 97.38 374 ASP B CA 1
ATOM 7628 C C . ASP B 1 374 ? -25.906 -20.656 -26.688 1 97.38 374 ASP B C 1
ATOM 7630 O O . ASP B 1 374 ? -25.25 -20.656 -27.734 1 97.38 374 ASP B O 1
ATOM 7634 N N . VAL B 1 375 ? -25.453 -21.266 -25.578 1 98.19 375 VAL B N 1
ATOM 7635 C CA . VAL B 1 375 ? -24.062 -21.703 -25.5 1 98.19 375 VAL B CA 1
ATOM 7636 C C . VAL B 1 375 ? -24 -23.172 -25.109 1 98.19 375 VAL B C 1
ATOM 7638 O O . VAL B 1 375 ? -24.781 -23.641 -24.281 1 98.19 375 VAL B O 1
ATOM 7641 N N . THR B 1 376 ? -23.141 -23.922 -25.766 1 98.62 376 THR B N 1
ATOM 7642 C CA . THR B 1 376 ? -22.812 -25.312 -25.453 1 98.62 376 THR B CA 1
ATOM 7643 C C . THR B 1 376 ? -21.312 -25.469 -25.188 1 98.62 376 THR B C 1
ATOM 7645 O O . THR B 1 376 ? -20.484 -25.078 -26 1 98.62 376 THR B O 1
ATOM 7648 N N . MET B 1 377 ? -21.047 -26.016 -24.031 1 98.62 377 MET B N 1
ATOM 7649 C CA . MET B 1 377 ? -19.656 -26.359 -23.703 1 98.62 377 MET B CA 1
ATOM 7650 C C . MET B 1 377 ? -19.312 -27.75 -24.234 1 98.62 377 MET B C 1
ATOM 7652 O O . MET B 1 377 ? -20.047 -28.703 -24 1 98.62 377 MET B O 1
ATOM 7656 N N . PHE B 1 378 ? -18.281 -27.828 -24.969 1 98.56 378 PHE B N 1
ATOM 7657 C CA . PHE B 1 378 ? -17.766 -29.125 -25.391 1 98.56 378 PHE B CA 1
ATOM 7658 C C . PHE B 1 378 ? -16.578 -29.531 -24.531 1 98.56 378 PHE B C 1
ATOM 7660 O O . PHE B 1 378 ? -15.508 -28.906 -24.594 1 98.56 378 PHE B O 1
ATOM 7667 N N . GLN B 1 379 ? -16.719 -30.531 -23.75 1 98.25 379 GLN B N 1
ATOM 7668 C CA . GLN B 1 379 ? -15.672 -31.062 -22.875 1 98.25 379 GLN B CA 1
ATOM 7669 C C . GLN B 1 379 ? -14.906 -32.188 -23.562 1 98.25 379 GLN B C 1
ATOM 7671 O O . GLN B 1 379 ? -15.461 -33.281 -23.781 1 98.25 379 GLN B O 1
ATOM 7676 N N . ARG B 1 380 ? -13.68 -31.938 -23.812 1 94.81 380 ARG B N 1
ATOM 7677 C CA . ARG B 1 380 ? -12.852 -32.906 -24.516 1 94.81 380 ARG B CA 1
ATOM 7678 C C . ARG B 1 380 ? -12.281 -33.938 -23.531 1 94.81 380 ARG B C 1
ATOM 7680 O O . ARG B 1 380 ? -12.148 -35.125 -23.875 1 94.81 380 ARG B O 1
ATOM 7687 N N . SER B 1 381 ? -11.844 -33.5 -22.344 1 94.38 381 SER B N 1
ATOM 7688 C CA . SER B 1 381 ? -11.258 -34.312 -21.297 1 94.38 381 SER B CA 1
ATOM 7689 C C . SER B 1 381 ? -11.773 -33.906 -19.922 1 94.38 381 SER B C 1
ATOM 7691 O O . SER B 1 381 ? -12.492 -32.938 -19.781 1 94.38 381 SER B O 1
ATOM 7693 N N . SER B 1 382 ? -11.469 -34.75 -18.938 1 96.69 382 SER B N 1
ATOM 7694 C CA . SER B 1 382 ? -11.945 -34.469 -17.578 1 96.69 382 SER B CA 1
ATOM 7695 C C . SER B 1 382 ? -11.273 -33.25 -17.016 1 96.69 382 SER B C 1
ATOM 7697 O O . SER B 1 382 ? -10.195 -32.844 -17.469 1 96.69 382 SER B O 1
ATOM 7699 N N . THR B 1 383 ? -11.906 -32.562 -16.141 1 97.5 383 THR B N 1
ATOM 7700 C CA . THR B 1 383 ? -11.453 -31.312 -15.523 1 97.5 383 THR B CA 1
ATOM 7701 C C . THR B 1 383 ? -11.406 -31.453 -14 1 97.5 383 THR B C 1
ATOM 7703 O O . THR B 1 383 ? -12.312 -32.031 -13.398 1 97.5 383 THR B O 1
ATOM 7706 N N . CYS B 1 384 ? -10.336 -31.016 -13.375 1 97.56 384 CYS B N 1
ATOM 7707 C CA . CYS B 1 384 ? -10.312 -30.922 -11.922 1 97.56 384 CYS B CA 1
ATOM 7708 C C . CYS B 1 384 ? -11.109 -29.703 -11.445 1 97.56 384 CYS B C 1
ATOM 7710 O O . CYS B 1 384 ? -10.68 -28.562 -11.617 1 97.56 384 CYS B O 1
ATOM 7712 N N . VAL B 1 385 ? -12.25 -29.938 -10.828 1 97.56 385 VAL B N 1
ATOM 7713 C CA . VAL B 1 385 ? -13.125 -28.859 -10.391 1 97.56 385 VAL B CA 1
ATOM 7714 C C . VAL B 1 385 ? -13.086 -28.734 -8.867 1 97.56 385 VAL B C 1
ATOM 7716 O O . VAL B 1 385 ? -13.352 -29.719 -8.156 1 97.56 385 VAL B O 1
ATOM 7719 N N . VAL B 1 386 ? -12.711 -27.625 -8.391 1 96.69 386 VAL B N 1
ATOM 7720 C CA . VAL B 1 386 ? -12.773 -27.312 -6.969 1 96.69 386 VAL B CA 1
ATOM 7721 C C . VAL B 1 386 ? -13.438 -25.938 -6.773 1 96.69 386 VAL B C 1
ATOM 7723 O O . VAL B 1 386 ? -13.195 -25.016 -7.547 1 96.69 386 VAL B O 1
ATOM 7726 N N . SER B 1 387 ? -14.32 -25.828 -5.734 1 95.62 387 SER B N 1
ATOM 7727 C CA . SER B 1 387 ? -14.977 -24.547 -5.504 1 95.62 387 SER B CA 1
ATOM 7728 C C . SER B 1 387 ? -14.031 -23.562 -4.82 1 95.62 387 SER B C 1
ATOM 7730 O O . SER B 1 387 ? -13.148 -23.969 -4.055 1 95.62 387 SER B O 1
ATOM 7732 N N . THR B 1 388 ? -14.172 -22.25 -5.051 1 92.81 388 THR B N 1
ATOM 7733 C CA . THR B 1 388 ? -13.414 -21.266 -4.309 1 92.81 388 THR B CA 1
ATOM 7734 C C . THR B 1 388 ? -13.836 -21.234 -2.842 1 92.81 388 THR B C 1
ATOM 7736 O O . THR B 1 388 ? -12.992 -21.078 -1.951 1 92.81 388 THR B O 1
ATOM 7739 N N . LYS B 1 389 ? -15.07 -21.438 -2.561 1 91.38 389 LYS B N 1
ATOM 7740 C CA . LYS B 1 389 ? -15.648 -21.422 -1.22 1 91.38 389 LYS B CA 1
ATOM 7741 C C . LYS B 1 389 ? -14.992 -22.469 -0.322 1 91.38 389 LYS B C 1
ATOM 7743 O O . LYS B 1 389 ? -14.68 -22.188 0.837 1 91.38 389 LYS B O 1
ATOM 7748 N N . HIS B 1 390 ? -14.812 -23.656 -0.892 1 94.56 390 HIS B N 1
ATOM 7749 C CA . HIS B 1 390 ? -14.281 -24.75 -0.081 1 94.56 390 HIS B CA 1
ATOM 7750 C C . HIS B 1 390 ? -12.852 -25.094 -0.479 1 94.56 390 HIS B C 1
ATOM 7752 O O . HIS B 1 390 ? -11.984 -25.25 0.383 1 94.56 390 HIS B O 1
ATOM 7758 N N . GLY B 1 391 ? -12.672 -25.234 -1.797 1 94.06 391 GLY B N 1
ATOM 7759 C CA . GLY B 1 391 ? -11.375 -25.672 -2.289 1 94.06 391 GLY B CA 1
ATOM 7760 C C . GLY B 1 391 ? -10.258 -24.688 -1.987 1 94.06 391 GLY B C 1
ATOM 7761 O O . GLY B 1 391 ? -9.305 -25.031 -1.277 1 94.06 391 GLY B O 1
ATOM 7762 N N . ILE B 1 392 ? -10.391 -23.469 -2.496 1 92.06 392 ILE B N 1
ATOM 7763 C CA . ILE B 1 392 ? -9.352 -22.453 -2.301 1 92.06 392 ILE B CA 1
ATOM 7764 C C . ILE B 1 392 ? -9.18 -22.172 -0.81 1 92.06 392 ILE B C 1
ATOM 7766 O O . ILE B 1 392 ? -8.062 -22.031 -0.321 1 92.06 392 ILE B O 1
ATOM 7770 N N . LYS B 1 393 ? -10.266 -22.094 -0.115 1 92.69 393 LYS B N 1
ATOM 7771 C CA . LYS B 1 393 ? -10.211 -21.859 1.326 1 92.69 393 LYS B CA 1
ATOM 7772 C C . LYS B 1 393 ? -9.398 -22.938 2.027 1 92.69 393 LYS B C 1
ATOM 7774 O O . LYS B 1 393 ? -8.555 -22.641 2.875 1 92.69 393 LYS B O 1
ATOM 7779 N N . THR B 1 394 ? -9.648 -24.172 1.628 1 95 394 THR B N 1
ATOM 7780 C CA . THR B 1 394 ? -8.945 -25.312 2.219 1 95 394 THR B CA 1
ATOM 7781 C C . THR B 1 394 ? -7.457 -25.25 1.888 1 95 394 THR B C 1
ATOM 7783 O O . THR B 1 394 ? -6.613 -25.5 2.75 1 95 394 THR B O 1
ATOM 7786 N N . MET B 1 395 ? -7.172 -24.922 0.714 1 93.81 395 MET B N 1
ATOM 7787 C CA . MET B 1 395 ? -5.789 -24.938 0.247 1 93.81 395 MET B CA 1
ATOM 7788 C C . MET B 1 395 ? -5.004 -23.766 0.827 1 93.81 395 MET B C 1
ATOM 7790 O O . MET B 1 395 ? -3.793 -23.875 1.035 1 93.81 395 MET B O 1
ATOM 7794 N N . MET B 1 396 ? -5.691 -22.641 1.151 1 94.38 396 MET B N 1
ATOM 7795 C CA . MET B 1 396 ? -5.008 -21.438 1.582 1 94.38 396 MET B CA 1
ATOM 7796 C C . MET B 1 396 ? -5.074 -21.281 3.098 1 94.38 396 MET B C 1
ATOM 7798 O O . MET B 1 396 ? -4.379 -20.438 3.672 1 94.38 396 MET B O 1
ATOM 7802 N N . GLU B 1 397 ? -5.789 -22.125 3.707 1 92.62 397 GLU B N 1
ATOM 7803 C CA . GLU B 1 397 ? -6.074 -22 5.133 1 92.62 397 GLU B CA 1
ATOM 7804 C C . GLU B 1 397 ? -4.789 -21.969 5.953 1 92.62 397 GLU B C 1
ATOM 7806 O O . GLU B 1 397 ? -3.889 -22.781 5.73 1 92.62 397 GLU B O 1
ATOM 7811 N N . GLY B 1 398 ? -4.715 -21.016 6.859 1 93.06 398 GLY B N 1
ATOM 7812 C CA . GLY B 1 398 ? -3.602 -20.922 7.789 1 93.06 398 GLY B CA 1
ATOM 7813 C C . GLY B 1 398 ? -2.438 -20.109 7.242 1 93.06 398 GLY B C 1
ATOM 7814 O O . GLY B 1 398 ? -1.532 -19.734 7.988 1 93.06 398 GLY B O 1
ATOM 7815 N N . LEU B 1 399 ? -2.469 -19.812 5.965 1 95.44 399 LEU B N 1
ATOM 7816 C CA . LEU B 1 399 ? -1.321 -19.141 5.352 1 95.44 399 LEU B CA 1
ATOM 7817 C C . LEU B 1 399 ? -1.752 -17.875 4.629 1 95.44 399 LEU B C 1
ATOM 7819 O O . LEU B 1 399 ? -1.597 -16.766 5.156 1 95.44 399 LEU B O 1
ATOM 7823 N N . TYR B 1 400 ? -2.412 -18.031 3.469 1 96.88 400 TYR B N 1
ATOM 7824 C CA .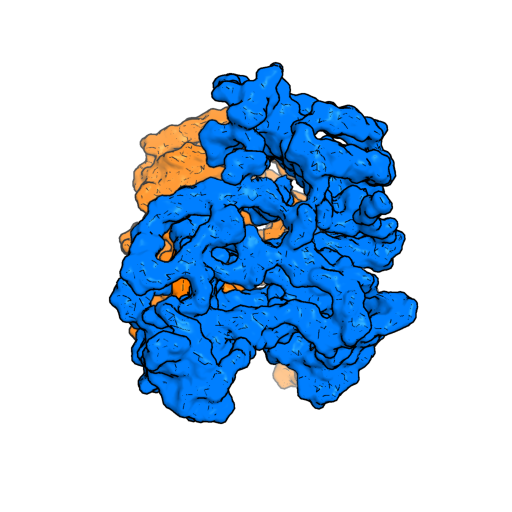 TYR B 1 400 ? -2.875 -16.891 2.695 1 96.88 400 TYR B CA 1
ATOM 7825 C C . TYR B 1 400 ? -4.348 -16.594 2.971 1 96.88 400 TYR B C 1
ATOM 7827 O O . TYR B 1 400 ? -5.203 -16.859 2.121 1 96.88 400 TYR B O 1
ATOM 7835 N N . GLU B 1 401 ? -4.719 -16.094 4.016 1 95.38 401 GLU B N 1
ATOM 7836 C CA . GLU B 1 401 ? -6.066 -15.75 4.457 1 95.38 401 GLU B CA 1
ATOM 7837 C C . GLU B 1 401 ? -6.055 -14.5 5.328 1 95.38 401 GLU B C 1
ATOM 7839 O O . GLU B 1 401 ? -4.988 -13.984 5.672 1 95.38 401 GLU B O 1
ATOM 7844 N N . GLU B 1 402 ? -7.332 -14.141 5.59 1 93.62 402 GLU B N 1
ATOM 7845 C CA . GLU B 1 402 ? -7.438 -12.977 6.469 1 93.62 402 GLU B CA 1
ATOM 7846 C C . GLU B 1 402 ? -6.82 -13.266 7.836 1 93.62 402 GLU B C 1
ATOM 7848 O O . GLU B 1 402 ? -7.125 -14.281 8.461 1 93.62 402 GLU B O 1
ATOM 7853 N N . ASN B 1 403 ? -5.82 -12.492 8.32 1 89.38 403 ASN B N 1
ATOM 7854 C CA . ASN B 1 403 ? -5.148 -12.625 9.609 1 89.38 403 ASN B CA 1
ATOM 7855 C C . ASN B 1 403 ? -4.027 -13.656 9.555 1 89.38 403 ASN B C 1
ATOM 7857 O O . ASN B 1 403 ? -3.557 -14.125 10.594 1 89.38 403 ASN B O 1
ATOM 7861 N N . GLY B 1 404 ? -3.848 -14.266 8.383 1 94.44 404 GLY B N 1
ATOM 7862 C CA . GLY B 1 404 ? -2.658 -15.086 8.227 1 94.44 404 GLY B CA 1
ATOM 7863 C C . GLY B 1 404 ? -1.371 -14.32 8.484 1 94.44 404 GLY B C 1
ATOM 7864 O O . GLY B 1 404 ? -1.401 -13.141 8.836 1 94.44 404 GLY B O 1
ATOM 7865 N N . PRO B 1 405 ? -0.306 -15.023 8.461 1 95.69 405 PRO B N 1
ATOM 7866 C CA . PRO B 1 405 ? 0.969 -14.32 8.617 1 95.69 405 PRO B CA 1
ATOM 7867 C C . PRO B 1 405 ? 1.197 -13.266 7.539 1 95.69 405 PRO B C 1
ATOM 7869 O O . PRO B 1 405 ? 0.513 -13.273 6.512 1 95.69 405 PRO B O 1
ATOM 7872 N N . PRO B 1 406 ? 2.115 -12.344 7.805 1 95.38 406 PRO B N 1
ATOM 7873 C CA . PRO B 1 406 ? 2.498 -11.422 6.727 1 95.38 406 PRO B CA 1
ATOM 7874 C C . PRO B 1 406 ? 2.863 -12.148 5.434 1 95.38 406 PRO B C 1
ATOM 7876 O O . PRO B 1 406 ? 3.432 -13.242 5.477 1 95.38 406 PRO B O 1
ATOM 7879 N N . THR B 1 407 ? 2.58 -11.523 4.332 1 96.81 407 THR B N 1
ATOM 7880 C CA . THR B 1 407 ? 2.68 -12.148 3.016 1 96.81 407 THR B CA 1
ATOM 7881 C C . THR B 1 407 ? 4.09 -12.68 2.777 1 96.81 407 THR B C 1
ATOM 7883 O O . THR B 1 407 ? 4.262 -13.766 2.221 1 96.81 407 THR B O 1
ATOM 7886 N N . ASP B 1 408 ? 5.102 -11.93 3.211 1 96 408 ASP B N 1
ATOM 7887 C CA . ASP B 1 408 ? 6.477 -12.359 2.992 1 96 408 ASP B CA 1
ATOM 7888 C C . ASP B 1 408 ? 6.789 -13.625 3.787 1 96 408 ASP B C 1
ATOM 7890 O O . ASP B 1 408 ? 7.516 -14.5 3.311 1 96 408 ASP B O 1
ATOM 7894 N N . VAL B 1 409 ? 6.227 -13.766 4.977 1 97.31 409 VAL B N 1
ATOM 7895 C CA . VAL B 1 409 ? 6.402 -14.953 5.801 1 97.31 409 VAL B CA 1
ATOM 7896 C C . VAL B 1 409 ? 5.629 -16.125 5.195 1 97.31 409 VAL B C 1
ATOM 7898 O O . VAL B 1 409 ? 6.137 -17.25 5.129 1 97.31 409 VAL B O 1
ATOM 7901 N N . ALA B 1 410 ? 4.41 -15.797 4.734 1 97.81 410 ALA B N 1
ATOM 7902 C CA . ALA B 1 410 ? 3.607 -16.828 4.078 1 97.81 410 ALA B CA 1
ATOM 7903 C C . ALA B 1 410 ? 4.34 -17.406 2.871 1 97.81 410 ALA B C 1
ATOM 7905 O O . ALA B 1 410 ? 4.316 -18.609 2.645 1 97.81 410 ALA B O 1
ATOM 7906 N N . ASP B 1 411 ? 4.98 -16.562 2.127 1 97.88 411 ASP B N 1
ATOM 7907 C CA . ASP B 1 411 ? 5.719 -16.984 0.942 1 97.88 411 ASP B CA 1
ATOM 7908 C C . ASP B 1 411 ? 6.848 -17.953 1.314 1 97.88 411 ASP B C 1
ATOM 7910 O O . ASP B 1 411 ? 7.047 -18.969 0.648 1 97.88 411 ASP B O 1
ATOM 7914 N N . ILE B 1 412 ? 7.586 -17.625 2.371 1 98.12 412 ILE B N 1
ATOM 7915 C CA . ILE B 1 412 ? 8.719 -18.438 2.805 1 98.12 412 ILE B CA 1
ATOM 7916 C C . ILE B 1 412 ? 8.211 -19.781 3.307 1 98.12 412 ILE B C 1
ATOM 7918 O O . ILE B 1 412 ? 8.781 -20.828 2.967 1 98.12 412 ILE B O 1
ATOM 7922 N N . ILE B 1 413 ? 7.16 -19.75 4.062 1 97.81 413 ILE B N 1
ATOM 7923 C CA . ILE B 1 413 ? 6.586 -20.984 4.586 1 97.81 413 ILE B CA 1
ATOM 7924 C C . ILE B 1 413 ? 6.082 -21.859 3.432 1 97.81 413 ILE B C 1
ATOM 7926 O O . ILE B 1 413 ? 6.336 -23.062 3.393 1 97.81 413 ILE B O 1
ATOM 7930 N N . ASN B 1 414 ? 5.402 -21.203 2.521 1 96.94 414 ASN B N 1
ATOM 7931 C CA . ASN B 1 414 ? 4.926 -21.922 1.351 1 96.94 414 ASN B CA 1
ATOM 7932 C C . ASN B 1 414 ? 6.078 -22.547 0.564 1 96.94 414 ASN B C 1
ATOM 7934 O O . ASN B 1 414 ? 6.004 -23.703 0.148 1 96.94 414 ASN B O 1
ATOM 7938 N N . ALA B 1 415 ? 7.102 -21.797 0.361 1 97.19 415 ALA B N 1
ATOM 7939 C CA . ALA B 1 415 ? 8.273 -22.25 -0.386 1 97.19 415 ALA B CA 1
ATOM 7940 C C . ALA B 1 415 ? 8.961 -23.406 0.335 1 97.19 415 ALA B C 1
ATOM 7942 O O . ALA B 1 415 ? 9.68 -24.203 -0.287 1 97.19 415 ALA B O 1
ATOM 7943 N N . SER B 1 416 ? 8.766 -23.547 1.602 1 98 416 SER B N 1
ATOM 7944 C CA . SER B 1 416 ? 9.461 -24.547 2.408 1 98 416 SER B CA 1
ATOM 7945 C C . SER B 1 416 ? 8.852 -25.938 2.215 1 98 416 SER B C 1
ATOM 7947 O O . SER B 1 416 ? 9.398 -26.938 2.686 1 98 416 SER B O 1
ATOM 7949 N N . PHE B 1 417 ? 7.762 -26.016 1.545 1 96.19 417 PHE B N 1
ATOM 7950 C CA . PHE B 1 417 ? 7.164 -27.297 1.179 1 96.19 417 PHE B CA 1
ATOM 7951 C C . PHE B 1 417 ? 7.602 -27.719 -0.218 1 96.19 417 PHE B C 1
ATOM 7953 O O . PHE B 1 417 ? 7.066 -27.234 -1.217 1 96.19 417 PHE B O 1
ATOM 7960 N N . PRO B 1 418 ? 8.492 -28.703 -0.243 1 95.44 418 PRO B N 1
ATOM 7961 C CA . PRO B 1 418 ? 8.844 -29.188 -1.579 1 95.44 418 PRO B CA 1
ATOM 7962 C C . PRO B 1 418 ? 7.641 -29.734 -2.344 1 95.44 418 PRO B C 1
ATOM 7964 O O . PRO B 1 418 ? 6.773 -30.375 -1.754 1 95.44 418 PRO B O 1
ATOM 7967 N N . ASN B 1 419 ? 7.59 -29.484 -3.639 1 93.06 419 ASN B N 1
ATOM 7968 C CA . ASN B 1 419 ? 6.441 -29.875 -4.449 1 93.06 419 ASN B CA 1
ATOM 7969 C C . ASN B 1 419 ? 6.184 -31.375 -4.371 1 93.06 419 ASN B C 1
ATOM 7971 O O . ASN B 1 419 ? 5.031 -31.812 -4.383 1 93.06 419 ASN B O 1
ATOM 7975 N N . LEU B 1 420 ? 7.234 -32.125 -4.277 1 91.5 420 LEU B N 1
ATOM 7976 C CA . LEU B 1 420 ? 7.07 -33.594 -4.188 1 91.5 420 LEU B CA 1
ATOM 7977 C C . LEU B 1 420 ? 6.406 -33.969 -2.873 1 91.5 420 LEU B C 1
ATOM 7979 O O . LEU B 1 420 ? 5.613 -34.906 -2.83 1 91.5 420 LEU B O 1
ATOM 7983 N N . LEU B 1 421 ? 6.754 -33.312 -1.841 1 91.88 421 LEU B N 1
ATOM 7984 C CA . LEU B 1 421 ? 6.098 -33.531 -0.555 1 91.88 421 LEU B CA 1
ATOM 7985 C C . LEU B 1 421 ? 4.652 -33.031 -0.598 1 91.88 421 LEU B C 1
ATOM 7987 O O . LEU B 1 421 ? 3.777 -33.625 0.038 1 91.88 421 LEU B O 1
ATOM 7991 N N . MET B 1 422 ? 4.43 -32.031 -1.337 1 92.94 422 MET B N 1
ATOM 7992 C CA . MET B 1 422 ? 3.105 -31.422 -1.435 1 92.94 422 MET B CA 1
ATOM 7993 C C . MET B 1 422 ? 2.113 -32.375 -2.082 1 92.94 422 MET B C 1
ATOM 7995 O O . MET B 1 422 ? 0.901 -32.25 -1.908 1 92.94 422 MET B O 1
ATOM 7999 N N . GLU B 1 423 ? 2.637 -33.375 -2.793 1 92.75 423 GLU B N 1
ATOM 8000 C CA . GLU B 1 423 ? 1.745 -34.375 -3.34 1 92.75 423 GLU B CA 1
ATOM 8001 C C . GLU B 1 423 ? 0.929 -35.062 -2.236 1 92.75 423 GLU B C 1
ATOM 8003 O O . GLU B 1 423 ? -0.265 -35.312 -2.408 1 92.75 423 GLU B O 1
ATOM 8008 N N . GLY B 1 424 ? 1.604 -35.344 -1.111 1 93.38 424 GLY B N 1
ATOM 8009 C CA . GLY B 1 424 ? 0.919 -35.969 0.013 1 93.38 424 GLY B CA 1
ATOM 8010 C C . GLY B 1 424 ? -0.096 -35.062 0.67 1 93.38 424 GLY B C 1
ATOM 8011 O O . GLY B 1 424 ? -1.196 -35.5 1.02 1 93.38 424 GLY B O 1
ATOM 8012 N N . ILE B 1 425 ? 0.257 -33.875 0.873 1 93.44 425 ILE B N 1
ATOM 8013 C CA . ILE B 1 425 ? -0.63 -32.875 1.471 1 93.44 425 ILE B CA 1
ATOM 8014 C C . ILE B 1 425 ? -1.81 -32.594 0.539 1 93.44 425 ILE B C 1
ATOM 8016 O O . ILE B 1 425 ? -2.961 -32.562 0.979 1 93.44 425 ILE B O 1
ATOM 8020 N N . GLY B 1 426 ? -1.482 -32.469 -0.751 1 94.56 426 GLY B N 1
ATOM 8021 C CA . GLY B 1 426 ? -2.51 -32.188 -1.748 1 94.56 426 GLY B CA 1
ATOM 8022 C C . GLY B 1 426 ? -3.557 -33.281 -1.822 1 94.56 426 GLY B C 1
ATOM 8023 O O . GLY B 1 426 ? -4.75 -33 -1.97 1 94.56 426 GLY B O 1
ATOM 8024 N N . PHE B 1 427 ? -3.096 -34.5 -1.747 1 95.06 427 PHE B N 1
ATOM 8025 C CA . PHE B 1 427 ? -4.023 -35.625 -1.776 1 95.06 427 PHE B CA 1
ATOM 8026 C C . PHE B 1 427 ? -5.027 -35.531 -0.633 1 95.06 427 PHE B C 1
ATOM 8028 O O . PHE B 1 427 ? -6.23 -35.688 -0.842 1 95.06 427 PHE B O 1
ATOM 8035 N N . ARG B 1 428 ? -4.559 -35.25 0.538 1 94.62 428 ARG B N 1
ATOM 8036 C CA . ARG B 1 428 ? -5.43 -35.156 1.706 1 94.62 428 ARG B CA 1
ATOM 8037 C C . ARG B 1 428 ? -6.367 -33.938 1.589 1 94.62 428 ARG B C 1
ATOM 8039 O O . ARG B 1 428 ? -7.527 -34.031 1.993 1 94.62 428 ARG B O 1
ATOM 8046 N N . GLN B 1 429 ? -5.84 -32.875 1.14 1 94.81 429 GLN B N 1
ATOM 8047 C CA . GLN B 1 429 ? -6.68 -31.703 0.917 1 94.81 429 GLN B CA 1
ATOM 8048 C C . GLN B 1 429 ? -7.801 -32 -0.071 1 94.81 429 GLN B C 1
ATOM 8050 O O . GLN B 1 429 ? -8.945 -31.594 0.132 1 94.81 429 GLN B O 1
ATOM 8055 N N . MET B 1 430 ? -7.43 -32.719 -1.095 1 95.56 430 MET B N 1
ATOM 8056 C CA . MET B 1 430 ? -8.414 -33.031 -2.125 1 95.56 430 MET B CA 1
ATOM 8057 C C . MET B 1 430 ? -9.508 -33.938 -1.574 1 95.56 430 MET B C 1
ATOM 8059 O O . MET B 1 430 ? -10.672 -33.844 -1.967 1 95.56 430 MET B O 1
ATOM 8063 N N . LEU B 1 431 ? -9.133 -34.875 -0.714 1 95.19 431 LEU B N 1
ATOM 8064 C CA . LEU B 1 431 ? -10.141 -35.719 -0.074 1 95.19 431 LEU B CA 1
ATOM 8065 C C . LEU B 1 431 ? -11.133 -34.875 0.717 1 95.19 431 LEU B C 1
ATOM 8067 O O . LEU B 1 431 ? -12.344 -35.094 0.651 1 95.19 431 LEU B O 1
ATOM 8071 N N . LYS B 1 432 ? -10.609 -33.969 1.439 1 96.12 432 LYS B N 1
ATOM 8072 C CA . LYS B 1 432 ? -11.461 -33.062 2.207 1 96.12 432 LYS B CA 1
ATOM 8073 C C . LYS B 1 432 ? -12.336 -32.219 1.287 1 96.12 432 LYS B C 1
ATOM 8075 O O . LYS B 1 432 ? -13.539 -32.062 1.531 1 96.12 432 LYS B O 1
ATOM 8080 N N . ILE B 1 433 ? -11.789 -31.703 0.243 1 97.19 433 ILE B N 1
ATOM 8081 C CA . ILE B 1 433 ? -12.492 -30.828 -0.698 1 97.19 433 ILE B CA 1
ATOM 8082 C C . ILE B 1 433 ? -13.594 -31.625 -1.406 1 97.19 433 ILE B C 1
ATOM 8084 O O . ILE B 1 433 ? -14.695 -31.109 -1.616 1 97.19 433 ILE B O 1
ATOM 8088 N N . LYS B 1 434 ? -13.258 -32.844 -1.783 1 96.88 434 LYS B N 1
ATOM 8089 C CA . LYS B 1 434 ? -14.234 -33.688 -2.445 1 96.88 434 LYS B CA 1
ATOM 8090 C C . LYS B 1 434 ? -15.492 -33.844 -1.597 1 96.88 434 LYS B C 1
ATOM 8092 O O . LYS B 1 434 ? -16.609 -33.875 -2.125 1 96.88 434 LYS B O 1
ATOM 8097 N N . GLU B 1 435 ? -15.281 -33.938 -0.305 1 97.69 435 GLU B N 1
ATOM 8098 C CA . GLU B 1 435 ? -16.422 -34.094 0.602 1 97.69 435 GLU B CA 1
ATOM 8099 C C . GLU B 1 435 ? -17.188 -32.75 0.724 1 97.69 435 GLU B C 1
ATOM 8101 O O . GLU B 1 435 ? -18.406 -32.75 0.754 1 97.69 435 GLU B O 1
ATOM 8106 N N . LEU B 1 436 ? -16.469 -31.719 0.851 1 97.69 436 LEU B N 1
ATOM 8107 C CA . LEU B 1 436 ? -17.094 -30.406 1.019 1 97.69 436 LEU B CA 1
ATOM 8108 C C . LEU B 1 436 ? -17.828 -30 -0.246 1 97.69 436 LEU B C 1
ATOM 8110 O O . LEU B 1 436 ? -18.859 -29.328 -0.172 1 97.69 436 LEU B O 1
ATOM 8114 N N . ASP B 1 437 ? -17.312 -30.375 -1.399 1 97.75 437 ASP B N 1
ATOM 8115 C CA . ASP B 1 437 ? -17.875 -30 -2.691 1 97.75 437 ASP B CA 1
ATOM 8116 C C . ASP B 1 437 ? -18.734 -31.141 -3.254 1 97.75 437 ASP B C 1
ATOM 8118 O O . ASP B 1 437 ? -18.984 -31.188 -4.461 1 97.75 437 ASP B O 1
ATOM 8122 N N . LYS B 1 438 ? -19.141 -32.062 -2.436 1 97.56 438 LYS B N 1
ATOM 8123 C CA . LYS B 1 438 ? -19.844 -33.25 -2.871 1 97.56 438 LYS B CA 1
ATOM 8124 C C . LYS B 1 438 ? -21.078 -32.906 -3.707 1 97.56 438 LYS B C 1
ATOM 8126 O O . LYS B 1 438 ? -21.344 -33.531 -4.738 1 97.56 438 LYS B O 1
ATOM 8131 N N . GLY B 1 439 ? -21.828 -31.906 -3.215 1 97.19 439 GLY B N 1
ATOM 8132 C CA . GLY B 1 439 ? -23.016 -31.484 -3.936 1 97.19 439 GLY B CA 1
ATOM 8133 C C . GLY B 1 439 ? -22.734 -31.078 -5.371 1 97.19 439 GLY B C 1
ATOM 8134 O O . GLY B 1 439 ? -23.438 -31.516 -6.293 1 97.19 439 GLY B O 1
ATOM 8135 N N . ILE B 1 440 ? -21.75 -30.344 -5.594 1 96.88 440 ILE B N 1
ATOM 8136 C CA . ILE B 1 440 ? -21.375 -29.844 -6.91 1 96.88 440 ILE B CA 1
ATOM 8137 C C . ILE B 1 440 ? -20.812 -30.984 -7.758 1 96.88 440 ILE B C 1
ATOM 8139 O O . ILE B 1 440 ? -21.156 -31.125 -8.93 1 96.88 440 ILE B O 1
ATOM 8143 N N . LEU B 1 441 ? -19.953 -31.812 -7.219 1 97.81 441 LEU B N 1
ATOM 8144 C CA . LEU B 1 441 ? -19.312 -32.906 -7.953 1 97.81 441 LEU B CA 1
ATOM 8145 C C . LEU B 1 441 ? -20.328 -33.969 -8.367 1 97.81 441 LEU B C 1
ATOM 8147 O O . LEU B 1 441 ? -20.312 -34.438 -9.5 1 97.81 441 LEU B O 1
ATOM 8151 N N . ASP B 1 442 ? -21.219 -34.25 -7.469 1 98.19 442 ASP B N 1
ATOM 8152 C CA . ASP B 1 442 ? -22.281 -35.188 -7.789 1 98.19 442 ASP B CA 1
ATOM 8153 C C . ASP B 1 442 ? -23.219 -34.625 -8.859 1 98.19 442 ASP B C 1
ATOM 8155 O O . ASP B 1 442 ? -23.672 -35.375 -9.742 1 98.19 442 ASP B O 1
ATOM 8159 N N . GLY B 1 443 ? -23.5 -33.406 -8.648 1 98.5 443 GLY B N 1
ATOM 8160 C CA . GLY B 1 443 ? -24.344 -32.75 -9.648 1 98.5 443 GLY B CA 1
ATOM 8161 C C . GLY B 1 443 ? -23.719 -32.781 -11.039 1 98.5 443 GLY B C 1
ATOM 8162 O O . GLY B 1 443 ? -24.406 -33.031 -12.023 1 98.5 443 GLY B O 1
ATOM 8163 N N . LEU B 1 444 ? -22.5 -32.469 -11.141 1 98.5 444 LEU B N 1
ATOM 8164 C CA . LEU B 1 444 ? -21.797 -32.469 -12.414 1 98.5 444 LEU B CA 1
ATOM 8165 C C . LEU B 1 444 ? -21.781 -33.875 -13 1 98.5 444 LEU B C 1
ATOM 8167 O O . LEU B 1 444 ? -22.031 -34.062 -14.195 1 98.5 444 LEU B O 1
ATOM 8171 N N . LYS B 1 445 ? -21.484 -34.812 -12.148 1 97.81 445 LYS B N 1
ATOM 8172 C CA . LYS B 1 445 ? -21.469 -36.219 -12.586 1 97.81 445 LYS B CA 1
ATOM 8173 C C . LYS B 1 445 ? -22.844 -36.625 -13.125 1 97.81 445 LYS B C 1
ATOM 8175 O O . LYS B 1 445 ? -22.922 -37.312 -14.148 1 97.81 445 LYS B O 1
ATOM 8180 N N . ALA B 1 446 ? -23.844 -36.219 -12.445 1 98.19 446 ALA B N 1
ATOM 8181 C CA . ALA B 1 446 ? -25.203 -36.562 -12.859 1 98.19 446 ALA B CA 1
ATOM 8182 C C . ALA B 1 446 ? -25.516 -35.969 -14.234 1 98.19 446 ALA B C 1
ATOM 8184 O O . ALA B 1 446 ? -26.266 -36.562 -15.008 1 98.19 446 ALA B O 1
ATOM 8185 N N . ARG B 1 447 ? -24.938 -34.875 -14.523 1 97.62 447 ARG B N 1
ATOM 8186 C CA . ARG B 1 447 ? -25.156 -34.219 -15.805 1 97.62 447 ARG B CA 1
ATOM 8187 C C . ARG B 1 447 ? -24.234 -34.781 -16.875 1 97.62 447 ARG B C 1
ATOM 8189 O O . ARG B 1 447 ? -24.359 -34.438 -18.062 1 97.62 447 ARG B O 1
ATOM 8196 N N . GLY B 1 448 ? -23.312 -35.594 -16.469 1 97.44 448 GLY B N 1
ATOM 8197 C CA . GLY B 1 448 ? -22.406 -36.219 -17.406 1 97.44 448 GLY B CA 1
ATOM 8198 C C . GLY B 1 448 ? -21.078 -35.5 -17.516 1 97.44 448 GLY B C 1
ATOM 8199 O O . GLY B 1 448 ? -20.219 -35.906 -18.312 1 97.44 448 GLY B O 1
ATOM 8200 N N . PHE B 1 449 ? -20.891 -34.406 -16.844 1 98.44 449 PHE B N 1
ATOM 8201 C CA . PHE B 1 449 ? -19.625 -33.688 -16.844 1 98.44 449 PHE B CA 1
ATOM 8202 C C . PHE B 1 449 ? -18.531 -34.5 -16.188 1 98.44 449 PHE B C 1
ATOM 8204 O O . PHE B 1 449 ? -18.719 -35.031 -15.086 1 98.44 449 PHE B O 1
ATOM 8211 N N . ARG B 1 450 ? -17.391 -34.719 -16.797 1 98.12 450 ARG B N 1
ATOM 8212 C CA . ARG B 1 450 ? -16.312 -35.562 -16.297 1 98.12 450 ARG B CA 1
ATOM 8213 C C . ARG B 1 450 ? -15.336 -34.75 -15.453 1 98.12 450 ARG B C 1
ATOM 8215 O O . ARG B 1 450 ? -14.82 -33.75 -15.898 1 98.12 450 ARG B O 1
ATOM 8222 N N . THR B 1 451 ? -15.133 -35.219 -14.266 1 97.94 451 THR B N 1
ATOM 8223 C CA . THR B 1 451 ? -14.219 -34.531 -13.352 1 97.94 451 THR B CA 1
ATOM 8224 C C . THR B 1 451 ? -13.07 -35.469 -12.961 1 97.94 451 THR B C 1
ATOM 8226 O O . THR B 1 451 ? -13.117 -36.656 -13.211 1 97.94 451 THR B O 1
ATOM 8229 N N . ASN B 1 452 ? -11.961 -34.938 -12.492 1 96.75 452 ASN B N 1
ATOM 8230 C CA . ASN B 1 452 ? -10.844 -35.688 -11.914 1 96.75 452 ASN B CA 1
ATOM 8231 C C . ASN B 1 452 ? -10.305 -34.969 -10.664 1 96.75 452 ASN B C 1
ATOM 8233 O O . ASN B 1 452 ? -10.836 -33.938 -10.25 1 96.75 452 ASN B O 1
ATOM 8237 N N . LEU B 1 453 ? -9.266 -35.594 -10.086 1 95.44 453 LEU B N 1
ATOM 8238 C CA . LEU B 1 453 ? -8.789 -35.062 -8.812 1 95.44 453 LEU B CA 1
ATOM 8239 C C . LEU B 1 453 ? -7.469 -34.312 -8.992 1 95.44 453 LEU B C 1
ATOM 8241 O O . LEU B 1 453 ? -6.75 -34.062 -8.023 1 95.44 453 LEU B O 1
ATOM 8245 N N . GLY B 1 454 ? -7.156 -34.031 -10.227 1 95.12 454 GLY B N 1
ATOM 8246 C CA . GLY B 1 454 ? -5.977 -33.219 -10.5 1 95.12 454 GLY B CA 1
ATOM 8247 C C . GLY B 1 454 ? -4.711 -34.031 -10.648 1 95.12 454 GLY B C 1
ATOM 8248 O O . GLY B 1 454 ? -4.754 -35.188 -11.117 1 95.12 454 GLY B O 1
ATOM 8249 N N . TYR B 1 455 ? -3.594 -33.438 -10.352 1 93.88 455 TYR B N 1
ATOM 8250 C CA . TYR B 1 455 ? -2.285 -34.062 -10.547 1 93.88 455 TYR B CA 1
ATOM 8251 C C . TYR B 1 455 ? -2.094 -35.25 -9.617 1 93.88 455 TYR B C 1
ATOM 8253 O O . TYR B 1 455 ? -1.874 -35.062 -8.414 1 93.88 455 TYR B O 1
ATOM 8261 N N . LYS B 1 456 ? -2.078 -36.406 -10.102 1 92.56 456 LYS B N 1
ATOM 8262 C CA . LYS B 1 456 ? -1.948 -37.656 -9.32 1 92.56 456 LYS B CA 1
ATOM 8263 C C . LYS B 1 456 ? -2.877 -37.625 -8.109 1 92.56 456 LYS B C 1
ATOM 8265 O O . LYS B 1 456 ? -2.469 -37.969 -7 1 92.56 456 LYS B O 1
ATOM 8270 N N . ASP B 1 457 ? -4.027 -37 -8.281 1 93.88 457 ASP B N 1
ATOM 8271 C CA . ASP B 1 457 ? -5.098 -36.906 -7.297 1 93.88 457 ASP B CA 1
ATOM 8272 C C . ASP B 1 457 ? -4.727 -35.938 -6.172 1 93.88 457 ASP B C 1
ATOM 8274 O O . ASP B 1 457 ? -5.312 -35.969 -5.086 1 93.88 457 ASP B O 1
ATOM 8278 N N . ALA B 1 458 ? -3.703 -35.094 -6.465 1 93.25 458 ALA B N 1
ATOM 8279 C CA . ALA B 1 458 ? -3.205 -34.188 -5.438 1 93.25 458 ALA B CA 1
ATOM 8280 C C . ALA B 1 458 ? -3.691 -32.781 -5.68 1 93.25 458 ALA B C 1
ATOM 8282 O O . ALA B 1 458 ? -3.193 -31.828 -5.066 1 93.25 458 ALA B O 1
ATOM 8283 N N . GLY B 1 459 ? -4.543 -32.656 -6.57 1 92.62 459 GLY B N 1
ATOM 8284 C CA . GLY B 1 459 ? -5.316 -31.438 -6.617 1 92.62 459 GLY B CA 1
ATOM 8285 C C . GLY B 1 459 ? -4.793 -30.438 -7.633 1 92.62 459 GLY B C 1
ATOM 8286 O O . GLY B 1 459 ? -3.988 -30.781 -8.5 1 92.62 459 GLY B O 1
ATOM 8287 N N . VAL B 1 460 ? -5.273 -29.188 -7.566 1 92.88 460 VAL B N 1
ATOM 8288 C CA . VAL B 1 460 ? -5.176 -28.109 -8.555 1 92.88 460 VAL B CA 1
ATOM 8289 C C . VAL B 1 460 ? -3.793 -27.469 -8.492 1 92.88 460 VAL B C 1
ATOM 8291 O O . VAL B 1 460 ? -3.215 -27.125 -9.523 1 92.88 460 VAL B O 1
ATOM 8294 N N . LEU B 1 461 ? -3.223 -27.312 -7.328 1 89.19 461 LEU B N 1
ATOM 8295 C CA . LEU B 1 461 ? -1.989 -26.562 -7.176 1 89.19 461 LEU B CA 1
ATOM 8296 C C . LEU B 1 461 ? -0.839 -27.234 -7.914 1 89.19 461 LEU B C 1
ATOM 8298 O O . LEU B 1 461 ? -0.13 -26.594 -8.688 1 89.19 461 LEU B O 1
ATOM 8302 N N . LEU B 1 462 ? -0.698 -28.516 -7.703 1 90.88 462 LEU B N 1
ATOM 8303 C CA . LEU B 1 462 ? 0.366 -29.25 -8.383 1 90.88 462 LEU B CA 1
ATOM 8304 C C . LEU B 1 462 ? 0.062 -29.375 -9.875 1 90.88 462 LEU B C 1
ATOM 8306 O O . LEU B 1 462 ? 0.978 -29.391 -10.703 1 90.88 462 LEU B O 1
ATOM 8310 N N . LEU B 1 463 ? -1.203 -29.438 -10.156 1 91.94 463 LEU B N 1
ATOM 8311 C CA . LEU B 1 463 ? -1.617 -29.453 -11.555 1 91.94 463 LEU B CA 1
ATOM 8312 C C . LEU B 1 463 ? -1.205 -28.172 -12.266 1 91.94 463 LEU B C 1
ATOM 8314 O O . LEU B 1 463 ? -0.795 -28.203 -13.43 1 91.94 463 LEU B O 1
ATOM 8318 N N . ALA B 1 464 ? -1.301 -27.109 -11.602 1 89.5 464 ALA B N 1
ATOM 8319 C CA . ALA B 1 464 ? -0.888 -25.812 -12.148 1 89.5 464 ALA B CA 1
ATOM 8320 C C . ALA B 1 464 ? 0.606 -25.812 -12.453 1 89.5 464 ALA B C 1
ATOM 8322 O O . ALA B 1 464 ? 1.032 -25.25 -13.477 1 89.5 464 ALA B O 1
ATOM 8323 N N . TRP B 1 465 ? 1.409 -26.406 -11.625 1 90 465 TRP B N 1
ATOM 8324 C CA . TRP B 1 465 ? 2.854 -26.469 -11.828 1 90 465 TRP B CA 1
ATOM 8325 C C . TRP B 1 465 ? 3.209 -27.438 -12.953 1 90 465 TRP B C 1
ATOM 8327 O O . TRP B 1 465 ? 4.125 -27.172 -13.734 1 90 465 TRP B O 1
ATOM 8337 N N . ALA B 1 466 ? 2.439 -28.422 -12.969 1 88.44 466 ALA B N 1
ATOM 8338 C CA . ALA B 1 466 ? 2.76 -29.484 -13.922 1 88.44 466 ALA B CA 1
ATOM 8339 C C . ALA B 1 466 ? 2.297 -29.125 -15.328 1 88.44 466 ALA B C 1
ATOM 8341 O O . ALA B 1 466 ? 3.004 -29.375 -16.312 1 88.44 466 ALA B O 1
ATOM 8342 N N . ASN B 1 467 ? 1.084 -28.484 -15.383 1 84.31 467 ASN B N 1
ATOM 8343 C CA . ASN B 1 467 ? 0.45 -28.391 -16.703 1 84.31 467 ASN B CA 1
ATOM 8344 C C . ASN B 1 467 ? 0.045 -26.953 -17.016 1 84.31 467 ASN B C 1
ATOM 8346 O O . ASN B 1 467 ? -0.384 -26.656 -18.141 1 84.31 467 ASN B O 1
ATOM 8350 N N . ALA B 1 468 ? 0.136 -26.062 -16.141 1 81.06 468 ALA B N 1
ATOM 8351 C CA . ALA B 1 468 ? -0.332 -24.688 -16.297 1 81.06 468 ALA B CA 1
ATOM 8352 C C . ALA B 1 468 ? -1.795 -24.656 -16.734 1 81.06 468 ALA B C 1
ATOM 8354 O O . ALA B 1 468 ? -2.156 -23.938 -17.672 1 81.06 468 ALA B O 1
ATOM 8355 N N . GLY B 1 469 ? -2.594 -25.594 -16.172 1 86.19 469 GLY B N 1
ATOM 8356 C CA . GLY B 1 469 ? -4.004 -25.688 -16.516 1 86.19 469 GLY B CA 1
ATOM 8357 C C . GLY B 1 469 ? -4.609 -27.031 -16.141 1 86.19 469 GLY B C 1
ATOM 8358 O O . GLY B 1 469 ? -4.031 -27.781 -15.352 1 86.19 469 GLY B O 1
ATOM 8359 N N . GLY B 1 470 ? -5.848 -27.203 -16.625 1 91.44 470 GLY B N 1
ATOM 8360 C CA . GLY B 1 470 ? -6.523 -28.469 -16.422 1 91.44 470 GLY B CA 1
ATOM 8361 C C . GLY B 1 470 ? -7.504 -28.453 -15.266 1 91.44 470 GLY B C 1
ATOM 8362 O O . GLY B 1 470 ? -8.031 -29.484 -14.859 1 91.44 470 GLY B O 1
ATOM 8363 N N . TYR B 1 471 ? -7.762 -27.266 -14.812 1 95.62 471 TYR B N 1
ATOM 8364 C CA . TYR B 1 471 ? -8.617 -27.172 -13.641 1 95.62 471 TYR B CA 1
ATOM 8365 C C . TYR B 1 471 ? -9.578 -26 -13.75 1 95.62 471 TYR B C 1
ATOM 8367 O O . TYR B 1 471 ? -9.43 -25.156 -14.641 1 95.62 471 TYR B O 1
ATOM 8375 N N . TYR B 1 472 ? -10.539 -26 -12.977 1 96.25 472 TYR B N 1
ATOM 8376 C CA . TYR B 1 472 ? -11.484 -24.891 -12.828 1 96.25 472 TYR B CA 1
ATOM 8377 C C . TYR B 1 472 ? -11.797 -24.641 -11.359 1 96.25 472 TYR B C 1
ATOM 8379 O O . TYR B 1 472 ? -12.242 -25.531 -10.648 1 96.25 472 TYR B O 1
ATOM 8387 N N . LEU B 1 473 ? -11.516 -23.469 -10.93 1 95.44 473 LEU B N 1
ATOM 8388 C CA . LEU B 1 473 ? -11.953 -23 -9.617 1 95.44 473 LEU B CA 1
ATOM 8389 C C . LEU B 1 473 ? -13.359 -22.406 -9.703 1 95.44 473 LEU B C 1
ATOM 8391 O O . LEU B 1 473 ? -13.539 -21.281 -10.164 1 95.44 473 LEU B O 1
ATOM 8395 N N . ASP B 1 474 ? -14.242 -23.125 -9.195 1 95.5 474 ASP B N 1
ATOM 8396 C CA . ASP B 1 474 ? -15.656 -22.828 -9.445 1 95.5 474 ASP B CA 1
ATOM 8397 C C . ASP B 1 474 ? -16.125 -21.641 -8.617 1 95.5 474 ASP B C 1
ATOM 8399 O O . ASP B 1 474 ? -15.984 -21.625 -7.395 1 95.5 474 ASP B O 1
ATOM 8403 N N . VAL B 1 475 ? -16.719 -20.75 -9.312 1 92.12 475 VAL B N 1
ATOM 8404 C CA . VAL B 1 475 ? -17.328 -19.578 -8.688 1 92.12 475 VAL B CA 1
ATOM 8405 C C . VAL B 1 475 ? -18.797 -19.5 -9.055 1 92.12 475 VAL B C 1
ATOM 8407 O O . VAL B 1 475 ? -19.375 -18.406 -9.117 1 92.12 475 VAL B O 1
ATOM 8410 N N . GLY B 1 476 ? -19.391 -20.625 -9.391 1 91.06 476 GLY B N 1
ATOM 8411 C CA . GLY B 1 476 ? -20.828 -20.641 -9.656 1 91.06 476 GLY B CA 1
ATOM 8412 C C . GLY B 1 476 ? -21.188 -21.25 -10.992 1 91.06 476 GLY B C 1
ATOM 8413 O O . GLY B 1 476 ? -22.312 -21.688 -11.195 1 91.06 476 GLY B O 1
ATOM 8414 N N . ALA B 1 477 ? -20.25 -21.359 -11.938 1 94.12 477 ALA B N 1
ATOM 8415 C CA . ALA B 1 477 ? -20.5 -21.891 -13.281 1 94.12 477 ALA B CA 1
ATOM 8416 C C . ALA B 1 477 ? -20.922 -23.359 -13.227 1 94.12 477 ALA B C 1
ATOM 8418 O O . ALA B 1 477 ? -21.719 -23.797 -14.055 1 94.12 477 ALA B O 1
ATOM 8419 N N . SER B 1 478 ? -20.391 -24.156 -12.336 1 96.38 478 SER B N 1
ATOM 8420 C CA . SER B 1 478 ? -20.703 -25.578 -12.211 1 96.38 478 SER B CA 1
ATOM 8421 C C . SER B 1 478 ? -22.188 -25.781 -11.961 1 96.38 478 SER B C 1
ATOM 8423 O O . SER B 1 478 ? -22.812 -26.688 -12.539 1 96.38 478 SER B O 1
ATOM 8425 N N . GLN B 1 479 ? -22.734 -24.938 -11.094 1 96.19 479 GLN B N 1
ATOM 8426 C CA . GLN B 1 479 ? -24.172 -25.047 -10.828 1 96.19 479 GLN B CA 1
ATOM 8427 C C . GLN B 1 479 ? -24.984 -24.781 -12.086 1 96.19 479 GLN B C 1
ATOM 8429 O O . GLN B 1 479 ? -26.047 -25.359 -12.289 1 96.19 479 GLN B O 1
ATOM 8434 N N . MET B 1 480 ? -24.5 -23.906 -12.906 1 96.56 480 MET B N 1
ATOM 8435 C CA . MET B 1 480 ? -25.188 -23.578 -14.156 1 96.56 480 MET B CA 1
ATOM 8436 C C . MET B 1 480 ? -25.172 -24.781 -15.102 1 96.56 480 MET B C 1
ATOM 8438 O O . MET B 1 480 ? -26.141 -25 -15.844 1 96.56 480 MET B O 1
ATOM 8442 N N . ILE B 1 481 ? -24.109 -25.531 -15.125 1 98 481 ILE B N 1
ATOM 8443 C CA . ILE B 1 481 ? -24.047 -26.766 -15.898 1 98 481 ILE B CA 1
ATOM 8444 C C . ILE B 1 481 ? -25.016 -27.781 -15.336 1 98 481 ILE B C 1
ATOM 8446 O O . ILE B 1 481 ? -25.766 -28.422 -16.078 1 98 481 ILE B O 1
ATOM 8450 N N . ILE B 1 482 ? -25.047 -27.922 -14.008 1 98.06 482 ILE B N 1
ATOM 8451 C CA . ILE B 1 482 ? -25.906 -28.875 -13.305 1 98.06 482 ILE B CA 1
ATOM 8452 C C . ILE B 1 482 ? -27.375 -28.562 -13.625 1 98.06 482 ILE B C 1
ATOM 8454 O O . ILE B 1 482 ? -28.156 -29.469 -13.867 1 98.06 482 ILE B O 1
ATOM 8458 N N . ASP B 1 483 ? -27.656 -27.297 -13.688 1 97.75 483 ASP B N 1
ATOM 8459 C CA . ASP B 1 483 ? -29.031 -26.844 -13.914 1 97.75 483 ASP B CA 1
ATOM 8460 C C . ASP B 1 483 ? -29.406 -26.953 -15.391 1 97.75 483 ASP B C 1
ATOM 8462 O O . ASP B 1 483 ? -30.562 -26.734 -15.758 1 97.75 483 ASP B O 1
ATOM 8466 N N . GLY B 1 484 ? -28.5 -27.188 -16.188 1 97 484 GLY B N 1
ATOM 8467 C CA . GLY B 1 484 ? -28.75 -27.312 -17.609 1 97 484 GLY B CA 1
ATOM 8468 C C . GLY B 1 484 ? -28.781 -25.984 -18.328 1 97 484 GLY B C 1
ATOM 8469 O O . GLY B 1 484 ? -29.125 -25.922 -19.516 1 97 484 GLY B O 1
ATOM 8470 N N . LYS B 1 485 ? -28.375 -24.953 -17.625 1 96.81 485 LYS B N 1
ATOM 8471 C CA . LYS B 1 485 ? -28.312 -23.625 -18.219 1 96.81 485 LYS B CA 1
ATOM 8472 C C . LYS B 1 485 ? -27.188 -23.547 -19.25 1 96.81 485 LYS B C 1
ATOM 8474 O O . LYS B 1 485 ? -27.375 -23 -20.344 1 96.81 485 LYS B O 1
ATOM 8479 N N . ILE B 1 486 ? -26.047 -24.062 -18.922 1 97.31 486 ILE B N 1
ATOM 8480 C CA . ILE B 1 486 ? -24.953 -24.281 -19.875 1 97.31 486 ILE B CA 1
ATOM 8481 C C . ILE B 1 486 ? -25.047 -25.703 -20.422 1 97.31 486 ILE B C 1
ATOM 8483 O O . ILE B 1 486 ? -24.922 -26.672 -19.672 1 97.31 486 ILE B O 1
ATOM 8487 N N . LYS B 1 487 ? -25.297 -25.766 -21.672 1 98.12 487 LYS B N 1
ATOM 8488 C CA . LYS B 1 487 ? -25.406 -27.078 -22.297 1 98.12 487 LYS B CA 1
ATOM 8489 C C . LYS B 1 487 ? -24.047 -27.781 -22.359 1 98.12 487 LYS B C 1
ATOM 8491 O O . LYS B 1 487 ? -23.016 -27.109 -22.438 1 98.12 487 LYS B O 1
ATOM 8496 N N . LEU B 1 488 ? -24.094 -29.125 -22.297 1 98.31 488 LEU B N 1
ATOM 8497 C CA . LEU B 1 488 ? -22.875 -29.906 -22.25 1 98.31 488 LEU B CA 1
ATOM 8498 C C . LEU B 1 488 ? -22.844 -30.953 -23.359 1 98.31 488 LEU B C 1
ATOM 8500 O O . LEU B 1 488 ? -23.828 -31.656 -23.578 1 98.31 488 LEU B O 1
ATOM 8504 N N . LYS B 1 489 ? -21.844 -30.922 -24.141 1 98.25 489 LYS B N 1
ATOM 8505 C CA . LYS B 1 489 ? -21.531 -31.953 -25.109 1 98.25 489 LYS B CA 1
ATOM 8506 C C . LYS B 1 489 ? -20.188 -32.625 -24.797 1 98.25 489 LYS B C 1
ATOM 8508 O O . LYS B 1 489 ? -19.172 -31.938 -24.688 1 98.25 489 LYS B O 1
ATOM 8513 N N . ASN B 1 490 ? -20.172 -33.969 -24.547 1 97.44 490 ASN B N 1
ATOM 8514 C CA . ASN B 1 490 ? -18.906 -34.625 -24.234 1 97.44 490 ASN B CA 1
ATOM 8515 C C . ASN B 1 490 ? -18.969 -36.125 -24.469 1 97.44 490 ASN B C 1
ATOM 8517 O O . ASN B 1 490 ? -18.156 -36.875 -23.922 1 97.44 490 ASN B O 1
ATOM 8521 N N . ASP B 1 491 ? -19.922 -36.562 -25.125 1 95.81 491 ASP B N 1
ATOM 8522 C CA . ASP B 1 491 ? -20.156 -38 -25.312 1 95.81 491 ASP B CA 1
ATOM 8523 C C . ASP B 1 491 ? -19.375 -38.531 -26.516 1 95.81 491 ASP B C 1
ATOM 8525 O O . ASP B 1 491 ? -19.328 -39.719 -26.734 1 95.81 491 ASP B O 1
ATOM 8529 N N . SER B 1 492 ? -18.844 -37.656 -27.344 1 96.88 492 SER B N 1
ATOM 8530 C CA . SER B 1 492 ? -18.078 -38.031 -28.516 1 96.88 492 SER B CA 1
ATOM 8531 C C . SER B 1 492 ? -17.062 -36.969 -28.891 1 96.88 492 SER B C 1
ATOM 8533 O O . SER B 1 492 ? -17.219 -35.812 -28.516 1 96.88 492 SER B O 1
ATOM 8535 N N . GLN B 1 493 ? -16.031 -37.406 -29.578 1 97.12 493 GLN B N 1
ATOM 8536 C CA . GLN B 1 493 ? -15.047 -36.438 -30.062 1 97.12 493 GLN B CA 1
ATOM 8537 C C . GLN B 1 493 ? -15.484 -35.812 -31.375 1 97.12 493 GLN B C 1
ATOM 8539 O O . GLN B 1 493 ? -16.312 -36.375 -32.094 1 97.12 493 GLN B O 1
ATOM 8544 N N . ILE B 1 494 ? -14.961 -34.625 -31.625 1 97.75 494 ILE B N 1
ATOM 8545 C CA . ILE B 1 494 ? -15.258 -33.969 -32.875 1 97.75 494 ILE B CA 1
ATOM 8546 C C . ILE B 1 494 ? -14.617 -34.719 -34.031 1 97.75 494 ILE B C 1
ATOM 8548 O O . ILE B 1 494 ? -13.422 -35 -34 1 97.75 494 ILE B O 1
ATOM 8552 N N . ASP B 1 495 ? -15.375 -35.031 -34.969 1 97.75 495 ASP B N 1
ATOM 8553 C CA . ASP B 1 495 ? -14.875 -35.625 -36.188 1 97.75 495 ASP B CA 1
ATOM 8554 C C . ASP B 1 495 ? -14.43 -34.562 -37.188 1 97.75 495 ASP B C 1
ATOM 8556 O O . ASP B 1 495 ? -13.305 -34.625 -37.688 1 97.75 495 ASP B O 1
ATOM 8560 N N . ARG B 1 496 ? -15.32 -33.656 -37.469 1 98.19 496 ARG B N 1
ATOM 8561 C CA . ARG B 1 496 ? -15.008 -32.562 -38.406 1 98.19 496 ARG B CA 1
ATOM 8562 C C . ARG B 1 496 ? -15.984 -31.406 -38.25 1 98.19 496 ARG B C 1
ATOM 8564 O O . ARG B 1 496 ? -17.062 -31.578 -37.656 1 98.19 496 ARG B O 1
ATOM 8571 N N . PHE B 1 497 ? -15.562 -30.266 -38.75 1 98.44 497 PHE B N 1
ATOM 8572 C CA . PHE B 1 497 ? -16.469 -29.125 -38.875 1 98.44 497 PHE B CA 1
ATOM 8573 C C . PHE B 1 497 ? -17.344 -29.281 -40.125 1 98.44 497 PHE B C 1
ATOM 8575 O O . PHE B 1 497 ? -16.922 -29.844 -41.125 1 98.44 497 PHE B O 1
ATOM 8582 N N . THR B 1 498 ? -18.578 -28.875 -40.031 1 98.12 498 THR B N 1
ATOM 8583 C CA . THR B 1 498 ? -19.469 -28.734 -41.188 1 98.12 498 THR B CA 1
ATOM 8584 C C . THR B 1 498 ? -19.688 -27.266 -41.531 1 98.12 498 THR B C 1
ATOM 8586 O O . THR B 1 498 ? -19.141 -26.375 -40.844 1 98.12 498 THR B O 1
ATOM 8589 N N . GLU B 1 499 ? -20.438 -27.031 -42.562 1 98.12 499 GLU B N 1
ATOM 8590 C CA . GLU B 1 499 ? -20.719 -25.656 -42.969 1 98.12 499 GLU B CA 1
ATOM 8591 C C . GLU B 1 499 ? -21.484 -24.906 -41.875 1 98.12 499 GLU B C 1
ATOM 8593 O O . GLU B 1 499 ? -21.344 -23.688 -41.75 1 98.12 499 GLU B O 1
ATOM 8598 N N . THR B 1 500 ? -22.219 -25.719 -41.094 1 98.19 500 THR B N 1
ATOM 8599 C CA . THR B 1 500 ? -23.141 -25.031 -40.188 1 98.19 500 THR B CA 1
ATOM 8600 C C . THR B 1 500 ? -22.875 -25.453 -38.719 1 98.19 500 THR B C 1
ATOM 8602 O O . THR B 1 500 ? -23.672 -25.141 -37.844 1 98.19 500 THR B O 1
ATOM 8605 N N . GLY B 1 501 ? -21.828 -26.25 -38.531 1 98.19 501 GLY B N 1
ATOM 8606 C CA . GLY B 1 501 ? -21.547 -26.656 -37.156 1 98.19 501 GLY B CA 1
ATOM 8607 C C . GLY B 1 501 ? -20.484 -27.719 -37.062 1 98.19 501 GLY B C 1
ATOM 8608 O O . GLY B 1 501 ? -19.422 -27.609 -37.688 1 98.19 501 GLY B O 1
ATOM 8609 N N . LEU B 1 502 ? -20.734 -28.703 -36.094 1 98.5 502 LEU B N 1
ATOM 8610 C CA . LEU B 1 502 ? -19.781 -29.75 -35.812 1 98.5 502 LEU B CA 1
ATOM 8611 C C . LEU B 1 502 ? -20.406 -31.125 -35.969 1 98.5 502 LEU B C 1
ATOM 8613 O O . LEU B 1 502 ? -21.562 -31.328 -35.594 1 98.5 502 LEU B O 1
ATOM 8617 N N . LEU B 1 503 ? -19.656 -31.953 -36.594 1 98.5 503 LEU B N 1
ATOM 8618 C CA . LEU B 1 503 ? -20.016 -33.375 -36.656 1 98.5 503 LEU B CA 1
ATOM 8619 C C . LEU B 1 503 ? -19.125 -34.188 -35.719 1 98.5 503 LEU B C 1
ATOM 8621 O O . LEU B 1 503 ? -17.906 -34 -35.688 1 98.5 503 LEU B O 1
ATOM 8625 N N . PHE B 1 504 ? -19.734 -35.125 -35.031 1 98.12 504 PHE B N 1
ATOM 8626 C CA . PHE B 1 504 ? -19 -35.938 -34.062 1 98.12 504 PHE B CA 1
ATOM 8627 C C . PHE B 1 504 ? -18.781 -37.344 -34.562 1 98.12 504 PHE B C 1
ATOM 8629 O O . PHE B 1 504 ? -19.469 -37.781 -35.5 1 98.12 504 PHE B O 1
ATOM 8636 N N . GLU B 1 505 ? -17.906 -38.062 -33.938 1 98 505 GLU B N 1
ATOM 8637 C CA . GLU B 1 505 ? -17.531 -39.406 -34.375 1 98 505 GLU B CA 1
ATOM 8638 C C . GLU B 1 505 ? -18.719 -40.344 -34.281 1 98 505 GLU B C 1
ATOM 8640 O O . GLU B 1 505 ? -18.844 -41.281 -35.094 1 98 505 GLU B O 1
ATOM 8645 N N . ASN B 1 506 ? -19.594 -40.125 -33.344 1 97.81 506 ASN B N 1
ATOM 8646 C CA . ASN B 1 506 ? -20.734 -41 -33.156 1 97.81 506 ASN B CA 1
ATOM 8647 C C . ASN B 1 506 ? -21.891 -40.625 -34.094 1 97.81 506 ASN B C 1
ATOM 8649 O O . ASN B 1 506 ? -22.984 -41.188 -33.969 1 97.81 506 ASN B O 1
ATOM 8653 N N . GLY B 1 507 ? -21.719 -39.625 -34.875 1 97.44 507 GLY B N 1
ATOM 8654 C CA . GLY B 1 507 ? -22.703 -39.281 -35.875 1 97.44 507 GLY B CA 1
ATOM 8655 C C . GLY B 1 507 ? -23.594 -38.094 -35.469 1 97.44 507 GLY B C 1
ATOM 8656 O O . GLY B 1 507 ? -24.297 -37.531 -36.312 1 97.44 507 GLY B O 1
ATOM 8657 N N . SER B 1 508 ? -23.531 -37.781 -34.25 1 97.31 508 SER B N 1
ATOM 8658 C CA . SER B 1 508 ? -24.344 -36.625 -33.812 1 97.31 508 SER B CA 1
ATOM 8659 C C . SER B 1 508 ? -23.781 -35.312 -34.312 1 97.31 508 SER B C 1
ATOM 8661 O O . SER B 1 508 ? -22.594 -35.219 -34.656 1 97.31 508 SER B O 1
ATOM 8663 N N . GLU B 1 509 ? -24.656 -34.312 -34.406 1 97.69 509 GLU B N 1
ATOM 8664 C CA . GLU B 1 509 ? -24.266 -32.969 -34.906 1 97.69 509 GLU B CA 1
ATOM 8665 C C . GLU B 1 509 ? -24.641 -31.891 -33.906 1 97.69 509 GLU B C 1
ATOM 8667 O O . GLU B 1 509 ? -25.578 -32.062 -33.125 1 97.69 509 GLU B O 1
ATOM 8672 N N . LEU B 1 510 ? -23.922 -30.891 -33.906 1 97.88 510 LEU B N 1
ATOM 8673 C CA . LEU B 1 510 ? -24.203 -29.688 -33.125 1 97.88 510 LEU B CA 1
ATOM 8674 C C . LEU B 1 510 ? -24.078 -28.438 -33.969 1 97.88 510 LEU B C 1
ATOM 8676 O O . LEU B 1 510 ? -23 -28.141 -34.5 1 97.88 510 LEU B O 1
ATOM 8680 N N . THR B 1 511 ? -25.203 -27.719 -34.188 1 97.94 511 THR B N 1
ATOM 8681 C CA . THR B 1 511 ? -25.188 -26.484 -34.938 1 97.94 511 THR B CA 1
ATOM 8682 C C . THR B 1 511 ? -24.484 -25.375 -34.156 1 97.94 511 THR B C 1
ATOM 8684 O O . THR B 1 511 ? -24.656 -25.266 -32.938 1 97.94 511 THR B O 1
ATOM 8687 N N . ALA B 1 512 ? -23.719 -24.578 -34.875 1 98.38 512 ALA B N 1
ATOM 8688 C CA . ALA B 1 512 ? -22.969 -23.484 -34.25 1 98.38 512 ALA B CA 1
ATOM 8689 C C . ALA B 1 512 ? -22.781 -22.312 -35.219 1 98.38 512 ALA B C 1
ATOM 8691 O O . ALA B 1 512 ? -22.5 -22.531 -36.375 1 98.38 512 ALA B O 1
ATOM 8692 N N . ASP B 1 513 ? -23.016 -21.109 -34.719 1 98.38 513 ASP B N 1
ATOM 8693 C CA . ASP B 1 513 ? -22.672 -19.891 -35.438 1 98.38 513 ASP B CA 1
ATOM 8694 C C . ASP B 1 513 ? -21.266 -19.422 -35.094 1 98.38 513 ASP B C 1
ATOM 8696 O O . ASP B 1 513 ? -20.625 -18.719 -35.906 1 98.38 513 ASP B O 1
ATOM 8700 N N . VAL B 1 514 ? -20.859 -19.703 -33.938 1 98.5 514 VAL B N 1
ATOM 8701 C CA . VAL B 1 514 ? -19.531 -19.344 -33.438 1 98.5 514 VAL B CA 1
ATOM 8702 C C . VAL B 1 514 ? -18.922 -20.562 -32.719 1 98.5 514 VAL B C 1
ATOM 8704 O O . VAL B 1 514 ? -19.578 -21.219 -31.922 1 98.5 514 VAL B O 1
ATOM 8707 N N . VAL B 1 515 ? -17.75 -20.891 -33.062 1 98.56 515 VAL B N 1
ATOM 8708 C CA . VAL B 1 515 ? -16.969 -21.875 -32.312 1 98.56 515 VAL B CA 1
ATOM 8709 C C . VAL B 1 515 ? -15.789 -21.188 -31.625 1 98.56 515 VAL B C 1
ATOM 8711 O O . VAL B 1 515 ? -14.953 -20.562 -32.281 1 98.56 515 VAL B O 1
ATOM 8714 N N . LEU B 1 516 ? -15.805 -21.25 -30.328 1 97.81 516 LEU B N 1
ATOM 8715 C CA . LEU B 1 516 ? -14.781 -20.578 -29.516 1 97.81 516 LEU B CA 1
ATOM 8716 C C . LEU B 1 516 ? -13.852 -21.609 -28.875 1 97.81 516 LEU B C 1
ATOM 8718 O O . LEU B 1 516 ? -14.289 -22.438 -28.078 1 97.81 516 LEU B O 1
ATOM 8722 N N . PHE B 1 517 ? -12.586 -21.5 -29.219 1 97.19 517 PHE B N 1
ATOM 8723 C CA . PHE B 1 517 ? -11.586 -22.391 -28.656 1 97.19 517 PHE B CA 1
ATOM 8724 C C . PHE B 1 517 ? -11.086 -21.859 -27.312 1 97.19 517 PHE B C 1
ATOM 8726 O O . PHE B 1 517 ? -10.477 -20.781 -27.266 1 97.19 517 PHE B O 1
ATOM 8733 N N . ALA B 1 518 ? -11.391 -22.531 -26.266 1 95.31 518 ALA B N 1
ATOM 8734 C CA . ALA B 1 518 ? -10.797 -22.359 -24.953 1 95.31 518 ALA B CA 1
ATOM 8735 C C . ALA B 1 518 ? -9.852 -23.516 -24.625 1 95.31 518 ALA B C 1
ATOM 8737 O O . ALA B 1 518 ? -10.039 -24.219 -23.625 1 95.31 518 ALA B O 1
ATOM 8738 N N . THR B 1 519 ? -8.828 -23.609 -25.453 1 92.44 519 THR B N 1
ATOM 8739 C CA . THR B 1 519 ? -7.984 -24.797 -25.5 1 92.44 519 THR B CA 1
ATOM 8740 C C . THR B 1 519 ? -6.574 -24.469 -25.016 1 92.44 519 THR B C 1
ATOM 8742 O O . THR B 1 519 ? -5.613 -25.156 -25.375 1 92.44 519 THR B O 1
ATOM 8745 N N . GLY B 1 520 ? -6.52 -23.438 -24.188 1 86.56 520 GLY B N 1
ATOM 8746 C CA . GLY B 1 520 ? -5.238 -23.109 -23.578 1 86.56 520 GLY B CA 1
ATOM 8747 C C . GLY B 1 520 ? -4.281 -22.422 -24.531 1 86.56 520 GLY B C 1
ATOM 8748 O O . GLY B 1 520 ? -4.703 -21.859 -25.547 1 86.56 520 GLY B O 1
ATOM 8749 N N . LEU B 1 521 ? -3.037 -22.312 -24.031 1 81 521 LEU B N 1
ATOM 8750 C CA . LEU B 1 521 ? -2.006 -21.609 -24.781 1 81 521 LEU B CA 1
ATOM 8751 C C . LEU B 1 521 ? -0.956 -22.562 -25.312 1 81 521 LEU B C 1
ATOM 8753 O O . LEU B 1 521 ? -0.944 -23.75 -24.953 1 81 521 LEU B O 1
ATOM 8757 N N . GLY B 1 522 ? -0.143 -22.156 -26.234 1 74.44 522 GLY B N 1
ATOM 8758 C CA . GLY B 1 522 ? 0.873 -23 -26.844 1 74.44 522 GLY B CA 1
ATOM 8759 C C . GLY B 1 522 ? 2.123 -23.141 -26 1 74.44 522 GLY B C 1
ATOM 8760 O O . GLY B 1 522 ? 2.115 -22.812 -24.812 1 74.44 522 GLY B O 1
ATOM 8761 N N . ASP B 1 523 ? 3.133 -23.766 -26.641 1 73.06 523 ASP B N 1
ATOM 8762 C CA . ASP B 1 523 ? 4.418 -23.984 -26 1 73.06 523 ASP B CA 1
ATOM 8763 C C . ASP B 1 523 ? 5.145 -22.672 -25.75 1 73.06 523 ASP B C 1
ATOM 8765 O O . ASP B 1 523 ? 5.27 -21.844 -26.656 1 73.06 523 ASP B O 1
ATOM 8769 N N . ILE B 1 524 ? 5.523 -22.469 -24.516 1 74.44 524 ILE B N 1
ATOM 8770 C CA . ILE B 1 524 ? 6.215 -21.25 -24.094 1 74.44 524 ILE B CA 1
ATOM 8771 C C . ILE B 1 524 ? 7.457 -21.047 -24.969 1 74.44 524 ILE B C 1
ATOM 8773 O O . ILE B 1 524 ? 7.867 -19.906 -25.219 1 74.44 524 ILE B O 1
ATOM 8777 N N . ARG B 1 525 ? 8.25 -22.062 -25.438 1 78.19 525 ARG B N 1
ATOM 8778 C CA . ARG B 1 525 ? 9.477 -22 -26.219 1 78.19 525 ARG B CA 1
ATOM 8779 C C . ARG B 1 525 ? 9.242 -21.312 -27.562 1 78.19 525 ARG B C 1
ATOM 8781 O O . ARG B 1 525 ? 10.188 -20.828 -28.188 1 78.19 525 ARG B O 1
ATOM 8788 N N . ASN B 1 526 ? 7.898 -21.297 -27.844 1 77.69 526 ASN B N 1
ATOM 8789 C CA . ASN B 1 526 ? 7.59 -20.641 -29.109 1 77.69 526 ASN B CA 1
ATOM 8790 C C . ASN B 1 526 ? 7.93 -19.141 -29.062 1 77.69 526 ASN B C 1
ATOM 8792 O O . ASN B 1 526 ? 8.414 -18.578 -30.047 1 77.69 526 ASN B O 1
ATOM 8796 N N . GLY B 1 527 ? 7.668 -18.578 -27.969 1 78.06 527 GLY B N 1
ATOM 8797 C CA . GLY B 1 527 ? 8.023 -17.172 -27.797 1 78.06 527 GLY B CA 1
ATOM 8798 C C . GLY B 1 527 ? 9.523 -16.938 -27.812 1 78.06 527 GLY B C 1
ATOM 8799 O O . GLY B 1 527 ? 9.984 -15.953 -28.406 1 78.06 527 GLY B O 1
ATOM 8800 N N . VAL B 1 528 ? 10.25 -17.812 -27.25 1 84.56 528 VAL B N 1
ATOM 8801 C CA . VAL B 1 528 ? 11.711 -17.719 -27.234 1 84.56 528 VAL B CA 1
ATOM 8802 C C . VAL B 1 528 ? 12.25 -17.828 -28.672 1 84.56 528 VAL B C 1
ATOM 8804 O O . VAL B 1 528 ? 13.078 -17.016 -29.094 1 84.56 528 VAL B O 1
ATOM 8807 N N . VAL B 1 529 ? 11.695 -18.828 -29.328 1 87 529 VAL B N 1
ATOM 8808 C CA . VAL B 1 529 ? 12.188 -19.094 -30.672 1 87 529 VAL B CA 1
ATOM 8809 C C . VAL B 1 529 ? 11.859 -17.906 -31.578 1 87 529 VAL B C 1
ATOM 8811 O O . VAL B 1 529 ? 12.695 -17.484 -32.375 1 87 529 VAL B O 1
ATOM 8814 N N . SER B 1 530 ? 10.695 -17.469 -31.422 1 87.69 530 SER B N 1
ATOM 8815 C CA . SER B 1 530 ? 10.25 -16.375 -32.281 1 87.69 530 SER B CA 1
ATOM 8816 C C . SER B 1 530 ? 11.109 -15.125 -32.062 1 87.69 530 SER B C 1
ATOM 8818 O O . SER B 1 530 ? 11.43 -14.422 -33.031 1 87.69 530 SER B O 1
ATOM 8820 N N . LEU B 1 531 ? 11.539 -14.875 -30.891 1 91.81 531 LEU B N 1
ATOM 8821 C CA . LEU B 1 531 ? 12.242 -13.641 -30.578 1 91.81 531 LEU B CA 1
ATOM 8822 C C . LEU B 1 531 ? 13.758 -13.844 -30.625 1 91.81 531 LEU B C 1
ATOM 8824 O O . LEU B 1 531 ? 14.5 -12.93 -30.969 1 91.81 531 LEU B O 1
ATOM 8828 N N . CYS B 1 532 ? 14.219 -15.031 -30.281 1 93.38 532 CYS B N 1
ATOM 8829 C CA . CYS B 1 532 ? 15.648 -15.227 -30.062 1 93.38 532 CYS B CA 1
ATOM 8830 C C . CYS B 1 532 ? 16.234 -16.141 -31.125 1 93.38 532 CYS B C 1
ATOM 8832 O O . CYS B 1 532 ? 17.469 -16.312 -31.188 1 93.38 532 CYS B O 1
ATOM 8834 N N . GLY B 1 533 ? 15.438 -16.781 -31.859 1 91.5 533 GLY B N 1
ATOM 8835 C CA . GLY B 1 533 ? 15.922 -17.625 -32.938 1 91.5 533 GLY B CA 1
ATOM 8836 C C . GLY B 1 533 ? 15.938 -19.094 -32.562 1 91.5 533 GLY B C 1
ATOM 8837 O O . GLY B 1 533 ? 15.867 -19.453 -31.391 1 91.5 533 GLY B O 1
ATOM 8838 N N . ASP B 1 534 ? 16.125 -19.891 -33.531 1 90.38 534 ASP B N 1
ATOM 8839 C CA . ASP B 1 534 ? 16.047 -21.344 -33.406 1 90.38 534 ASP B CA 1
ATOM 8840 C C . ASP B 1 534 ? 17.203 -21.875 -32.562 1 90.38 534 ASP B C 1
ATOM 8842 O O . ASP B 1 534 ? 17.016 -22.812 -31.781 1 90.38 534 ASP B O 1
ATOM 8846 N N . ASP B 1 535 ? 18.312 -21.328 -32.781 1 89.38 535 ASP B N 1
ATOM 8847 C CA . ASP B 1 535 ? 19.484 -21.812 -32.031 1 89.38 535 ASP B CA 1
ATOM 8848 C C . ASP B 1 535 ? 19.281 -21.656 -30.531 1 89.38 535 ASP B C 1
ATOM 8850 O O . ASP B 1 535 ? 19.547 -22.578 -29.766 1 89.38 535 ASP B O 1
ATOM 8854 N N . VAL B 1 536 ? 18.812 -20.531 -30.188 1 90.88 536 VAL B N 1
ATOM 8855 C CA . VAL B 1 536 ? 18.547 -20.266 -28.781 1 90.88 536 VAL B CA 1
ATOM 8856 C C . VAL B 1 536 ? 17.438 -21.188 -28.281 1 90.88 536 VAL B C 1
ATOM 8858 O O . VAL B 1 536 ? 17.516 -21.734 -27.172 1 90.88 536 VAL B O 1
ATOM 8861 N N . GLY B 1 537 ? 16.391 -21.344 -29.094 1 88.19 537 GLY B N 1
ATOM 8862 C CA . GLY B 1 537 ? 15.305 -22.266 -28.75 1 88.19 537 GLY B CA 1
ATOM 8863 C C . GLY B 1 537 ? 15.789 -23.672 -28.469 1 88.19 537 GLY B C 1
ATOM 8864 O O . GLY B 1 537 ? 15.297 -24.328 -27.547 1 88.19 537 GLY B O 1
ATOM 8865 N N . GLN B 1 538 ? 16.719 -24.125 -29.203 1 87.5 538 GLN B N 1
ATOM 8866 C CA . GLN B 1 538 ? 17.234 -25.484 -29.062 1 87.5 538 GLN B CA 1
ATOM 8867 C C . GLN B 1 538 ? 18.078 -25.625 -27.797 1 87.5 538 GLN B C 1
ATOM 8869 O O . GLN B 1 538 ? 18.078 -26.672 -27.156 1 87.5 538 GLN B O 1
ATOM 8874 N N . ARG B 1 539 ? 18.672 -24.609 -27.5 1 88.62 539 ARG B N 1
ATOM 8875 C CA . ARG B 1 539 ? 19.562 -24.641 -26.328 1 88.62 539 ARG B CA 1
ATOM 8876 C C . ARG B 1 539 ? 18.766 -24.406 -25.047 1 88.62 539 ARG B C 1
ATOM 8878 O O . ARG B 1 539 ? 19.234 -24.75 -23.953 1 88.62 539 ARG B O 1
ATOM 8885 N N . CYS B 1 540 ? 17.703 -23.828 -25.328 1 88 540 CYS B N 1
ATOM 8886 C CA . CYS B 1 540 ? 16.844 -23.547 -24.172 1 88 540 CYS B CA 1
ATOM 8887 C C . CYS B 1 540 ? 16.188 -24.828 -23.656 1 88 540 CYS B C 1
ATOM 8889 O O . CYS B 1 540 ? 15.562 -25.562 -24.422 1 88 540 CYS B O 1
ATOM 8891 N N . GLY B 1 541 ? 16.438 -25.25 -22.469 1 83.19 541 GLY B N 1
ATOM 8892 C CA . GLY B 1 541 ? 15.766 -26.391 -21.875 1 83.19 541 GLY B CA 1
ATOM 8893 C C . GLY B 1 541 ? 14.266 -26.203 -21.734 1 83.19 541 GLY B C 1
ATOM 8894 O O . GLY B 1 541 ? 13.695 -25.266 -22.297 1 83.19 541 GLY B O 1
ATOM 8895 N N . ARG B 1 542 ? 13.641 -27.094 -21.062 1 86.62 542 ARG B N 1
ATOM 8896 C CA . ARG B 1 542 ? 12.203 -27.016 -20.812 1 86.62 542 ARG B CA 1
ATOM 8897 C C . ARG B 1 542 ? 11.852 -25.812 -19.953 1 86.62 542 ARG B C 1
ATOM 8899 O O . ARG B 1 542 ? 12.594 -25.453 -19.047 1 86.62 542 ARG B O 1
ATOM 8906 N N . VAL B 1 543 ? 10.781 -25.25 -20.375 1 88.81 543 VAL B N 1
ATOM 8907 C CA . VAL B 1 543 ? 10.258 -24.125 -19.594 1 88.81 543 VAL B CA 1
ATOM 8908 C C . VAL B 1 543 ? 8.883 -24.484 -19.047 1 88.81 543 VAL B C 1
ATOM 8910 O O . VAL B 1 543 ? 7.988 -24.875 -19.797 1 88.81 543 VAL B O 1
ATOM 8913 N N . TRP B 1 544 ? 8.766 -24.422 -17.75 1 89.88 544 TRP B N 1
ATOM 8914 C CA . TRP B 1 544 ? 7.566 -24.781 -16.984 1 89.88 544 TRP B CA 1
ATOM 8915 C C . TRP B 1 544 ? 7.438 -26.297 -16.859 1 89.88 544 TRP B C 1
ATOM 8917 O O . TRP B 1 544 ? 8.156 -27.031 -17.531 1 89.88 544 TRP B O 1
ATOM 8927 N N . GLY B 1 545 ? 6.551 -26.656 -16.016 1 90.69 545 GLY B N 1
ATOM 8928 C CA . GLY B 1 545 ? 6.516 -28.047 -15.617 1 90.69 545 GLY B CA 1
ATOM 8929 C C . GLY B 1 545 ? 7.504 -28.375 -14.508 1 90.69 545 GLY B C 1
ATOM 8930 O O . GLY B 1 545 ? 8.383 -27.562 -14.195 1 90.69 545 GLY B O 1
ATOM 8931 N N . MET B 1 546 ? 7.41 -29.516 -13.961 1 92.5 546 MET B N 1
ATOM 8932 C CA . MET B 1 546 ? 8.273 -29.875 -12.836 1 92.5 546 MET B CA 1
ATOM 8933 C C . MET B 1 546 ? 9.406 -30.797 -13.297 1 92.5 546 MET B C 1
ATOM 8935 O O . MET B 1 546 ? 9.195 -31.688 -14.109 1 92.5 546 MET B O 1
ATOM 8939 N N . ASP B 1 547 ? 10.539 -30.578 -12.844 1 92.56 547 ASP B N 1
ATOM 8940 C CA . ASP B 1 547 ? 11.664 -31.453 -13.125 1 92.56 547 ASP B CA 1
ATOM 8941 C C . ASP B 1 547 ? 11.711 -32.625 -12.133 1 92.56 547 ASP B C 1
ATOM 8943 O O . ASP B 1 547 ? 10.75 -32.844 -11.398 1 92.56 547 ASP B O 1
ATOM 8947 N N . GLU B 1 548 ? 12.781 -33.312 -12.203 1 92.38 548 GLU B N 1
ATOM 8948 C CA . GLU B 1 548 ? 12.883 -34.531 -11.398 1 92.38 548 GLU B CA 1
ATOM 8949 C C . GLU B 1 548 ? 12.945 -34.219 -9.914 1 92.38 548 GLU B C 1
ATOM 8951 O O . GLU B 1 548 ? 12.555 -35.031 -9.07 1 92.38 548 GLU B O 1
ATOM 8956 N N . GLU B 1 549 ? 13.398 -33 -9.57 1 94.69 549 GLU B N 1
ATOM 8957 C CA . GLU B 1 549 ? 13.492 -32.562 -8.18 1 94.69 549 GLU B CA 1
ATOM 8958 C C . GLU B 1 549 ? 12.227 -31.859 -7.73 1 94.69 549 GLU B C 1
ATOM 8960 O O . GLU B 1 549 ? 12.117 -31.422 -6.578 1 94.69 549 GLU B O 1
ATOM 8965 N N . GLY B 1 550 ? 11.289 -31.781 -8.633 1 93.94 550 GLY B N 1
ATOM 8966 C CA . GLY B 1 550 ? 10.023 -31.141 -8.32 1 93.94 550 GLY B CA 1
ATOM 8967 C C . GLY B 1 550 ? 10.078 -29.625 -8.445 1 93.94 550 GLY B C 1
ATOM 8968 O O . GLY B 1 550 ? 9.148 -28.922 -8.031 1 93.94 550 GLY B O 1
ATOM 8969 N N . GLU B 1 551 ? 11.148 -29.109 -8.945 1 95.38 551 GLU B N 1
ATOM 8970 C CA . GLU B 1 551 ? 11.25 -27.672 -9.18 1 95.38 551 GLU B CA 1
ATOM 8971 C C . GLU B 1 551 ? 10.719 -27.297 -10.555 1 95.38 551 GLU B C 1
ATOM 8973 O O . GLU B 1 551 ? 10.703 -28.141 -11.469 1 95.38 551 GLU B O 1
ATOM 8978 N N . ILE B 1 552 ? 10.281 -26.047 -10.742 1 93.31 552 ILE B N 1
ATOM 8979 C CA . ILE B 1 552 ? 9.75 -25.594 -12.023 1 93.31 552 ILE B CA 1
ATOM 8980 C C . ILE B 1 552 ? 10.891 -25.406 -13.023 1 93.31 552 ILE B C 1
ATOM 8982 O O . ILE B 1 552 ? 11.906 -24.797 -12.695 1 93.31 552 ILE B O 1
ATOM 8986 N N . ASN B 1 553 ? 10.688 -25.828 -14.18 1 92.69 553 ASN B N 1
ATOM 8987 C CA . ASN B 1 553 ? 11.719 -25.781 -15.219 1 92.69 553 ASN B CA 1
ATOM 8988 C C . ASN B 1 553 ? 11.883 -24.375 -15.789 1 92.69 553 ASN B C 1
ATOM 8990 O O . ASN B 1 553 ? 10.914 -23.75 -16.203 1 92.69 553 ASN B O 1
ATOM 8994 N N . GLY B 1 554 ? 13.062 -23.906 -15.75 1 91.5 554 GLY B N 1
ATOM 8995 C CA . GLY B 1 554 ? 13.547 -22.891 -16.672 1 91.5 554 GLY B CA 1
ATOM 8996 C C . GLY B 1 554 ? 13.047 -21.5 -16.344 1 91.5 554 GLY B C 1
ATOM 8997 O O . GLY B 1 554 ? 13.391 -20.531 -17.016 1 91.5 554 GLY B O 1
ATOM 8998 N N . ILE B 1 555 ? 12.242 -21.312 -15.352 1 92.81 555 ILE B N 1
ATOM 8999 C CA . ILE B 1 555 ? 11.688 -19.984 -15.062 1 92.81 555 ILE B CA 1
ATOM 9000 C C . ILE B 1 555 ? 12.438 -19.359 -13.891 1 92.81 555 ILE B C 1
ATOM 9002 O O . ILE B 1 555 ? 12.875 -20.062 -12.977 1 92.81 555 ILE B O 1
ATOM 9006 N N . TRP B 1 556 ? 12.688 -17.969 -13.953 1 96.44 556 TRP B N 1
ATOM 9007 C CA . TRP B 1 556 ? 13.383 -17.141 -12.992 1 96.44 556 TRP B CA 1
ATOM 9008 C C . TRP B 1 556 ? 14.828 -17.578 -12.82 1 96.44 556 TRP B C 1
ATOM 9010 O O . TRP B 1 556 ? 15.453 -17.297 -11.797 1 96.44 556 TRP B O 1
ATOM 9020 N N . ARG B 1 557 ? 15.32 -18.344 -13.688 1 94.94 557 ARG B N 1
ATOM 9021 C CA . ARG B 1 557 ? 16.719 -18.766 -13.805 1 94.94 557 ARG B CA 1
ATOM 9022 C C . ARG B 1 557 ? 17.125 -18.875 -15.273 1 94.94 557 ARG B C 1
ATOM 9024 O O . ARG B 1 557 ? 16.281 -18.828 -16.172 1 94.94 557 ARG B O 1
ATOM 9031 N N . GLU B 1 558 ? 18.422 -19 -15.523 1 93.12 558 GLU B N 1
ATOM 9032 C CA . GLU B 1 558 ? 18.906 -19.203 -16.891 1 93.12 558 GLU B CA 1
ATOM 9033 C C . GLU B 1 558 ? 18.562 -20.609 -17.375 1 93.12 558 GLU B C 1
ATOM 9035 O O . GLU B 1 558 ? 18.938 -21.609 -16.766 1 93.12 558 GLU B O 1
ATOM 9040 N N . PRO B 1 559 ? 17.844 -20.688 -18.516 1 90.56 559 PRO B N 1
ATOM 9041 C CA . PRO B 1 559 ? 17.422 -22 -19.016 1 90.56 559 PRO B CA 1
ATOM 9042 C C . PRO B 1 559 ? 18.5 -22.688 -19.859 1 90.56 559 PRO B C 1
ATOM 9044 O O . PRO B 1 559 ? 18.188 -23.594 -20.625 1 90.56 559 PRO B O 1
ATOM 9047 N N . GLY B 1 560 ? 19.703 -22.25 -19.781 1 87.69 560 GLY B N 1
ATOM 9048 C CA . GLY B 1 560 ? 20.797 -22.828 -20.547 1 87.69 560 GLY B CA 1
ATOM 9049 C C . GLY B 1 560 ? 21.562 -21.797 -21.359 1 87.69 560 GLY B C 1
ATOM 9050 O O . GLY B 1 560 ? 22.594 -22.125 -21.953 1 87.69 560 GLY B O 1
ATOM 9051 N N . ILE B 1 561 ? 21.047 -20.688 -21.391 1 90.56 561 ILE B N 1
ATOM 9052 C CA . ILE B 1 561 ? 21.672 -19.594 -22.125 1 90.56 561 ILE B CA 1
ATOM 9053 C C . ILE B 1 561 ? 21.969 -18.438 -21.172 1 90.56 561 ILE B C 1
ATOM 9055 O O . ILE B 1 561 ? 21.062 -17.906 -20.516 1 90.56 561 ILE B O 1
ATOM 9059 N N . ARG B 1 562 ? 23.203 -17.984 -21.234 1 92.5 562 ARG B N 1
ATOM 9060 C CA . ARG B 1 562 ? 23.594 -16.906 -20.328 1 92.5 562 ARG B CA 1
ATOM 9061 C C . ARG B 1 562 ? 22.875 -15.609 -20.672 1 92.5 562 ARG B C 1
ATOM 9063 O O . ARG B 1 562 ? 22.781 -15.234 -21.844 1 92.5 562 ARG B O 1
ATOM 9070 N N . GLY B 1 563 ? 22.297 -14.992 -19.625 1 95.44 563 GLY B N 1
ATOM 9071 C CA . GLY B 1 563 ? 21.703 -13.68 -19.781 1 95.44 563 GLY B CA 1
ATOM 9072 C C . GLY B 1 563 ? 20.234 -13.727 -20.203 1 95.44 563 GLY B C 1
ATOM 9073 O O . GLY B 1 563 ? 19.562 -12.695 -20.25 1 95.44 563 GLY B O 1
ATOM 9074 N N . LEU B 1 564 ? 19.719 -14.891 -20.547 1 95.44 564 LEU B N 1
ATOM 9075 C CA . LEU B 1 564 ? 18.312 -15.047 -20.844 1 95.44 564 LEU B CA 1
ATOM 9076 C C . LEU B 1 564 ? 17.531 -15.5 -19.609 1 95.44 564 LEU B C 1
ATOM 9078 O O . LEU B 1 564 ? 17.922 -16.453 -18.953 1 95.44 564 LEU B O 1
ATOM 9082 N N . TRP B 1 565 ? 16.422 -14.828 -19.344 1 96.19 565 TRP B N 1
ATOM 9083 C CA . TRP B 1 565 ? 15.656 -15.117 -18.141 1 96.19 565 TRP B CA 1
ATOM 9084 C C . TRP B 1 565 ? 14.164 -15.188 -18.453 1 96.19 565 TRP B C 1
ATOM 9086 O O . TRP B 1 565 ? 13.469 -14.164 -18.406 1 96.19 565 TRP B O 1
ATOM 9096 N N . PRO B 1 566 ? 13.586 -16.359 -18.734 1 94.56 566 PRO B N 1
ATOM 9097 C CA . PRO B 1 566 ? 12.133 -16.453 -18.844 1 94.56 566 PRO B CA 1
ATOM 9098 C C . PRO B 1 566 ? 11.43 -16.281 -17.5 1 94.56 566 PRO B C 1
ATOM 9100 O O . PRO B 1 566 ? 11.898 -16.797 -16.484 1 94.56 566 PRO B O 1
ATOM 9103 N N . VAL B 1 567 ? 10.359 -15.492 -17.5 1 95.44 567 VAL B N 1
ATOM 9104 C CA . VAL B 1 567 ? 9.57 -15.312 -16.281 1 95.44 567 VAL B CA 1
ATOM 9105 C C . VAL B 1 567 ? 8.086 -15.406 -16.609 1 95.44 567 VAL B C 1
ATOM 9107 O O . VAL B 1 567 ? 7.652 -14.953 -17.672 1 95.44 567 VAL B O 1
ATOM 9110 N N . MET B 1 568 ? 7.34 -16.078 -15.742 1 91.88 568 MET B N 1
ATOM 9111 C CA . MET B 1 568 ? 5.891 -16.188 -15.859 1 91.88 568 MET B CA 1
ATOM 9112 C C . MET B 1 568 ? 5.285 -16.734 -14.57 1 91.88 568 MET B C 1
ATOM 9114 O O . MET B 1 568 ? 6 -17.281 -13.727 1 91.88 568 MET B O 1
ATOM 9118 N N . GLY B 1 569 ? 3.979 -16.578 -14.477 1 92 569 GLY B N 1
ATOM 9119 C CA . GLY B 1 569 ? 3.273 -17.109 -13.32 1 92 569 GLY B CA 1
ATOM 9120 C C . GLY B 1 569 ? 2.211 -16.172 -12.781 1 92 569 GLY B C 1
ATOM 9121 O O . GLY B 1 569 ? 2.07 -15.047 -13.266 1 92 569 GLY B O 1
ATOM 9122 N N . ASN B 1 570 ? 1.476 -16.734 -11.82 1 93.94 570 ASN B N 1
ATOM 9123 C CA . ASN B 1 570 ? 0.466 -15.906 -11.188 1 93.94 570 ASN B CA 1
ATOM 9124 C C . ASN B 1 570 ? 1.103 -14.828 -10.305 1 93.94 570 ASN B C 1
ATOM 9126 O O . ASN B 1 570 ? 2.328 -14.727 -10.234 1 93.94 570 ASN B O 1
ATOM 9130 N N . LEU B 1 571 ? 0.344 -13.992 -9.68 1 97 571 LEU B N 1
ATOM 9131 C CA . LEU B 1 571 ? 0.845 -12.836 -8.953 1 97 571 LEU B CA 1
ATOM 9132 C C . LEU B 1 571 ? 1.742 -13.266 -7.797 1 97 571 LEU B C 1
ATOM 9134 O O . LEU B 1 571 ? 2.781 -12.648 -7.547 1 97 571 LEU B O 1
ATOM 9138 N N . ALA B 1 572 ? 1.402 -14.352 -7.098 1 96.88 572 ALA B N 1
ATOM 9139 C CA . ALA B 1 572 ? 2.174 -14.828 -5.953 1 96.88 572 ALA B CA 1
ATOM 9140 C C . ALA B 1 572 ? 3.566 -15.281 -6.379 1 96.88 572 ALA B C 1
ATOM 9142 O O . ALA B 1 572 ? 4.562 -14.945 -5.738 1 96.88 572 ALA B O 1
ATOM 9143 N N . LEU B 1 573 ? 3.646 -16.062 -7.453 1 96 573 LEU B N 1
ATOM 9144 C CA . LEU B 1 573 ? 4.93 -16.531 -7.965 1 96 573 LEU B CA 1
ATOM 9145 C C . LEU B 1 573 ? 5.801 -15.352 -8.398 1 96 573 LEU B C 1
ATOM 9147 O O . LEU B 1 573 ? 7 -15.32 -8.102 1 96 573 LEU B O 1
ATOM 9151 N N . CYS B 1 574 ? 5.145 -14.453 -9.117 1 96.81 574 CYS B N 1
ATOM 9152 C CA . CYS B 1 574 ? 5.883 -13.289 -9.586 1 96.81 574 CYS B CA 1
ATOM 9153 C C . CYS B 1 574 ? 6.465 -12.5 -8.414 1 96.81 574 CYS B C 1
ATOM 9155 O O . CYS B 1 574 ? 7.621 -12.07 -8.469 1 96.81 574 CYS B O 1
ATOM 9157 N N . ARG B 1 575 ? 5.672 -12.344 -7.391 1 97.62 575 ARG B N 1
ATOM 9158 C CA . ARG B 1 575 ? 6.133 -11.609 -6.215 1 97.62 575 ARG B CA 1
ATOM 9159 C C . ARG B 1 575 ? 7.34 -12.289 -5.582 1 97.62 575 ARG B C 1
ATOM 9161 O O . ARG B 1 575 ? 8.367 -11.648 -5.34 1 97.62 575 ARG B O 1
ATOM 9168 N N . PHE B 1 576 ? 7.27 -13.547 -5.32 1 97.88 576 PHE B N 1
ATOM 9169 C CA . PHE B 1 576 ? 8.281 -14.281 -4.574 1 97.88 576 PHE B CA 1
ATOM 9170 C C . PHE B 1 576 ? 9.562 -14.422 -5.387 1 97.88 576 PHE B C 1
ATOM 9172 O O . PHE B 1 576 ? 10.648 -14.094 -4.91 1 97.88 576 PHE B O 1
ATOM 9179 N N . TYR B 1 577 ? 9.477 -14.781 -6.68 1 98.25 577 TYR B N 1
ATOM 9180 C CA . TYR B 1 577 ? 10.648 -15.203 -7.434 1 98.25 577 TYR B CA 1
ATOM 9181 C C . TYR B 1 577 ? 11.297 -14.016 -8.141 1 98.25 577 TYR B C 1
ATOM 9183 O O . TYR B 1 577 ? 12.453 -14.102 -8.57 1 98.25 577 TYR B O 1
ATOM 9191 N N . SER B 1 578 ? 10.562 -12.906 -8.32 1 98.31 578 SER B N 1
ATOM 9192 C CA . SER B 1 578 ? 11.195 -11.727 -8.906 1 98.31 578 SER B CA 1
ATOM 9193 C C . SER B 1 578 ? 12.359 -11.25 -8.047 1 98.31 578 SER B C 1
ATOM 9195 O O . SER B 1 578 ? 13.359 -10.75 -8.57 1 98.31 578 SER B O 1
ATOM 9197 N N . LYS B 1 579 ? 12.258 -11.367 -6.738 1 97.69 579 LYS B N 1
ATOM 9198 C CA . LYS B 1 579 ? 13.352 -11.023 -5.832 1 97.69 579 LYS B CA 1
ATOM 9199 C C . LYS B 1 579 ? 14.578 -11.898 -6.09 1 97.69 579 LYS B C 1
ATOM 9201 O O . LYS B 1 579 ? 15.703 -11.398 -6.156 1 97.69 579 LYS B O 1
ATOM 9206 N N . HIS B 1 580 ? 14.328 -13.156 -6.242 1 98.5 580 HIS B N 1
ATOM 9207 C CA . HIS B 1 580 ? 15.391 -14.117 -6.508 1 98.5 580 HIS B CA 1
ATOM 9208 C C . HIS B 1 580 ? 16.062 -13.836 -7.852 1 98.5 580 HIS B C 1
ATOM 9210 O O . HIS B 1 580 ? 17.297 -13.875 -7.957 1 98.5 580 HIS B O 1
ATOM 9216 N N . LEU B 1 581 ? 15.211 -13.602 -8.844 1 98.44 581 LEU B N 1
ATOM 9217 C CA . LEU B 1 581 ? 15.742 -13.305 -10.172 1 98.44 581 LEU B CA 1
ATOM 9218 C C . LEU B 1 581 ? 16.625 -12.062 -10.133 1 98.44 581 LEU B C 1
ATOM 9220 O O . LEU B 1 581 ? 17.734 -12.07 -10.656 1 98.44 581 LEU B O 1
ATOM 9224 N N . ALA B 1 582 ? 16.156 -11.008 -9.531 1 98.69 582 ALA B N 1
ATOM 9225 C CA . ALA B 1 582 ? 16.875 -9.742 -9.469 1 98.69 582 ALA B CA 1
ATOM 9226 C C . ALA B 1 582 ? 18.219 -9.914 -8.766 1 98.69 582 ALA B C 1
ATOM 9228 O O . ALA B 1 582 ? 19.234 -9.344 -9.188 1 98.69 582 ALA B O 1
ATOM 9229 N N . MET B 1 583 ? 18.25 -10.68 -7.715 1 98.5 583 MET B N 1
ATOM 9230 C CA . MET B 1 583 ? 19.484 -10.891 -6.969 1 98.5 583 MET B CA 1
ATOM 9231 C C . MET B 1 583 ? 20.5 -11.688 -7.793 1 98.5 583 MET B C 1
ATOM 9233 O O . MET B 1 583 ? 21.703 -11.438 -7.723 1 98.5 583 MET B O 1
ATOM 9237 N N . GLN B 1 584 ? 20.016 -12.688 -8.57 1 98.12 584 GLN B N 1
ATOM 9238 C CA . GLN B 1 584 ? 20.922 -13.391 -9.477 1 98.12 584 GLN B CA 1
ATOM 9239 C C . GLN B 1 584 ? 21.594 -12.43 -10.453 1 98.12 584 GLN B C 1
ATOM 9241 O O . GLN B 1 584 ? 22.812 -12.461 -10.633 1 98.12 584 GLN B O 1
ATOM 9246 N N . ILE B 1 585 ? 20.797 -11.594 -11.055 1 98.5 585 ILE B N 1
ATOM 9247 C CA . ILE B 1 585 ? 21.297 -10.641 -12.039 1 98.5 585 ILE B CA 1
ATOM 9248 C C . ILE B 1 585 ? 22.266 -9.672 -11.375 1 98.5 585 ILE B C 1
ATOM 9250 O O . ILE B 1 585 ? 23.344 -9.391 -11.914 1 98.5 585 ILE B O 1
ATOM 9254 N N . LYS B 1 586 ? 21.938 -9.164 -10.188 1 98.5 586 LYS B N 1
ATOM 9255 C CA . LYS B 1 586 ? 22.812 -8.258 -9.461 1 98.5 586 LYS B CA 1
ATOM 9256 C C . LYS B 1 586 ? 24.156 -8.906 -9.18 1 98.5 586 LYS B C 1
ATOM 9258 O O . LYS B 1 586 ? 25.203 -8.281 -9.359 1 98.5 586 LYS B O 1
ATOM 9263 N N . LEU B 1 587 ? 24.172 -10.148 -8.75 1 97.19 587 LEU B N 1
ATOM 9264 C CA . LEU B 1 587 ? 25.406 -10.875 -8.453 1 97.19 587 LEU B CA 1
ATOM 9265 C C . LEU B 1 587 ? 26.266 -11.008 -9.695 1 97.19 587 LEU B C 1
ATOM 9267 O O . LEU B 1 587 ? 27.484 -10.859 -9.625 1 97.19 587 LEU B O 1
ATOM 9271 N N . ILE B 1 588 ? 25.625 -11.32 -10.781 1 96.75 588 ILE B N 1
ATOM 9272 C CA . ILE B 1 588 ? 26.344 -11.461 -12.039 1 96.75 588 ILE B CA 1
ATOM 9273 C C . ILE B 1 588 ? 26.969 -10.125 -12.43 1 96.75 588 ILE B C 1
ATOM 9275 O O . ILE B 1 588 ? 28.156 -10.062 -12.773 1 96.75 588 ILE B O 1
ATOM 9279 N N . GLU B 1 589 ? 26.219 -9.016 -12.328 1 97.44 589 GLU B N 1
ATOM 9280 C CA . GLU B 1 589 ? 26.688 -7.684 -12.711 1 97.44 589 GLU B CA 1
ATOM 9281 C C . GLU B 1 589 ? 27.828 -7.219 -11.812 1 97.44 589 GLU B C 1
ATOM 9283 O O . GLU B 1 589 ? 28.703 -6.477 -12.25 1 97.44 589 GLU B O 1
ATOM 9288 N N . GLU B 1 590 ? 27.844 -7.738 -10.547 1 97.06 590 GLU B N 1
ATOM 9289 C CA . GLU B 1 590 ? 28.891 -7.32 -9.609 1 97.06 590 GLU B CA 1
ATOM 9290 C C . GLU B 1 590 ? 30.078 -8.258 -9.648 1 97.06 590 GLU B C 1
ATOM 9292 O O . GLU B 1 590 ? 31.047 -8.078 -8.914 1 97.06 590 GLU B O 1
ATOM 9297 N N . GLY B 1 591 ? 30.016 -9.305 -10.453 1 95.06 591 GLY B N 1
ATOM 9298 C CA . GLY B 1 591 ? 31.094 -10.258 -10.594 1 95.06 591 GLY B CA 1
ATOM 9299 C C . GLY B 1 591 ? 31.234 -11.195 -9.406 1 95.06 591 GLY B C 1
ATOM 9300 O O . GLY B 1 591 ? 32.312 -11.711 -9.133 1 95.06 591 GLY B O 1
ATOM 9301 N N . LEU B 1 592 ? 30.109 -11.422 -8.727 1 94.19 592 LEU B N 1
ATOM 9302 C CA . LEU B 1 592 ? 30.141 -12.211 -7.496 1 94.19 592 LEU B CA 1
ATOM 9303 C C . LEU B 1 592 ? 29.469 -13.555 -7.695 1 94.19 592 LEU B C 1
ATOM 9305 O O . LEU B 1 592 ? 29.484 -14.398 -6.793 1 94.19 592 LEU B O 1
ATOM 9309 N N . PHE B 1 593 ? 28.875 -13.758 -8.867 1 92.88 593 PHE B N 1
ATOM 9310 C CA . PHE B 1 593 ? 28.234 -15.031 -9.164 1 92.88 593 PHE B CA 1
ATOM 9311 C C . PHE B 1 593 ? 29.281 -16.109 -9.438 1 92.88 593 PHE B C 1
ATOM 9313 O O . PHE B 1 593 ? 30.078 -15.984 -10.367 1 92.88 593 PHE B O 1
ATOM 9320 N N . THR B 1 594 ? 29.312 -17.172 -8.688 1 88.44 594 THR B N 1
ATOM 9321 C CA . THR B 1 594 ? 30.391 -18.156 -8.742 1 88.44 594 THR B CA 1
ATOM 9322 C C . THR B 1 594 ? 29.953 -19.375 -9.547 1 88.44 594 THR B C 1
ATOM 9324 O O . THR B 1 594 ? 30.703 -20.344 -9.664 1 88.44 594 THR B O 1
ATOM 9327 N N . GLY B 1 595 ? 28.781 -19.375 -10.031 1 90.81 595 GLY B N 1
ATOM 9328 C CA . GLY B 1 595 ? 28.328 -20.5 -10.828 1 90.81 595 GLY B CA 1
ATOM 9329 C C . GLY B 1 595 ? 27.281 -21.359 -10.125 1 90.81 595 GLY B C 1
ATOM 9330 O O . GLY B 1 595 ? 27.203 -21.344 -8.891 1 90.81 595 GLY B O 1
ATOM 9331 N N . ARG B 1 596 ? 26.516 -22.094 -10.836 1 94.31 596 ARG B N 1
ATOM 9332 C CA . ARG B 1 596 ? 25.453 -22.953 -10.312 1 94.31 596 ARG B CA 1
ATOM 9333 C C . ARG B 1 596 ? 25.984 -24.344 -9.977 1 94.31 596 ARG B C 1
ATOM 9335 O O . ARG B 1 596 ? 26.828 -24.891 -10.695 1 94.31 596 ARG B O 1
ATOM 9342 N N . TYR B 1 597 ? 25.484 -24.844 -8.898 1 94 597 TYR B N 1
ATOM 9343 C CA . TYR B 1 597 ? 25.875 -26.188 -8.477 1 94 597 TYR B CA 1
ATOM 9344 C C . TYR B 1 597 ? 25.234 -27.234 -9.383 1 94 597 TYR B C 1
ATOM 9346 O O . TYR B 1 597 ? 24.016 -27.219 -9.602 1 94 597 TYR B O 1
ATOM 9354 N N . SER B 1 598 ? 26 -27.969 -10.172 1 84 598 SER B N 1
ATOM 9355 C CA . SER B 1 598 ? 25.562 -29.109 -10.961 1 84 598 SER B CA 1
ATOM 9356 C C . SER B 1 598 ? 26.328 -30.375 -10.57 1 84 598 SER B C 1
ATOM 9358 O O . SER B 1 598 ? 27.5 -30.328 -10.234 1 84 598 SER B O 1
ATOM 9360 N N . HIS B 1 599 ? 25.672 -31.266 -9.703 1 67.31 599 HIS B N 1
ATOM 9361 C CA . HIS B 1 599 ? 26.422 -32.469 -9.352 1 67.31 599 HIS B CA 1
ATOM 9362 C C . HIS B 1 599 ? 27.062 -33.094 -10.578 1 67.31 599 HIS B C 1
ATOM 9364 O O . HIS B 1 599 ? 26.438 -33.219 -11.625 1 67.31 599 HIS B O 1
ATOM 9370 N N . ALA B 1 600 ? 28.422 -33.156 -10.609 1 44.44 600 ALA B N 1
ATOM 9371 C CA . ALA B 1 600 ? 29.125 -33.969 -11.602 1 44.44 600 ALA B CA 1
ATOM 9372 C C . ALA B 1 600 ? 28.672 -35.438 -11.562 1 44.44 600 ALA B C 1
ATOM 9374 O O . ALA B 1 600 ? 28.391 -35.969 -10.492 1 44.44 600 ALA B O 1
#